Protein AF-0000000084368723 (afdb_homodimer)

Secondary structure (DSSP, 8-state):
----------PPB---TTTHHHHPPP--HHHHHHHHHHHHHTT-HHHHHHS-S---EEEEEE-TT-EEEEEESS-PPPSS-EEEESSHHHHHHHHHHHSSS---GGGS----------------------------------S----S-----S--S--EEEEEEESS-EEEEEEEPSSTTS--SSSTTHHHHHHTTPPTT----HHHHHHHHHHHHGGGT--EEEEESSSEEEEES-TTSTTEEEEEEEEPPPHHHHTT--SSSSTTS-HHHHHHHHHHHHHHHHHHHHHHHHTTTT-TTSEE-GGG-B-SBTTB---SSTTT---TTS-HHHHHHHHHHHHHHHTSPP-TTSS--HHHHHHHHHHHHHHHHHHHHHHHTT--TT--HHHHHHHHHHHHHHHHHHHHTTS-TT---HHHHHHHHHHHHHHHHH--SS-B-SHHHHHHHHHHHHHHHHHHHHHHHHHHHHHHHHIIIIII----HHHHHHHHHHHHHHHHHHHHH--GGG--BSS---TT-EEE---SSS-SS--SSS--TTEE--TT-SS-EE-SSBEEE-HHHH-/----------PPB---TTTHHHHPPP--HHHHHHHHHHHHHTT-HHHHHHS-S---EEEEEE-TT-EEEEEESS-PPPSS-EEEESSHHHHHHHIIIIISS---GGGS----------------------------------S----S-----S--S--EEEEEEESS-EEEEEEEPSSTTS--SSSTTHHHHHHTTPPTT----HHHHHHHHHHHHGGGT--EEEEESSSEEEEES-TTSTTEEEEEEEEPPPHHHHTT--SSSSTTS-HHHHHHHHHHHHHHHHHHHHHHHHTTTT-TTSEE-GGG-B-SBTTB---SSTTT---TTS-HHHHHHHHHHHHHHHTSPP-TTSS--HHHHHHHHHHHHHHHHHHHHHHHTT--TT--HHHHHHHHHHHHHHHHHHHHTTS-TT---HHHHHHHHHHHHHHHHH--SS-B-SHHHHHHHHHHHHHHHHHHHHHHHHHHHHHHHHIIIIII----HHHHHHHHHHHHHHHHHHHHH--GGG--BSS---TT-EEE---SSS-SS--SSS--TTEE--TT-SS-EE-SSBEEE-HHHH-

Foldseek 3Di:
DPPQPQDPWPDWFADDLVCVVVLFDDADLLLLLLLLLQLQCVQAQLSLQQLAQFFKKFFKKQAFFQKWKAKDFPLDQDAFKDKTASDNLVRVLCQCVVLNPDDPCQVPPPDPPPPPPDDDPPDDDPDCPPPPPDPPPPPPPPPPPPPVVPPPDPPDRFMKMWMKGQRHMQRQEMEGGGQCVAPDLQRNVQNLCLLLVPAQSDDDDPVSSQQSNLVLLVVLPHQWYWHHFLAIMTIGGGQPDPRMDTDDMDGDDDPCVVVVHDRDPDPRGDPVNVVVSLLVSLVSQQVSNQVSNVSSPNNPSMFTDLLQMFGCRVVDDFPSRSSRTHDSNPDPVVSVVRNSSNSSVSSDRDDRVDWFSLNVLSCQCCVPQVVLLVQLLVLLVQADLPDFLVSLLRSLVSLLVSLVVVQVVQQDVVPPPRVVSNVRSLSVQLCVSLPTPDTNTHPSSSSSSSSSSVLSSLSSVLSVQSNVLSVVSNCCCPPVNHGRSVSRVSSVVSSVSSVVSCVSSVHSVQAEAPDDADPQKDQGRWGSHDGLQDRPDDCTPQWDADVPGPTIRGDPHTHIDGSVNSD/DPPQPQDPWPDWFADDLVCVVVLFDDADLLLLLLLLLQLQCPQAQLSLQQLAQFFKKFFKKQAFFQKWKAKDAPLDQDAFKDKTASDNLVRVLCQCVVLNPDDPCQVPPPDPPPPDPDDDPPPDDPDCPPPPPPPPPPPPPDPPPPPVVPPPDPPDRFMKMWMKGQRHMQRQEMEGGGQCPAPDLQRNVQNLCLLLVPAQSDDDDPVSSQQSNLVLLVVLPHQWYWHHFLAIMTIGGGQPDPRMDTDDMDGDDDPCVVVVHDRDPDPRGDPVNVVVSLLVSLVSQQVSNQVSNVSSPNNPSMFTDLLQMFGCRVVDDFPSRSSRTHDSNPDPVVSVVRNSSNSSVSSDGDDRVDWFSLNVLSCQCCVPQVVLLVQLLVLLVQADLPDFLVSLLRSLVSLLVSLVCVQVVQQDVVPPPRVVSNVRSLSVQLCVSLPTPDTNTHPSSSSSSSSSSVLSSLSSVLSVQSNVLSVVSNCCCPPVNHGRSVSRVSSVVSSVSSVVSCVSSVHSVQAEAPDDADPQKDQGRWGSHDGLQDRPDDCTPQWDADVPGPTIRGDPHTHIDGSVNSD

Organism: Wickerhamomyces anomalus (strain ATCC 58044 / CBS 1984 / NCYC 433 / NRRL Y-366-8) (NCBI:txid683960)

InterPro domains:
  IPR038921 Uncharacterized protein YOR389W-like [PTHR35204] (20-532)
  IPR060533 YPL277C-like, N-terminal domain [PF27671] (18-263)
  IPR060533 YPL277C-like, N-terminal domain [PF27671] (274-348)
  IPR060537 YPL277C-like, C-terminal domain [PF27673] (357-480)

pLDDT: mean 86.38, std 21.84, range [21.0, 98.81]

Radius of gyration: 32.22 Å; Cα contacts (8 Å, |Δi|>4): 2026; chains: 2; bounding box: 109×96×75 Å

Sequence (1134 aa):
SLSYPQSPPSPILIPTPENYQDLVKPITLENATAIFNTVLAALRPKHSQLIPNGVSFIPAYIPQGSLLYHGNNNGEIPKGLEWVAFDHEFSMNFIDHRFGMGGPPGFNGSKPGHGPKHGKHKGPPPMEVDERGPPPPPHKGGPGNKGPFGPGKDRQDHPSMLTFQVVKPLDKMILLDGSSAAKSRTGEMDTQMVLARAGVNETMREYEAAEKICKWGKPFGIDGYIRVEVGFEAVICDFHSEKLKLISNVTIERAQESLKFPLEDGDDISAEEKHILDRIYATAGYEQVKQGNVHDKRDGRILLDFRGLVTPLNRTWVNPDPYLRRINNVSSDLQDELIQDLGSYMSSELNPYLGTDWQLVADEIIDKLAPMLKQLNDSLSNLSQSSKDEEILESATNCSVLTSDFVRRFADFDIKDKHVRFEKAKKQATYQYSHPLQHLQSESDVLIWSSITHITSKVVDTIFEISKHSGKVVIAGYVEKTPLGKYKDSLLASQENLNSLLETLNWPIYYECDRLCGWNEVCYTPSWGPNPLSSWGKDVFGTITKEGETRARVVSPLQCISVDTILSLSYPQSPPSPILIPTPENYQDLVKPITLENATAIFNTVLAALRPKHSQLIPNGVSFIPAYIPQGSLLYHGNNNGEIPKGLEWVAFDHEFSMNFIDHRFGMGGPPGFNGSKPGHGPKHGKHKGPPPMEVDERGPPPPPHKGGPGNKGPFGPGKDRQDHPSMLTFQVVKPLDKMILLDGSSAAKSRTGEMDTQMVLARAGVNETMREYEAAEKICKWGKPFGIDGYIRVEVGFEAVICDFHSEKLKLISNVTIERAQESLKFPLEDGDDISAEEKHILDRIYATAGYEQVKQGNVHDKRDGRILLDFRGLVTPLNRTWVNPDPYLRRINNVSSDLQDELIQDLGSYMSSELNPYLGTDWQLVADEIIDKLAPMLKQLNDSLSNLSQSSKDEEILESATNCSVLTSDFVRRFADFDIKDKHVRFEKAKKQATYQYSHPLQHLQSESDVLIWSSITHITSKVVDTIFEISKHSGKVVIAGYVEKTPLGKYKDSLLASQENLNSLLETLNWPIYYECDRLCGWNEVCYTPSWGPNPLSSWGKDVFGTITKEGETRARVVSPLQCISVDTIL

Solvent-accessible surface area (backbone atoms only — not comparable to full-atom values): 61675 Å² total; per-residue (Å²): 127,86,74,59,67,70,70,74,80,45,73,74,41,77,76,44,92,88,48,35,80,77,67,49,59,93,72,55,70,59,50,19,36,51,53,45,49,49,50,60,18,54,55,14,38,56,38,13,41,76,35,24,27,19,67,36,40,28,36,21,28,36,44,39,44,38,59,37,21,35,48,44,73,75,72,64,80,58,91,48,60,46,68,33,19,66,43,58,43,51,25,50,44,47,35,48,56,71,63,31,74,86,57,76,69,71,81,50,84,69,68,84,71,79,69,78,87,71,83,76,82,75,72,78,81,74,85,73,82,61,90,62,66,76,71,71,72,75,72,73,70,56,84,75,70,69,54,85,79,50,87,62,74,82,75,74,91,47,32,15,44,35,34,30,32,24,73,35,56,42,56,35,26,33,36,40,31,24,20,31,46,14,86,47,91,68,23,20,33,22,48,57,31,50,63,32,63,42,54,71,76,46,85,67,58,66,68,60,31,50,49,42,34,44,59,69,31,48,87,53,55,45,38,34,37,34,32,21,42,54,34,55,32,31,42,36,42,53,63,80,37,88,35,45,39,80,76,45,77,21,38,37,54,52,71,38,64,76,52,68,42,69,80,63,91,51,96,75,54,50,73,66,58,49,48,53,52,52,49,35,54,25,39,38,38,41,47,25,48,42,53,12,54,70,36,44,72,51,36,81,69,51,42,57,28,61,59,42,42,34,58,55,70,90,74,50,92,62,58,77,50,39,74,69,19,64,61,37,68,53,53,70,67,56,52,49,48,50,51,48,55,40,49,25,50,54,58,43,90,72,57,56,86,54,63,50,64,57,46,60,44,47,46,56,44,47,72,58,46,47,44,52,52,51,51,45,48,59,40,40,65,76,62,57,96,81,54,48,59,69,57,52,45,50,28,19,43,52,38,29,43,73,37,43,66,70,49,34,67,40,31,27,51,83,46,75,54,59,67,62,21,48,55,52,16,48,53,51,51,24,39,73,56,36,58,66,38,38,60,34,58,25,69,31,33,46,53,54,42,24,17,40,32,51,55,39,37,53,51,46,52,50,52,51,49,45,31,52,57,15,38,52,44,41,29,33,52,74,67,66,62,46,86,50,71,85,52,46,61,60,52,52,48,44,39,53,51,49,52,52,48,51,63,64,56,61,59,62,83,78,62,39,46,78,55,62,54,52,78,74,34,36,66,49,66,56,53,78,20,85,48,69,74,24,70,90,69,95,76,37,61,61,46,45,59,52,91,94,49,92,57,69,39,80,47,75,60,25,46,63,40,35,43,73,71,48,97,130,87,73,60,67,70,70,75,79,45,73,73,43,77,76,43,93,87,47,35,80,78,66,48,58,92,72,56,70,58,50,17,35,51,52,43,48,50,47,60,17,53,55,13,39,56,38,12,41,77,35,24,27,20,67,36,39,29,37,21,29,35,45,39,44,38,59,38,21,34,47,44,70,73,73,64,81,60,92,50,62,46,67,32,18,67,44,59,42,52,24,50,43,48,34,49,51,72,62,30,86,80,53,74,70,72,80,50,82,70,68,84,69,79,70,76,88,70,83,77,83,74,72,80,81,73,83,73,80,61,90,61,66,74,71,72,72,74,71,75,68,58,83,75,70,71,55,84,80,51,89,61,72,83,75,72,91,46,32,15,45,37,34,30,31,23,75,34,55,42,56,34,26,33,36,41,31,23,20,30,46,15,86,48,89,68,22,20,33,22,47,58,31,50,64,32,63,43,53,69,75,46,84,67,58,67,68,60,32,50,49,43,36,44,60,69,30,48,85,52,54,46,38,35,37,34,31,20,40,54,34,53,34,31,40,37,42,54,62,79,39,88,35,47,39,80,77,44,77,21,38,37,54,53,71,38,64,77,52,68,43,68,80,63,92,51,98,76,53,48,74,67,57,50,49,52,52,52,48,35,54,25,39,39,38,39,48,27,48,42,52,13,54,70,36,44,72,51,35,80,70,51,42,57,28,59,59,42,40,36,58,54,71,90,75,51,92,60,58,78,49,38,74,69,19,63,61,35,70,54,52,70,67,55,52,51,47,50,51,48,55,41,49,25,49,54,58,42,90,71,54,58,84,55,62,50,63,57,45,59,42,47,46,58,44,47,71,56,47,47,44,52,52,52,52,45,47,60,39,41,66,76,62,56,95,81,53,49,58,68,58,51,46,50,29,18,44,51,36,28,43,71,35,44,65,70,49,33,66,41,30,27,50,82,44,75,54,61,69,60,21,49,54,53,16,48,52,50,51,24,39,75,55,36,58,66,37,38,62,33,58,27,68,31,33,47,52,52,41,24,18,40,34,52,54,40,39,53,51,47,51,52,53,52,50,45,29,52,56,16,37,52,44,42,28,32,52,73,68,68,62,45,88,48,70,85,52,46,61,60,52,52,50,46,39,51,51,50,53,52,48,51,62,65,56,60,60,61,84,78,61,40,46,76,55,61,52,51,77,75,35,36,65,48,65,56,53,76,21,84,49,69,73,22,69,90,69,94,76,36,60,62,45,46,58,52,91,92,50,93,57,69,38,81,47,75,60,24,46,62,40,34,42,72,70,50,97

Nearest PDB structures (foldseek):
  6ayf-assembly1_B  TM=4.878E-01  e=4.491E+00  Homo sapiens
  7u4t-assembly1_5  TM=3.210E-01  e=3.371E+00  Homo sapiens
  7tmt-assembly1_k  TM=3.267E-01  e=7.970E+00  Saccharomyces cerevisiae
  6ayf-assembly1_B  TM=4.608E-01  e=3.075E+00  Homo sapiens
  7u4t-assembly1_5  TM=3.209E-01  e=3.383E+00  Homo sapiens

Structure (mmCIF, N/CA/C/O backbone):
data_AF-0000000084368723-model_v1
#
loop_
_entity.id
_entity.type
_entity.pdbx_description
1 polymer 'Uncharacterized protein'
#
loop_
_atom_site.group_PDB
_atom_site.id
_atom_site.type_symbol
_atom_site.label_atom_id
_atom_site.label_alt_id
_atom_site.label_comp_id
_atom_site.label_asym_id
_atom_site.label_entity_id
_atom_site.label_seq_id
_atom_site.pdbx_PDB_ins_code
_atom_site.Cartn_x
_atom_site.Cartn_y
_atom_site.Cartn_z
_atom_site.occupancy
_atom_site.B_iso_or_equiv
_atom_site.auth_seq_id
_atom_site.auth_comp_id
_atom_site.auth_asym_id
_atom_site.auth_atom_id
_atom_site.pdbx_PDB_model_num
ATOM 1 N N . SER A 1 1 ? 14.562 28.625 -29.422 1 25.42 1 SER A N 1
ATOM 2 C CA . SER A 1 1 ? 13.5 27.688 -29.078 1 25.42 1 SER A CA 1
ATOM 3 C C . SER A 1 1 ? 13.938 26.234 -29.312 1 25.42 1 SER A C 1
ATOM 5 O O . SER A 1 1 ? 14.141 25.828 -30.469 1 25.42 1 SER A O 1
ATOM 7 N N . LEU A 1 2 ? 14.656 25.672 -28.406 1 31.36 2 LEU A N 1
ATOM 8 C CA . LEU A 1 2 ? 15.266 24.375 -28.641 1 31.36 2 LEU A CA 1
ATOM 9 C C . LEU A 1 2 ? 14.195 23.312 -28.906 1 31.36 2 LEU A C 1
ATOM 11 O O . LEU A 1 2 ? 13.367 23.047 -28.031 1 31.36 2 LEU A O 1
ATOM 15 N N . SER A 1 3 ? 13.766 23.203 -30.141 1 36.56 3 SER A N 1
ATOM 16 C CA . SER A 1 3 ? 12.891 22.141 -30.625 1 36.56 3 SER A CA 1
ATOM 17 C C . SER A 1 3 ? 13.492 20.766 -30.359 1 36.56 3 SER A C 1
ATOM 19 O O . SER A 1 3 ? 14.602 20.469 -30.797 1 36.56 3 SER A O 1
ATOM 21 N N . TYR A 1 4 ? 13.117 20.188 -29.219 1 44.56 4 TYR A N 1
ATOM 22 C CA . TYR A 1 4 ? 13.578 18.812 -29.047 1 44.56 4 TYR A CA 1
ATOM 23 C C . TYR A 1 4 ? 12.984 17.891 -30.109 1 44.56 4 TYR A C 1
ATOM 25 O O . TYR A 1 4 ? 11.789 17.969 -30.391 1 44.56 4 TYR A O 1
ATOM 33 N N . PRO A 1 5 ? 13.789 17.438 -31.047 1 41.94 5 PRO A N 1
ATOM 34 C CA . PRO A 1 5 ? 13.219 16.484 -32 1 41.94 5 PRO A CA 1
ATOM 35 C C . PRO A 1 5 ? 12.484 15.336 -31.297 1 41.94 5 PRO A C 1
ATOM 37 O O . PRO A 1 5 ? 12.945 14.844 -30.266 1 41.94 5 PRO A O 1
ATOM 40 N N . GLN A 1 6 ? 11.211 15.195 -31.609 1 47.34 6 GLN A N 1
ATOM 41 C CA . GLN A 1 6 ? 10.445 14.07 -31.094 1 47.34 6 GLN A CA 1
ATOM 42 C C . GLN A 1 6 ? 11.062 12.742 -31.516 1 47.34 6 GLN A C 1
ATOM 44 O O . GLN A 1 6 ? 11.391 12.547 -32.688 1 47.34 6 GLN A O 1
ATOM 49 N N . SER A 1 7 ? 11.742 12.078 -30.672 1 48.75 7 SER A N 1
ATOM 50 C CA . SER A 1 7 ? 12.219 10.742 -31.016 1 48.75 7 SER A CA 1
ATOM 51 C C . SER A 1 7 ? 11.109 9.914 -31.656 1 48.75 7 SER A C 1
ATOM 53 O O . SER A 1 7 ? 9.945 10.008 -31.266 1 48.75 7 SER A O 1
ATOM 55 N N . PRO A 1 8 ? 11.359 9.359 -32.875 1 49.34 8 PRO A N 1
ATOM 56 C CA . PRO A 1 8 ? 10.328 8.492 -33.469 1 49.34 8 PRO A CA 1
ATOM 57 C C . PRO A 1 8 ? 9.766 7.492 -32.469 1 49.34 8 PRO A C 1
ATOM 59 O O . PRO A 1 8 ? 10.477 7.055 -31.547 1 49.34 8 PRO A O 1
ATOM 62 N N . PRO A 1 9 ? 8.422 7.324 -32.562 1 60.16 9 PRO A N 1
ATOM 63 C CA . PRO A 1 9 ? 7.816 6.367 -31.625 1 60.16 9 PRO A CA 1
ATOM 64 C C . PRO A 1 9 ? 8.414 4.969 -31.734 1 60.16 9 PRO A C 1
ATOM 66 O O . PRO A 1 9 ? 8.617 4.469 -32.844 1 60.16 9 PRO A O 1
ATOM 69 N N . SER A 1 10 ? 9.195 4.496 -30.797 1 66.44 10 SER A N 1
ATOM 70 C CA . SER A 1 10 ? 9.68 3.119 -30.766 1 66.44 10 SER A CA 1
ATOM 71 C C . SER A 1 10 ? 8.578 2.137 -31.156 1 66.44 10 SER A C 1
ATOM 73 O O . SER A 1 10 ? 7.41 2.352 -30.828 1 66.44 10 SER A O 1
ATOM 75 N N . PRO A 1 11 ? 8.945 1.231 -32 1 73.31 11 PRO A N 1
ATOM 76 C CA . PRO A 1 11 ? 7.926 0.241 -32.344 1 73.31 11 PRO A CA 1
ATOM 77 C C . PRO A 1 11 ? 7.305 -0.437 -31.141 1 73.31 11 PRO A C 1
ATOM 79 O O . PRO A 1 11 ? 8 -0.697 -30.156 1 73.31 11 PRO A O 1
ATOM 82 N N . ILE A 1 12 ? 6.043 -0.601 -31.188 1 87.56 12 ILE A N 1
ATOM 83 C CA . ILE A 1 12 ? 5.281 -1.288 -30.156 1 87.56 12 ILE A CA 1
ATOM 84 C C . ILE A 1 12 ? 5.625 -2.775 -30.156 1 87.56 12 ILE A C 1
ATOM 86 O O . ILE A 1 12 ? 5.594 -3.42 -31.219 1 87.56 12 ILE A O 1
ATOM 90 N N . LEU A 1 13 ? 6.191 -3.303 -29.062 1 93.81 13 LEU A N 1
ATOM 91 C CA . LEU A 1 13 ? 6.484 -4.723 -28.906 1 93.81 13 LEU A CA 1
ATOM 92 C C . LEU A 1 13 ? 5.445 -5.402 -28.031 1 93.81 13 LEU A C 1
ATOM 94 O O . LEU A 1 13 ? 4.996 -4.824 -27.031 1 93.81 13 LEU A O 1
ATOM 98 N N . ILE A 1 14 ? 5.074 -6.645 -28.469 1 94.88 14 ILE A N 1
ATOM 99 C CA . ILE A 1 14 ? 4.074 -7.418 -27.734 1 94.88 14 ILE A CA 1
ATOM 100 C C . ILE A 1 14 ? 4.66 -8.766 -27.328 1 94.88 14 ILE A C 1
ATOM 102 O O . ILE A 1 14 ? 4.535 -9.75 -28.062 1 94.88 14 ILE A O 1
ATOM 106 N N . PRO A 1 15 ? 5.285 -8.828 -26.203 1 96.06 15 PRO A N 1
ATOM 107 C CA . PRO A 1 15 ? 5.812 -10.109 -25.734 1 96.06 15 PRO A CA 1
ATOM 108 C C . PRO A 1 15 ? 4.715 -11.141 -25.469 1 96.06 15 PRO A C 1
ATOM 110 O O . PRO A 1 15 ? 3.65 -10.789 -24.953 1 96.06 15 PRO A O 1
ATOM 113 N N . THR A 1 16 ? 4.941 -12.328 -25.859 1 95.5 16 THR A N 1
ATOM 114 C CA . THR A 1 16 ? 4.125 -13.508 -25.562 1 95.5 16 THR A CA 1
ATOM 115 C C . THR A 1 16 ? 4.969 -14.609 -24.938 1 95.5 16 THR A C 1
ATOM 117 O O . THR A 1 16 ? 6.199 -14.539 -24.938 1 95.5 16 THR A O 1
ATOM 120 N N . PRO A 1 17 ? 4.32 -15.578 -24.328 1 95 17 PRO A N 1
ATOM 121 C CA . PRO A 1 17 ? 5.105 -16.688 -23.766 1 95 17 PRO A CA 1
ATOM 122 C C . PRO A 1 17 ? 6.027 -17.328 -24.797 1 95 17 PRO A C 1
ATOM 124 O O . PRO A 1 17 ? 7.102 -17.828 -24.453 1 95 17 PRO A O 1
ATOM 127 N N . GLU A 1 18 ? 5.727 -17.234 -26.062 1 94.69 18 GLU A N 1
ATOM 128 C CA . GLU A 1 18 ? 6.445 -17.953 -27.125 1 94.69 18 GLU A CA 1
ATOM 129 C C . GLU A 1 18 ? 7.613 -17.125 -27.656 1 94.69 18 GLU A C 1
ATOM 131 O O . GLU A 1 18 ? 8.609 -17.672 -28.109 1 94.69 18 GLU A O 1
ATOM 136 N N . ASN A 1 19 ? 7.543 -15.82 -27.5 1 96 19 ASN A N 1
ATOM 137 C CA . ASN A 1 19 ? 8.523 -15.039 -28.25 1 96 19 ASN A CA 1
ATOM 138 C C . ASN A 1 19 ? 9.352 -14.156 -27.328 1 96 19 ASN A C 1
ATOM 140 O O . ASN A 1 19 ? 10.312 -13.523 -27.766 1 96 19 ASN A O 1
ATOM 144 N N . TYR A 1 20 ? 8.992 -14.047 -26.016 1 96.94 20 TYR A N 1
ATOM 145 C CA . TYR A 1 20 ? 9.57 -13.008 -25.156 1 96.94 20 TYR A CA 1
ATOM 146 C C . TYR A 1 20 ? 11.078 -13.164 -25.047 1 96.94 20 TYR A C 1
ATOM 148 O O . TYR A 1 20 ? 11.805 -12.18 -24.922 1 96.94 20 TYR A O 1
ATOM 156 N N . GLN A 1 21 ? 11.633 -14.359 -25.172 1 96 21 GLN A N 1
ATOM 157 C CA . GLN A 1 21 ? 13.062 -14.602 -25.031 1 96 21 GLN A CA 1
ATOM 158 C C . GLN A 1 21 ? 13.852 -13.953 -26.156 1 96 21 GLN A C 1
ATOM 160 O O . GLN A 1 21 ? 15 -13.555 -25.969 1 96 21 GLN A O 1
ATOM 165 N N . ASP A 1 22 ? 13.234 -13.82 -27.25 1 95.94 22 ASP A N 1
ATOM 166 C CA . ASP A 1 22 ? 13.891 -13.219 -28.406 1 95.94 22 ASP A CA 1
ATOM 167 C C . ASP A 1 22 ? 13.836 -11.695 -28.328 1 95.94 22 ASP A C 1
ATOM 169 O O . ASP A 1 22 ? 14.617 -11.008 -29 1 95.94 22 ASP A O 1
ATOM 173 N N . LEU A 1 23 ? 12.898 -11.242 -27.547 1 96.25 23 LEU A N 1
ATOM 174 C CA . LEU A 1 23 ? 12.664 -9.805 -27.5 1 96.25 23 LEU A CA 1
ATOM 175 C C . LEU A 1 23 ? 13.461 -9.156 -26.375 1 96.25 23 LEU A C 1
ATOM 177 O O . LEU A 1 23 ? 13.734 -7.949 -26.422 1 96.25 23 LEU A O 1
ATOM 181 N N . VAL A 1 24 ? 13.828 -9.914 -25.375 1 97.25 24 VAL A N 1
ATOM 182 C CA . VAL A 1 24 ? 14.555 -9.391 -24.219 1 97.25 24 VAL A CA 1
ATOM 183 C C . VAL A 1 24 ? 15.93 -8.891 -24.656 1 97.25 24 VAL A C 1
ATOM 185 O O . VAL A 1 24 ? 16.625 -9.562 -25.422 1 97.25 24 VAL A O 1
ATOM 188 N N . LYS A 1 25 ? 16.375 -7.758 -24.219 1 96.69 25 LYS A N 1
ATOM 189 C CA . LYS A 1 25 ? 17.688 -7.184 -24.547 1 96.69 25 LYS A CA 1
ATOM 190 C C . LYS A 1 25 ? 18.75 -7.605 -23.531 1 96.69 25 LYS A C 1
ATOM 192 O O . LYS A 1 25 ? 18.422 -7.883 -22.375 1 96.69 25 LYS A O 1
ATOM 197 N N . PRO A 1 26 ? 19.984 -7.641 -24 1 96.5 26 PRO A N 1
ATOM 198 C CA . PRO A 1 26 ? 21.062 -8.008 -23.094 1 96.5 26 PRO A CA 1
ATOM 199 C C . PRO A 1 26 ? 21.266 -6.992 -21.969 1 96.5 26 PRO A C 1
ATOM 201 O O . PRO A 1 26 ? 21.266 -5.785 -22.219 1 96.5 26 PRO A O 1
ATOM 204 N N . ILE A 1 27 ? 21.469 -7.453 -20.781 1 97.31 27 ILE A N 1
ATOM 205 C CA . ILE A 1 27 ? 21.703 -6.652 -19.578 1 97.31 27 ILE A CA 1
ATOM 206 C C . ILE A 1 27 ? 22.391 -7.508 -18.516 1 97.31 27 ILE A C 1
ATOM 208 O O . ILE A 1 27 ? 22.094 -8.695 -18.375 1 97.31 27 ILE A O 1
ATOM 212 N N . THR A 1 28 ? 23.359 -6.93 -17.797 1 96.81 28 THR A N 1
ATOM 213 C CA . THR A 1 28 ? 24 -7.664 -16.719 1 96.81 28 THR A CA 1
ATOM 214 C C . THR A 1 28 ? 23.062 -7.789 -15.523 1 96.81 28 THR A C 1
ATOM 216 O O . THR A 1 28 ? 22.109 -7.02 -15.391 1 96.81 28 THR A O 1
ATOM 219 N N . LEU A 1 29 ? 23.312 -8.734 -14.672 1 96.62 29 LEU A N 1
ATOM 220 C CA . LEU A 1 29 ? 22.5 -8.914 -13.477 1 96.62 29 LEU A CA 1
ATOM 221 C C . LEU A 1 29 ? 22.578 -7.688 -12.578 1 96.62 29 LEU A C 1
ATOM 223 O O . LEU A 1 29 ? 21.578 -7.293 -11.969 1 96.62 29 LEU A O 1
ATOM 227 N N . GLU A 1 30 ? 23.734 -7.074 -12.516 1 96.38 30 GLU A N 1
ATOM 228 C CA . GLU A 1 30 ? 23.922 -5.895 -11.672 1 96.38 30 GLU A CA 1
ATOM 229 C C . GLU A 1 30 ? 23.078 -4.727 -12.172 1 96.38 30 GLU A C 1
ATOM 231 O O . GLU A 1 30 ? 22.406 -4.059 -11.383 1 96.38 30 GLU A O 1
ATOM 236 N N . ASN A 1 31 ? 23.094 -4.5 -13.438 1 97.69 31 ASN A N 1
ATOM 237 C CA . ASN A 1 31 ? 22.297 -3.416 -14.008 1 97.69 31 ASN A CA 1
ATOM 238 C C . ASN A 1 31 ? 20.797 -3.709 -13.914 1 97.69 31 ASN A C 1
ATOM 240 O O . ASN A 1 31 ? 20 -2.807 -13.641 1 97.69 31 ASN A O 1
ATOM 244 N N . ALA A 1 32 ? 20.484 -4.984 -14.18 1 98.44 32 ALA A N 1
ATOM 245 C CA . ALA A 1 32 ? 19.094 -5.383 -14.07 1 98.44 32 ALA A CA 1
ATOM 246 C C . ALA A 1 32 ? 18.562 -5.145 -12.656 1 98.44 32 ALA A C 1
ATOM 248 O O . ALA A 1 32 ? 17.453 -4.641 -12.469 1 98.44 32 ALA A O 1
ATOM 249 N N . THR A 1 33 ? 19.391 -5.508 -11.68 1 98.06 33 THR A N 1
ATOM 250 C CA . THR A 1 33 ? 19.016 -5.312 -10.281 1 98.06 33 THR A CA 1
ATOM 251 C C . THR A 1 33 ? 18.875 -3.828 -9.961 1 98.06 33 THR A C 1
ATOM 253 O O . THR A 1 33 ? 17.953 -3.43 -9.258 1 98.06 33 THR A O 1
ATOM 256 N N . ALA A 1 34 ? 19.75 -3.014 -10.461 1 98.12 34 ALA A N 1
ATOM 257 C CA . ALA A 1 34 ? 19.688 -1.575 -10.219 1 98.12 34 ALA A CA 1
ATOM 258 C C . ALA A 1 34 ? 18.406 -0.974 -10.797 1 98.12 34 ALA A C 1
ATOM 260 O O . ALA A 1 34 ? 17.75 -0.168 -10.141 1 98.12 34 ALA A O 1
ATOM 261 N N . ILE A 1 35 ? 18.078 -1.355 -11.992 1 98.56 35 ILE A N 1
ATOM 262 C CA . ILE A 1 35 ? 16.875 -0.841 -12.648 1 98.56 35 ILE A CA 1
ATOM 263 C C . ILE A 1 35 ? 15.633 -1.348 -11.922 1 98.56 35 ILE A C 1
ATOM 265 O O . ILE A 1 35 ? 14.695 -0.585 -11.672 1 98.56 35 ILE A O 1
ATOM 269 N N . PHE A 1 36 ? 15.648 -2.674 -11.578 1 98.56 36 PHE A N 1
ATOM 270 C CA . PHE A 1 36 ? 14.547 -3.254 -10.812 1 98.56 36 PHE A CA 1
ATOM 271 C C . PHE A 1 36 ? 14.328 -2.496 -9.508 1 98.56 36 PHE A C 1
ATOM 273 O O . PHE A 1 36 ? 13.195 -2.154 -9.164 1 98.56 36 PHE A O 1
ATOM 280 N N . ASN A 1 37 ? 15.375 -2.186 -8.82 1 98.12 37 ASN A N 1
ATOM 281 C CA . ASN A 1 37 ? 15.297 -1.496 -7.539 1 98.12 37 ASN A CA 1
ATOM 282 C C . ASN A 1 37 ? 14.883 -0.036 -7.711 1 98.12 37 ASN A C 1
ATOM 284 O O . ASN A 1 37 ? 14.211 0.531 -6.848 1 98.12 37 ASN A O 1
ATOM 288 N N . THR A 1 38 ? 15.281 0.594 -8.797 1 98.12 38 THR A N 1
ATOM 289 C CA . THR A 1 38 ? 14.805 1.938 -9.102 1 98.12 38 THR A CA 1
ATOM 290 C C . THR A 1 38 ? 13.281 1.953 -9.242 1 98.12 38 THR A C 1
ATOM 292 O O . THR A 1 38 ? 12.609 2.816 -8.672 1 98.12 38 THR A O 1
ATOM 295 N N . VAL A 1 39 ? 12.75 0.998 -9.961 1 98.44 39 VAL A N 1
ATOM 296 C CA . VAL A 1 39 ? 11.312 0.882 -10.164 1 98.44 39 VAL A CA 1
ATOM 297 C C . VAL A 1 39 ? 10.625 0.619 -8.82 1 98.44 39 VAL A C 1
ATOM 299 O O . VAL A 1 39 ? 9.617 1.258 -8.5 1 98.44 39 VAL A O 1
ATOM 302 N N . LEU A 1 40 ? 11.188 -0.25 -8.094 1 97.75 40 LEU A N 1
ATOM 303 C CA . LEU A 1 40 ? 10.625 -0.654 -6.805 1 97.75 40 LEU A CA 1
ATOM 304 C C . LEU A 1 40 ? 10.656 0.503 -5.812 1 97.75 40 LEU A C 1
ATOM 306 O O . LEU A 1 40 ? 9.727 0.664 -5.016 1 97.75 40 LEU A O 1
ATOM 310 N N . ALA A 1 41 ? 11.688 1.303 -5.848 1 97.62 41 ALA A N 1
ATOM 311 C CA . ALA A 1 41 ? 11.922 2.328 -4.836 1 97.62 41 ALA A CA 1
ATOM 312 C C . ALA A 1 41 ? 11.18 3.617 -5.176 1 97.62 41 ALA A C 1
ATOM 314 O O . ALA A 1 41 ? 10.953 4.457 -4.301 1 97.62 41 ALA A O 1
ATOM 315 N N . ALA A 1 42 ? 10.828 3.781 -6.438 1 98.12 42 ALA A N 1
ATOM 316 C CA . ALA A 1 42 ? 10.156 5.012 -6.848 1 98.12 42 ALA A CA 1
ATOM 317 C C . ALA A 1 42 ? 8.898 5.254 -6.016 1 98.12 42 ALA A C 1
ATOM 319 O O . ALA A 1 42 ? 8.07 4.359 -5.855 1 98.12 42 ALA A O 1
ATOM 320 N N . LEU A 1 43 ? 8.812 6.449 -5.406 1 97.94 43 LEU A N 1
ATOM 321 C CA . LEU A 1 43 ? 7.691 6.938 -4.605 1 97.94 43 LEU A CA 1
ATOM 322 C C . LEU A 1 43 ? 7.578 6.156 -3.301 1 97.94 43 LEU A C 1
ATOM 324 O O . LEU A 1 43 ? 6.484 6.023 -2.746 1 97.94 43 LEU A O 1
ATOM 328 N N . ARG A 1 44 ? 8.688 5.602 -2.83 1 97.75 44 ARG A N 1
ATOM 329 C CA . ARG A 1 44 ? 8.828 4.973 -1.521 1 97.75 44 ARG A CA 1
ATOM 330 C C . ARG A 1 44 ? 10.031 5.523 -0.769 1 97.75 44 ARG A C 1
ATOM 332 O O . ARG A 1 44 ? 11.172 5.129 -1.036 1 97.75 44 ARG A O 1
ATOM 339 N N . PRO A 1 45 ? 9.781 6.355 0.234 1 96.25 45 PRO A N 1
ATOM 340 C CA . PRO A 1 45 ? 10.906 6.996 0.921 1 96.25 45 PRO A CA 1
ATOM 341 C C . PRO A 1 45 ? 11.859 5.992 1.559 1 96.25 45 PRO A C 1
ATOM 343 O O . PRO A 1 45 ? 13.086 6.133 1.438 1 96.25 45 PRO A O 1
ATOM 346 N N . LYS A 1 46 ? 11.375 4.973 2.217 1 95.88 46 LYS A N 1
ATOM 347 C CA . LYS A 1 46 ? 12.242 3.979 2.838 1 95.88 46 LYS A CA 1
ATOM 348 C C . LYS A 1 46 ? 13.141 3.307 1.801 1 95.88 46 LYS A C 1
ATOM 350 O O . LYS A 1 46 ? 14.352 3.182 2.006 1 95.88 46 LYS A O 1
ATOM 355 N N . HIS A 1 47 ? 12.523 2.863 0.697 1 96.56 47 HIS A N 1
ATOM 356 C CA . HIS A 1 47 ? 13.289 2.191 -0.352 1 96.56 47 HIS A CA 1
ATOM 357 C C . HIS A 1 47 ? 14.344 3.115 -0.945 1 96.56 47 HIS A C 1
ATOM 359 O O . HIS A 1 47 ? 15.469 2.689 -1.206 1 96.56 47 HIS A O 1
ATOM 365 N N . SER A 1 48 ? 13.961 4.367 -1.108 1 96.5 48 SER A N 1
ATOM 366 C CA . SER A 1 48 ? 14.883 5.352 -1.66 1 96.5 48 SER A CA 1
ATOM 367 C C . SER A 1 48 ? 16.062 5.594 -0.719 1 96.5 48 SER A C 1
ATOM 369 O O . SER A 1 48 ? 17.172 5.863 -1.168 1 96.5 48 SER A O 1
ATOM 371 N N . GLN A 1 49 ? 15.805 5.535 0.592 1 94.75 49 GLN A N 1
ATOM 372 C CA . GLN A 1 49 ? 16.859 5.73 1.579 1 94.75 49 GLN A CA 1
ATOM 373 C C . GLN A 1 49 ? 17.812 4.547 1.604 1 94.75 49 GLN A C 1
ATOM 375 O O . GLN A 1 49 ? 19 4.703 1.912 1 94.75 49 GLN A O 1
ATOM 380 N N . LEU A 1 50 ? 17.328 3.361 1.267 1 96.12 50 LEU A N 1
ATOM 381 C CA . LEU A 1 50 ? 18.125 2.146 1.276 1 96.12 50 LEU A CA 1
ATOM 382 C C . LEU A 1 50 ? 18.922 2.016 -0.016 1 96.12 50 LEU A C 1
ATOM 384 O O . LEU A 1 50 ? 19.891 1.245 -0.081 1 96.12 50 LEU A O 1
ATOM 388 N N . ILE A 1 51 ? 18.484 2.703 -1.039 1 96.31 51 ILE A N 1
ATOM 389 C CA . ILE A 1 51 ? 19.172 2.844 -2.314 1 96.31 51 ILE A CA 1
ATOM 390 C C . ILE A 1 51 ? 19.453 4.316 -2.588 1 96.31 51 ILE A C 1
ATOM 392 O O . ILE A 1 51 ? 18.938 4.891 -3.553 1 96.31 51 ILE A O 1
ATOM 396 N N . PRO A 1 52 ? 20.281 4.855 -1.79 1 95.94 52 PRO A N 1
ATOM 397 C CA . PRO A 1 52 ? 20.297 6.312 -1.639 1 95.94 52 PRO A CA 1
ATOM 398 C C . PRO A 1 52 ? 20.797 7.027 -2.889 1 95.94 52 PRO A C 1
ATOM 400 O O . PRO A 1 52 ? 20.297 8.102 -3.238 1 95.94 52 PRO A O 1
ATOM 403 N N . ASN A 1 53 ? 21.844 6.5 -3.566 1 96.81 53 ASN A N 1
ATOM 404 C CA . ASN A 1 53 ? 22.375 7.152 -4.762 1 96.81 53 ASN A CA 1
ATOM 405 C C . ASN A 1 53 ? 21.609 6.711 -6.016 1 96.81 53 ASN A C 1
ATOM 407 O O . ASN A 1 53 ? 22.125 5.914 -6.805 1 96.81 53 ASN A O 1
ATOM 411 N N . GLY A 1 54 ? 20.422 7.266 -6.164 1 97.31 54 GLY A N 1
ATOM 412 C CA . GLY A 1 54 ? 19.672 7.02 -7.379 1 97.31 54 GLY A CA 1
ATOM 413 C C . GLY A 1 54 ? 20.297 7.641 -8.609 1 97.31 54 GLY A C 1
ATOM 414 O O . GLY A 1 54 ? 20.953 8.688 -8.523 1 97.31 54 GLY A O 1
ATOM 415 N N . VAL A 1 55 ? 20.047 7.055 -9.781 1 98.19 55 VAL A N 1
ATOM 416 C CA . VAL A 1 55 ? 20.781 7.52 -10.961 1 98.19 55 VAL A CA 1
ATOM 417 C C . VAL A 1 55 ? 19.812 7.746 -12.117 1 98.19 55 VAL A C 1
ATOM 419 O O . VAL A 1 55 ? 20.234 7.984 -13.25 1 98.19 55 VAL A O 1
ATOM 422 N N . SER A 1 56 ? 18.5 7.633 -11.836 1 98.69 56 SER A N 1
ATOM 423 C CA . SER A 1 56 ? 17.516 7.695 -12.914 1 98.69 56 SER A CA 1
ATOM 424 C C . SER A 1 56 ? 16.641 8.938 -12.797 1 98.69 56 SER A C 1
ATOM 426 O O . SER A 1 56 ? 16.547 9.539 -11.719 1 98.69 56 SER A O 1
ATOM 428 N N . PHE A 1 57 ? 16.094 9.375 -13.93 1 98.75 57 PHE A N 1
ATOM 429 C CA . PHE A 1 57 ? 15.117 10.445 -14.062 1 98.75 57 PHE A CA 1
ATOM 430 C C . PHE A 1 57 ? 13.789 9.898 -14.578 1 98.75 57 PHE A C 1
ATOM 432 O O . PHE A 1 57 ? 13.75 9.234 -15.617 1 98.75 57 PHE A O 1
ATOM 439 N N . ILE A 1 58 ? 12.719 10.164 -13.852 1 98.62 58 ILE A N 1
ATOM 440 C CA . ILE A 1 58 ? 11.445 9.578 -14.242 1 98.62 58 ILE A CA 1
ATOM 441 C C . ILE A 1 58 ? 10.398 10.68 -14.422 1 98.62 58 ILE A C 1
ATOM 443 O O . ILE A 1 58 ? 10.078 11.391 -13.469 1 98.62 58 ILE A O 1
ATOM 447 N N . PRO A 1 59 ? 9.875 10.82 -15.625 1 98.44 59 PRO A N 1
ATOM 448 C CA . PRO A 1 59 ? 8.758 11.758 -15.789 1 98.44 59 PRO A CA 1
ATOM 449 C C . PRO A 1 59 ? 7.605 11.477 -14.836 1 98.44 59 PRO A C 1
ATOM 451 O O . PRO A 1 59 ? 7.266 10.312 -14.594 1 98.44 59 PRO A O 1
ATOM 454 N N . ALA A 1 60 ? 7.094 12.508 -14.289 1 98.19 60 ALA A N 1
ATOM 455 C CA . ALA A 1 60 ? 6.109 12.383 -13.219 1 98.19 60 ALA A CA 1
ATOM 456 C C . ALA A 1 60 ? 4.949 13.352 -13.414 1 98.19 60 ALA A C 1
ATOM 458 O O . ALA A 1 60 ? 4.996 14.211 -14.305 1 98.19 60 ALA A O 1
ATOM 459 N N . TYR A 1 61 ? 3.957 13.109 -12.648 1 95.56 61 TYR A N 1
ATOM 460 C CA . TYR A 1 61 ? 2.666 13.781 -12.75 1 95.56 61 TYR A CA 1
ATOM 461 C C . TYR A 1 61 ? 2.041 13.969 -11.375 1 95.56 61 TYR A C 1
ATOM 463 O O . TYR A 1 61 ? 1.883 13.008 -10.617 1 95.56 61 TYR A O 1
ATOM 471 N N . ILE A 1 62 ? 1.742 15.266 -10.938 1 98.25 62 ILE A N 1
ATOM 472 C CA . ILE A 1 62 ? 0.949 15.516 -9.742 1 98.25 62 ILE A CA 1
ATOM 473 C C . ILE A 1 62 ? -0.498 15.805 -10.133 1 98.25 62 ILE A C 1
ATOM 475 O O . ILE A 1 62 ? -0.787 16.844 -10.727 1 98.25 62 ILE A O 1
ATOM 479 N N . PRO A 1 63 ? -1.411 14.953 -9.805 1 97.19 63 PRO A N 1
ATOM 480 C CA . PRO A 1 63 ? -2.783 15.062 -10.305 1 97.19 63 PRO A CA 1
ATOM 481 C C . PRO A 1 63 ? -3.545 16.234 -9.68 1 97.19 63 PRO A C 1
ATOM 483 O O . PRO A 1 63 ? -3.131 16.766 -8.648 1 97.19 63 PRO A O 1
ATOM 486 N N . GLN A 1 64 ? -4.637 16.531 -10.367 1 96.5 64 GLN A N 1
ATOM 487 C CA . GLN A 1 64 ? -5.598 17.484 -9.836 1 96.5 64 GLN A CA 1
ATOM 488 C C . GLN A 1 64 ? -6.074 17.078 -8.445 1 96.5 64 GLN A C 1
ATOM 490 O O . GLN A 1 64 ? -6.262 15.883 -8.18 1 96.5 64 GLN A O 1
ATOM 495 N N . GLY A 1 65 ? -6.254 18.062 -7.562 1 97.19 65 GLY A N 1
ATOM 496 C CA . GLY A 1 65 ? -6.777 17.812 -6.227 1 97.19 65 GLY A CA 1
ATOM 497 C C . GLY A 1 65 ? -5.691 17.703 -5.176 1 97.19 65 GLY A C 1
ATOM 498 O O . GLY A 1 65 ? -5.961 17.828 -3.979 1 97.19 65 GLY A O 1
ATOM 499 N N . SER A 1 66 ? -4.449 17.469 -5.605 1 97.94 66 SER A N 1
ATOM 500 C CA . SER A 1 66 ? -3.344 17.328 -4.664 1 97.94 66 SER A CA 1
ATOM 501 C C . SER A 1 66 ? -3.115 18.625 -3.895 1 97.94 66 SER A C 1
ATOM 503 O O . SER A 1 66 ? -3.287 19.719 -4.441 1 97.94 66 SER A O 1
ATOM 505 N N . LEU A 1 67 ? -2.764 18.5 -2.674 1 98.38 67 LEU A N 1
ATOM 506 C CA . LEU A 1 67 ? -2.383 19.656 -1.868 1 98.38 67 LEU A CA 1
ATOM 507 C C . LEU A 1 67 ? -0.872 19.703 -1.673 1 98.38 67 LEU A C 1
ATOM 509 O O . LEU A 1 67 ? -0.229 18.672 -1.484 1 98.38 67 LEU A O 1
ATOM 513 N N . LEU A 1 68 ? -0.345 20.812 -1.807 1 98.44 68 LEU A N 1
ATOM 514 C CA . LEU A 1 68 ? 1.075 21.094 -1.615 1 98.44 68 LEU A CA 1
ATOM 515 C C . LEU A 1 68 ? 1.283 22.172 -0.566 1 98.44 68 LEU A C 1
ATOM 517 O O . LEU A 1 68 ? 0.528 23.156 -0.516 1 98.44 68 LEU A O 1
ATOM 521 N N . TYR A 1 69 ? 2.297 22.062 0.236 1 98 69 TYR A N 1
ATOM 522 C CA . TYR A 1 69 ? 2.457 22.922 1.405 1 98 69 TYR A CA 1
ATOM 523 C C . TYR A 1 69 ? 3.77 23.688 1.339 1 98 69 TYR A C 1
ATOM 525 O O . TYR A 1 69 ? 4.812 23.125 1.002 1 98 69 TYR A O 1
ATOM 533 N N . HIS A 1 70 ? 3.713 24.938 1.639 1 97 70 HIS A N 1
ATOM 534 C CA . HIS A 1 70 ? 4.879 25.812 1.659 1 97 70 HIS A CA 1
ATOM 535 C C . HIS A 1 70 ? 4.859 26.719 2.883 1 97 70 HIS A C 1
ATOM 537 O O . HIS A 1 70 ? 3.943 27.531 3.043 1 97 70 HIS A O 1
ATOM 543 N N . GLY A 1 71 ? 5.832 26.531 3.762 1 94.5 71 GLY A N 1
ATOM 544 C CA . GLY A 1 71 ? 6.02 27.438 4.887 1 94.5 71 GLY A CA 1
ATOM 545 C C . GLY A 1 71 ? 6.965 28.578 4.578 1 94.5 71 GLY A C 1
ATOM 546 O O . GLY A 1 71 ? 7.98 28.391 3.91 1 94.5 71 GLY A O 1
ATOM 547 N N . ASN A 1 72 ? 6.566 29.781 4.969 1 91.31 72 ASN A N 1
ATOM 548 C CA . ASN A 1 72 ? 7.477 30.922 4.832 1 91.31 72 ASN A CA 1
ATOM 549 C C . ASN A 1 72 ? 7.246 31.953 5.926 1 91.31 72 ASN A C 1
ATOM 551 O O . ASN A 1 72 ? 6.531 31.688 6.895 1 91.31 72 ASN A O 1
ATOM 555 N N . ASN A 1 73 ? 7.977 33.062 5.844 1 88.75 73 ASN A N 1
ATOM 556 C CA . ASN A 1 73 ? 7.938 34.031 6.953 1 88.75 73 ASN A CA 1
ATOM 557 C C . ASN A 1 73 ? 7.211 35.312 6.566 1 88.75 73 ASN A C 1
ATOM 559 O O . ASN A 1 73 ? 7.27 36.281 7.297 1 88.75 73 ASN A O 1
ATOM 563 N N . ASN A 1 74 ? 6.547 35.344 5.453 1 88.75 74 ASN A N 1
ATOM 564 C CA . ASN A 1 74 ? 5.945 36.594 5.043 1 88.75 74 ASN A CA 1
ATOM 565 C C . ASN A 1 74 ? 4.52 36.406 4.531 1 88.75 74 ASN A C 1
ATOM 567 O O . ASN A 1 74 ? 3.82 37.375 4.242 1 88.75 74 ASN A O 1
ATOM 571 N N . GLY A 1 75 ? 4.059 35.188 4.441 1 92.5 75 GLY A N 1
ATOM 572 C CA . GLY A 1 75 ? 2.691 34.875 4.031 1 92.5 75 GLY A CA 1
ATOM 573 C C . GLY A 1 75 ? 2.436 35.188 2.564 1 92.5 75 GLY A C 1
ATOM 574 O O . GLY A 1 75 ? 1.29 35.156 2.111 1 92.5 75 GLY A O 1
ATOM 575 N N . GLU A 1 76 ? 3.49 35.438 1.822 1 95.44 76 GLU A N 1
ATOM 576 C CA . GLU A 1 76 ? 3.322 35.781 0.413 1 95.44 76 GLU A CA 1
ATOM 577 C C . GLU A 1 76 ? 3.564 34.562 -0.483 1 95.44 76 GLU A C 1
ATOM 579 O O . GLU A 1 76 ? 4.371 33.688 -0.153 1 95.44 76 GLU A O 1
ATOM 584 N N . ILE A 1 77 ? 2.818 34.531 -1.581 1 97.31 77 ILE A N 1
ATOM 585 C CA . ILE A 1 77 ? 3.115 33.531 -2.609 1 97.31 77 ILE A CA 1
ATOM 586 C C . ILE A 1 77 ? 4.512 33.781 -3.174 1 97.31 77 ILE A C 1
ATOM 588 O O . ILE A 1 77 ? 4.863 34.906 -3.514 1 97.31 77 ILE A O 1
ATOM 592 N N . PRO A 1 78 ? 5.25 32.75 -3.271 1 96.19 78 PRO A N 1
ATOM 593 C CA . PRO A 1 78 ? 6.594 32.938 -3.82 1 96.19 78 PRO A CA 1
ATOM 594 C C . PRO A 1 78 ? 6.57 33.562 -5.215 1 96.19 78 PRO A C 1
ATOM 596 O O . PRO A 1 78 ? 5.742 33.188 -6.047 1 96.19 78 PRO A O 1
ATOM 599 N N . LYS A 1 79 ? 7.48 34.531 -5.477 1 95.06 79 LYS A N 1
ATOM 600 C CA . LYS A 1 79 ? 7.574 35.156 -6.785 1 95.06 79 LYS A CA 1
ATOM 601 C C . LYS A 1 79 ? 8.336 34.281 -7.773 1 95.06 79 LYS A C 1
ATOM 603 O O . LYS A 1 79 ? 8.07 34.344 -8.977 1 95.06 79 LYS A O 1
ATOM 608 N N . GLY A 1 80 ? 9.289 33.5 -7.336 1 92.94 80 GLY A N 1
ATOM 609 C CA . GLY A 1 80 ? 10.055 32.562 -8.148 1 92.94 80 GLY A CA 1
ATOM 610 C C . GLY A 1 80 ? 9.883 31.125 -7.727 1 92.94 80 GLY A C 1
ATOM 611 O O . GLY A 1 80 ? 8.898 30.781 -7.074 1 92.94 80 GLY A O 1
ATOM 612 N N . LEU A 1 81 ? 10.82 30.344 -8.203 1 97.06 81 LEU A N 1
ATOM 613 C CA . LEU A 1 81 ? 10.766 28.938 -7.844 1 97.06 81 LEU A CA 1
ATOM 614 C C . LEU A 1 81 ? 11.008 28.75 -6.348 1 97.06 81 LEU A C 1
ATOM 616 O O . LEU A 1 81 ? 11.75 29.516 -5.734 1 97.06 81 LEU A O 1
ATOM 620 N N . GLU A 1 82 ? 10.328 27.875 -5.754 1 96.81 82 GLU A N 1
ATOM 621 C CA . GLU A 1 82 ? 10.5 27.484 -4.355 1 96.81 82 GLU A CA 1
ATOM 622 C C . GLU A 1 82 ? 10.125 26.031 -4.129 1 96.81 82 GLU A C 1
ATOM 624 O O . GLU A 1 82 ? 9.648 25.359 -5.043 1 96.81 82 GLU A O 1
ATOM 629 N N . TRP A 1 83 ? 10.43 25.578 -2.947 1 96.19 83 TRP A N 1
ATOM 630 C CA . TRP A 1 83 ? 10.133 24.203 -2.539 1 96.19 83 TRP A CA 1
ATOM 631 C C . TRP A 1 83 ? 8.727 24.109 -1.952 1 96.19 83 TRP A C 1
ATOM 633 O O . TRP A 1 83 ? 8.234 25.047 -1.342 1 96.19 83 TRP A O 1
ATOM 643 N N . VAL A 1 84 ? 8.102 22.984 -2.156 1 97.69 84 VAL A N 1
ATOM 644 C CA . VAL A 1 84 ? 6.879 22.578 -1.467 1 97.69 84 VAL A CA 1
ATOM 645 C C . VAL A 1 84 ? 7.043 21.172 -0.904 1 97.69 84 VAL A C 1
ATOM 647 O O . VAL A 1 84 ? 7.898 20.406 -1.358 1 97.69 84 VAL A O 1
ATOM 650 N N . ALA A 1 85 ? 6.273 20.859 0.118 1 97 85 ALA A N 1
ATOM 651 C CA . ALA A 1 85 ? 6.203 19.516 0.671 1 97 85 ALA A CA 1
ATOM 652 C C . ALA A 1 85 ? 4.852 18.875 0.377 1 97 85 ALA A C 1
ATOM 654 O O . ALA A 1 85 ? 3.844 19.562 0.235 1 97 85 ALA A O 1
ATOM 655 N N . PHE A 1 86 ? 4.855 17.547 0.264 1 97.56 86 PHE A N 1
ATOM 656 C CA . PHE A 1 86 ? 3.607 16.812 0.092 1 97.56 86 PHE A CA 1
ATOM 657 C C . PHE A 1 86 ? 2.926 16.578 1.436 1 97.56 86 PHE A C 1
ATOM 659 O O . PHE A 1 86 ? 1.725 16.312 1.488 1 97.56 86 PHE A O 1
ATOM 666 N N . ASP A 1 87 ? 3.723 16.625 2.498 1 96.62 87 ASP A N 1
ATOM 667 C CA . ASP A 1 87 ? 3.213 16.516 3.859 1 96.62 87 ASP A CA 1
ATOM 668 C C . ASP A 1 87 ? 3.41 17.812 4.629 1 96.62 87 ASP A C 1
ATOM 670 O O . ASP A 1 87 ? 4.527 18.344 4.703 1 96.62 87 ASP A O 1
ATOM 674 N N . HIS A 1 88 ? 2.393 18.312 5.238 1 96.19 88 HIS A N 1
ATOM 675 C CA . HIS A 1 88 ? 2.461 19.609 5.918 1 96.19 88 HIS A CA 1
ATOM 676 C C . HIS A 1 88 ? 3.434 19.562 7.094 1 96.19 88 HIS A C 1
ATOM 678 O O . HIS A 1 88 ? 4.016 20.578 7.465 1 96.19 88 HIS A O 1
ATOM 684 N N . GLU A 1 89 ? 3.654 18.406 7.656 1 93.62 89 GLU A N 1
ATOM 685 C CA . GLU A 1 89 ? 4.57 18.25 8.781 1 93.62 89 GLU A CA 1
ATOM 686 C C . GLU A 1 89 ? 5.988 18.672 8.398 1 93.62 89 GLU A C 1
ATOM 688 O O . GLU A 1 89 ? 6.73 19.203 9.227 1 93.62 89 GLU A O 1
ATOM 693 N N . PHE A 1 90 ? 6.27 18.359 7.16 1 90.25 90 PHE A N 1
ATOM 694 C CA . PHE A 1 90 ? 7.574 18.75 6.637 1 90.25 90 PHE A CA 1
ATOM 695 C C . PHE A 1 90 ? 7.723 20.266 6.629 1 90.25 90 PHE A C 1
ATOM 697 O O . PHE A 1 90 ? 8.711 20.797 7.145 1 90.25 90 PHE A O 1
ATOM 704 N N . SER A 1 91 ? 6.801 20.938 6.168 1 89.88 91 SER A N 1
ATOM 705 C CA . SER A 1 91 ? 6.812 22.391 6.098 1 89.88 91 SER A CA 1
ATOM 706 C C . SER A 1 91 ? 6.676 23.016 7.48 1 89.88 91 SER A C 1
ATOM 708 O O . SER A 1 91 ? 7.27 24.062 7.762 1 89.88 91 SER A O 1
ATOM 710 N N . MET A 1 92 ? 5.883 22.406 8.344 1 86.69 92 MET A N 1
ATOM 711 C CA . MET A 1 92 ? 5.727 22.875 9.711 1 86.69 92 MET A CA 1
ATOM 712 C C . MET A 1 92 ? 7.055 22.828 10.461 1 86.69 92 MET A C 1
ATOM 714 O O . MET A 1 92 ? 7.367 23.719 11.25 1 86.69 92 MET A O 1
ATOM 718 N N . ASN A 1 93 ? 7.75 21.766 10.242 1 81.5 93 ASN A N 1
ATOM 719 C CA . ASN A 1 93 ? 9.055 21.625 10.883 1 81.5 93 ASN A CA 1
ATOM 720 C C . ASN A 1 93 ? 10.031 22.703 10.398 1 81.5 93 ASN A C 1
ATOM 722 O O . ASN A 1 93 ? 10.82 23.219 11.188 1 81.5 93 ASN A O 1
ATOM 726 N N . PHE A 1 94 ? 9.961 23.016 9.141 1 77.12 94 PHE A N 1
ATOM 727 C CA . PHE A 1 94 ? 10.781 24.078 8.578 1 77.12 94 PHE A CA 1
ATOM 728 C C . PHE A 1 94 ? 10.43 25.422 9.188 1 77.12 94 PHE A C 1
ATOM 730 O O . PHE A 1 94 ? 11.312 26.219 9.5 1 77.12 94 PHE A O 1
ATOM 737 N N . ILE A 1 95 ? 9.219 25.688 9.406 1 76.19 95 ILE A N 1
ATOM 738 C CA . ILE A 1 95 ? 8.711 26.922 10.008 1 76.19 95 ILE A CA 1
ATOM 739 C C . ILE A 1 95 ? 9.188 27.031 11.453 1 76.19 95 ILE A C 1
ATOM 741 O O . ILE A 1 95 ? 9.695 28.078 11.867 1 76.19 95 ILE A O 1
ATOM 745 N N . ASP A 1 96 ? 9.062 26 12.18 1 69.75 96 ASP A N 1
ATOM 746 C CA . ASP A 1 96 ? 9.375 26.016 13.609 1 69.75 96 ASP A CA 1
ATOM 747 C C . ASP A 1 96 ? 10.883 26.141 13.836 1 69.75 96 ASP A C 1
ATOM 749 O O . ASP A 1 96 ? 11.32 26.828 14.766 1 69.75 96 ASP A O 1
ATOM 753 N N . HIS A 1 97 ? 11.555 25.438 13.047 1 63.34 97 HIS A N 1
ATOM 754 C CA . HIS A 1 97 ? 13 25.438 13.25 1 63.34 97 HIS A CA 1
ATOM 755 C C . HIS A 1 97 ? 13.648 26.641 12.578 1 63.34 97 HIS A C 1
ATOM 757 O O . HIS A 1 97 ? 14.602 27.219 13.109 1 63.34 97 HIS A O 1
ATOM 763 N N . ARG A 1 98 ? 13.234 26.844 11.445 1 52.94 98 ARG A N 1
ATOM 764 C CA . ARG A 1 98 ? 13.883 27.922 10.711 1 52.94 98 ARG A CA 1
ATOM 765 C C . ARG A 1 98 ? 13.406 29.281 11.203 1 52.94 98 ARG A C 1
ATOM 767 O O . ARG A 1 98 ? 14.188 30.234 11.273 1 52.94 98 ARG A O 1
ATOM 774 N N . PHE A 1 99 ? 12.141 29.266 11.398 1 47.38 99 PHE A N 1
ATOM 775 C CA . PHE A 1 99 ? 11.586 30.578 11.68 1 47.38 99 PHE A CA 1
ATOM 776 C C . PHE A 1 99 ? 11.242 30.719 13.164 1 47.38 99 PHE A C 1
ATOM 778 O O . PHE A 1 99 ? 10.93 31.812 13.633 1 47.38 99 PHE A O 1
ATOM 785 N N . GLY A 1 100 ? 11.266 29.438 13.812 1 46.81 100 GLY A N 1
ATOM 786 C CA . GLY A 1 100 ? 11.094 29.5 15.258 1 46.81 100 GLY A CA 1
ATOM 787 C C . GLY A 1 100 ? 12.375 29.797 16 1 46.81 100 GLY A C 1
ATOM 788 O O . GLY A 1 100 ? 13.469 29.688 15.445 1 46.81 100 GLY A O 1
ATOM 789 N N . MET A 1 101 ? 12.391 30.391 17.234 1 43.47 101 MET A N 1
ATOM 790 C CA . MET A 1 101 ? 13.531 30.891 17.984 1 43.47 101 MET A CA 1
ATOM 791 C C . MET A 1 101 ? 14.633 29.844 18.094 1 43.47 101 MET A C 1
ATOM 793 O O . MET A 1 101 ? 14.508 28.766 17.531 1 43.47 101 MET A O 1
ATOM 797 N N . GLY A 1 102 ? 14.914 29.344 19.422 1 36.34 102 GLY A N 1
ATOM 798 C CA . GLY A 1 102 ? 16.078 28.781 20.094 1 36.34 102 GLY A CA 1
ATOM 799 C C . GLY A 1 102 ? 16.406 27.375 19.625 1 36.34 102 GLY A C 1
ATOM 800 O O . GLY A 1 102 ? 16.516 26.453 20.453 1 36.34 102 GLY A O 1
ATOM 801 N N . GLY A 1 103 ? 15.969 26.922 18.594 1 36.03 103 GLY A N 1
ATOM 802 C CA . GLY A 1 103 ? 16.344 25.516 18.516 1 36.03 103 GLY A CA 1
ATOM 803 C C . GLY A 1 103 ? 17.844 25.297 18.469 1 36.03 103 GLY A C 1
ATOM 804 O O . GLY A 1 103 ? 18.609 26.25 18.281 1 36.03 103 GLY A O 1
ATOM 805 N N . PRO A 1 104 ? 18.391 24.172 19.016 1 34.5 104 PRO A N 1
ATOM 806 C CA . PRO A 1 104 ? 19.844 24 18.969 1 34.5 104 PRO A CA 1
ATOM 807 C C . PRO A 1 104 ? 20.453 24.453 17.641 1 34.5 104 PRO A C 1
ATOM 809 O O . PRO A 1 104 ? 19.766 24.453 16.625 1 34.5 104 PRO A O 1
ATOM 812 N N . PRO A 1 105 ? 21.625 25.234 17.719 1 34.38 105 PRO A N 1
ATOM 813 C CA . PRO A 1 105 ? 22.422 25.766 16.625 1 34.38 105 PRO A CA 1
ATOM 814 C C . PRO A 1 105 ? 22.547 24.797 15.453 1 34.38 105 PRO A C 1
ATOM 816 O O . PRO A 1 105 ? 23.297 25.062 14.516 1 34.38 105 PRO A O 1
ATOM 819 N N . GLY A 1 106 ? 22.141 23.547 15.703 1 33.88 106 GLY A N 1
ATOM 820 C CA . GLY A 1 106 ? 22.75 22.609 14.773 1 33.88 106 GLY A CA 1
ATOM 821 C C . GLY A 1 106 ? 22.328 22.828 13.336 1 33.88 106 GLY A C 1
ATOM 822 O O . GLY A 1 106 ? 22.797 22.141 12.422 1 33.88 106 GLY A O 1
ATOM 823 N N . PHE A 1 107 ? 21.141 23.281 13.133 1 33.91 107 PHE A N 1
ATOM 824 C CA . PHE A 1 107 ? 20.859 23.438 11.711 1 33.91 107 PHE A CA 1
ATOM 825 C C . PHE A 1 107 ? 21.516 24.688 11.164 1 33.91 107 PHE A C 1
ATOM 827 O O . PHE A 1 107 ? 21.25 25.094 10.031 1 33.91 107 PHE A O 1
ATOM 834 N N . ASN A 1 108 ? 22.031 25.656 12.055 1 29.31 108 ASN A N 1
ATOM 835 C CA . ASN A 1 108 ? 22.719 26.812 11.484 1 29.31 108 ASN A CA 1
ATOM 836 C C . ASN A 1 108 ? 23.984 26.406 10.75 1 29.31 108 ASN A C 1
ATOM 838 O O . ASN A 1 108 ? 24.719 25.516 11.195 1 29.31 108 ASN A O 1
ATOM 842 N N . GLY A 1 109 ? 24.172 26.484 9.5 1 28.8 109 GLY A N 1
ATOM 843 C CA . GLY A 1 109 ? 25.5 26.5 8.914 1 28.8 109 GLY A CA 1
ATOM 844 C C . GLY A 1 109 ? 26.562 27.094 9.828 1 28.8 109 GLY A C 1
ATOM 845 O O . GLY A 1 109 ? 26.531 28.297 10.117 1 28.8 109 GLY A O 1
ATOM 846 N N . SER A 1 110 ? 26.953 26.359 10.922 1 26.47 110 SER A N 1
ATOM 847 C CA . SER A 1 110 ? 28.047 26.797 11.789 1 26.47 110 SER A CA 1
ATOM 848 C C . SER A 1 110 ? 29.109 27.562 11 1 26.47 110 SER A C 1
ATOM 850 O O . SER A 1 110 ? 29.547 27.109 9.938 1 26.47 110 SER A O 1
ATOM 852 N N . LYS A 1 111 ? 29.188 28.859 11.078 1 27.8 111 LYS A N 1
ATOM 853 C CA . LYS A 1 111 ? 30.516 29.422 10.797 1 27.8 111 LYS A CA 1
ATOM 854 C C . LYS A 1 111 ? 31.609 28.516 11.328 1 27.8 111 LYS A C 1
ATOM 856 O O . LYS A 1 111 ? 31.469 27.906 12.398 1 27.8 111 LYS A O 1
ATOM 861 N N . PRO A 1 112 ? 32.688 28.078 10.539 1 27.06 112 PRO A N 1
ATOM 862 C CA . PRO A 1 112 ? 33.875 27.344 11.055 1 27.06 112 PRO A CA 1
ATOM 863 C C . PRO A 1 112 ? 34.344 27.859 12.406 1 27.06 112 PRO A C 1
ATOM 865 O O . PRO A 1 112 ? 34.656 29.047 12.547 1 27.06 112 PRO A O 1
ATOM 868 N N . GLY A 1 113 ? 33.625 27.531 13.398 1 23.19 113 GLY A N 1
ATOM 869 C CA . GLY A 1 113 ? 34.125 27.922 14.711 1 23.19 113 GLY A CA 1
ATOM 870 C C . GLY A 1 113 ? 35.625 27.719 14.867 1 23.19 113 GLY A C 1
ATOM 871 O O . GLY A 1 113 ? 36.156 26.672 14.484 1 23.19 113 GLY A O 1
ATOM 872 N N . HIS A 1 114 ? 36.406 28.812 14.836 1 25.38 114 HIS A N 1
ATOM 873 C CA . HIS A 1 114 ? 37.844 28.875 15.164 1 25.38 114 HIS A CA 1
ATOM 874 C C . HIS A 1 114 ? 38.156 28.078 16.422 1 25.38 114 HIS A C 1
ATOM 876 O O . HIS A 1 114 ? 37.531 28.281 17.469 1 25.38 114 HIS A O 1
ATOM 882 N N . GLY A 1 115 ? 38.406 26.719 16.266 1 23.39 115 GLY A N 1
ATOM 883 C CA . GLY A 1 115 ? 38.938 25.875 17.312 1 23.39 115 GLY A CA 1
ATOM 884 C C . GLY A 1 115 ? 39.938 26.594 18.203 1 23.39 115 GLY A C 1
ATOM 885 O O . GLY A 1 115 ? 40.562 27.562 17.781 1 23.39 115 GLY A O 1
ATOM 886 N N . PRO A 1 116 ? 39.688 26.516 19.438 1 25.39 116 PRO A N 1
ATOM 887 C CA . PRO A 1 116 ? 40.625 27.125 20.375 1 25.39 116 PRO A CA 1
ATOM 888 C C . PRO A 1 116 ? 42.062 26.75 20.078 1 25.39 116 PRO A C 1
ATOM 890 O O . PRO A 1 116 ? 42.344 25.703 19.453 1 25.39 116 PRO A O 1
ATOM 893 N N . LYS A 1 117 ? 43 27.703 20.078 1 24.42 117 LYS A N 1
ATOM 894 C CA . LYS A 1 117 ? 44.438 27.703 19.953 1 24.42 117 LYS A CA 1
ATOM 895 C C . LYS A 1 117 ? 45.062 26.641 20.828 1 24.42 117 LYS A C 1
ATOM 897 O O . LYS A 1 117 ? 45.312 26.859 22.031 1 24.42 117 LYS A O 1
ATOM 902 N N . HIS A 1 118 ? 44.656 25.359 20.844 1 22.33 118 HIS A N 1
ATOM 903 C CA . HIS A 1 118 ? 45.438 24.469 21.719 1 22.33 118 HIS A CA 1
ATOM 904 C C . HIS A 1 118 ? 46.906 24.5 21.359 1 22.33 118 HIS A C 1
ATOM 906 O O . HIS A 1 118 ? 47.281 24.859 20.234 1 22.33 118 HIS A O 1
ATOM 912 N N . GLY A 1 119 ? 47.812 24.078 22.297 1 21.39 119 GLY A N 1
ATOM 913 C CA . GLY A 1 119 ? 49.25 24.172 22.562 1 21.39 119 GLY A CA 1
ATOM 914 C C . GLY A 1 119 ? 50.094 23.609 21.438 1 21.39 119 GLY A C 1
ATOM 915 O O . GLY A 1 119 ? 49.594 22.859 20.594 1 21.39 119 GLY A O 1
ATOM 916 N N . LYS A 1 120 ? 51.438 23.938 21.438 1 23.41 120 LYS A N 1
ATOM 917 C CA . LYS A 1 120 ? 52.656 24.031 20.641 1 23.41 120 LYS A CA 1
ATOM 918 C C . LYS A 1 120 ? 53.125 22.641 20.203 1 23.41 120 LYS A C 1
ATOM 920 O O . LYS A 1 120 ? 54.25 22.5 19.688 1 23.41 120 LYS A O 1
ATOM 925 N N . HIS A 1 121 ? 52.438 21.516 20.297 1 21 121 HIS A N 1
ATOM 926 C CA . HIS A 1 121 ? 53.438 20.484 20.109 1 21 121 HIS A CA 1
ATOM 927 C C . HIS A 1 121 ? 54.062 20.547 18.719 1 21 121 HIS A C 1
ATOM 929 O O . HIS A 1 121 ? 53.344 20.781 17.734 1 21 121 HIS A O 1
ATOM 935 N N . LYS A 1 122 ? 55.375 20.672 18.547 1 23.67 122 LYS A N 1
ATOM 936 C CA . LYS A 1 122 ? 56.469 20.906 17.609 1 23.67 122 LYS A CA 1
ATOM 937 C C . LYS A 1 122 ? 56.438 19.891 16.469 1 23.67 122 LYS A C 1
ATOM 939 O O . LYS A 1 122 ? 57.406 19.812 15.68 1 23.67 122 LYS A O 1
ATOM 944 N N . GLY A 1 123 ? 55.406 19.094 16.219 1 23.28 123 GLY A N 1
ATOM 945 C CA . GLY A 1 123 ? 55.906 18.062 15.336 1 23.28 123 GLY A CA 1
ATOM 946 C C . GLY A 1 123 ? 56.344 18.594 13.984 1 23.28 123 GLY A C 1
ATOM 947 O O . GLY A 1 123 ? 56 19.734 13.625 1 23.28 123 GLY A O 1
ATOM 948 N N . PRO A 1 124 ? 57.125 17.844 13.125 1 26.84 124 PRO A N 1
ATOM 949 C CA . PRO A 1 124 ? 58.031 18.281 12.047 1 26.84 124 PRO A CA 1
ATOM 950 C C . PRO A 1 124 ? 57.312 19 10.922 1 26.84 124 PRO A C 1
ATOM 952 O O . PRO A 1 124 ? 56.094 18.828 10.75 1 26.84 124 PRO A O 1
ATOM 955 N N . PRO A 1 125 ? 57.969 20.078 10.328 1 25.33 125 PRO A N 1
ATOM 956 C CA . PRO A 1 125 ? 57.562 21.125 9.398 1 25.33 125 PRO A CA 1
ATOM 957 C C . PRO A 1 125 ? 57 20.578 8.086 1 25.33 125 PRO A C 1
ATOM 959 O O . PRO A 1 125 ? 57.688 19.781 7.414 1 25.33 125 PRO A O 1
ATOM 962 N N . PRO A 1 126 ? 55.75 20.078 8.078 1 25.25 126 PRO A N 1
ATOM 963 C CA . PRO A 1 126 ? 55.438 19.422 6.805 1 25.25 126 PRO A CA 1
ATOM 964 C C . PRO A 1 126 ? 55.812 20.266 5.59 1 25.25 126 PRO A C 1
ATOM 966 O O . PRO A 1 126 ? 55.938 21.484 5.699 1 25.25 126 PRO A O 1
ATOM 969 N N . MET A 1 127 ? 56.344 19.672 4.531 1 23.17 127 MET A N 1
ATOM 970 C CA . MET A 1 127 ? 56.938 20.172 3.293 1 23.17 127 MET A CA 1
ATOM 971 C C . MET A 1 127 ? 56 21.203 2.639 1 23.17 127 MET A C 1
ATOM 973 O O . MET A 1 127 ? 54.781 21 2.566 1 23.17 127 MET A O 1
ATOM 977 N N . GLU A 1 128 ? 56.469 22.484 2.48 1 22.91 128 GLU A N 1
ATOM 978 C CA . GLU A 1 128 ? 56.031 23.797 2.021 1 22.91 128 GLU A CA 1
ATOM 979 C C . GLU A 1 128 ? 55.531 23.75 0.582 1 22.91 128 GLU A C 1
ATOM 981 O O . GLU A 1 128 ? 56.312 23.781 -0.361 1 22.91 128 GLU A O 1
ATOM 986 N N . VAL A 1 129 ? 54.938 22.672 0.024 1 24.41 129 VAL A N 1
ATOM 987 C CA . VAL A 1 129 ? 54.875 22.906 -1.415 1 24.41 129 VAL A CA 1
ATOM 988 C C . VAL A 1 129 ? 54.25 24.266 -1.689 1 24.41 129 VAL A C 1
ATOM 990 O O . VAL A 1 129 ? 53.25 24.625 -1.094 1 24.41 129 VAL A O 1
ATOM 993 N N . ASP A 1 130 ? 54.969 25.234 -2.172 1 21.84 130 ASP A N 1
ATOM 994 C CA . ASP A 1 130 ? 55 26.656 -2.492 1 21.84 130 ASP A CA 1
ATOM 995 C C . ASP A 1 130 ? 53.781 27.047 -3.338 1 21.84 130 ASP A C 1
ATOM 997 O O . ASP A 1 130 ? 53.469 28.234 -3.461 1 21.84 130 ASP A O 1
ATOM 1001 N N . GLU A 1 131 ? 53.375 26.172 -4.273 1 24.39 131 GLU A N 1
ATOM 1002 C CA . GLU A 1 131 ? 52.906 26.938 -5.441 1 24.39 131 GLU A CA 1
ATOM 1003 C C . GLU A 1 131 ? 51.75 27.859 -5.09 1 24.39 131 GLU A C 1
ATOM 1005 O O . GLU A 1 131 ? 50.594 27.422 -5.016 1 24.39 131 GLU A O 1
ATOM 1010 N N . ARG A 1 132 ? 52 28.75 -4.172 1 26.33 132 ARG A N 1
ATOM 1011 C CA . ARG A 1 132 ? 51.125 29.672 -3.465 1 26.33 132 ARG A CA 1
ATOM 1012 C C . ARG A 1 132 ? 50.469 30.641 -4.434 1 26.33 132 ARG A C 1
ATOM 1014 O O . ARG A 1 132 ? 51.031 31.688 -4.762 1 26.33 132 ARG A O 1
ATOM 1021 N N . GLY A 1 133 ? 50.094 30.219 -5.672 1 24.28 133 GLY A N 1
ATOM 1022 C CA . GLY A 1 133 ? 49.75 31.422 -6.414 1 24.28 133 GLY A CA 1
ATOM 1023 C C . GLY A 1 133 ? 48.844 32.375 -5.633 1 24.28 133 GLY A C 1
ATOM 1024 O O . GLY A 1 133 ? 48.219 31.969 -4.656 1 24.28 133 GLY A O 1
ATOM 1025 N N . PRO A 1 134 ? 49.156 33.594 -5.629 1 25.44 134 PRO A N 1
ATOM 1026 C CA . PRO A 1 134 ? 48.531 34.594 -4.773 1 25.44 134 PRO A CA 1
ATOM 1027 C C . PRO A 1 134 ? 47 34.438 -4.75 1 25.44 134 PRO A C 1
ATOM 1029 O O . PRO A 1 134 ? 46.406 33.938 -5.707 1 25.44 134 PRO A O 1
ATOM 1032 N N . PRO A 1 135 ? 46.5 34.156 -3.576 1 28.06 135 PRO A N 1
ATOM 1033 C CA . PRO A 1 135 ? 45.062 33.969 -3.414 1 28.06 135 PRO A CA 1
ATOM 1034 C C . PRO A 1 135 ? 44.25 35.094 -4.062 1 28.06 135 PRO A C 1
ATOM 1036 O O . PRO A 1 135 ? 44.688 36.25 -4.094 1 28.06 135 PRO A O 1
ATOM 1039 N N . PRO A 1 136 ? 43.719 34.875 -5.184 1 28.25 136 PRO A N 1
ATOM 1040 C CA . PRO A 1 136 ? 43.125 36.031 -5.891 1 28.25 136 PRO A CA 1
ATOM 1041 C C . PRO A 1 136 ? 42.5 37.031 -4.941 1 28.25 136 PRO A C 1
ATOM 1043 O O . PRO A 1 136 ? 42.125 36.688 -3.816 1 28.25 136 PRO A O 1
ATOM 1046 N N . PRO A 1 137 ? 42.875 38.25 -5.035 1 25.25 137 PRO A N 1
ATOM 1047 C CA . PRO A 1 137 ? 42.469 39.281 -4.082 1 25.25 137 PRO A CA 1
ATOM 1048 C C . PRO A 1 137 ? 41 39.156 -3.648 1 25.25 137 PRO A C 1
ATOM 1050 O O . PRO A 1 137 ? 40.188 38.594 -4.379 1 25.25 137 PRO A O 1
ATOM 1053 N N . PRO A 1 138 ? 40.844 39.156 -2.406 1 25.41 138 PRO A N 1
ATOM 1054 C CA . PRO A 1 138 ? 39.531 39.062 -1.791 1 25.41 138 PRO A CA 1
ATOM 1055 C C . PRO A 1 138 ? 38.5 40 -2.441 1 25.41 138 PRO A C 1
ATOM 1057 O O . PRO A 1 138 ? 38.781 41.156 -2.662 1 25.41 138 PRO A O 1
ATOM 1060 N N . HIS A 1 139 ? 37.938 39.562 -3.502 1 23.72 139 HIS A N 1
ATOM 1061 C CA . HIS A 1 139 ? 37 40.5 -4.121 1 23.72 139 HIS A CA 1
ATOM 1062 C C . HIS A 1 139 ? 36.25 41.281 -3.066 1 23.72 139 HIS A C 1
ATOM 1064 O O . HIS A 1 139 ? 35.75 40.688 -2.086 1 23.72 139 HIS A O 1
ATOM 1070 N N . LYS A 1 140 ? 36.656 42.406 -2.795 1 25.53 140 LYS A N 1
ATOM 1071 C CA . LYS A 1 140 ? 35.969 43.375 -1.967 1 25.53 140 LYS A CA 1
ATOM 1072 C C . LYS A 1 140 ? 34.469 43.25 -2.143 1 25.53 140 LYS A C 1
ATOM 1074 O O . LYS A 1 140 ? 33.938 43.469 -3.242 1 25.53 140 LYS A O 1
ATOM 1079 N N . GLY A 1 141 ? 33.969 42.25 -1.551 1 23.27 141 GLY A N 1
ATOM 1080 C CA . GLY A 1 141 ? 32.5 42.125 -1.481 1 23.27 141 GLY A CA 1
ATOM 1081 C C . GLY A 1 141 ? 31.797 43.438 -1.339 1 23.27 141 GLY A C 1
ATOM 1082 O O . GLY A 1 141 ? 32.156 44.281 -0.499 1 23.27 141 GLY A O 1
ATOM 1083 N N . GLY A 1 142 ? 31.609 44.094 -2.428 1 25.67 142 GLY A N 1
ATOM 1084 C CA . GLY A 1 142 ? 30.875 45.344 -2.246 1 25.67 142 GLY A CA 1
ATOM 1085 C C . GLY A 1 142 ? 29.891 45.281 -1.105 1 25.67 142 GLY A C 1
ATOM 1086 O O . GLY A 1 142 ? 29.578 44.219 -0.581 1 25.67 142 GLY A O 1
ATOM 1087 N N . PRO A 1 143 ? 29.484 46.406 -0.59 1 25.75 143 PRO A N 1
ATOM 1088 C CA . PRO A 1 143 ? 28.594 46.375 0.575 1 25.75 143 PRO A CA 1
ATOM 1089 C C . PRO A 1 143 ? 27.594 45.219 0.501 1 25.75 143 PRO A C 1
ATOM 1091 O O . PRO A 1 143 ? 27.234 44.781 -0.593 1 25.75 143 PRO A O 1
ATOM 1094 N N . GLY A 1 144 ? 27.797 44.219 1.238 1 26.11 144 GLY A N 1
ATOM 1095 C CA . GLY A 1 144 ? 27.031 43 1.493 1 26.11 144 GLY A CA 1
ATOM 1096 C C . GLY A 1 144 ? 25.531 43.188 1.285 1 26.11 144 GLY A C 1
ATOM 1097 O O . GLY A 1 144 ? 24.891 43.938 2.031 1 26.11 144 GLY A O 1
ATOM 1098 N N . ASN A 1 145 ? 25.203 43.344 0.037 1 24.09 145 ASN A N 1
ATOM 1099 C CA . ASN A 1 145 ? 23.797 43.562 -0.274 1 24.09 145 ASN A CA 1
ATOM 1100 C C . ASN A 1 145 ? 22.891 42.719 0.621 1 24.09 145 ASN A C 1
ATOM 1102 O O . ASN A 1 145 ? 23.062 41.5 0.709 1 24.09 145 ASN A O 1
ATOM 1106 N N . LYS A 1 146 ? 22.453 43.219 1.739 1 30.58 146 LYS A N 1
ATOM 1107 C CA . LYS A 1 146 ? 21.297 42.812 2.51 1 30.58 146 LYS A CA 1
ATOM 1108 C C . LYS A 1 146 ? 20.281 42.094 1.628 1 30.58 146 LYS A C 1
ATOM 1110 O O . LYS A 1 146 ? 19.828 42.625 0.618 1 30.58 146 LYS A O 1
ATOM 1115 N N . GLY A 1 147 ? 20.609 40.906 1.21 1 29.25 147 GLY A N 1
ATOM 1116 C CA . GLY A 1 147 ? 19.594 40.219 0.432 1 29.25 147 GLY A CA 1
ATOM 1117 C C . GLY A 1 147 ? 18.203 40.781 0.666 1 29.25 147 GLY A C 1
ATOM 1118 O O . GLY A 1 147 ? 17.969 41.5 1.633 1 29.25 147 GLY A O 1
ATOM 1119 N N . PRO A 1 148 ? 17.5 40.938 -0.465 1 30.73 148 PRO A N 1
ATOM 1120 C CA . PRO A 1 148 ? 16.219 41.656 -0.419 1 30.73 148 PRO A CA 1
ATOM 1121 C C . PRO A 1 148 ? 15.391 41.281 0.812 1 30.73 148 PRO A C 1
ATOM 1123 O O . PRO A 1 148 ? 14.188 41.562 0.85 1 30.73 148 PRO A O 1
ATOM 1126 N N . PHE A 1 149 ? 15.805 40.25 1.498 1 32.56 149 PHE A N 1
ATOM 1127 C CA . PHE A 1 149 ? 14.977 40.094 2.691 1 32.56 149 PHE A CA 1
ATOM 1128 C C . PHE A 1 149 ? 15.07 41.344 3.555 1 32.56 149 PHE A C 1
ATOM 1130 O O . PHE A 1 149 ? 15.984 41.5 4.367 1 32.56 149 PHE A O 1
ATOM 1137 N N . GLY A 1 150 ? 15.039 42.562 2.902 1 29.23 150 GLY A N 1
ATOM 1138 C CA . GLY A 1 150 ? 14.93 43.812 3.623 1 29.23 150 GLY A CA 1
ATOM 1139 C C . GLY A 1 150 ? 14.047 43.719 4.855 1 29.23 150 GLY A C 1
ATOM 1140 O O . GLY A 1 150 ? 13.273 42.781 5.004 1 29.23 150 GLY A O 1
ATOM 1141 N N . PRO A 1 151 ? 14.305 44.625 5.828 1 31.19 151 PRO A N 1
ATOM 1142 C CA . PRO A 1 151 ? 13.328 44.719 6.914 1 31.19 151 PRO A CA 1
ATOM 1143 C C . PRO A 1 151 ? 11.891 44.844 6.406 1 31.19 151 PRO A C 1
ATOM 1145 O O . PRO A 1 151 ? 11.531 45.906 5.836 1 31.19 151 PRO A O 1
ATOM 1148 N N . GLY A 1 152 ? 11.391 44.031 5.473 1 30.36 152 GLY A N 1
ATOM 1149 C CA . GLY A 1 152 ? 10.008 44.375 5.152 1 30.36 152 GLY A CA 1
ATOM 1150 C C . GLY A 1 152 ? 9.25 44.969 6.316 1 30.36 152 GLY A C 1
ATOM 1151 O O . GLY A 1 152 ? 9.703 44.875 7.465 1 30.36 152 GLY A O 1
ATOM 1152 N N . LYS A 1 153 ? 8.148 45.719 5.926 1 34.34 153 LYS A N 1
ATOM 1153 C CA . LYS A 1 153 ? 7.246 46.344 6.883 1 34.34 153 LYS A CA 1
ATOM 1154 C C . LYS A 1 153 ? 7.113 45.5 8.148 1 34.34 153 LYS A C 1
ATOM 1156 O O . LYS A 1 153 ? 7.418 44.312 8.148 1 34.34 153 LYS A O 1
ATOM 1161 N N . ASP A 1 154 ? 6.434 46.188 9.156 1 34.56 154 ASP A N 1
ATOM 1162 C CA . ASP A 1 154 ? 6.039 45.875 10.531 1 34.56 154 ASP A CA 1
ATOM 1163 C C . ASP A 1 154 ? 5.34 44.531 10.617 1 34.56 154 ASP A C 1
ATOM 1165 O O . ASP A 1 154 ? 4.57 44.281 11.547 1 34.56 154 ASP A O 1
ATOM 1169 N N . ARG A 1 155 ? 4.906 43.969 9.516 1 41.88 155 ARG A N 1
ATOM 1170 C CA . ARG A 1 155 ? 4.281 42.719 9.93 1 41.88 155 ARG A CA 1
ATOM 1171 C C . ARG A 1 155 ? 5.164 42 10.922 1 41.88 155 ARG A C 1
ATOM 1173 O O . ARG A 1 155 ? 6.352 41.75 10.664 1 41.88 155 ARG A O 1
ATOM 1180 N N . GLN A 1 156 ? 4.836 41.844 11.961 1 47.19 156 GLN A N 1
ATOM 1181 C CA . GLN A 1 156 ? 5.109 40.969 13.109 1 47.19 156 GLN A CA 1
ATOM 1182 C C . GLN A 1 156 ? 5.418 39.531 12.664 1 47.19 156 GLN A C 1
ATOM 1184 O O . GLN A 1 156 ? 4.965 39.125 11.602 1 47.19 156 GLN A O 1
ATOM 1189 N N . ASP A 1 157 ? 6.492 38.594 13.398 1 71.81 157 ASP A N 1
ATOM 1190 C CA . ASP A 1 157 ? 7.457 37.531 13.688 1 71.81 157 ASP A CA 1
ATOM 1191 C C . ASP A 1 157 ? 6.824 36.156 13.516 1 71.81 157 ASP A C 1
ATOM 1193 O O . ASP A 1 157 ? 7.426 35.125 13.875 1 71.81 157 ASP A O 1
ATOM 1197 N N . HIS A 1 158 ? 5.543 36.125 12.977 1 88.75 158 HIS A N 1
ATOM 1198 C CA . HIS A 1 158 ? 5.039 34.75 12.938 1 88.75 158 HIS A CA 1
ATOM 1199 C C . HIS A 1 158 ? 5.184 34.156 11.539 1 88.75 158 HIS A C 1
ATOM 1201 O O . HIS A 1 158 ? 4.977 34.844 10.539 1 88.75 158 HIS A O 1
ATOM 1207 N N . PRO A 1 159 ? 5.523 32.938 11.367 1 92.81 159 PRO A N 1
ATOM 1208 C CA . PRO A 1 159 ? 5.59 32.25 10.07 1 92.81 159 PRO A CA 1
ATOM 1209 C C . PRO A 1 159 ? 4.215 31.891 9.523 1 92.81 159 PRO A C 1
ATOM 1211 O O . PRO A 1 159 ? 3.211 32.031 10.234 1 92.81 159 PRO A O 1
ATOM 1214 N N . SER A 1 160 ? 4.195 31.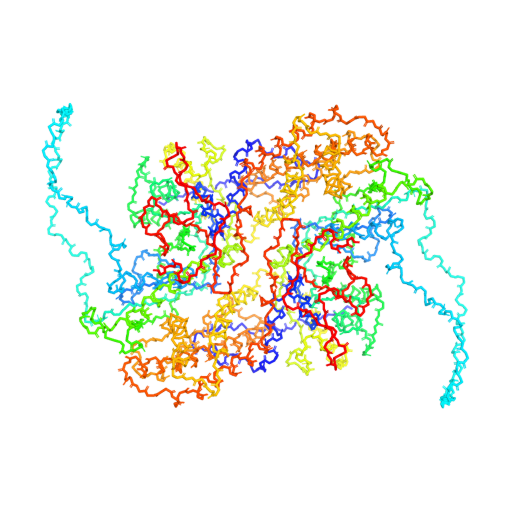656 8.25 1 94.69 160 SER A N 1
ATOM 1215 C CA . SER A 1 160 ? 2.941 31.312 7.582 1 94.69 160 SER A CA 1
ATOM 1216 C C . SER A 1 160 ? 3.014 29.953 6.922 1 94.69 160 SER A C 1
ATOM 1218 O O . SER A 1 160 ? 4.078 29.531 6.461 1 94.69 160 SER A O 1
ATOM 1220 N N . MET A 1 161 ? 1.909 29.219 6.934 1 96.62 161 MET A N 1
ATOM 1221 C CA . MET A 1 161 ? 1.712 28 6.164 1 96.62 161 MET A CA 1
ATOM 1222 C C . MET A 1 161 ? 0.801 28.25 4.965 1 96.62 161 MET A C 1
ATOM 1224 O O . MET A 1 161 ? -0.391 28.516 5.133 1 96.62 161 MET A O 1
ATOM 1228 N N . LEU A 1 162 ? 1.372 28.203 3.801 1 97.44 162 LEU A N 1
ATOM 1229 C CA . LEU A 1 162 ? 0.602 28.281 2.564 1 97.44 162 LEU A CA 1
ATOM 1230 C C . LEU A 1 162 ? 0.241 26.891 2.057 1 97.44 162 LEU A C 1
ATOM 1232 O O . LEU A 1 162 ? 1.097 26.016 2.004 1 97.44 162 LEU A O 1
ATOM 1236 N N . THR A 1 163 ? -1.038 26.609 1.772 1 98.31 163 THR A N 1
ATOM 1237 C CA . THR A 1 163 ? -1.514 25.375 1.158 1 98.31 163 THR A CA 1
ATOM 1238 C C . THR A 1 163 ? -2.021 25.641 -0.257 1 98.31 163 THR A C 1
ATOM 1240 O O . THR A 1 163 ? -2.959 26.422 -0.454 1 98.31 163 THR A O 1
ATOM 1243 N N . PHE A 1 164 ? -1.387 25.062 -1.195 1 98.31 164 PHE A N 1
ATOM 1244 C CA . PHE A 1 164 ? -1.8 25.156 -2.59 1 98.31 164 PHE A CA 1
ATOM 1245 C C . PHE A 1 164 ? -2.541 23.906 -3.025 1 98.31 164 PHE A C 1
ATOM 1247 O O . PHE A 1 164 ? -2.168 22.797 -2.639 1 98.31 164 PHE A O 1
ATOM 1254 N N . GLN A 1 165 ? -3.555 24.078 -3.754 1 98.25 165 GLN A N 1
ATOM 1255 C CA . GLN A 1 165 ? -4.238 22.969 -4.414 1 98.25 165 GLN A CA 1
ATOM 1256 C C . GLN A 1 165 ? -3.914 22.922 -5.906 1 98.25 165 GLN A C 1
ATOM 1258 O O . GLN A 1 165 ? -3.941 23.969 -6.578 1 98.25 165 GLN A O 1
ATOM 1263 N N . VAL A 1 166 ? -3.51 21.797 -6.395 1 98.38 166 VAL A N 1
ATOM 1264 C CA . VAL A 1 166 ? -3.361 21.594 -7.832 1 98.38 166 VAL A CA 1
ATOM 1265 C C . VAL A 1 166 ? -4.738 21.531 -8.492 1 98.38 166 VAL A C 1
ATOM 1267 O O . VAL A 1 166 ? -5.488 20.562 -8.289 1 98.38 166 VAL A O 1
ATOM 1270 N N . VAL A 1 167 ? -5.082 22.469 -9.289 1 97.12 167 VAL A N 1
ATOM 1271 C CA . VAL A 1 167 ? -6.43 22.531 -9.844 1 97.12 167 VAL A CA 1
ATOM 1272 C C . VAL A 1 167 ? -6.426 22 -11.273 1 97.12 167 VAL A C 1
ATOM 1274 O O . VAL A 1 167 ? -7.477 21.641 -11.812 1 97.12 167 VAL A O 1
ATOM 1277 N N . LYS A 1 168 ? -5.281 22.031 -11.914 1 97.25 168 LYS A N 1
ATOM 1278 C CA . LYS A 1 168 ? -4.922 21.297 -13.109 1 97.25 168 LYS A CA 1
ATOM 1279 C C . LYS A 1 168 ? -3.635 20.5 -12.898 1 97.25 168 LYS A C 1
ATOM 1281 O O . LYS A 1 168 ? -2.725 20.953 -12.211 1 97.25 168 LYS A O 1
ATOM 1286 N N . PRO A 1 169 ? -3.547 19.359 -13.477 1 96.94 169 PRO A N 1
ATOM 1287 C CA . PRO A 1 169 ? -2.387 18.516 -13.172 1 96.94 169 PRO A CA 1
ATOM 1288 C C . PRO A 1 169 ? -1.059 19.219 -13.438 1 96.94 169 PRO A C 1
ATOM 1290 O O . PRO A 1 169 ? -0.932 19.953 -14.43 1 96.94 169 PRO A O 1
ATOM 1293 N N . LEU A 1 170 ? -0.12 19.141 -12.469 1 98.44 170 LEU A N 1
ATOM 1294 C CA . LEU A 1 170 ? 1.279 19.391 -12.812 1 98.44 170 LEU A CA 1
ATOM 1295 C C . LEU A 1 170 ? 1.85 18.219 -13.602 1 98.44 170 LEU A C 1
ATOM 1297 O O . LEU A 1 170 ? 2.416 17.281 -13.031 1 98.44 170 LEU A O 1
ATOM 1301 N N . ASP A 1 171 ? 1.756 18.297 -14.93 1 97.75 171 ASP A N 1
ATOM 1302 C CA . ASP A 1 171 ? 1.974 17.141 -15.797 1 97.75 171 ASP A CA 1
ATOM 1303 C C . ASP A 1 171 ? 3.383 17.156 -16.375 1 97.75 171 ASP A C 1
ATOM 1305 O O . ASP A 1 171 ? 3.711 16.328 -17.234 1 97.75 171 ASP A O 1
ATOM 1309 N N . LYS A 1 172 ? 4.207 18.156 -16.016 1 98.25 172 LYS A N 1
ATOM 1310 C CA . LYS A 1 172 ? 5.602 18.219 -16.453 1 98.25 172 LYS A CA 1
ATOM 1311 C C . LYS A 1 172 ? 6.539 18.234 -15.242 1 98.25 172 LYS A C 1
ATOM 1313 O O . LYS A 1 172 ? 7.312 19.188 -15.062 1 98.25 172 LYS A O 1
ATOM 1318 N N . MET A 1 173 ? 6.469 17.203 -14.453 1 98.62 173 MET A N 1
ATOM 1319 C CA . MET A 1 173 ? 7.336 17 -13.297 1 98.62 173 MET A CA 1
ATOM 1320 C C . MET A 1 173 ? 8.359 15.906 -13.578 1 98.62 173 MET A C 1
ATOM 1322 O O . MET A 1 173 ? 8.164 15.078 -14.469 1 98.62 173 MET A O 1
ATOM 1326 N N . ILE A 1 174 ? 9.461 15.875 -12.852 1 98.81 174 ILE A N 1
ATOM 1327 C CA . ILE A 1 174 ? 10.484 14.836 -12.914 1 98.81 174 ILE A CA 1
ATOM 1328 C C . ILE A 1 174 ? 10.781 14.312 -11.516 1 98.81 174 ILE A C 1
ATOM 1330 O O . ILE A 1 174 ? 11.047 15.094 -10.594 1 98.81 174 ILE A O 1
ATOM 1334 N N . LEU A 1 175 ? 10.68 13.039 -11.297 1 98.75 175 LEU A N 1
ATOM 1335 C CA . LEU A 1 175 ? 11.156 12.422 -10.062 1 98.75 175 LEU A CA 1
ATOM 1336 C C . LEU A 1 175 ? 12.641 12.086 -10.156 1 98.75 175 LEU A C 1
ATOM 1338 O O . LEU A 1 175 ? 13.062 11.367 -11.062 1 98.75 175 LEU A O 1
ATOM 1342 N N . LEU A 1 176 ? 13.375 12.648 -9.281 1 98.62 176 LEU A N 1
ATOM 1343 C CA . LEU A 1 176 ? 14.781 12.273 -9.164 1 98.62 176 LEU A CA 1
ATOM 1344 C C . LEU A 1 176 ? 14.938 11.039 -8.281 1 98.62 176 LEU A C 1
ATOM 1346 O O . LEU A 1 176 ? 14.422 10.992 -7.164 1 98.62 176 LEU A O 1
ATOM 1350 N N . ASP A 1 177 ? 15.633 10.109 -8.75 1 97.75 177 ASP A N 1
ATOM 1351 C CA . ASP A 1 177 ? 15.82 8.781 -8.172 1 97.75 177 ASP A CA 1
ATOM 1352 C C . ASP A 1 177 ? 16.656 8.852 -6.898 1 97.75 177 ASP A C 1
ATOM 1354 O O . ASP A 1 177 ? 17.469 9.758 -6.734 1 97.75 177 ASP A O 1
ATOM 1358 N N . GLY A 1 178 ? 16.359 7.926 -5.906 1 97.06 178 GLY A N 1
ATOM 1359 C CA . GLY A 1 178 ? 17.156 7.805 -4.695 1 97.06 178 GLY A CA 1
ATOM 1360 C C . GLY A 1 178 ? 16.812 8.836 -3.643 1 97.06 178 GLY A C 1
ATOM 1361 O O . GLY A 1 178 ? 15.727 9.43 -3.688 1 97.06 178 GLY A O 1
ATOM 1362 N N . SER A 1 179 ? 17.656 8.969 -2.605 1 95.5 179 SER A N 1
ATOM 1363 C CA . SER A 1 179 ? 17.5 9.992 -1.578 1 95.5 179 SER A CA 1
ATOM 1364 C C . SER A 1 179 ? 17.969 11.352 -2.084 1 95.5 179 SER A C 1
ATOM 1366 O O . SER A 1 179 ? 18.859 11.969 -1.5 1 95.5 179 SER A O 1
ATOM 1368 N N . SER A 1 180 ? 17.297 11.875 -3.016 1 96.56 180 SER A N 1
ATOM 1369 C CA . SER A 1 180 ? 17.781 12.906 -3.932 1 96.56 180 SER A CA 1
ATOM 1370 C C . SER A 1 180 ? 17.719 14.281 -3.287 1 96.56 180 SER A C 1
ATOM 1372 O O . SER A 1 180 ? 18.109 15.281 -3.908 1 96.56 180 SER A O 1
ATOM 1374 N N . ALA A 1 181 ? 17.219 14.383 -2.049 1 93.94 181 ALA A N 1
ATOM 1375 C CA . ALA A 1 181 ? 17.219 15.648 -1.321 1 93.94 181 ALA A CA 1
ATOM 1376 C C . ALA A 1 181 ? 18.062 15.555 -0.053 1 93.94 181 ALA A C 1
ATOM 1378 O O . ALA A 1 181 ? 17.766 16.203 0.952 1 93.94 181 ALA A O 1
ATOM 1379 N N . ALA A 1 182 ? 19.062 14.75 -0.049 1 89.19 182 ALA A N 1
ATOM 1380 C CA . ALA A 1 182 ? 19.891 14.469 1.127 1 89.19 182 ALA A CA 1
ATOM 1381 C C . ALA A 1 182 ? 20.844 15.617 1.411 1 89.19 182 ALA A C 1
ATOM 1383 O O . ALA A 1 182 ? 21.469 15.664 2.475 1 89.19 182 ALA A O 1
ATOM 1384 N N . LYS A 1 183 ? 21.078 16.578 0.544 1 83.19 183 LYS A N 1
ATOM 1385 C CA . LYS A 1 183 ? 22 17.688 0.702 1 83.19 183 LYS A CA 1
ATOM 1386 C C . LYS A 1 183 ? 23.406 17.188 1.06 1 83.19 183 LYS A C 1
ATOM 1388 O O . LYS A 1 183 ? 24.031 17.688 1.988 1 83.19 183 LYS A O 1
ATOM 1393 N N . SER A 1 184 ? 23.766 16.125 0.412 1 84.38 184 SER A N 1
ATOM 1394 C CA . SER A 1 184 ? 25.047 15.477 0.665 1 84.38 184 SER A CA 1
ATOM 1395 C C . SER A 1 184 ? 25.938 15.531 -0.566 1 84.38 184 SER A C 1
ATOM 1397 O O . SER A 1 184 ? 25.516 15.953 -1.64 1 84.38 184 SER A O 1
ATOM 1399 N N . ARG A 1 185 ? 27.203 15.211 -0.287 1 84.88 185 ARG A N 1
ATOM 1400 C CA . ARG A 1 185 ? 28.172 15.203 -1.378 1 84.88 185 ARG A CA 1
ATOM 1401 C C . ARG A 1 185 ? 28.578 13.773 -1.728 1 84.88 185 ARG A C 1
ATOM 1403 O O . ARG A 1 185 ? 29.562 13.57 -2.443 1 84.88 185 ARG A O 1
ATOM 1410 N N . THR A 1 186 ? 27.828 12.844 -1.244 1 89.75 186 THR A N 1
ATOM 1411 C CA . THR A 1 186 ? 28.25 11.445 -1.376 1 89.75 186 THR A CA 1
ATOM 1412 C C . THR A 1 186 ? 27.469 10.766 -2.502 1 89.75 186 THR A C 1
ATOM 1414 O O . THR A 1 186 ? 27.531 9.539 -2.65 1 89.75 186 THR A O 1
ATOM 1417 N N . GLY A 1 187 ? 26.719 11.508 -3.291 1 93.88 187 GLY A N 1
ATOM 1418 C CA . GLY A 1 187 ? 26.156 10.938 -4.504 1 93.88 187 GLY A CA 1
ATOM 1419 C C . GLY A 1 187 ? 24.656 11.078 -4.594 1 93.88 187 GLY A C 1
ATOM 1420 O O . GLY A 1 187 ? 24.078 11.016 -5.688 1 93.88 187 GLY A O 1
ATOM 1421 N N . GLU A 1 188 ? 23.922 11.328 -3.469 1 94.69 188 GLU A N 1
ATOM 1422 C CA . GLU A 1 188 ? 22.453 11.391 -3.438 1 94.69 188 GLU A CA 1
ATOM 1423 C C . GLU A 1 188 ? 21.938 12.531 -4.305 1 94.69 188 GLU A C 1
ATOM 1425 O O . GLU A 1 188 ? 20.859 12.414 -4.902 1 94.69 188 GLU A O 1
ATOM 1430 N N . MET A 1 189 ? 22.766 13.594 -4.465 1 95 189 MET A N 1
ATOM 1431 C CA . MET A 1 189 ? 22.312 14.805 -5.152 1 95 189 MET A CA 1
ATOM 1432 C C . MET A 1 189 ? 22.734 14.789 -6.617 1 95 189 MET A C 1
ATOM 1434 O O . MET A 1 189 ? 22.484 15.734 -7.355 1 95 189 MET A O 1
ATOM 1438 N N . ASP A 1 190 ? 23.359 13.688 -7.086 1 96.56 190 ASP A N 1
ATOM 1439 C CA . ASP A 1 190 ? 23.984 13.664 -8.406 1 96.56 190 ASP A CA 1
ATOM 1440 C C . ASP A 1 190 ? 22.953 13.875 -9.508 1 96.56 190 ASP A C 1
ATOM 1442 O O . ASP A 1 190 ? 23.234 14.523 -10.516 1 96.56 190 ASP A O 1
ATOM 1446 N N . THR A 1 191 ? 21.781 13.305 -9.391 1 96.88 191 THR A N 1
ATOM 1447 C CA . THR A 1 191 ? 20.766 13.461 -10.43 1 96.88 191 THR A CA 1
ATOM 1448 C C . THR A 1 191 ? 20.406 14.93 -10.617 1 96.88 191 THR A C 1
ATOM 1450 O O . THR A 1 191 ? 20.266 15.398 -11.75 1 96.88 191 THR A O 1
ATOM 1453 N N . GLN A 1 192 ? 20.281 15.633 -9.508 1 96.75 192 GLN A N 1
ATOM 1454 C CA . GLN A 1 192 ? 20.016 17.062 -9.609 1 96.75 192 GLN A CA 1
ATOM 1455 C C . GLN A 1 192 ? 21.156 17.812 -10.273 1 96.75 192 GLN A C 1
ATOM 1457 O O . GLN A 1 192 ? 20.938 18.719 -11.062 1 96.75 192 GLN A O 1
ATOM 1462 N N . MET A 1 193 ? 22.375 17.438 -9.977 1 95.62 193 MET A N 1
ATOM 1463 C CA . MET A 1 193 ? 23.547 18.094 -10.531 1 95.62 193 MET A CA 1
ATOM 1464 C C . MET A 1 193 ? 23.656 17.859 -12.031 1 95.62 193 MET A C 1
ATOM 1466 O O . MET A 1 193 ? 23.984 18.766 -12.797 1 95.62 193 MET A O 1
ATOM 1470 N N . VAL A 1 194 ? 23.406 16.625 -12.375 1 95.75 194 VAL A N 1
ATOM 1471 C CA . VAL A 1 194 ? 23.422 16.281 -13.797 1 95.75 194 VAL A CA 1
ATOM 1472 C C . VAL A 1 194 ? 22.391 17.109 -14.547 1 95.75 194 VAL A C 1
ATOM 1474 O O . VAL A 1 194 ? 22.688 17.688 -15.586 1 95.75 194 VAL A O 1
ATOM 1477 N N . LEU A 1 195 ? 21.234 17.156 -14.023 1 95.75 195 LEU A N 1
ATOM 1478 C CA . LEU A 1 195 ? 20.141 17.859 -14.68 1 95.75 195 LEU A CA 1
ATOM 1479 C C . LEU A 1 195 ? 20.406 19.359 -14.719 1 95.75 195 LEU A C 1
ATOM 1481 O O . LEU A 1 195 ? 19.984 20.047 -15.664 1 95.75 195 LEU A O 1
ATOM 1485 N N . ALA A 1 196 ? 21.094 19.859 -13.719 1 96.25 196 ALA A N 1
ATOM 1486 C CA . ALA A 1 196 ? 21.453 21.281 -13.648 1 96.25 196 ALA A CA 1
ATOM 1487 C C . ALA A 1 196 ? 22.672 21.578 -14.508 1 96.25 196 ALA A C 1
ATOM 1489 O O . ALA A 1 196 ? 23.078 22.734 -14.617 1 96.25 196 ALA A O 1
ATOM 1490 N N . ARG A 1 197 ? 23.281 20.531 -15.094 1 93.81 197 ARG A N 1
ATOM 1491 C CA . ARG A 1 197 ? 24.484 20.625 -15.914 1 93.81 197 ARG A CA 1
ATOM 1492 C C . ARG A 1 197 ? 25.641 21.203 -15.102 1 93.81 197 ARG A C 1
ATOM 1494 O O . ARG A 1 197 ? 26.328 22.125 -15.562 1 93.81 197 ARG A O 1
ATOM 1501 N N . ALA A 1 198 ? 25.547 20.734 -13.883 1 86.56 198 ALA A N 1
ATOM 1502 C CA . ALA A 1 198 ? 26.766 21.031 -13.117 1 86.56 198 ALA A CA 1
ATOM 1503 C C . ALA A 1 198 ? 28 20.406 -13.758 1 86.56 198 ALA A C 1
ATOM 1505 O O . ALA A 1 198 ? 27.891 19.391 -14.453 1 86.56 198 ALA A O 1
ATOM 1506 N N . GLY A 1 199 ? 29.125 21.031 -13.578 1 77.88 199 GLY A N 1
ATOM 1507 C CA . GLY A 1 199 ? 30.344 20.438 -14.102 1 77.88 199 GLY A CA 1
ATOM 1508 C C . GLY A 1 199 ? 30.656 19.094 -13.5 1 77.88 199 GLY A C 1
ATOM 1509 O O . GLY A 1 199 ? 30.094 18.719 -12.469 1 77.88 199 GLY A O 1
ATOM 1510 N N . VAL A 1 200 ? 31.469 18.375 -14.188 1 73.94 200 VAL A N 1
ATOM 1511 C CA . VAL A 1 200 ? 31.906 17.062 -13.711 1 73.94 200 VAL A CA 1
ATOM 1512 C C . VAL A 1 200 ? 32.531 17.188 -12.32 1 73.94 200 VAL A C 1
ATOM 1514 O O . VAL A 1 200 ? 33.406 18.031 -12.094 1 73.94 200 VAL A O 1
ATOM 1517 N N . ASN A 1 201 ? 32.031 16.484 -11.438 1 76.12 201 ASN A N 1
ATOM 1518 C CA . ASN A 1 201 ? 32.469 16.438 -10.047 1 76.12 201 ASN A CA 1
ATOM 1519 C C . ASN A 1 201 ? 32.219 17.75 -9.328 1 76.12 201 ASN A C 1
ATOM 1521 O O . ASN A 1 201 ? 32.875 18.031 -8.305 1 76.12 201 ASN A O 1
ATOM 1525 N N . GLU A 1 202 ? 31.375 18.562 -9.914 1 78.31 202 GLU A N 1
ATOM 1526 C CA . GLU A 1 202 ? 31.094 19.859 -9.297 1 78.31 202 GLU A CA 1
ATOM 1527 C C . GLU A 1 202 ? 29.734 19.844 -8.609 1 78.31 202 GLU A C 1
ATOM 1529 O O . GLU A 1 202 ? 28.859 19.031 -8.945 1 78.31 202 GLU A O 1
ATOM 1534 N N . THR A 1 203 ? 29.672 20.625 -7.496 1 78.31 203 THR A N 1
ATOM 1535 C CA . THR A 1 203 ? 28.406 20.812 -6.801 1 78.31 203 THR A CA 1
ATOM 1536 C C . THR A 1 203 ? 27.953 22.266 -6.898 1 78.31 203 THR A C 1
ATOM 1538 O O . THR A 1 203 ? 28.781 23.172 -7.023 1 78.31 203 THR A O 1
ATOM 1541 N N . MET A 1 204 ? 26.719 22.375 -7.078 1 83.19 204 MET A N 1
ATOM 1542 C CA . MET A 1 204 ? 26.062 23.672 -7.145 1 83.19 204 MET A CA 1
ATOM 1543 C C . MET A 1 204 ? 25.141 23.875 -5.945 1 83.19 204 MET A C 1
ATOM 1545 O O . MET A 1 204 ? 24.641 22.906 -5.359 1 83.19 204 MET A O 1
ATOM 1549 N N . ARG A 1 205 ? 25.078 25.203 -5.699 1 89.06 205 ARG A N 1
ATOM 1550 C CA . ARG A 1 205 ? 24.078 25.5 -4.684 1 89.06 205 ARG A CA 1
ATOM 1551 C C . ARG A 1 205 ? 22.688 25.078 -5.145 1 89.06 205 ARG A C 1
ATOM 1553 O O . ARG A 1 205 ? 22.344 25.203 -6.32 1 89.06 205 ARG A O 1
ATOM 1560 N N . GLU A 1 206 ? 21.891 24.672 -4.227 1 91.12 206 GLU A N 1
ATOM 1561 C CA . GLU A 1 206 ? 20.594 24.062 -4.543 1 91.12 206 GLU A CA 1
ATOM 1562 C C . GLU A 1 206 ? 19.703 25.031 -5.328 1 91.12 206 GLU A C 1
ATOM 1564 O O . GLU A 1 206 ? 19.078 24.641 -6.312 1 91.12 206 GLU A O 1
ATOM 1569 N N . TYR A 1 207 ? 19.609 26.234 -4.867 1 94 207 TYR A N 1
ATOM 1570 C CA . TYR A 1 207 ? 18.75 27.188 -5.547 1 94 207 TYR A CA 1
ATOM 1571 C C . TYR A 1 207 ? 19.234 27.453 -6.969 1 94 207 TYR A C 1
ATOM 1573 O O . TYR A 1 207 ? 18.422 27.547 -7.895 1 94 207 TYR A O 1
ATOM 1581 N N . GLU A 1 208 ? 20.531 27.625 -7.148 1 95.62 208 GLU A N 1
ATOM 1582 C CA . GLU A 1 208 ? 21.109 27.812 -8.477 1 95.62 208 GLU A CA 1
ATOM 1583 C C . GLU A 1 208 ? 20.812 26.625 -9.383 1 95.62 208 GLU A C 1
ATOM 1585 O O . GLU A 1 208 ? 20.469 26.797 -10.555 1 95.62 208 GLU A O 1
ATOM 1590 N N . ALA A 1 209 ? 21.016 25.438 -8.82 1 96.62 209 ALA A N 1
ATOM 1591 C CA . ALA A 1 209 ? 20.719 24.234 -9.586 1 96.62 209 ALA A CA 1
ATOM 1592 C C . ALA A 1 209 ? 19.25 24.219 -10.016 1 96.62 209 ALA A C 1
ATOM 1594 O O . ALA A 1 209 ? 18.938 23.891 -11.164 1 96.62 209 ALA A O 1
ATOM 1595 N N . ALA A 1 210 ? 18.359 24.578 -9.086 1 97.69 210 ALA A N 1
ATOM 1596 C CA . ALA A 1 210 ? 16.922 24.609 -9.367 1 97.69 210 ALA A CA 1
ATOM 1597 C C . ALA A 1 210 ? 16.609 25.625 -10.469 1 97.69 210 ALA A C 1
ATOM 1599 O O . ALA A 1 210 ? 15.781 25.344 -11.344 1 97.69 210 ALA A O 1
ATOM 1600 N N . GLU A 1 211 ? 17.25 26.766 -10.422 1 97.69 211 GLU A N 1
ATOM 1601 C CA . GLU A 1 211 ? 17.047 27.781 -11.445 1 97.69 211 GLU A CA 1
ATOM 1602 C C . GLU A 1 211 ? 17.438 27.266 -12.82 1 97.69 211 GLU A C 1
ATOM 1604 O O . GLU A 1 211 ? 16.75 27.5 -13.812 1 97.69 211 GLU A O 1
ATOM 1609 N N . LYS A 1 212 ? 18.562 26.625 -12.867 1 97.69 212 LYS A N 1
ATOM 1610 C CA . LYS A 1 212 ? 19.047 26.094 -14.133 1 97.69 212 LYS A CA 1
ATOM 1611 C C . LYS A 1 212 ? 18.125 25.016 -14.688 1 97.69 212 LYS A C 1
ATOM 1613 O O . LYS A 1 212 ? 17.859 24.969 -15.891 1 97.69 212 LYS A O 1
ATOM 1618 N N . ILE A 1 213 ? 17.609 24.172 -13.828 1 98.38 213 ILE A N 1
ATOM 1619 C CA . ILE A 1 213 ? 16.703 23.109 -14.25 1 98.38 213 ILE A CA 1
ATOM 1620 C C . ILE A 1 213 ? 15.398 23.703 -14.758 1 98.38 213 ILE A C 1
ATOM 1622 O O . ILE A 1 213 ? 14.898 23.312 -15.812 1 98.38 213 ILE A O 1
ATOM 1626 N N . CYS A 1 214 ? 14.812 24.656 -14.008 1 98.38 214 CYS A N 1
ATOM 1627 C CA . CYS A 1 214 ? 13.578 25.312 -14.422 1 98.38 214 CYS A CA 1
ATOM 1628 C C . CYS A 1 214 ? 13.766 26.062 -15.734 1 98.38 214 CYS A C 1
ATOM 1630 O O . CYS A 1 214 ? 12.883 26.062 -16.594 1 98.38 214 CYS A O 1
ATOM 1632 N N . LYS A 1 215 ? 14.914 26.719 -15.867 1 98 215 LYS A N 1
ATOM 1633 C CA . LYS A 1 215 ? 15.219 27.422 -17.109 1 98 215 LYS A CA 1
ATOM 1634 C C . LYS A 1 215 ? 15.336 26.438 -18.281 1 98 215 LYS A C 1
ATOM 1636 O O . LYS A 1 215 ? 14.812 26.703 -19.359 1 98 215 LYS A O 1
ATOM 1641 N N . TRP A 1 216 ? 16 25.375 -18.062 1 97.62 216 TRP A N 1
ATOM 1642 C CA . TRP A 1 216 ? 16.172 24.344 -19.078 1 97.62 216 TRP A CA 1
ATOM 1643 C C . TRP A 1 216 ? 14.82 23.828 -19.562 1 97.62 216 TRP A C 1
ATOM 1645 O O . TRP A 1 216 ? 14.625 23.578 -20.75 1 97.62 216 TRP A O 1
ATOM 1655 N N . GLY A 1 217 ? 13.891 23.594 -18.594 1 97.75 217 GLY A N 1
ATOM 1656 C CA . GLY A 1 217 ? 12.617 22.969 -18.922 1 97.75 217 GLY A CA 1
ATOM 1657 C C . GLY A 1 217 ? 11.562 23.953 -19.391 1 97.75 217 GLY A C 1
ATOM 1658 O O . GLY A 1 217 ? 10.469 23.547 -19.781 1 97.75 217 GLY A O 1
ATOM 1659 N N . LYS A 1 218 ? 11.836 25.188 -19.422 1 96.75 218 LYS A N 1
ATOM 1660 C CA . LYS A 1 218 ? 10.867 26.234 -19.75 1 96.75 218 LYS A CA 1
ATOM 1661 C C . LYS A 1 218 ? 10.234 25.984 -21.125 1 96.75 218 LYS A C 1
ATOM 1663 O O . LYS A 1 218 ? 9.023 26.141 -21.297 1 96.75 218 LYS A O 1
ATOM 1668 N N . PRO A 1 219 ? 10.977 25.5 -22.125 1 95.25 219 PRO A N 1
ATOM 1669 C CA . PRO A 1 219 ? 10.406 25.328 -23.453 1 95.25 219 PRO A CA 1
ATOM 1670 C C . PRO A 1 219 ? 9.281 24.281 -23.484 1 95.25 219 PRO A C 1
ATOM 1672 O O . PRO A 1 219 ? 8.406 24.344 -24.359 1 95.25 219 PRO A O 1
ATOM 1675 N N . PHE A 1 220 ? 9.336 23.375 -22.625 1 94.38 220 PHE A N 1
ATOM 1676 C CA . PHE A 1 220 ? 8.273 22.375 -22.656 1 94.38 220 PHE A CA 1
ATOM 1677 C C . PHE A 1 220 ? 7.344 22.531 -21.469 1 94.38 220 PHE A C 1
ATOM 1679 O O . PHE A 1 220 ? 6.551 21.625 -21.172 1 94.38 220 PHE A O 1
ATOM 1686 N N . GLY A 1 221 ? 7.488 23.625 -20.781 1 96.44 221 GLY A N 1
ATOM 1687 C CA . GLY A 1 221 ? 6.543 23.969 -19.719 1 96.44 221 GLY A CA 1
ATOM 1688 C C . GLY A 1 221 ? 6.754 23.156 -18.453 1 96.44 221 GLY A C 1
ATOM 1689 O O . GLY A 1 221 ? 5.793 22.672 -17.844 1 96.44 221 GLY A O 1
ATOM 1690 N N . ILE A 1 222 ? 7.98 22.984 -18.078 1 98.06 222 ILE A N 1
ATOM 1691 C CA . ILE A 1 222 ? 8.289 22.219 -16.875 1 98.06 222 ILE A CA 1
ATOM 1692 C C . ILE A 1 222 ? 7.582 22.844 -15.672 1 98.06 222 ILE A C 1
ATOM 1694 O O . ILE A 1 222 ? 7.516 24.078 -15.555 1 98.06 222 ILE A O 1
ATOM 1698 N N . ASP A 1 223 ? 6.914 22 -14.914 1 98.69 223 ASP A N 1
ATOM 1699 C CA . ASP A 1 223 ? 6.301 22.438 -13.664 1 98.69 223 ASP A CA 1
ATOM 1700 C C . ASP A 1 223 ? 7.309 22.391 -12.516 1 98.69 223 ASP A C 1
ATOM 1702 O O . ASP A 1 223 ? 7.207 23.172 -11.562 1 98.69 223 ASP A O 1
ATOM 1706 N N . GLY A 1 224 ? 8.242 21.531 -12.531 1 98.75 224 GLY A N 1
ATOM 1707 C CA . GLY A 1 224 ? 9.227 21.359 -11.469 1 98.75 224 GLY A CA 1
ATOM 1708 C C . GLY A 1 224 ? 9.789 19.953 -11.391 1 98.75 224 GLY A C 1
ATOM 1709 O O . GLY A 1 224 ? 9.844 19.234 -12.391 1 98.75 224 GLY A O 1
ATOM 1710 N N . TYR A 1 225 ? 10.328 19.516 -10.258 1 98.81 225 TYR A N 1
ATOM 1711 C CA . TYR A 1 225 ? 10.828 18.172 -10.031 1 98.81 225 TYR A CA 1
ATOM 1712 C C . TYR A 1 225 ? 10.648 17.766 -8.57 1 98.81 225 TYR A C 1
ATOM 1714 O O . TYR A 1 225 ? 10.508 18.609 -7.695 1 98.81 225 TYR A O 1
ATOM 1722 N N . ILE A 1 226 ? 10.562 16.484 -8.336 1 98.75 226 ILE A N 1
ATOM 1723 C CA . ILE A 1 226 ? 10.266 15.859 -7.051 1 98.75 226 ILE A CA 1
ATOM 1724 C C . ILE A 1 226 ? 11.508 15.172 -6.504 1 98.75 226 ILE A C 1
ATOM 1726 O O . ILE A 1 226 ? 12.273 14.562 -7.262 1 98.75 226 ILE A O 1
ATOM 1730 N N . ARG A 1 227 ? 11.727 15.242 -5.211 1 97.06 227 ARG A N 1
ATOM 1731 C CA . ARG A 1 227 ? 12.852 14.609 -4.531 1 97.06 227 ARG A CA 1
ATOM 1732 C C . ARG A 1 227 ? 12.438 14.055 -3.176 1 97.06 227 ARG A C 1
ATOM 1734 O O . ARG A 1 227 ? 11.297 14.227 -2.752 1 97.06 227 ARG A O 1
ATOM 1741 N N . VAL A 1 228 ? 13.422 13.258 -2.588 1 94.88 228 VAL A N 1
ATOM 1742 C CA . VAL A 1 228 ? 13.094 12.594 -1.33 1 94.88 228 VAL A CA 1
ATOM 1743 C C . VAL A 1 228 ? 14.109 12.992 -0.26 1 94.88 228 VAL A C 1
ATOM 1745 O O . VAL A 1 228 ? 15.32 12.859 -0.465 1 94.88 228 VAL A O 1
ATOM 1748 N N . GLU A 1 229 ? 13.742 13.5 0.819 1 90.69 229 GLU A N 1
ATOM 1749 C CA . GLU A 1 229 ? 14.516 13.641 2.047 1 90.69 229 GLU A CA 1
ATOM 1750 C C . GLU A 1 229 ? 14.047 12.664 3.115 1 90.69 229 GLU A C 1
ATOM 1752 O O . GLU A 1 229 ? 14.227 11.453 2.977 1 90.69 229 GLU A O 1
ATOM 1757 N N . VAL A 1 230 ? 13.172 13.148 4.121 1 88.06 230 VAL A N 1
ATOM 1758 C CA . VAL A 1 230 ? 12.453 12.242 5.004 1 88.06 230 VAL A CA 1
ATOM 1759 C C . VAL A 1 230 ? 11.156 11.781 4.332 1 88.06 230 VAL A C 1
ATOM 1761 O O . VAL A 1 230 ? 10.758 10.625 4.465 1 88.06 230 VAL A O 1
ATOM 1764 N N . GLY A 1 231 ? 10.578 12.602 3.615 1 92.88 231 GLY A N 1
ATOM 1765 C CA . GLY A 1 231 ? 9.43 12.43 2.746 1 92.88 231 GLY A CA 1
ATOM 1766 C C . GLY A 1 231 ? 9.578 13.148 1.417 1 92.88 231 GLY A C 1
ATOM 1767 O O . GLY A 1 231 ? 10.664 13.625 1.079 1 92.88 231 GLY A O 1
ATOM 1768 N N . PHE A 1 232 ? 8.594 13.242 0.635 1 96.19 232 PHE A N 1
ATOM 1769 C CA . PHE A 1 232 ? 8.688 13.82 -0.698 1 96.19 232 PHE A CA 1
ATOM 1770 C C . PHE A 1 232 ? 8.547 15.336 -0.636 1 96.19 232 PHE A C 1
ATOM 1772 O O . PHE A 1 232 ? 7.734 15.859 0.132 1 96.19 232 PHE A O 1
ATOM 1779 N N . GLU A 1 233 ? 9.336 15.992 -1.323 1 96.38 233 GLU A N 1
ATOM 1780 C CA . GLU A 1 233 ? 9.234 17.422 -1.605 1 96.38 233 GLU A CA 1
ATOM 1781 C C . GLU A 1 233 ? 9.375 17.703 -3.1 1 96.38 233 GLU A C 1
ATOM 1783 O O . GLU A 1 233 ? 9.734 16.812 -3.871 1 96.38 233 GLU A O 1
ATOM 1788 N N . ALA A 1 234 ? 9.016 18.859 -3.49 1 98.19 234 ALA A N 1
ATOM 1789 C CA . ALA A 1 234 ? 9.148 19.25 -4.891 1 98.19 234 ALA A CA 1
ATOM 1790 C C . ALA A 1 234 ? 9.617 20.703 -5.012 1 98.19 234 ALA A C 1
ATOM 1792 O O . ALA A 1 234 ? 9.367 21.516 -4.121 1 98.19 234 ALA A O 1
ATOM 1793 N N . VAL A 1 235 ? 10.359 20.891 -6.012 1 98.25 235 VAL A N 1
ATOM 1794 C CA . VAL A 1 235 ? 10.609 22.266 -6.469 1 98.25 235 VAL A CA 1
ATOM 1795 C C . VAL A 1 235 ? 9.57 22.641 -7.52 1 98.25 235 VAL A C 1
ATOM 1797 O O . VAL A 1 235 ? 9.391 21.938 -8.516 1 98.25 235 VAL A O 1
ATOM 1800 N N . ILE A 1 236 ? 8.867 23.734 -7.258 1 98.75 236 ILE A N 1
ATOM 1801 C CA . ILE A 1 236 ? 7.902 24.266 -8.211 1 98.75 236 ILE A CA 1
ATOM 1802 C C . ILE A 1 236 ? 8.516 25.469 -8.945 1 98.75 236 ILE A C 1
ATOM 1804 O O . ILE A 1 236 ? 8.992 26.406 -8.312 1 98.75 236 ILE A O 1
ATOM 1808 N N . CYS A 1 237 ? 8.477 25.422 -10.219 1 98.56 237 CYS A N 1
ATOM 1809 C CA . CYS A 1 237 ? 9.164 26.438 -11.023 1 98.56 237 CYS A CA 1
ATOM 1810 C C . CYS A 1 237 ? 8.375 27.734 -11.055 1 98.56 237 CYS A C 1
ATOM 1812 O O . CYS A 1 237 ? 8.953 28.812 -11.195 1 98.56 237 CYS A O 1
ATOM 1814 N N . ASP A 1 238 ? 7.059 27.672 -10.945 1 98.19 238 ASP A N 1
ATOM 1815 C CA . ASP A 1 238 ? 6.215 28.859 -11.047 1 98.19 238 ASP A CA 1
ATOM 1816 C C . ASP A 1 238 ? 4.973 28.719 -10.172 1 98.19 238 ASP A C 1
ATOM 1818 O O . ASP A 1 238 ? 4.012 28.047 -10.547 1 98.19 238 ASP A O 1
ATOM 1822 N N . PHE A 1 239 ? 4.906 29.469 -9.125 1 98 239 PHE A N 1
ATOM 1823 C CA . PHE A 1 239 ? 3.797 29.406 -8.188 1 98 239 PHE A CA 1
ATOM 1824 C C . PHE A 1 239 ? 2.598 30.188 -8.711 1 98 239 PHE A C 1
ATOM 1826 O O . PHE A 1 239 ? 1.492 30.078 -8.18 1 98 239 PHE A O 1
ATOM 1833 N N . HIS A 1 240 ? 2.748 30.969 -9.711 1 97.25 240 HIS A N 1
ATOM 1834 C CA . HIS A 1 240 ? 1.667 31.766 -10.273 1 97.25 240 HIS A CA 1
ATOM 1835 C C . HIS A 1 240 ? 1.045 31.094 -11.484 1 97.25 240 HIS A C 1
ATOM 1837 O O . HIS A 1 240 ? 0.207 31.688 -12.172 1 97.25 240 HIS A O 1
ATOM 1843 N N . SER A 1 241 ? 1.483 29.875 -11.695 1 96.75 241 SER A N 1
ATOM 1844 C CA . SER A 1 241 ? 0.865 29.062 -12.734 1 96.75 241 SER A CA 1
ATOM 1845 C C . SER A 1 241 ? -0.635 28.906 -12.5 1 96.75 241 SER A C 1
ATOM 1847 O O . SER A 1 241 ? -1.087 28.844 -11.359 1 96.75 241 SER A O 1
ATOM 1849 N N . GLU A 1 242 ? -1.444 28.766 -13.602 1 97.25 242 GLU A N 1
ATOM 1850 C CA . GLU A 1 242 ? -2.883 28.531 -13.516 1 97.25 242 GLU A CA 1
ATOM 1851 C C . GLU A 1 242 ? -3.188 27.172 -12.914 1 97.25 242 GLU A C 1
ATOM 1853 O O . GLU A 1 242 ? -4.328 26.891 -12.539 1 97.25 242 GLU A O 1
ATOM 1858 N N . LYS A 1 243 ? -2.176 26.375 -12.797 1 98.12 243 LYS A N 1
ATOM 1859 C CA . LYS A 1 243 ? -2.346 25 -12.305 1 98.12 243 LYS A CA 1
ATOM 1860 C C . LYS A 1 243 ? -2.414 24.984 -10.781 1 98.12 243 LYS A C 1
ATOM 1862 O O . LYS A 1 243 ? -2.797 23.969 -10.188 1 98.12 243 LYS A O 1
ATOM 1867 N N . LEU A 1 244 ? -2.062 26.047 -10.133 1 98.19 244 LEU A N 1
ATOM 1868 C CA . LEU A 1 244 ? -2.006 26.109 -8.68 1 98.19 244 LEU A CA 1
ATOM 1869 C C . LEU A 1 244 ? -2.955 27.172 -8.141 1 98.19 244 LEU A C 1
ATOM 1871 O O . LEU A 1 244 ? -3.084 28.25 -8.727 1 98.19 244 LEU A O 1
ATOM 1875 N N . LYS A 1 245 ? -3.596 26.844 -7.082 1 97.75 245 LYS A N 1
ATOM 1876 C CA . LYS A 1 245 ? -4.465 27.797 -6.387 1 97.75 245 LYS A CA 1
ATOM 1877 C C . LYS A 1 245 ? -4.172 27.812 -4.891 1 97.75 245 LYS A C 1
ATOM 1879 O O . LYS A 1 245 ? -4.133 26.75 -4.246 1 97.75 245 LYS A O 1
ATOM 1884 N N . LEU A 1 246 ? -3.846 28.938 -4.371 1 98 246 LEU A N 1
ATOM 1885 C CA . LEU A 1 246 ? -3.723 29.094 -2.926 1 98 246 LEU A CA 1
ATOM 1886 C C . LEU A 1 246 ? -5.082 28.953 -2.25 1 98 246 LEU A C 1
ATOM 1888 O O . LEU A 1 246 ? -5.988 29.75 -2.492 1 98 246 LEU A O 1
ATOM 1892 N N . ILE A 1 247 ? -5.246 27.969 -1.39 1 97.44 247 ILE A N 1
ATOM 1893 C CA . ILE A 1 247 ? -6.57 27.75 -0.824 1 97.44 247 ILE A CA 1
ATOM 1894 C C . ILE A 1 247 ? -6.551 28.047 0.671 1 97.44 247 ILE A C 1
ATOM 1896 O O . ILE A 1 247 ? -7.605 28.141 1.306 1 97.44 247 ILE A O 1
ATOM 1900 N N . SER A 1 248 ? -5.387 28.141 1.239 1 97.5 248 SER A N 1
ATOM 1901 C CA . SER A 1 248 ? -5.246 28.453 2.658 1 97.5 248 SER A CA 1
ATOM 1902 C C . SER A 1 248 ? -3.932 29.172 2.939 1 97.5 248 SER A C 1
ATOM 1904 O O . SER A 1 248 ? -2.902 28.859 2.34 1 97.5 248 SER A O 1
ATOM 1906 N N . ASN A 1 249 ? -3.928 30.172 3.67 1 97.19 249 ASN A N 1
ATOM 1907 C CA . ASN A 1 249 ? -2.805 30.938 4.184 1 97.19 249 ASN A CA 1
ATOM 1908 C C . ASN A 1 249 ? -2.969 31.25 5.668 1 97.19 249 ASN A C 1
ATOM 1910 O O . ASN A 1 249 ? -3.703 32.156 6.039 1 97.19 249 ASN A O 1
ATOM 1914 N N . VAL A 1 250 ? -2.217 30.516 6.496 1 97.38 250 VAL A N 1
ATOM 1915 C CA . VAL A 1 250 ? -2.416 30.578 7.941 1 97.38 250 VAL A CA 1
ATOM 1916 C C . VAL A 1 250 ? -1.165 31.156 8.609 1 97.38 250 VAL A C 1
ATOM 1918 O O . VAL A 1 250 ? -0.061 30.641 8.414 1 97.38 250 VAL A O 1
ATOM 1921 N N . THR A 1 251 ? -1.35 32.281 9.32 1 96.5 251 THR A N 1
ATOM 1922 C CA . THR A 1 251 ? -0.289 32.719 10.219 1 96.5 251 THR A CA 1
ATOM 1923 C C . THR A 1 251 ? -0.183 31.812 11.438 1 96.5 251 THR A C 1
ATOM 1925 O O . THR A 1 251 ? -1.145 31.672 12.195 1 96.5 251 THR A O 1
ATOM 1928 N N . ILE A 1 252 ? 0.946 31.203 11.656 1 95.25 252 ILE A N 1
ATOM 1929 C CA . ILE A 1 252 ? 1.092 30.141 12.641 1 95.25 252 ILE A CA 1
ATOM 1930 C C . ILE A 1 252 ? 1.419 30.75 14.008 1 95.25 252 ILE A C 1
ATOM 1932 O O . ILE A 1 252 ? 2.395 31.484 14.141 1 95.25 252 ILE A O 1
ATOM 1936 N N . GLU A 1 253 ? 0.612 30.453 14.977 1 92.75 253 GLU A N 1
ATOM 1937 C CA . GLU A 1 253 ? 0.867 30.828 16.359 1 92.75 253 GLU A CA 1
ATOM 1938 C C . GLU A 1 253 ? 2.021 30.031 16.953 1 92.75 253 GLU A C 1
ATOM 1940 O O . GLU A 1 253 ? 2.123 28.812 16.719 1 92.75 253 GLU A O 1
ATOM 1945 N N . ARG A 1 254 ? 2.844 30.656 17.688 1 90.56 254 ARG A N 1
ATOM 1946 C CA . ARG A 1 254 ? 3.9 29.938 18.391 1 90.56 254 ARG A CA 1
ATOM 1947 C C . ARG A 1 254 ? 3.326 29.047 19.484 1 90.56 254 ARG A C 1
ATOM 1949 O O . ARG A 1 254 ? 2.348 29.406 20.141 1 90.56 254 ARG A O 1
ATOM 1956 N N . ALA A 1 255 ? 3.949 27.906 19.672 1 90.12 255 ALA A N 1
ATOM 1957 C CA . ALA A 1 255 ? 3.5 27 20.719 1 90.12 255 ALA A CA 1
ATOM 1958 C C . ALA A 1 255 ? 3.473 27.688 22.078 1 90.12 255 ALA A C 1
ATOM 1960 O O . ALA A 1 255 ? 2.57 27.438 22.891 1 90.12 255 ALA A O 1
ATOM 1961 N N . GLN A 1 256 ? 4.418 28.547 22.359 1 90.88 256 GLN A N 1
ATOM 1962 C CA . GLN A 1 256 ? 4.488 29.297 23.609 1 90.88 256 GLN A CA 1
ATOM 1963 C C . GLN A 1 256 ? 3.25 30.156 23.812 1 90.88 256 GLN A C 1
ATOM 1965 O O . GLN A 1 256 ? 2.697 30.234 24.906 1 90.88 256 GLN A O 1
ATOM 1970 N N . GLU A 1 257 ? 2.904 30.766 22.781 1 91.19 257 GLU A N 1
ATOM 1971 C CA . GLU A 1 257 ? 1.754 31.656 22.844 1 91.19 257 GLU A CA 1
ATOM 1972 C C . GLU A 1 257 ? 0.464 30.891 23.094 1 91.19 257 GLU A C 1
ATOM 1974 O O . GLU A 1 257 ? -0.385 31.312 23.875 1 91.19 257 GLU A O 1
ATOM 1979 N N . SER A 1 258 ? 0.374 29.719 22.484 1 91.25 258 SER A N 1
ATOM 1980 C CA . SER A 1 258 ? -0.834 28.906 22.609 1 91.25 258 SER A CA 1
ATOM 1981 C C . SER A 1 258 ? -1.004 28.391 24.047 1 91.25 258 SER A C 1
ATOM 1983 O O . SER A 1 258 ? -2.127 28.156 24.484 1 91.25 258 SER A O 1
ATOM 1985 N N . LEU A 1 259 ? 0.096 28.266 24.766 1 94 259 LEU A N 1
ATOM 1986 C CA . LEU A 1 259 ? 0.061 27.734 26.125 1 94 259 LEU A CA 1
ATOM 1987 C C . LEU A 1 259 ? 0.333 28.828 27.156 1 94 259 LEU A C 1
ATOM 1989 O O . LEU A 1 259 ? 0.484 28.531 28.344 1 94 259 LEU A O 1
ATOM 1993 N N . LYS A 1 260 ? 0.467 30.109 26.734 1 93.75 260 LYS A N 1
ATOM 1994 C CA . LYS A 1 260 ? 0.71 31.281 27.578 1 93.75 260 LYS A CA 1
ATOM 1995 C C . LYS A 1 260 ? 2.025 31.141 28.344 1 93.75 260 LYS A C 1
ATOM 1997 O O . LYS A 1 260 ? 2.115 31.531 29.5 1 93.75 260 LYS A O 1
ATOM 2002 N N . PHE A 1 261 ? 2.893 30.438 27.656 1 92.94 261 PHE A N 1
ATOM 2003 C CA . PHE A 1 261 ? 4.25 30.391 28.203 1 92.94 261 PHE A CA 1
ATOM 2004 C C . PHE A 1 261 ? 5.012 31.672 27.828 1 92.94 261 PHE A C 1
ATOM 2006 O O . PHE A 1 261 ? 4.66 32.344 26.859 1 92.94 261 PHE A O 1
ATOM 2013 N N . PRO A 1 262 ? 6.047 32 28.578 1 89.5 262 PRO A N 1
ATOM 2014 C CA . PRO A 1 262 ? 6.855 33.188 28.25 1 89.5 262 PRO A CA 1
ATOM 2015 C C . PRO A 1 262 ? 7.547 33.062 26.891 1 89.5 262 PRO A C 1
ATOM 2017 O O . PRO A 1 262 ? 8.008 31.969 26.531 1 89.5 262 PRO A O 1
ATOM 2020 N N . LEU A 1 263 ? 7.516 34.031 26.016 1 80.12 263 LEU A N 1
ATOM 2021 C CA . LEU A 1 263 ? 8.094 34.031 24.672 1 80.12 263 LEU A CA 1
ATOM 2022 C C . LEU A 1 263 ? 9.609 34.156 24.734 1 80.12 263 LEU A C 1
ATOM 2024 O O . LEU A 1 263 ? 10.32 33.688 23.859 1 80.12 263 LEU A O 1
ATOM 2028 N N . GLU A 1 264 ? 10.219 35 25.562 1 68 264 GLU A N 1
ATOM 2029 C CA . GLU A 1 264 ? 11.648 35.25 25.609 1 68 264 GLU A CA 1
ATOM 2030 C C . GLU A 1 264 ? 12.375 34.188 26.453 1 68 264 GLU A C 1
ATOM 2032 O O . GLU A 1 264 ? 11.875 33.781 27.484 1 68 264 GLU A O 1
ATOM 2037 N N . ASP A 1 265 ? 13.312 33.219 25.766 1 59.38 265 ASP A N 1
ATOM 2038 C CA . ASP A 1 265 ? 14.125 32.188 26.359 1 59.38 265 ASP A CA 1
ATOM 2039 C C . ASP A 1 265 ? 14.781 32.656 27.656 1 59.38 265 ASP A C 1
ATOM 2041 O O . ASP A 1 265 ? 15.484 31.891 28.328 1 59.38 265 ASP A O 1
ATOM 2045 N N . GLY A 1 266 ? 14.422 33.812 28.047 1 53.56 266 GLY A N 1
ATOM 2046 C CA . GLY A 1 266 ? 15.18 34.25 29.203 1 53.56 266 GLY A CA 1
ATOM 2047 C C . GLY A 1 266 ? 14.758 33.594 30.484 1 53.56 266 GLY A C 1
ATOM 2048 O O . GLY A 1 266 ? 14.109 32.531 30.453 1 53.56 266 GLY A O 1
ATOM 2049 N N . ASP A 1 267 ? 15.141 34.062 31.672 1 59.03 267 ASP A N 1
ATOM 2050 C CA . ASP A 1 267 ? 15.125 33.656 33.062 1 59.03 267 ASP A CA 1
ATOM 2051 C C . ASP A 1 267 ? 13.695 33.375 33.531 1 59.03 267 ASP A C 1
ATOM 2053 O O . ASP A 1 267 ? 13.492 32.781 34.594 1 59.03 267 ASP A O 1
ATOM 2057 N N . ASP A 1 268 ? 12.641 33.5 32.531 1 79.06 268 ASP A N 1
ATOM 2058 C CA . ASP A 1 268 ? 11.297 33.438 33.125 1 79.06 268 ASP A CA 1
ATOM 2059 C C . ASP A 1 268 ? 10.586 32.156 32.75 1 79.06 268 ASP A C 1
ATOM 2061 O O . ASP A 1 268 ? 9.516 31.859 33.281 1 79.06 268 ASP A O 1
ATOM 2065 N N . ILE A 1 269 ? 11.172 31.234 31.844 1 87.44 269 ILE A N 1
ATOM 2066 C CA . ILE A 1 269 ? 10.523 29.969 31.516 1 87.44 269 ILE A CA 1
ATOM 2067 C C . ILE A 1 269 ? 10.961 28.875 32.5 1 87.44 269 ILE A C 1
ATOM 2069 O O . ILE A 1 269 ? 12.156 28.719 32.75 1 87.44 269 ILE A O 1
ATOM 2073 N N . SER A 1 270 ? 10.016 28.25 33.125 1 91 270 SER A N 1
ATOM 2074 C CA . SER A 1 270 ? 10.336 27.203 34.094 1 91 270 SER A CA 1
ATOM 2075 C C . SER A 1 270 ? 10.867 25.953 33.375 1 91 270 SER A C 1
ATOM 2077 O O . SER A 1 270 ? 10.703 25.797 32.156 1 91 270 SER A O 1
ATOM 2079 N N . ALA A 1 271 ? 11.508 25.094 34.125 1 92.19 271 ALA A N 1
ATOM 2080 C CA . ALA A 1 271 ? 12.031 23.844 33.562 1 92.19 271 ALA A CA 1
ATOM 2081 C C . ALA A 1 271 ? 10.906 22.984 33 1 92.19 271 ALA A C 1
ATOM 2083 O O . ALA A 1 271 ? 11.094 22.297 31.984 1 92.19 271 ALA A O 1
ATOM 2084 N N . GLU A 1 272 ? 9.75 23 33.656 1 93.5 272 GLU A N 1
ATOM 2085 C CA . GLU A 1 272 ? 8.602 22.219 33.188 1 93.5 272 GLU A CA 1
ATOM 2086 C C . GLU A 1 272 ? 8.062 22.766 31.875 1 93.5 272 GLU A C 1
ATOM 2088 O O . GLU A 1 272 ? 7.754 21.984 30.969 1 93.5 272 GLU A O 1
ATOM 2093 N N . GLU A 1 273 ? 7.965 24.094 31.828 1 94.12 273 GLU A N 1
ATOM 2094 C CA . GLU A 1 273 ? 7.492 24.734 30.594 1 94.12 273 GLU A CA 1
ATOM 2095 C C . GLU A 1 273 ? 8.43 24.438 29.438 1 94.12 273 GLU A C 1
ATOM 2097 O O . GLU A 1 273 ? 7.977 24.141 28.328 1 94.12 273 GLU A O 1
ATOM 2102 N N . LYS A 1 274 ? 9.664 24.516 29.703 1 93.38 274 LYS A N 1
ATOM 2103 C CA . LYS A 1 274 ? 10.664 24.219 28.672 1 93.38 274 LYS A CA 1
ATOM 2104 C C . LYS A 1 274 ? 10.555 22.766 28.203 1 93.38 274 LYS A C 1
ATOM 2106 O O . LYS A 1 274 ? 10.68 22.484 27 1 93.38 274 LYS A O 1
ATOM 2111 N N . HIS A 1 275 ? 10.328 21.906 29.109 1 94.62 275 HIS A N 1
ATOM 2112 C CA . HIS A 1 275 ? 10.203 20.5 28.781 1 94.62 275 HIS A CA 1
ATOM 2113 C C . HIS A 1 275 ? 8.992 20.25 27.875 1 94.62 275 HIS A C 1
ATOM 2115 O O . HIS A 1 275 ? 9.062 19.438 26.953 1 94.62 275 HIS A O 1
ATOM 2121 N N . ILE A 1 276 ? 7.926 20.906 28.141 1 95.5 276 ILE A N 1
ATOM 2122 C CA . ILE A 1 276 ? 6.715 20.766 27.344 1 95.5 276 ILE A CA 1
ATOM 2123 C C . ILE A 1 276 ? 6.969 21.281 25.938 1 95.5 276 ILE A C 1
ATOM 2125 O O . ILE A 1 276 ? 6.566 20.656 24.953 1 95.5 276 ILE A O 1
ATOM 2129 N N . LEU A 1 277 ? 7.648 22.422 25.828 1 93.31 277 LEU A N 1
ATOM 2130 C CA . LEU A 1 277 ? 7.973 22.969 24.516 1 93.31 277 LEU A CA 1
ATOM 2131 C C . LEU A 1 277 ? 8.906 22.047 23.75 1 93.31 277 LEU A C 1
ATOM 2133 O O . LEU A 1 277 ? 8.727 21.844 22.547 1 93.31 277 LEU A O 1
ATOM 2137 N N . ASP A 1 278 ? 9.906 21.469 24.469 1 92.62 278 ASP A N 1
ATOM 2138 C CA . ASP A 1 278 ? 10.805 20.5 23.844 1 92.62 278 ASP A CA 1
ATOM 2139 C C . ASP A 1 278 ? 10.023 19.312 23.297 1 92.62 278 ASP A C 1
ATOM 2141 O O . ASP A 1 278 ? 10.336 18.797 22.219 1 92.62 278 ASP A O 1
ATOM 2145 N N . ARG A 1 279 ? 9.039 18.875 23.984 1 95.12 279 ARG A N 1
ATOM 2146 C CA . ARG A 1 279 ? 8.219 17.75 23.547 1 95.12 279 ARG A CA 1
ATOM 2147 C C . ARG A 1 279 ? 7.387 18.125 22.328 1 95.12 279 ARG A C 1
ATOM 2149 O O . ARG A 1 279 ? 7.191 17.297 21.438 1 95.12 279 ARG A O 1
ATOM 2156 N N . ILE A 1 280 ? 6.883 19.328 22.297 1 93.94 280 ILE A N 1
ATOM 2157 C CA . ILE A 1 280 ? 6.109 19.781 21.156 1 93.94 280 ILE A CA 1
ATOM 2158 C C . ILE A 1 280 ? 6.988 19.797 19.906 1 93.94 280 ILE A C 1
ATOM 2160 O O . ILE A 1 280 ? 6.59 19.297 18.844 1 93.94 280 ILE A O 1
ATOM 2164 N N . TYR A 1 281 ? 8.188 20.266 20.016 1 90.56 281 TYR A N 1
ATOM 2165 C CA . TYR A 1 281 ? 9.102 20.344 18.875 1 90.56 281 TYR A CA 1
ATOM 2166 C C . TYR A 1 281 ? 9.547 18.938 18.453 1 90.56 281 TYR A C 1
ATOM 2168 O O . TYR A 1 281 ? 9.656 18.656 17.266 1 90.56 281 TYR A O 1
ATOM 2176 N N . ALA A 1 282 ? 9.812 18.094 19.438 1 92.38 282 ALA A N 1
ATOM 2177 C CA . ALA A 1 282 ? 10.164 16.719 19.141 1 92.38 282 ALA A CA 1
ATOM 2178 C C . ALA A 1 282 ? 9.016 15.992 18.438 1 92.38 282 ALA A C 1
ATOM 2180 O O . ALA A 1 282 ? 9.242 15.156 17.562 1 92.38 282 ALA A O 1
ATOM 2181 N N . THR A 1 283 ? 7.82 16.281 18.844 1 94.25 283 THR A N 1
ATOM 2182 C CA . THR A 1 283 ? 6.641 15.695 18.219 1 94.25 283 THR A CA 1
ATOM 2183 C C . THR A 1 283 ? 6.531 16.141 16.766 1 94.25 283 THR A C 1
ATOM 2185 O O . THR A 1 283 ? 6.152 15.344 15.898 1 94.25 283 THR A O 1
ATOM 2188 N N . ALA A 1 284 ? 6.859 17.391 16.516 1 92.19 284 ALA A N 1
ATOM 2189 C CA . ALA A 1 284 ? 6.871 17.875 15.133 1 92.19 284 ALA A CA 1
ATOM 2190 C C . ALA A 1 284 ? 7.84 17.062 14.273 1 92.19 284 ALA A C 1
ATOM 2192 O O . ALA A 1 284 ? 7.516 16.672 13.148 1 92.19 284 ALA A O 1
ATOM 2193 N N . GLY A 1 285 ? 9.031 16.859 14.812 1 90.56 285 GLY A N 1
ATOM 2194 C CA . GLY A 1 285 ? 10.008 16.047 14.117 1 90.56 285 GLY A CA 1
ATOM 2195 C C . GLY A 1 285 ? 9.547 14.609 13.93 1 90.56 285 GLY A C 1
ATOM 2196 O O . GLY A 1 285 ? 9.711 14.031 12.852 1 90.56 285 GLY A O 1
ATOM 2197 N N . TYR A 1 286 ? 8.961 14.055 14.961 1 94.62 286 TYR A N 1
ATOM 2198 C CA . TYR A 1 286 ? 8.422 12.703 14.922 1 94.62 286 TYR A CA 1
ATOM 2199 C C . TYR A 1 286 ? 7.359 12.562 13.836 1 94.62 286 TYR A C 1
ATOM 2201 O O . TYR A 1 286 ? 7.363 11.602 13.07 1 94.62 286 TYR A O 1
ATOM 2209 N N . GLU A 1 287 ? 6.477 13.523 13.766 1 94.5 287 GLU A N 1
ATOM 2210 C CA . GLU A 1 287 ? 5.395 13.508 12.781 1 94.5 287 GLU A CA 1
ATOM 2211 C C . GLU A 1 287 ? 5.938 13.617 11.359 1 94.5 287 GLU A C 1
ATOM 2213 O O . GLU A 1 287 ? 5.371 13.039 10.43 1 94.5 287 GLU A O 1
ATOM 2218 N N . GLN A 1 288 ? 6.977 14.398 11.18 1 92.94 288 GLN A N 1
ATOM 2219 C CA . GLN A 1 288 ? 7.617 14.469 9.867 1 92.94 288 GLN A CA 1
ATOM 2220 C C . GLN A 1 288 ? 8.133 13.102 9.43 1 92.94 288 GLN A C 1
ATOM 2222 O O . GLN A 1 288 ? 7.887 12.672 8.305 1 92.94 288 GLN A O 1
ATOM 2227 N N . VAL A 1 289 ? 8.805 12.406 10.328 1 93.44 289 VAL A N 1
ATOM 2228 C CA . VAL A 1 289 ? 9.336 11.078 10.039 1 93.44 289 VAL A CA 1
ATOM 2229 C C . VAL A 1 289 ? 8.188 10.109 9.781 1 93.44 289 VAL A C 1
ATOM 2231 O O . VAL A 1 289 ? 8.234 9.312 8.844 1 93.44 289 VAL A O 1
ATOM 2234 N N . LYS A 1 290 ? 7.207 10.211 10.594 1 95.25 290 LYS A N 1
ATOM 2235 C CA . LYS A 1 290 ? 6.051 9.328 10.484 1 95.25 290 LYS A CA 1
ATOM 2236 C C . LYS A 1 290 ? 5.359 9.5 9.133 1 95.25 290 LYS A C 1
ATOM 2238 O O . LYS A 1 290 ? 4.949 8.516 8.516 1 95.25 290 LYS A O 1
ATOM 2243 N N . GLN A 1 291 ? 5.23 10.695 8.688 1 94.25 291 GLN A N 1
ATOM 2244 C CA . GLN A 1 291 ? 4.562 10.922 7.414 1 94.25 291 GLN A CA 1
ATOM 2245 C C . GLN A 1 291 ? 5.398 10.391 6.254 1 94.25 291 GLN A C 1
ATOM 2247 O O . GLN A 1 291 ? 4.852 9.891 5.266 1 94.25 291 GLN A O 1
ATOM 2252 N N . GLY A 1 292 ? 6.746 10.523 6.355 1 92.81 292 GLY A N 1
ATOM 2253 C CA . GLY A 1 292 ? 7.582 9.844 5.379 1 92.81 292 GLY A CA 1
ATOM 2254 C C . GLY A 1 292 ? 7.352 8.344 5.344 1 92.81 292 GLY A C 1
ATOM 2255 O O . GLY A 1 292 ? 7.293 7.742 4.27 1 92.81 292 GLY A O 1
ATOM 2256 N N . ASN A 1 293 ? 7.188 7.766 6.523 1 93.19 293 ASN A N 1
ATOM 2257 C CA . ASN A 1 293 ? 6.98 6.328 6.656 1 93.19 293 ASN A CA 1
ATOM 2258 C C . ASN A 1 293 ? 5.621 5.902 6.105 1 93.19 293 ASN A C 1
ATOM 2260 O O . ASN A 1 293 ? 5.508 4.867 5.445 1 93.19 293 ASN A O 1
ATOM 2264 N N . VAL A 1 294 ? 4.605 6.645 6.379 1 94.44 294 VAL A N 1
ATOM 2265 C CA . VAL A 1 294 ? 3.246 6.285 5.984 1 94.44 294 VAL A CA 1
ATOM 2266 C C . VAL A 1 294 ? 3.137 6.285 4.461 1 94.44 294 VAL A C 1
ATOM 2268 O O . VAL A 1 294 ? 2.369 5.508 3.887 1 94.44 294 VAL A O 1
ATOM 2271 N N . HIS A 1 295 ? 3.908 7.086 3.816 1 95.5 295 HIS A N 1
ATOM 2272 C CA . HIS A 1 295 ? 3.82 7.203 2.365 1 95.5 295 HIS A CA 1
ATOM 2273 C C . HIS A 1 295 ? 4.867 6.332 1.678 1 95.5 295 HIS A C 1
ATOM 2275 O O . HIS A 1 295 ? 5.176 6.539 0.503 1 95.5 295 HIS A O 1
ATOM 2281 N N . ASP A 1 296 ? 5.426 5.332 2.439 1 95.25 296 ASP A N 1
ATOM 2282 C CA . ASP A 1 296 ? 6.336 4.344 1.869 1 95.25 296 ASP A CA 1
ATOM 2283 C C . ASP A 1 296 ? 5.566 3.172 1.269 1 95.25 296 ASP A C 1
ATOM 2285 O O . ASP A 1 296 ? 5.98 2.018 1.402 1 95.25 296 ASP A O 1
ATOM 2289 N N . LYS A 1 297 ? 4.445 3.301 0.793 1 93.31 297 LYS A N 1
ATOM 2290 C CA . LYS A 1 297 ? 3.611 2.285 0.155 1 93.31 297 LYS A CA 1
ATOM 2291 C C . LYS A 1 297 ? 3.232 2.699 -1.264 1 93.31 297 LYS A C 1
ATOM 2293 O O . LYS A 1 297 ? 2.084 2.525 -1.681 1 93.31 297 LYS A O 1
ATOM 2298 N N . ARG A 1 298 ? 4.188 3.287 -1.967 1 94.75 298 ARG A N 1
ATOM 2299 C CA . ARG A 1 298 ? 3.934 3.855 -3.287 1 94.75 298 ARG A CA 1
ATOM 2300 C C . ARG A 1 298 ? 3.01 5.062 -3.193 1 94.75 298 ARG A C 1
ATOM 2302 O O . ARG A 1 298 ? 1.8 4.945 -3.393 1 94.75 298 ARG A O 1
ATOM 2309 N N . ASP A 1 299 ? 3.584 6.199 -2.906 1 96.62 299 ASP A N 1
ATOM 2310 C CA . ASP A 1 299 ? 2.826 7.422 -2.658 1 96.62 299 ASP A CA 1
ATOM 2311 C C . ASP A 1 299 ? 1.854 7.707 -3.801 1 96.62 299 ASP A C 1
ATOM 2313 O O . ASP A 1 299 ? 2.273 8.023 -4.914 1 96.62 299 ASP A O 1
ATOM 2317 N N . GLY A 1 300 ? 0.545 7.613 -3.549 1 94.75 300 GLY A N 1
ATOM 2318 C CA . GLY A 1 300 ? -0.492 7.719 -4.562 1 94.75 300 GLY A CA 1
ATOM 2319 C C . GLY A 1 300 ? -0.764 9.148 -4.992 1 94.75 300 GLY A C 1
ATOM 2320 O O . GLY A 1 300 ? -1.527 9.383 -5.93 1 94.75 300 GLY A O 1
ATOM 2321 N N . ARG A 1 301 ? -0.16 10.125 -4.406 1 96.94 301 ARG A N 1
ATOM 2322 C CA . ARG A 1 301 ? -0.377 11.539 -4.727 1 96.94 301 ARG A CA 1
ATOM 2323 C C . ARG A 1 301 ? 0.44 11.953 -5.941 1 96.94 301 ARG A C 1
ATOM 2325 O O . ARG A 1 301 ? 0.218 13.031 -6.508 1 96.94 301 ARG A O 1
ATOM 2332 N N . ILE A 1 302 ? 1.371 11.055 -6.32 1 97.94 302 ILE A N 1
ATOM 2333 C CA . ILE A 1 302 ? 2.23 11.273 -7.477 1 97.94 302 ILE A CA 1
ATOM 2334 C C . ILE A 1 302 ? 2.104 10.102 -8.445 1 97.94 302 ILE A C 1
ATOM 2336 O O . ILE A 1 302 ? 2.068 8.945 -8.031 1 97.94 302 ILE A O 1
ATOM 2340 N N . LEU A 1 303 ? 1.98 10.406 -9.719 1 97.19 303 LEU A N 1
ATOM 2341 C CA . LEU A 1 303 ? 1.972 9.375 -10.75 1 97.19 303 LEU A CA 1
ATOM 2342 C C . LEU A 1 303 ? 3.236 9.445 -11.594 1 97.19 303 LEU A C 1
ATOM 2344 O O . LEU A 1 303 ? 3.803 10.523 -11.789 1 97.19 303 LEU A O 1
ATOM 2348 N N . LEU A 1 304 ? 3.691 8.289 -12.094 1 97.75 304 LEU A N 1
ATOM 2349 C CA . LEU A 1 304 ? 4.922 8.219 -12.875 1 97.75 304 LEU A CA 1
ATOM 2350 C C . LEU A 1 304 ? 4.645 7.688 -14.273 1 97.75 304 LEU A C 1
ATOM 2352 O O . LEU A 1 304 ? 3.717 6.902 -14.477 1 97.75 304 LEU A O 1
ATOM 2356 N N . ASP A 1 305 ? 5.363 8.148 -15.203 1 97.25 305 ASP A N 1
ATOM 2357 C CA . ASP A 1 305 ? 5.367 7.625 -16.562 1 97.25 305 ASP A CA 1
ATOM 2358 C C . ASP A 1 305 ? 6.715 6.996 -16.906 1 97.25 305 ASP A C 1
ATOM 2360 O O . ASP A 1 305 ? 7.582 7.648 -17.5 1 97.25 305 ASP A O 1
ATOM 2364 N N . PHE A 1 306 ? 6.855 5.719 -16.688 1 97.44 306 PHE A N 1
ATOM 2365 C CA . PHE A 1 306 ? 8.117 5.004 -16.812 1 97.44 306 PHE A CA 1
ATOM 2366 C C . PHE A 1 306 ? 8.539 4.883 -18.281 1 97.44 306 PHE A C 1
ATOM 2368 O O . PHE A 1 306 ? 9.68 4.531 -18.578 1 97.44 306 PHE A O 1
ATOM 2375 N N . ARG A 1 307 ? 7.668 5.199 -19.234 1 96.88 307 ARG A N 1
ATOM 2376 C CA . ARG A 1 307 ? 8.016 5.156 -20.656 1 96.88 307 ARG A CA 1
ATOM 2377 C C . ARG A 1 307 ? 9.086 6.191 -20.984 1 96.88 307 ARG A C 1
ATOM 2379 O O . ARG A 1 307 ? 9.789 6.062 -21.984 1 96.88 307 ARG A O 1
ATOM 2386 N N . GLY A 1 308 ? 9.172 7.141 -20.047 1 97.31 308 GLY A N 1
ATOM 2387 C CA . GLY A 1 308 ? 10.156 8.195 -20.25 1 97.31 308 GLY A CA 1
ATOM 2388 C C . GLY A 1 308 ? 11.344 8.102 -19.328 1 97.31 308 GLY A C 1
ATOM 2389 O O . GLY A 1 308 ? 12.109 9.062 -19.188 1 97.31 308 GLY A O 1
ATOM 2390 N N . LEU A 1 309 ? 11.523 6.957 -18.625 1 98.19 309 LEU A N 1
ATOM 2391 C CA . LEU A 1 309 ? 12.656 6.789 -17.719 1 98.19 309 LEU A CA 1
ATOM 2392 C C . LEU A 1 309 ? 13.977 6.957 -18.469 1 98.19 309 LEU A C 1
ATOM 2394 O O . LEU A 1 309 ? 14.172 6.379 -19.547 1 98.19 309 LEU A O 1
ATOM 2398 N N . VAL A 1 310 ? 14.828 7.801 -17.953 1 98.56 310 VAL A N 1
ATOM 2399 C CA . VAL A 1 310 ? 16.172 7.992 -18.484 1 98.56 310 VAL A CA 1
ATOM 2400 C C . VAL A 1 310 ? 17.203 7.629 -17.422 1 98.56 310 VAL A C 1
ATOM 2402 O O . VAL A 1 310 ? 17.094 8.039 -16.266 1 98.56 310 VAL A O 1
ATOM 2405 N N . THR A 1 311 ? 18.188 6.848 -17.781 1 98.62 311 THR A N 1
ATOM 2406 C CA . THR A 1 311 ? 19.188 6.379 -16.828 1 98.62 311 THR A CA 1
ATOM 2407 C C . THR A 1 311 ? 20.516 6.105 -17.531 1 98.62 311 THR A C 1
ATOM 2409 O O . THR A 1 311 ? 20.547 5.793 -18.719 1 98.62 311 THR A O 1
ATOM 2412 N N . PRO A 1 312 ? 21.641 6.301 -16.859 1 98 312 PRO A N 1
ATOM 2413 C CA . PRO A 1 312 ? 22.938 5.91 -17.453 1 98 312 PRO A CA 1
ATOM 2414 C C . PRO A 1 312 ? 23.172 4.402 -17.406 1 98 312 PRO A C 1
ATOM 2416 O O . PRO A 1 312 ? 24.109 3.902 -18.016 1 98 312 PRO A O 1
ATOM 2419 N N . LEU A 1 313 ? 22.344 3.672 -16.672 1 97.44 313 LEU A N 1
ATOM 2420 C CA . LEU A 1 313 ? 22.484 2.223 -16.578 1 97.44 313 LEU A CA 1
ATOM 2421 C C . LEU A 1 313 ? 22.375 1.572 -17.953 1 97.44 313 LEU A C 1
ATOM 2423 O O . LEU A 1 313 ? 21.484 1.918 -18.734 1 97.44 313 LEU A O 1
ATOM 2427 N N . ASN A 1 314 ? 23.25 0.641 -18.203 1 94.19 314 ASN A N 1
ATOM 2428 C CA . ASN A 1 314 ? 23.359 -0.083 -19.469 1 94.19 314 ASN A CA 1
ATOM 2429 C C . ASN A 1 314 ? 23.906 0.809 -20.578 1 94.19 314 ASN A C 1
ATOM 2431 O O . ASN A 1 314 ? 23.953 0.399 -21.734 1 94.19 314 ASN A O 1
ATOM 2435 N N . ARG A 1 315 ? 24.312 2.119 -20.297 1 95.44 315 ARG A N 1
ATOM 2436 C CA . ARG A 1 315 ? 24.953 3.018 -21.25 1 95.44 315 ARG A CA 1
ATOM 2437 C C . ARG A 1 315 ? 26.422 3.199 -20.922 1 95.44 315 ARG A C 1
ATOM 2439 O O . ARG A 1 315 ? 27.234 3.459 -21.812 1 95.44 315 ARG A O 1
ATOM 2446 N N . THR A 1 316 ? 26.688 3.166 -19.688 1 95.5 316 THR A N 1
ATOM 2447 C CA . THR A 1 316 ? 28.047 3.248 -19.172 1 95.5 316 THR A CA 1
ATOM 2448 C C . THR A 1 316 ? 28.203 2.424 -17.891 1 95.5 316 THR A C 1
ATOM 2450 O O . THR A 1 316 ? 27.234 1.836 -17.406 1 95.5 316 THR A O 1
ATOM 2453 N N . TRP A 1 317 ? 29.391 2.328 -17.438 1 95.5 317 TRP A N 1
ATOM 2454 C CA . TRP A 1 317 ? 29.609 1.638 -16.172 1 95.5 317 TRP A CA 1
ATOM 2455 C C . TRP A 1 317 ? 29.156 2.496 -15 1 95.5 317 TRP A C 1
ATOM 2457 O O . TRP A 1 317 ? 29.531 3.668 -14.898 1 95.5 317 TRP A O 1
ATOM 2467 N N . VAL A 1 318 ? 28.344 1.994 -14.203 1 96.06 318 VAL A N 1
ATOM 2468 C CA . VAL A 1 318 ? 27.891 2.574 -12.938 1 96.06 318 VAL A CA 1
ATOM 2469 C C . VAL A 1 318 ? 28.141 1.584 -11.797 1 96.06 318 VAL A C 1
ATOM 2471 O O . VAL A 1 318 ? 27.781 0.406 -11.914 1 96.06 318 VAL A O 1
ATOM 2474 N N . ASN A 1 319 ? 28.797 2.059 -10.719 1 95.69 319 ASN A N 1
ATOM 2475 C CA . ASN A 1 319 ? 29.062 1.183 -9.586 1 95.69 319 ASN A CA 1
ATOM 2476 C C . ASN A 1 319 ? 27.812 0.461 -9.125 1 95.69 319 ASN A C 1
ATOM 2478 O O . ASN A 1 319 ? 26.766 1.092 -8.906 1 95.69 319 ASN A O 1
ATOM 2482 N N . PRO A 1 320 ? 27.844 -0.872 -8.969 1 95.56 320 PRO A N 1
ATOM 2483 C CA . PRO A 1 320 ? 26.641 -1.625 -8.578 1 95.56 320 PRO A CA 1
ATOM 2484 C C . PRO A 1 320 ? 26.219 -1.353 -7.137 1 95.56 320 PRO A C 1
ATOM 2486 O O . PRO A 1 320 ? 25.078 -1.627 -6.77 1 95.56 320 PRO A O 1
ATOM 2489 N N . ASP A 1 321 ? 27.094 -0.871 -6.289 1 95.38 321 ASP A N 1
ATOM 2490 C CA . ASP A 1 321 ? 26.766 -0.516 -4.914 1 95.38 321 ASP A CA 1
ATOM 2491 C C . ASP A 1 321 ? 26.031 0.818 -4.855 1 95.38 321 ASP A C 1
ATOM 2493 O O . ASP A 1 321 ? 26.609 1.872 -5.113 1 95.38 321 ASP A O 1
ATOM 2497 N N . PRO A 1 322 ? 24.781 0.787 -4.461 1 95.81 322 PRO A N 1
ATOM 2498 C CA . PRO A 1 322 ? 23.984 2.014 -4.504 1 95.81 322 PRO A CA 1
ATOM 2499 C C . PRO A 1 322 ? 24.469 3.068 -3.51 1 95.81 322 PRO A C 1
ATOM 2501 O O . PRO A 1 322 ? 24.031 4.223 -3.57 1 95.81 322 PRO A O 1
ATOM 2504 N N . TYR A 1 323 ? 25.391 2.748 -2.629 1 94.44 323 TYR A N 1
ATOM 2505 C CA . TYR A 1 323 ? 25.953 3.715 -1.691 1 94.44 323 TYR A CA 1
ATOM 2506 C C . TYR A 1 323 ? 27.188 4.391 -2.279 1 94.44 323 TYR A C 1
ATOM 2508 O O . TYR A 1 323 ? 27.609 5.445 -1.802 1 94.44 323 TYR A O 1
ATOM 2516 N N . LEU A 1 324 ? 27.703 3.764 -3.311 1 95.12 324 LEU A N 1
ATOM 2517 C CA . LEU A 1 324 ? 29 4.234 -3.791 1 95.12 324 LEU A CA 1
ATOM 2518 C C . LEU A 1 324 ? 28.891 4.777 -5.211 1 95.12 324 LEU A C 1
ATOM 2520 O O . LEU A 1 324 ? 29.797 5.461 -5.691 1 95.12 324 LEU A O 1
ATOM 2524 N N . ARG A 1 325 ? 27.859 4.445 -5.914 1 95.31 325 ARG A N 1
ATOM 2525 C CA . ARG A 1 325 ? 27.797 4.844 -7.316 1 95.31 325 ARG A CA 1
ATOM 2526 C C . ARG A 1 325 ? 27.641 6.355 -7.449 1 95.31 325 ARG A C 1
ATOM 2528 O O . ARG A 1 325 ? 27.016 6.996 -6.598 1 95.31 325 ARG A O 1
ATOM 2535 N N . ARG A 1 326 ? 28.219 6.883 -8.492 1 95.12 326 ARG A N 1
ATOM 2536 C CA . ARG A 1 326 ? 28.219 8.305 -8.836 1 95.12 326 ARG A CA 1
ATOM 2537 C C . ARG A 1 326 ? 27.891 8.508 -10.312 1 95.12 326 ARG A C 1
ATOM 2539 O O . ARG A 1 326 ? 28.328 7.73 -11.164 1 95.12 326 ARG A O 1
ATOM 2546 N N . ILE A 1 327 ? 27.141 9.586 -10.586 1 95.62 327 ILE A N 1
ATOM 2547 C CA . ILE A 1 327 ? 26.906 9.883 -11.992 1 95.62 327 ILE A CA 1
ATOM 2548 C C . ILE A 1 327 ? 27.281 11.336 -12.281 1 95.62 327 ILE A C 1
ATOM 2550 O O . ILE A 1 327 ? 27.109 11.82 -13.398 1 95.62 327 ILE A O 1
ATOM 2554 N N . ASN A 1 328 ? 27.734 12.039 -11.234 1 91.25 328 ASN A N 1
ATOM 2555 C CA . ASN A 1 328 ? 28.219 13.398 -11.461 1 91.25 328 ASN A CA 1
ATOM 2556 C C . ASN A 1 328 ? 29.562 13.398 -12.203 1 91.25 328 ASN A C 1
ATOM 2558 O O . ASN A 1 328 ? 30.062 14.461 -12.57 1 91.25 328 ASN A O 1
ATOM 2562 N N . ASN A 1 329 ? 30.141 12.219 -12.469 1 90.69 329 ASN A N 1
ATOM 2563 C CA . ASN A 1 329 ? 31.406 12.086 -13.156 1 90.69 329 ASN A CA 1
ATOM 2564 C C . ASN A 1 329 ? 31.234 11.477 -14.547 1 90.69 329 ASN A C 1
ATOM 2566 O O . ASN A 1 329 ? 32.219 11.086 -15.188 1 90.69 329 ASN A O 1
ATOM 2570 N N . VAL A 1 330 ? 30.062 11.328 -15.031 1 92.06 330 VAL A N 1
ATOM 2571 C CA . VAL A 1 330 ? 29.844 10.812 -16.375 1 92.06 330 VAL A CA 1
ATOM 2572 C C . VAL A 1 330 ? 30.422 11.789 -17.406 1 92.06 330 VAL A C 1
ATOM 2574 O O . VAL A 1 330 ? 30.594 12.977 -17.109 1 92.06 330 VAL A O 1
ATOM 2577 N N . SER A 1 331 ? 30.656 11.305 -18.625 1 92.44 331 SER A N 1
ATOM 2578 C CA . SER A 1 331 ? 31.188 12.164 -19.672 1 92.44 331 SER A CA 1
ATOM 2579 C C . SER A 1 331 ? 30.188 13.258 -20.047 1 92.44 331 SER A C 1
ATOM 2581 O O . SER A 1 331 ? 28.969 13.086 -19.906 1 92.44 331 SER A O 1
ATOM 2583 N N . SER A 1 332 ? 30.703 14.352 -20.547 1 92.12 332 SER A N 1
ATOM 2584 C CA . SER A 1 332 ? 29.844 15.453 -20.984 1 92.12 332 SER A CA 1
ATOM 2585 C C . SER A 1 332 ? 28.891 15.008 -22.094 1 92.12 332 SER A C 1
ATOM 2587 O O . SER A 1 332 ? 27.734 15.445 -22.125 1 92.12 332 SER A O 1
ATOM 2589 N N . ASP A 1 333 ? 29.391 14.141 -22.891 1 94.75 333 ASP A N 1
ATOM 2590 C CA . ASP A 1 333 ? 28.562 13.633 -23.984 1 94.75 333 ASP A CA 1
ATOM 2591 C C . ASP A 1 333 ? 27.375 12.844 -23.422 1 94.75 333 ASP A C 1
ATOM 2593 O O . ASP A 1 333 ? 26.234 13.016 -23.891 1 94.75 333 ASP A O 1
ATOM 2597 N N . LEU A 1 334 ? 27.641 12.023 -22.5 1 95.19 334 LEU A N 1
ATOM 2598 C CA . LEU A 1 334 ? 26.562 11.227 -21.906 1 95.19 334 LEU A CA 1
ATOM 2599 C C . LEU A 1 334 ? 25.609 12.117 -21.141 1 95.19 334 LEU A C 1
ATOM 2601 O O . LEU A 1 334 ? 24.391 11.906 -21.172 1 95.19 334 LEU A O 1
ATOM 2605 N N . GLN A 1 335 ? 26.125 13.016 -20.391 1 95.38 335 GLN A N 1
ATOM 2606 C CA . GLN A 1 335 ? 25.266 13.969 -19.703 1 95.38 335 GLN A CA 1
ATOM 2607 C C . GLN A 1 335 ? 24.312 14.664 -20.672 1 95.38 335 GLN A C 1
ATOM 2609 O O . GLN A 1 335 ? 23.109 14.766 -20.391 1 95.38 335 GLN A O 1
ATOM 2614 N N . ASP A 1 336 ? 24.875 15.117 -21.75 1 95.62 336 ASP A N 1
ATOM 2615 C CA . ASP A 1 336 ? 24.062 15.781 -22.766 1 95.62 336 ASP A CA 1
ATOM 2616 C C . ASP A 1 336 ? 23 14.836 -23.312 1 95.62 336 ASP A C 1
ATOM 2618 O O . ASP A 1 336 ? 21.844 15.25 -23.531 1 95.62 336 ASP A O 1
ATOM 2622 N N . GLU A 1 337 ? 23.422 13.68 -23.516 1 96.5 337 GLU A N 1
ATOM 2623 C CA . GLU A 1 337 ? 22.5 12.68 -24.047 1 96.5 337 GLU A CA 1
ATOM 2624 C C . GLU A 1 337 ? 21.344 12.43 -23.094 1 96.5 337 GLU A C 1
ATOM 2626 O O . GLU A 1 337 ? 20.188 12.359 -23.5 1 96.5 337 GLU A O 1
ATOM 2631 N N . LEU A 1 338 ? 21.641 12.203 -21.812 1 97.31 338 LEU A N 1
ATOM 2632 C CA . LEU A 1 338 ? 20.625 11.969 -20.797 1 97.31 338 LEU A CA 1
ATOM 2633 C C . LEU A 1 338 ? 19.625 13.125 -20.75 1 97.31 338 LEU A C 1
ATOM 2635 O O . LEU A 1 338 ? 18.406 12.906 -20.734 1 97.31 338 LEU A O 1
ATOM 2639 N N . ILE A 1 339 ? 20.141 14.289 -20.734 1 97.31 339 ILE A N 1
ATOM 2640 C CA . ILE A 1 339 ? 19.328 15.492 -20.625 1 97.31 339 ILE A CA 1
ATOM 2641 C C . ILE A 1 339 ? 18.484 15.664 -21.875 1 97.31 339 ILE A C 1
ATOM 2643 O O . ILE A 1 339 ? 17.312 16.031 -21.797 1 97.31 339 ILE A O 1
ATOM 2647 N N . GLN A 1 340 ? 19.047 15.398 -23.016 1 96.69 340 GLN A N 1
ATOM 2648 C CA . GLN A 1 340 ? 18.312 15.5 -24.266 1 96.69 340 GLN A CA 1
ATOM 2649 C C . GLN A 1 340 ? 17.203 14.461 -24.344 1 96.69 340 GLN A C 1
ATOM 2651 O O . GLN A 1 340 ? 16.094 14.773 -24.781 1 96.69 340 GLN A O 1
ATOM 2656 N N . ASP A 1 341 ? 17.531 13.242 -23.953 1 97.12 341 ASP A N 1
ATOM 2657 C CA . ASP A 1 341 ? 16.516 12.195 -23.938 1 97.12 341 ASP A CA 1
ATOM 2658 C C . ASP A 1 341 ? 15.336 12.578 -23.047 1 97.12 341 ASP A C 1
ATOM 2660 O O . ASP A 1 341 ? 14.172 12.422 -23.438 1 97.12 341 ASP A O 1
ATOM 2664 N N . LEU A 1 342 ? 15.648 13.055 -21.875 1 98 342 LEU A N 1
ATOM 2665 C CA . LEU A 1 342 ? 14.617 13.453 -20.922 1 98 342 LEU A CA 1
ATOM 2666 C C . LEU A 1 342 ? 13.797 14.625 -21.469 1 98 342 LEU A C 1
ATOM 2668 O O . LEU A 1 342 ? 12.57 14.602 -21.406 1 98 342 LEU A O 1
ATOM 2672 N N . GLY A 1 343 ? 14.477 15.609 -22.016 1 97.38 343 GLY A N 1
ATOM 2673 C CA . GLY A 1 343 ? 13.797 16.766 -22.578 1 97.38 343 GLY A CA 1
ATOM 2674 C C . GLY A 1 343 ? 12.891 16.406 -23.75 1 97.38 343 GLY A C 1
ATOM 2675 O O . GLY A 1 343 ? 11.781 16.938 -23.859 1 97.38 343 GLY A O 1
ATOM 2676 N N . SER A 1 344 ? 13.383 15.555 -24.562 1 96.12 344 SER A N 1
ATOM 2677 C CA . SER A 1 344 ? 12.594 15.109 -25.719 1 96.12 344 SER A CA 1
ATOM 2678 C C . SER A 1 344 ? 11.297 14.445 -25.266 1 96.12 344 SER A C 1
ATOM 2680 O O . SER A 1 344 ? 10.234 14.727 -25.828 1 96.12 344 SER A O 1
ATOM 2682 N N . TYR A 1 345 ? 11.359 13.609 -24.297 1 96.06 345 TYR A N 1
ATOM 2683 C CA . TYR A 1 345 ? 10.148 12.961 -23.812 1 96.06 345 TYR A CA 1
ATOM 2684 C C . TYR A 1 345 ? 9.227 13.961 -23.125 1 96.06 345 TYR A C 1
ATOM 2686 O O . TYR A 1 345 ? 8.008 13.93 -23.328 1 96.06 345 TYR A O 1
ATOM 2694 N N . MET A 1 346 ? 9.805 14.812 -22.328 1 97 346 MET A N 1
ATOM 2695 C CA . MET A 1 346 ? 9.047 15.797 -21.562 1 97 346 MET A CA 1
ATOM 2696 C C . MET A 1 346 ? 8.328 16.781 -22.484 1 97 346 MET A C 1
ATOM 2698 O O . MET A 1 346 ? 7.363 17.422 -22.078 1 97 346 MET A O 1
ATOM 2702 N N . SER A 1 347 ? 8.766 16.859 -23.688 1 96.31 347 SER A N 1
ATOM 2703 C CA . SER A 1 347 ? 8.156 17.766 -24.641 1 96.31 347 SER A CA 1
ATOM 2704 C C . SER A 1 347 ? 6.879 17.188 -25.234 1 96.31 347 SER A C 1
ATOM 2706 O O . SER A 1 347 ? 6.074 17.906 -25.828 1 96.31 347 SER A O 1
ATOM 2708 N N . SER A 1 348 ? 6.719 15.898 -25.016 1 92.88 348 SER A N 1
ATOM 2709 C CA . SER A 1 348 ? 5.492 15.25 -25.453 1 92.88 348 SER A CA 1
ATOM 2710 C C . SER A 1 348 ? 4.418 15.281 -24.375 1 92.88 348 SER A C 1
ATOM 2712 O O . SER A 1 348 ? 4.699 15.641 -23.234 1 92.88 348 SER A O 1
ATOM 2714 N N . GLU A 1 349 ? 3.195 14.984 -24.844 1 90.81 349 GLU A N 1
ATOM 2715 C CA . GLU A 1 349 ? 2.121 14.875 -23.859 1 90.81 349 GLU A CA 1
ATOM 2716 C C . GLU A 1 349 ? 2.338 13.688 -22.922 1 90.81 349 GLU A C 1
ATOM 2718 O O . GLU A 1 349 ? 2.543 12.562 -23.391 1 90.81 349 GLU A O 1
ATOM 2723 N N . LEU A 1 350 ? 2.373 14.016 -21.641 1 91.56 350 LEU A N 1
ATOM 2724 C CA . LEU A 1 350 ? 2.531 12.961 -20.656 1 91.56 350 LEU A CA 1
ATOM 2725 C C . LEU A 1 350 ? 1.173 12.43 -20.203 1 91.56 350 LEU A C 1
ATOM 2727 O O . LEU A 1 350 ? 0.24 13.203 -19.984 1 91.56 350 LEU A O 1
ATOM 2731 N N . ASN A 1 351 ? 1.027 11.102 -20.25 1 90.19 351 ASN A N 1
ATOM 2732 C CA . ASN A 1 351 ? -0.143 10.406 -19.719 1 90.19 351 ASN A CA 1
ATOM 2733 C C . ASN A 1 351 ? 0.256 9.242 -18.828 1 90.19 351 ASN A C 1
ATOM 2735 O O . ASN A 1 351 ? 0.548 8.148 -19.312 1 90.19 351 ASN A O 1
ATOM 2739 N N . PRO A 1 352 ? 0.158 9.477 -17.562 1 89.44 352 PRO A N 1
ATOM 2740 C CA . PRO A 1 352 ? 0.646 8.445 -16.625 1 89.44 352 PRO A CA 1
ATOM 2741 C C . PRO A 1 352 ? -0.232 7.199 -16.609 1 89.44 352 PRO A C 1
ATOM 2743 O O . PRO A 1 352 ? 0.144 6.184 -16.031 1 89.44 352 PRO A O 1
ATOM 2746 N N . TYR A 1 353 ? -1.341 7.23 -17.281 1 87.94 353 TYR A N 1
ATOM 2747 C CA . TYR A 1 353 ? -2.268 6.105 -17.266 1 87.94 353 TYR A CA 1
ATOM 2748 C C . TYR A 1 353 ? -2.002 5.168 -18.438 1 87.94 353 TYR A C 1
ATOM 2750 O O . TYR A 1 353 ? -2.615 4.105 -18.531 1 87.94 353 TYR A O 1
ATOM 2758 N N . LEU A 1 354 ? -1.072 5.633 -19.188 1 89.06 354 LEU A N 1
ATOM 2759 C CA . LEU A 1 354 ? -0.696 4.793 -20.312 1 89.06 354 LEU A CA 1
ATOM 2760 C C . LEU A 1 354 ? 0.576 4.008 -20 1 89.06 354 LEU A C 1
ATOM 2762 O O . LEU A 1 354 ? 1.432 4.473 -19.25 1 89.06 354 LEU A O 1
ATOM 2766 N N . GLY A 1 355 ? 0.653 2.848 -20.438 1 91.38 355 GLY A N 1
ATOM 2767 C CA . GLY A 1 355 ? 1.841 2.025 -20.266 1 91.38 355 GLY A CA 1
ATOM 2768 C C . GLY A 1 355 ? 1.716 1.027 -19.125 1 91.38 355 GLY A C 1
ATOM 2769 O O . GLY A 1 355 ? 0.721 1.028 -18.406 1 91.38 355 GLY A O 1
ATOM 2770 N N . THR A 1 356 ? 2.754 0.263 -18.984 1 96.81 356 THR A N 1
ATOM 2771 C CA . THR A 1 356 ? 2.777 -0.791 -17.984 1 96.81 356 THR A CA 1
ATOM 2772 C C . THR A 1 356 ? 3.041 -0.207 -16.594 1 96.81 356 THR A C 1
ATOM 2774 O O . THR A 1 356 ? 3.922 0.639 -16.422 1 96.81 356 THR A O 1
ATOM 2777 N N . ASP A 1 357 ? 2.139 -0.571 -15.609 1 96.75 357 ASP A N 1
ATOM 2778 C CA . ASP A 1 357 ? 2.453 -0.306 -14.211 1 96.75 357 ASP A CA 1
ATOM 2779 C C . ASP A 1 357 ? 3.607 -1.183 -13.727 1 96.75 357 ASP A C 1
ATOM 2781 O O . ASP A 1 357 ? 3.389 -2.207 -13.078 1 96.75 357 ASP A O 1
ATOM 2785 N N . TRP A 1 358 ? 4.828 -0.751 -13.953 1 98.38 358 TRP A N 1
ATOM 2786 C CA . TRP A 1 358 ? 6.02 -1.536 -13.648 1 98.38 358 TRP A CA 1
ATOM 2787 C C . TRP A 1 358 ? 6.172 -1.729 -12.141 1 98.38 358 TRP A C 1
ATOM 2789 O O . TRP A 1 358 ? 6.723 -2.736 -11.695 1 98.38 358 TRP A O 1
ATOM 2799 N N . GLN A 1 359 ? 5.711 -0.745 -11.375 1 97.81 359 GLN A N 1
ATOM 2800 C CA . GLN A 1 359 ? 5.785 -0.911 -9.93 1 97.81 359 GLN A CA 1
ATOM 2801 C C . GLN A 1 359 ? 4.879 -2.045 -9.461 1 97.81 359 GLN A C 1
ATOM 2803 O O . GLN A 1 359 ? 5.242 -2.801 -8.555 1 97.81 359 GLN A O 1
ATOM 2808 N N . LEU A 1 360 ? 3.705 -2.164 -10.031 1 97.5 360 LEU A N 1
ATOM 2809 C CA . LEU A 1 360 ? 2.83 -3.283 -9.703 1 97.5 360 LEU A CA 1
ATOM 2810 C C . LEU A 1 360 ? 3.49 -4.613 -10.055 1 97.5 360 LEU A C 1
ATOM 2812 O O . LEU A 1 360 ? 3.438 -5.562 -9.273 1 97.5 360 LEU A O 1
ATOM 2816 N N . VAL A 1 361 ? 4.117 -4.699 -11.234 1 98.5 361 VAL A N 1
ATOM 2817 C CA . VAL A 1 361 ? 4.809 -5.914 -11.656 1 98.5 361 VAL A CA 1
ATOM 2818 C C . VAL A 1 361 ? 5.895 -6.266 -10.641 1 98.5 361 VAL A C 1
ATOM 2820 O O . VAL A 1 361 ? 5.984 -7.406 -10.188 1 98.5 361 VAL A O 1
ATOM 2823 N N . ALA A 1 362 ? 6.676 -5.285 -10.273 1 98.38 362 ALA A N 1
ATOM 2824 C CA . ALA A 1 362 ? 7.766 -5.504 -9.328 1 98.38 362 ALA A CA 1
ATOM 2825 C C . ALA A 1 362 ? 7.227 -5.926 -7.961 1 98.38 362 ALA A C 1
ATOM 2827 O O . ALA A 1 362 ? 7.781 -6.816 -7.312 1 98.38 362 ALA A O 1
ATOM 2828 N N . ASP A 1 363 ? 6.141 -5.277 -7.527 1 97.5 363 ASP A N 1
ATOM 2829 C CA . ASP A 1 363 ? 5.523 -5.617 -6.246 1 97.5 363 ASP A CA 1
ATOM 2830 C C . ASP A 1 363 ? 5.082 -7.078 -6.219 1 97.5 363 ASP A C 1
ATOM 2832 O O . ASP A 1 363 ? 5.281 -7.773 -5.219 1 97.5 363 ASP A O 1
ATOM 2836 N N . GLU A 1 364 ? 4.453 -7.531 -7.27 1 97.62 364 GLU A N 1
ATOM 2837 C CA . GLU A 1 364 ? 3.979 -8.906 -7.336 1 97.62 364 GLU A CA 1
ATOM 2838 C C . GLU A 1 364 ? 5.137 -9.898 -7.219 1 97.62 364 GLU A C 1
ATOM 2840 O O . GLU A 1 364 ? 5 -10.953 -6.598 1 97.62 364 GLU A O 1
ATOM 2845 N N . ILE A 1 365 ? 6.227 -9.562 -7.805 1 98.31 365 ILE A N 1
ATOM 2846 C CA . ILE A 1 365 ? 7.41 -10.414 -7.75 1 98.31 365 ILE A CA 1
ATOM 2847 C C . ILE A 1 365 ? 7.953 -10.453 -6.324 1 98.31 365 ILE A C 1
ATOM 2849 O O . ILE A 1 365 ? 8.172 -11.523 -5.766 1 98.31 365 ILE A O 1
ATOM 2853 N N . ILE A 1 366 ? 8.07 -9.273 -5.715 1 97.5 366 ILE A N 1
ATOM 2854 C CA . ILE A 1 366 ? 8.672 -9.148 -4.391 1 97.5 366 ILE A CA 1
ATOM 2855 C C . ILE A 1 366 ? 7.77 -9.805 -3.35 1 97.5 366 ILE A C 1
ATOM 2857 O O . ILE A 1 366 ? 8.242 -10.523 -2.471 1 97.5 366 ILE A O 1
ATOM 2861 N N . ASP A 1 367 ? 6.535 -9.57 -3.451 1 96.06 367 ASP A N 1
ATOM 2862 C CA . ASP A 1 367 ? 5.582 -10.055 -2.461 1 96.06 367 ASP A CA 1
ATOM 2863 C C . ASP A 1 367 ? 5.531 -11.578 -2.449 1 96.06 367 ASP A C 1
ATOM 2865 O O . ASP A 1 367 ? 5.324 -12.195 -1.399 1 96.06 367 ASP A O 1
ATOM 2869 N N . LYS A 1 368 ? 5.73 -12.164 -3.604 1 96.94 368 LYS A N 1
ATOM 2870 C CA . LYS A 1 368 ? 5.68 -13.617 -3.713 1 96.94 368 LYS A CA 1
ATOM 2871 C C . LYS A 1 368 ? 7.043 -14.242 -3.43 1 96.94 368 LYS A C 1
ATOM 2873 O O . LYS A 1 368 ? 7.152 -15.188 -2.645 1 96.94 368 LYS A O 1
ATOM 2878 N N . LEU A 1 369 ? 8.094 -13.75 -4.023 1 97.94 369 LEU A N 1
ATOM 2879 C CA . LEU A 1 369 ? 9.344 -14.492 -4.129 1 97.94 369 LEU A CA 1
ATOM 2880 C C . LEU A 1 369 ? 10.289 -14.117 -2.996 1 97.94 369 LEU A C 1
ATOM 2882 O O . LEU A 1 369 ? 11.109 -14.938 -2.566 1 97.94 369 LEU A O 1
ATOM 2886 N N . ALA A 1 370 ? 10.188 -12.906 -2.467 1 97.56 370 ALA A N 1
ATOM 2887 C CA . ALA A 1 370 ? 11.125 -12.5 -1.42 1 97.56 370 ALA A CA 1
ATOM 2888 C C . ALA A 1 370 ? 10.969 -13.375 -0.178 1 97.56 370 ALA A C 1
ATOM 2890 O O . ALA A 1 370 ? 11.945 -13.93 0.322 1 97.56 370 ALA A O 1
ATOM 2891 N N . PRO A 1 371 ? 9.773 -13.539 0.347 1 96.88 371 PRO A N 1
ATOM 2892 C CA . PRO A 1 371 ? 9.641 -14.422 1.508 1 96.88 371 PRO A CA 1
ATOM 2893 C C . PRO A 1 371 ? 10.078 -15.852 1.21 1 96.88 371 PRO A C 1
ATOM 2895 O O . PRO A 1 371 ? 10.656 -16.516 2.072 1 96.88 371 PRO A O 1
ATOM 2898 N N . MET A 1 372 ? 9.766 -16.328 0.028 1 97.5 372 MET A N 1
ATOM 2899 C CA . MET A 1 372 ? 10.156 -17.688 -0.352 1 97.5 372 MET A CA 1
ATOM 2900 C C . MET A 1 372 ? 11.672 -17.844 -0.35 1 97.5 372 MET A C 1
ATOM 2902 O O . MET A 1 372 ? 12.203 -18.797 0.201 1 97.5 372 MET A O 1
ATOM 2906 N N . LEU A 1 373 ? 12.352 -16.891 -0.941 1 98.44 373 LEU A N 1
ATOM 2907 C CA . LEU A 1 373 ? 13.805 -16.938 -1.004 1 98.44 373 LEU A CA 1
ATOM 2908 C C . LEU A 1 373 ? 14.414 -16.875 0.393 1 98.44 373 LEU A C 1
ATOM 2910 O O . LEU A 1 373 ? 15.391 -17.562 0.686 1 98.44 373 LEU A O 1
ATOM 2914 N N . LYS A 1 374 ? 13.836 -16.031 1.196 1 97.06 374 LYS A N 1
ATOM 2915 C CA . LYS A 1 374 ? 14.32 -15.93 2.57 1 97.06 374 LYS A CA 1
ATOM 2916 C C . LYS A 1 374 ? 14.148 -17.25 3.312 1 97.06 374 LYS A C 1
ATOM 2918 O O . LYS A 1 374 ? 15.055 -17.688 4.031 1 97.06 374 LYS A O 1
ATOM 2923 N N . GLN A 1 375 ? 13.062 -17.922 3.176 1 97.31 375 GLN A N 1
ATOM 2924 C CA . GLN A 1 375 ? 12.805 -19.203 3.846 1 97.31 375 GLN A CA 1
ATOM 2925 C C . GLN A 1 375 ? 13.727 -20.297 3.318 1 97.31 375 GLN A C 1
ATOM 2927 O O . GLN A 1 375 ? 14.203 -21.125 4.086 1 97.31 375 GLN A O 1
ATOM 2932 N N . LEU A 1 376 ? 13.93 -20.312 2.029 1 98.44 376 LEU A N 1
ATOM 2933 C CA . LEU A 1 376 ? 14.867 -21.266 1.45 1 98.44 376 LEU A CA 1
ATOM 2934 C C . LEU A 1 376 ? 16.266 -21.047 1.999 1 98.44 376 LEU A C 1
ATOM 2936 O O . LEU A 1 376 ? 16.953 -22.016 2.352 1 98.44 376 LEU A O 1
ATOM 2940 N N . ASN A 1 377 ? 16.641 -19.797 2.076 1 97.94 377 ASN A N 1
ATOM 2941 C CA . ASN A 1 377 ? 17.953 -19.469 2.615 1 97.94 377 ASN A CA 1
ATOM 2942 C C . ASN A 1 377 ? 18.094 -19.922 4.066 1 97.94 377 ASN A C 1
ATOM 2944 O O . ASN A 1 377 ? 19.141 -20.438 4.461 1 97.94 377 ASN A O 1
ATOM 2948 N N . ASP A 1 378 ? 17.062 -19.688 4.824 1 96.25 378 ASP A N 1
ATOM 2949 C CA . ASP A 1 378 ? 17.078 -20.094 6.223 1 96.25 378 ASP A CA 1
ATOM 2950 C C . ASP A 1 378 ? 17.203 -21.609 6.344 1 96.25 378 ASP A C 1
ATOM 2952 O O . ASP A 1 378 ? 17.906 -22.109 7.219 1 96.25 378 ASP A O 1
ATOM 2956 N N . SER A 1 379 ? 16.547 -22.312 5.496 1 97 379 SER A N 1
ATOM 2957 C CA . SER A 1 379 ? 16.578 -23.781 5.523 1 97 379 SER A CA 1
ATOM 2958 C C . SER A 1 379 ? 17.953 -24.312 5.137 1 97 379 SER A C 1
ATOM 2960 O O . SER A 1 379 ? 18.422 -25.297 5.707 1 97 379 SER A O 1
ATOM 2962 N N . LEU A 1 380 ? 18.594 -23.703 4.258 1 97.88 380 LEU A N 1
ATOM 2963 C CA . LEU A 1 380 ? 19.875 -24.172 3.74 1 97.88 380 LEU A CA 1
ATOM 2964 C C . LEU A 1 380 ? 21.031 -23.719 4.633 1 97.88 380 LEU A C 1
ATOM 2966 O O . LEU A 1 380 ? 22.094 -24.328 4.656 1 97.88 380 LEU A O 1
ATOM 2970 N N . SER A 1 381 ? 20.797 -22.609 5.301 1 94.62 381 SER A N 1
ATOM 2971 C CA . SER A 1 381 ? 21.859 -21.984 6.074 1 94.62 381 SER A CA 1
ATOM 2972 C C . SER A 1 381 ? 22.328 -22.891 7.215 1 94.62 381 SER A C 1
ATOM 2974 O O . SER A 1 381 ? 23.422 -22.703 7.758 1 94.62 381 SER A O 1
ATOM 2976 N N . ASN A 1 382 ? 21.594 -23.891 7.527 1 88.94 382 ASN A N 1
ATOM 2977 C CA . ASN A 1 382 ? 21.938 -24.812 8.602 1 88.94 382 ASN A CA 1
ATOM 2978 C C . ASN A 1 382 ? 22.891 -25.906 8.117 1 88.94 382 ASN A C 1
ATOM 2980 O O . ASN A 1 382 ? 23.391 -26.703 8.914 1 88.94 382 ASN A O 1
ATOM 2984 N N . LEU A 1 383 ? 23.234 -25.938 6.902 1 95.81 383 LEU A N 1
ATOM 2985 C CA . LEU A 1 383 ? 24.062 -26.984 6.332 1 95.81 383 LEU A CA 1
ATOM 2986 C C . LEU A 1 383 ? 25.531 -26.562 6.32 1 95.81 383 LEU A C 1
ATOM 2988 O O . LEU A 1 383 ? 25.844 -25.391 6.137 1 95.81 383 LEU A O 1
ATOM 2992 N N . SER A 1 384 ? 26.406 -27.469 6.602 1 95.38 384 SER A N 1
ATOM 2993 C CA . SER A 1 384 ? 27.859 -27.328 6.488 1 95.38 384 SER A CA 1
ATOM 2994 C C . SER A 1 384 ? 28.5 -28.625 5.988 1 95.38 384 SER A C 1
ATOM 2996 O O . SER A 1 384 ? 27.812 -29.625 5.801 1 95.38 384 SER A O 1
ATOM 2998 N N . GLN A 1 385 ? 29.812 -28.594 5.781 1 94.12 385 GLN A N 1
ATOM 2999 C CA . GLN A 1 385 ? 30.531 -29.781 5.312 1 94.12 385 GLN A CA 1
ATOM 3000 C C . GLN A 1 385 ? 30.484 -30.891 6.348 1 94.12 385 GLN A C 1
ATOM 3002 O O . GLN A 1 385 ? 30.625 -32.062 6.004 1 94.12 385 GLN A O 1
ATOM 3007 N N . SER A 1 386 ? 30.203 -30.562 7.59 1 94.94 386 SER A N 1
ATOM 3008 C CA . SER A 1 386 ? 30.188 -31.547 8.672 1 94.94 386 SER A CA 1
ATOM 3009 C C . SER A 1 386 ? 28.766 -32.062 8.953 1 94.94 386 SER A C 1
ATOM 3011 O O . SER A 1 386 ? 28.562 -32.906 9.828 1 94.94 386 SER A O 1
ATOM 3013 N N . SER A 1 387 ? 27.797 -31.531 8.164 1 95.88 387 SER A N 1
ATOM 3014 C CA . SER A 1 387 ? 26.422 -31.906 8.422 1 95.88 387 SER A CA 1
ATOM 3015 C C . SER A 1 387 ? 26.203 -33.406 8.203 1 95.88 387 SER A C 1
ATOM 3017 O O . SER A 1 387 ? 26.719 -33.969 7.246 1 95.88 387 SER A O 1
ATOM 3019 N N . LYS A 1 388 ? 25.438 -34 9.148 1 96 388 LYS A N 1
ATOM 3020 C CA . LYS A 1 388 ? 25.094 -35.406 9.062 1 96 388 LYS A CA 1
ATOM 3021 C C . LYS A 1 388 ? 23.828 -35.625 8.25 1 96 388 LYS A C 1
ATOM 3023 O O . LYS A 1 388 ? 23.203 -34.656 7.805 1 96 388 LYS A O 1
ATOM 3028 N N . ASP A 1 389 ? 23.516 -36.844 7.973 1 96.44 389 ASP A N 1
ATOM 3029 C CA . ASP A 1 389 ? 22.391 -37.219 7.109 1 96.44 389 ASP A CA 1
ATOM 3030 C C . ASP A 1 389 ? 21.094 -36.625 7.621 1 96.44 389 ASP A C 1
ATOM 3032 O O . ASP A 1 389 ? 20.25 -36.156 6.832 1 96.44 389 ASP A O 1
ATOM 3036 N N . GLU A 1 390 ? 20.969 -36.562 8.938 1 95.69 390 GLU A N 1
ATOM 3037 C CA . GLU A 1 390 ? 19.719 -36.031 9.516 1 95.69 390 GLU A CA 1
ATOM 3038 C C . GLU A 1 390 ? 19.531 -34.562 9.18 1 95.69 390 GLU A C 1
ATOM 3040 O O . GLU A 1 390 ? 18.422 -34.125 8.844 1 95.69 390 GLU A O 1
ATOM 3045 N N . GLU A 1 391 ? 20.562 -33.781 9.25 1 96.19 391 GLU A N 1
ATOM 3046 C CA . GLU A 1 391 ? 20.516 -32.344 8.953 1 96.19 391 GLU A CA 1
ATOM 3047 C C . GLU A 1 391 ? 20.297 -32.094 7.465 1 96.19 391 GLU A C 1
ATOM 3049 O O . GLU A 1 391 ? 19.562 -31.172 7.086 1 96.19 391 GLU A O 1
ATOM 3054 N N . ILE A 1 392 ? 20.953 -32.906 6.691 1 97.62 392 ILE A N 1
ATOM 3055 C CA . ILE A 1 392 ? 20.812 -32.812 5.242 1 97.62 392 ILE A CA 1
ATOM 3056 C C . ILE A 1 392 ? 19.359 -33.094 4.844 1 97.62 392 ILE A C 1
ATOM 3058 O O . ILE A 1 392 ? 18.781 -32.344 4.055 1 97.62 392 ILE A O 1
ATOM 3062 N N . LEU A 1 393 ? 18.859 -34.156 5.398 1 97.62 393 LEU A N 1
ATOM 3063 C CA . LEU A 1 393 ? 17.5 -34.562 5.074 1 97.62 393 LEU A CA 1
ATOM 3064 C C . LEU A 1 393 ? 16.484 -33.531 5.531 1 97.62 393 LEU A C 1
ATOM 3066 O O . LEU A 1 393 ? 15.516 -33.25 4.82 1 97.62 393 LEU A O 1
ATOM 3070 N N . GLU A 1 394 ? 16.672 -32.938 6.699 1 96.75 394 GLU A N 1
ATOM 3071 C CA . GLU A 1 394 ? 15.766 -31.922 7.215 1 96.75 394 GLU A CA 1
ATOM 3072 C C . GLU A 1 394 ? 15.758 -30.703 6.312 1 96.75 394 GLU A C 1
ATOM 3074 O O . GLU A 1 394 ? 14.688 -30.188 5.953 1 96.75 394 GLU A O 1
ATOM 3079 N N . SER A 1 395 ? 16.891 -30.172 5.961 1 97.75 395 SER A N 1
ATOM 3080 C CA . SER A 1 395 ? 17.016 -29.016 5.094 1 97.75 395 SER A CA 1
ATOM 3081 C C . SER A 1 395 ? 16.375 -29.266 3.734 1 97.75 395 SER A C 1
ATOM 3083 O O . SER A 1 395 ? 15.633 -28.422 3.221 1 97.75 395 SER A O 1
ATOM 3085 N N . ALA A 1 396 ? 16.656 -30.422 3.207 1 98.25 396 ALA A N 1
ATOM 3086 C CA . ALA A 1 396 ? 16.125 -30.781 1.895 1 98.25 396 ALA A CA 1
ATOM 3087 C C . ALA A 1 396 ? 14.602 -30.938 1.942 1 98.25 396 ALA A C 1
ATOM 3089 O O . ALA A 1 396 ? 13.906 -30.547 1.002 1 98.25 396 ALA A O 1
ATOM 3090 N N . THR A 1 397 ? 14.133 -31.547 3.004 1 98.06 397 THR A N 1
ATOM 3091 C CA . THR A 1 397 ? 12.688 -31.719 3.156 1 98.06 397 THR A CA 1
ATOM 3092 C C . THR A 1 397 ? 11.984 -30.375 3.23 1 98.06 397 THR A C 1
ATOM 3094 O O . THR A 1 397 ? 10.977 -30.156 2.561 1 98.06 397 THR A O 1
ATOM 3097 N N . ASN A 1 398 ? 12.539 -29.453 4.004 1 97.5 398 ASN A N 1
ATOM 3098 C CA . ASN A 1 398 ? 11.977 -28.109 4.105 1 97.5 398 ASN A CA 1
ATOM 3099 C C . ASN A 1 398 ? 11.945 -27.422 2.75 1 97.5 398 ASN A C 1
ATOM 3101 O O . ASN A 1 398 ? 10.93 -26.812 2.381 1 97.5 398 ASN A O 1
ATOM 3105 N N . CYS A 1 399 ? 13.016 -27.5 2.043 1 98.38 399 CYS A N 1
ATOM 3106 C CA . CYS A 1 399 ? 13.102 -26.859 0.732 1 98.38 399 CYS A CA 1
ATOM 3107 C C . CYS A 1 399 ? 12.117 -27.5 -0.244 1 98.38 399 CYS A C 1
ATOM 3109 O O . CYS A 1 399 ? 11.484 -26.797 -1.033 1 98.38 399 CYS A O 1
ATOM 3111 N N . SER A 1 400 ? 12.031 -28.828 -0.212 1 98.19 400 SER A N 1
ATOM 3112 C CA . SER A 1 400 ? 11.125 -29.547 -1.106 1 98.19 400 SER A CA 1
ATOM 3113 C C . SER A 1 400 ? 9.672 -29.156 -0.838 1 98.19 400 SER A C 1
ATOM 3115 O O . SER A 1 400 ? 8.898 -28.938 -1.774 1 98.19 400 SER A O 1
ATOM 3117 N N . VAL A 1 401 ? 9.32 -29.047 0.416 1 97.5 401 VAL A N 1
ATOM 3118 C CA . VAL A 1 401 ? 7.969 -28.656 0.804 1 97.5 401 VAL A CA 1
ATOM 3119 C C . VAL A 1 401 ? 7.676 -27.234 0.347 1 97.5 401 VAL A C 1
ATOM 3121 O O . VAL A 1 401 ? 6.633 -26.969 -0.251 1 97.5 401 VAL A O 1
ATOM 3124 N N . LEU A 1 402 ? 8.57 -26.297 0.525 1 97.31 402 LEU A N 1
ATOM 3125 C CA . LEU A 1 402 ? 8.391 -24.891 0.242 1 97.31 402 LEU A CA 1
ATOM 3126 C C . LEU A 1 402 ? 8.273 -24.641 -1.259 1 97.31 402 LEU A C 1
ATOM 3128 O O . LEU A 1 402 ? 7.586 -23.703 -1.687 1 97.31 402 LEU A O 1
ATOM 3132 N N . THR A 1 403 ? 8.914 -25.438 -2.072 1 98.06 403 THR A N 1
ATOM 3133 C CA . THR A 1 403 ? 8.984 -25.172 -3.504 1 98.06 403 THR A CA 1
ATOM 3134 C C . THR A 1 403 ? 7.973 -26.016 -4.266 1 98.06 403 THR A C 1
ATOM 3136 O O . THR A 1 403 ? 7.773 -25.828 -5.469 1 98.06 403 THR A O 1
ATOM 3139 N N . SER A 1 404 ? 7.332 -27 -3.621 1 96.19 404 SER A N 1
ATOM 3140 C CA . SER A 1 404 ? 6.516 -28.016 -4.277 1 96.19 404 SER A CA 1
ATOM 3141 C C . SER A 1 404 ? 5.445 -27.375 -5.156 1 96.19 404 SER A C 1
ATOM 3143 O O . SER A 1 404 ? 5.406 -27.609 -6.363 1 96.19 404 SER A O 1
ATOM 3145 N N . ASP A 1 405 ? 4.621 -26.5 -4.582 1 94.12 405 ASP A N 1
ATOM 3146 C CA . ASP A 1 405 ? 3.51 -25.922 -5.332 1 94.12 405 ASP A CA 1
ATOM 3147 C C . ASP A 1 405 ? 4.008 -24.953 -6.398 1 94.12 405 ASP A C 1
ATOM 3149 O O . ASP A 1 405 ? 3.422 -24.859 -7.477 1 94.12 405 ASP A O 1
ATOM 3153 N N . PHE A 1 406 ? 5.012 -24.203 -6.094 1 96.94 406 PHE A N 1
ATOM 3154 C CA . PHE A 1 406 ? 5.57 -23.25 -7.051 1 96.94 406 PHE A CA 1
ATOM 3155 C C . PHE A 1 406 ? 6.035 -23.969 -8.312 1 96.94 406 PHE A C 1
ATOM 3157 O O . PHE A 1 406 ? 5.762 -23.516 -9.422 1 96.94 406 PHE A O 1
ATOM 3164 N N . VAL A 1 407 ? 6.742 -25.125 -8.148 1 97.62 407 VAL A N 1
ATOM 3165 C CA . VAL A 1 407 ? 7.312 -25.844 -9.281 1 97.62 407 VAL A CA 1
ATOM 3166 C C . VAL A 1 407 ? 6.211 -26.609 -10.016 1 97.62 407 VAL A C 1
ATOM 3168 O O . VAL A 1 407 ? 6.121 -26.547 -11.25 1 97.62 407 VAL A O 1
ATOM 3171 N N . ARG A 1 408 ? 5.328 -27.312 -9.336 1 95.19 408 ARG A N 1
ATOM 3172 C CA . ARG A 1 408 ? 4.301 -28.156 -9.93 1 95.19 408 ARG A CA 1
ATOM 3173 C C . ARG A 1 408 ? 3.338 -27.328 -10.773 1 95.19 408 ARG A C 1
ATOM 3175 O O . ARG A 1 408 ? 2.816 -27.812 -11.781 1 95.19 408 ARG A O 1
ATOM 3182 N N . ARG A 1 409 ? 3.125 -26.078 -10.422 1 95.06 409 ARG A N 1
ATOM 3183 C CA . ARG A 1 409 ? 2.16 -25.25 -11.148 1 95.06 409 ARG A CA 1
ATOM 3184 C C . ARG A 1 409 ? 2.619 -25 -12.578 1 95.06 409 ARG A C 1
ATOM 3186 O O . ARG A 1 409 ? 1.808 -24.672 -13.445 1 95.06 409 ARG A O 1
ATOM 3193 N N . PHE A 1 410 ? 3.973 -25.156 -12.789 1 97.75 410 PHE A N 1
ATOM 3194 C CA . PHE A 1 410 ? 4.5 -24.859 -14.117 1 97.75 410 PHE A CA 1
ATOM 3195 C C . PHE A 1 410 ? 4.961 -26.141 -14.812 1 97.75 410 PHE A C 1
ATOM 3197 O O . PHE A 1 410 ? 5.145 -26.156 -16.031 1 97.75 410 PHE A O 1
ATOM 3204 N N . ALA A 1 411 ? 5.25 -27.188 -14.039 1 97.75 411 ALA A N 1
ATOM 3205 C CA . ALA A 1 411 ? 5.824 -28.406 -14.586 1 97.75 411 ALA A CA 1
ATOM 3206 C C . ALA A 1 411 ? 4.734 -29.312 -15.156 1 97.75 411 ALA A C 1
ATOM 3208 O O . ALA A 1 411 ? 4.199 -30.172 -14.445 1 97.75 411 ALA A O 1
ATOM 3209 N N . ASP A 1 412 ? 4.543 -29.25 -16.375 1 97.5 412 ASP A N 1
ATOM 3210 C CA . ASP A 1 412 ? 3.463 -29.969 -17.062 1 97.5 412 ASP A CA 1
ATOM 3211 C C . ASP A 1 412 ? 3.695 -31.469 -17.031 1 97.5 412 ASP A C 1
ATOM 3213 O O . ASP A 1 412 ? 4.609 -31.969 -17.688 1 97.5 412 ASP A O 1
ATOM 3217 N N . PHE A 1 413 ? 2.873 -32.125 -16.359 1 95.88 413 PHE A N 1
ATOM 3218 C CA . PHE A 1 413 ? 2.986 -33.562 -16.172 1 95.88 413 PHE A CA 1
ATOM 3219 C C . PHE A 1 413 ? 2.91 -34.312 -17.5 1 95.88 413 PHE A C 1
ATOM 3221 O O . PHE A 1 413 ? 3.463 -35.406 -17.641 1 95.88 413 PHE A O 1
ATOM 3228 N N . ASP A 1 414 ? 2.271 -33.781 -18.469 1 95.69 414 ASP A N 1
ATOM 3229 C CA . ASP A 1 414 ? 2.074 -34.438 -19.75 1 95.69 414 ASP A CA 1
ATOM 3230 C C . ASP A 1 414 ? 3.373 -34.469 -20.562 1 95.69 414 ASP A C 1
ATOM 3232 O O . ASP A 1 414 ? 3.488 -35.219 -21.531 1 95.69 414 ASP A O 1
ATOM 3236 N N . ILE A 1 415 ? 4.273 -33.594 -20.156 1 97.12 415 ILE A N 1
ATOM 3237 C CA . ILE A 1 415 ? 5.594 -33.656 -20.781 1 97.12 415 ILE A CA 1
ATOM 3238 C C . ILE A 1 415 ? 6.449 -34.719 -20.078 1 97.12 415 ILE A C 1
ATOM 3240 O O . ILE A 1 415 ? 6.91 -34.5 -18.953 1 97.12 415 ILE A O 1
ATOM 3244 N N . LYS A 1 416 ? 6.754 -35.75 -20.703 1 94.94 416 LYS A N 1
ATOM 3245 C CA . LYS A 1 416 ? 7.348 -36.938 -20.047 1 94.94 416 LYS A CA 1
ATOM 3246 C C . LYS A 1 416 ? 8.852 -36.719 -19.844 1 94.94 416 LYS A C 1
ATOM 3248 O O . LYS A 1 416 ? 9.406 -37.188 -18.844 1 94.94 416 LYS A O 1
ATOM 3253 N N . ASP A 1 417 ? 9.469 -36.094 -20.812 1 96.19 417 ASP A N 1
ATOM 3254 C CA . ASP A 1 417 ? 10.883 -35.781 -20.609 1 96.19 417 ASP A CA 1
ATOM 3255 C C . ASP A 1 417 ? 11.07 -34.75 -19.516 1 96.19 417 ASP A C 1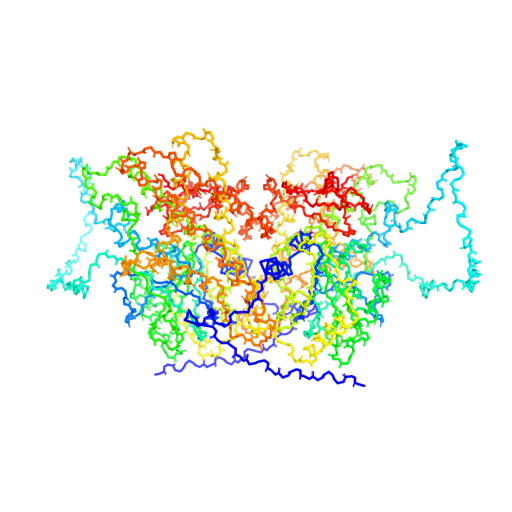
ATOM 3257 O O . ASP A 1 417 ? 10.719 -33.562 -19.688 1 96.19 417 ASP A O 1
ATOM 3261 N N . LYS A 1 418 ? 11.656 -35.125 -18.453 1 92.5 418 LYS A N 1
ATOM 3262 C CA . LYS A 1 418 ? 11.75 -34.281 -17.281 1 92.5 418 LYS A CA 1
ATOM 3263 C C . LYS A 1 418 ? 12.578 -33 -17.562 1 92.5 418 LYS A C 1
ATOM 3265 O O . LYS A 1 418 ? 12.289 -31.938 -17.031 1 92.5 418 LYS A O 1
ATOM 3270 N N . HIS A 1 419 ? 13.641 -33.188 -18.328 1 95.06 419 HIS A N 1
ATOM 3271 C CA . HIS A 1 419 ? 14.484 -32.031 -18.656 1 95.06 419 HIS A CA 1
ATOM 3272 C C . HIS A 1 419 ? 13.703 -31.016 -19.469 1 95.06 419 HIS A C 1
ATOM 3274 O O . HIS A 1 419 ? 13.75 -29.812 -19.156 1 95.06 419 HIS A O 1
ATOM 3280 N N . VAL A 1 420 ? 13.008 -31.438 -20.469 1 97.44 420 VAL A N 1
ATOM 3281 C CA . VAL A 1 420 ? 12.195 -30.547 -21.297 1 97.44 420 VAL A CA 1
ATOM 3282 C C . VAL A 1 420 ? 11.086 -29.938 -20.453 1 97.44 420 VAL A C 1
ATOM 3284 O O . VAL A 1 420 ? 10.797 -28.734 -20.578 1 97.44 420 VAL A O 1
ATOM 3287 N N . ARG A 1 421 ? 10.484 -30.797 -19.594 1 97.44 421 ARG A N 1
ATOM 3288 C CA . ARG A 1 421 ? 9.414 -30.344 -18.703 1 97.44 421 ARG A CA 1
ATOM 3289 C C . ARG A 1 421 ? 9.867 -29.172 -17.844 1 97.44 421 ARG A C 1
ATOM 3291 O O . ARG A 1 421 ? 9.188 -28.141 -17.766 1 97.44 421 ARG A O 1
ATOM 3298 N N . PHE A 1 422 ? 11.055 -29.219 -17.281 1 97.25 422 PHE A N 1
ATOM 3299 C CA . PHE A 1 422 ? 11.523 -28.203 -16.344 1 97.25 422 PHE A CA 1
ATOM 3300 C C . PHE A 1 422 ? 12.023 -26.969 -17.078 1 97.25 422 PHE A C 1
ATOM 3302 O O . PHE A 1 422 ? 11.883 -25.859 -16.594 1 97.25 422 PHE A O 1
ATOM 3309 N N . GLU A 1 423 ? 12.648 -27.156 -18.25 1 97.5 423 GLU A N 1
ATOM 3310 C CA . GLU A 1 423 ? 13.062 -26.016 -19.047 1 97.5 423 GLU A CA 1
ATOM 3311 C C . GLU A 1 423 ? 11.859 -25.172 -19.484 1 97.5 423 GLU A C 1
ATOM 3313 O O . GLU A 1 423 ? 11.891 -23.938 -19.406 1 97.5 423 GLU A O 1
ATOM 3318 N N . LYS A 1 424 ? 10.859 -25.859 -19.922 1 97.88 424 LYS A N 1
ATOM 3319 C CA . LYS A 1 424 ? 9.633 -25.156 -20.312 1 97.88 424 LYS A CA 1
ATOM 3320 C C . LYS A 1 424 ? 8.969 -24.5 -19.109 1 97.88 424 LYS A C 1
ATOM 3322 O O . LYS A 1 424 ? 8.461 -23.375 -19.219 1 97.88 424 LYS A O 1
ATOM 3327 N N . ALA A 1 425 ? 8.969 -25.203 -17.984 1 98.5 425 ALA A N 1
ATOM 3328 C CA . ALA A 1 425 ? 8.383 -24.688 -16.75 1 98.5 425 ALA A CA 1
ATOM 3329 C C . ALA A 1 425 ? 9.062 -23.391 -16.328 1 98.5 425 ALA A C 1
ATOM 3331 O O . ALA A 1 425 ? 8.391 -22.422 -15.969 1 98.5 425 ALA A O 1
ATOM 3332 N N . LYS A 1 426 ? 10.367 -23.344 -16.375 1 98.5 426 LYS A N 1
ATOM 3333 C CA . LYS A 1 426 ? 11.117 -22.156 -15.984 1 98.5 426 LYS A CA 1
ATOM 3334 C C . LYS A 1 426 ? 10.789 -20.969 -16.891 1 98.5 426 LYS A C 1
ATOM 3336 O O . LYS A 1 426 ? 10.633 -19.844 -16.406 1 98.5 426 LYS A O 1
ATOM 3341 N N . LYS A 1 427 ? 10.68 -21.25 -18.172 1 98.12 427 LYS A N 1
ATOM 3342 C CA . LYS A 1 427 ? 10.328 -20.188 -19.125 1 98.12 427 LYS A CA 1
ATOM 3343 C C . LYS A 1 427 ? 8.938 -19.625 -18.844 1 98.12 427 LYS A C 1
ATOM 3345 O O . LYS A 1 427 ? 8.734 -18.422 -18.875 1 98.12 427 LYS A O 1
ATOM 3350 N N . GLN A 1 428 ? 8.031 -20.547 -18.578 1 98.12 428 GLN A N 1
ATOM 3351 C CA . GLN A 1 428 ? 6.664 -20.125 -18.297 1 98.12 428 GLN A CA 1
ATOM 3352 C C . GLN A 1 428 ? 6.59 -19.344 -16.984 1 98.12 428 GLN A C 1
ATOM 3354 O O . GLN A 1 428 ? 5.879 -18.328 -16.906 1 98.12 428 GLN A O 1
ATOM 3359 N N . ALA A 1 429 ? 7.281 -19.797 -15.984 1 98.56 429 ALA A N 1
ATOM 3360 C CA . ALA A 1 429 ? 7.324 -19.094 -14.703 1 98.56 429 ALA A CA 1
ATOM 3361 C C . ALA A 1 429 ? 7.891 -17.688 -14.867 1 98.56 429 ALA A C 1
ATOM 3363 O O . ALA A 1 429 ? 7.328 -16.719 -14.352 1 98.56 429 ALA A O 1
ATOM 3364 N N . THR A 1 430 ? 9 -17.578 -15.602 1 98.69 430 THR A N 1
ATOM 3365 C CA . THR A 1 430 ? 9.633 -16.281 -15.828 1 98.69 430 THR A CA 1
ATOM 3366 C C . THR A 1 430 ? 8.672 -15.32 -16.516 1 98.69 430 THR A C 1
ATOM 3368 O O . THR A 1 430 ? 8.523 -14.172 -16.094 1 98.69 430 THR A O 1
ATOM 3371 N N . TYR A 1 431 ? 8.016 -15.789 -17.5 1 98.44 431 TYR A N 1
ATOM 3372 C CA . TYR A 1 431 ? 7.102 -14.93 -18.266 1 98.44 431 TYR A CA 1
ATOM 3373 C C . TYR A 1 431 ? 5.926 -14.492 -17.391 1 98.44 431 TYR A C 1
ATOM 3375 O O . TYR A 1 431 ? 5.562 -13.312 -17.391 1 98.44 431 TYR A O 1
ATOM 3383 N N . GLN A 1 432 ? 5.328 -15.414 -16.688 1 98.12 432 GLN A N 1
ATOM 3384 C CA . GLN A 1 432 ? 4.105 -15.102 -15.961 1 98.12 432 GLN A CA 1
ATOM 3385 C C . GLN A 1 432 ? 4.367 -14.07 -14.867 1 98.12 432 GLN A C 1
ATOM 3387 O O . GLN A 1 432 ? 3.498 -13.258 -14.555 1 98.12 432 GLN A O 1
ATOM 3392 N N . TYR A 1 433 ? 5.551 -14 -14.359 1 98.31 433 TYR A N 1
ATOM 3393 C CA . TYR A 1 433 ? 5.855 -13.023 -13.32 1 98.31 433 TYR A CA 1
ATOM 3394 C C . TYR A 1 433 ? 6.359 -11.719 -13.922 1 98.31 433 TYR A C 1
ATOM 3396 O O . TYR A 1 433 ? 6.191 -10.648 -13.336 1 98.31 433 TYR A O 1
ATOM 3404 N N . SER A 1 434 ? 6.93 -11.758 -15.133 1 98.56 434 SER A N 1
ATOM 3405 C CA . SER A 1 434 ? 7.637 -10.578 -15.633 1 98.56 434 SER A CA 1
ATOM 3406 C C . SER A 1 434 ? 6.875 -9.93 -16.781 1 98.56 434 SER A C 1
ATOM 3408 O O . SER A 1 434 ? 7.25 -8.844 -17.234 1 98.56 434 SER A O 1
ATOM 3410 N N . HIS A 1 435 ? 5.848 -10.539 -17.297 1 98.19 435 HIS A N 1
ATOM 3411 C CA . HIS A 1 435 ? 5.211 -10.047 -18.516 1 98.19 435 HIS A CA 1
ATOM 3412 C C . HIS A 1 435 ? 4.734 -8.609 -18.344 1 98.19 435 HIS A C 1
ATOM 3414 O O . HIS A 1 435 ? 4.301 -8.219 -17.25 1 98.19 435 HIS A O 1
ATOM 3420 N N . PRO A 1 436 ? 4.832 -7.781 -19.391 1 97.94 436 PRO A N 1
ATOM 3421 C CA . PRO A 1 436 ? 4.273 -6.43 -19.312 1 97.94 436 PRO A CA 1
ATOM 3422 C C . PRO A 1 436 ? 2.748 -6.43 -19.25 1 97.94 436 PRO A C 1
ATOM 3424 O O . PRO A 1 436 ? 2.1 -7.316 -19.812 1 97.94 436 PRO A O 1
ATOM 3427 N N . LEU A 1 437 ? 2.189 -5.477 -18.594 1 97.19 437 LEU A N 1
ATOM 3428 C CA . LEU A 1 437 ? 0.74 -5.379 -18.453 1 97.19 437 LEU A CA 1
ATOM 3429 C C . LEU A 1 437 ? 0.124 -4.727 -19.688 1 97.19 437 LEU A C 1
ATOM 3431 O O . LEU A 1 437 ? -1.063 -4.914 -19.969 1 97.19 437 LEU A O 1
ATOM 3435 N N . GLN A 1 438 ? 0.89 -3.938 -20.359 1 95.81 438 GLN A N 1
ATOM 3436 C CA . GLN A 1 438 ? 0.553 -3.33 -21.641 1 95.81 438 GLN A CA 1
ATOM 3437 C C . GLN A 1 438 ? 1.659 -3.561 -22.656 1 95.81 438 GLN A C 1
ATOM 3439 O O . GLN A 1 438 ? 2.732 -4.066 -22.328 1 95.81 438 GLN A O 1
ATOM 3444 N N . HIS A 1 439 ? 1.332 -3.215 -23.891 1 95.44 439 HIS A N 1
ATOM 3445 C CA . HIS A 1 439 ? 2.367 -3.309 -24.922 1 95.44 439 HIS A CA 1
ATOM 3446 C C . HIS A 1 439 ? 3.555 -2.41 -24.578 1 95.44 439 HIS A C 1
ATOM 3448 O O . HIS A 1 439 ? 3.385 -1.354 -23.969 1 95.44 439 HIS A O 1
ATOM 3454 N N . LEU A 1 440 ? 4.785 -2.936 -24.891 1 97.06 440 LEU A N 1
ATOM 3455 C CA . LEU A 1 440 ? 5.969 -2.104 -24.719 1 97.06 440 LEU A CA 1
ATOM 3456 C C . LEU A 1 440 ? 5.98 -0.958 -25.719 1 97.06 440 LEU A C 1
ATOM 3458 O O . LEU A 1 440 ? 5.953 -1.19 -26.938 1 97.06 440 LEU A O 1
ATOM 3462 N N . GLN A 1 441 ? 6.098 0.313 -25.25 1 95.25 441 GLN A N 1
ATOM 3463 C CA . GLN A 1 441 ? 5.836 1.465 -26.109 1 95.25 441 GLN A CA 1
ATOM 3464 C C . GLN A 1 441 ? 7.086 2.326 -26.266 1 95.25 441 GLN A C 1
ATOM 3466 O O . GLN A 1 441 ? 7.09 3.281 -27.047 1 95.25 441 GLN A O 1
ATOM 3471 N N . SER A 1 442 ? 8.117 2.029 -25.516 1 95.44 442 SER A N 1
ATOM 3472 C CA . SER A 1 442 ? 9.32 2.85 -25.562 1 95.44 442 SER A CA 1
ATOM 3473 C C . SER A 1 442 ? 10.562 2.016 -25.266 1 95.44 442 SER A C 1
ATOM 3475 O O . SER A 1 442 ? 10.461 0.87 -24.828 1 95.44 442 SER A O 1
ATOM 3477 N N . GLU A 1 443 ? 11.711 2.592 -25.547 1 95.31 443 GLU A N 1
ATOM 3478 C CA . GLU A 1 443 ? 12.977 1.939 -25.219 1 95.31 443 GLU A CA 1
ATOM 3479 C C . GLU A 1 443 ? 13.117 1.745 -23.703 1 95.31 443 GLU A C 1
ATOM 3481 O O . GLU A 1 443 ? 13.695 0.756 -23.25 1 95.31 443 GLU A O 1
ATOM 3486 N N . SER A 1 444 ? 12.57 2.684 -23 1 96.75 444 SER A N 1
ATOM 3487 C CA . SER A 1 444 ? 12.594 2.576 -21.547 1 96.75 444 SER A CA 1
ATOM 3488 C C . SER A 1 444 ? 11.758 1.396 -21.062 1 96.75 444 SER A C 1
ATOM 3490 O O . SER A 1 444 ? 12.156 0.672 -20.141 1 96.75 444 SER A O 1
ATOM 3492 N N . ASP A 1 445 ? 10.633 1.152 -21.672 1 96.94 445 ASP A N 1
ATOM 3493 C CA . ASP A 1 445 ? 9.836 -0.031 -21.359 1 96.94 445 ASP A CA 1
ATOM 3494 C C . ASP A 1 445 ? 10.648 -1.309 -21.578 1 96.94 445 ASP A C 1
ATOM 3496 O O . ASP A 1 445 ? 10.617 -2.211 -20.734 1 96.94 445 ASP A O 1
ATOM 3500 N N . VAL A 1 446 ? 11.273 -1.334 -22.656 1 97.69 446 VAL A N 1
ATOM 3501 C CA . VAL A 1 446 ? 12.023 -2.531 -23.016 1 97.69 446 VAL A CA 1
ATOM 3502 C C . VAL A 1 446 ? 13.156 -2.746 -22.016 1 97.69 446 VAL A C 1
ATOM 3504 O O . VAL A 1 446 ? 13.414 -3.877 -21.594 1 97.69 446 VAL A O 1
ATOM 3507 N N . LEU A 1 447 ? 13.836 -1.685 -21.688 1 98.12 447 LEU A N 1
ATOM 3508 C CA . LEU A 1 447 ? 14.914 -1.766 -20.719 1 98.12 447 LEU A CA 1
ATOM 3509 C C . LEU A 1 447 ? 14.406 -2.279 -19.375 1 98.12 447 LEU A C 1
ATOM 3511 O O . LEU A 1 447 ? 15 -3.182 -18.781 1 98.12 447 LEU A O 1
ATOM 3515 N N . ILE A 1 448 ? 13.328 -1.68 -18.859 1 98.69 448 ILE A N 1
ATOM 3516 C CA . ILE A 1 448 ? 12.75 -2.072 -17.578 1 98.69 448 ILE A CA 1
ATOM 3517 C C . ILE A 1 448 ? 12.281 -3.525 -17.656 1 98.69 448 ILE A C 1
ATOM 3519 O O . ILE A 1 448 ? 12.609 -4.332 -16.781 1 98.69 448 ILE A O 1
ATOM 3523 N N . TRP A 1 449 ? 11.609 -3.842 -18.719 1 98.75 449 TRP A N 1
ATOM 3524 C CA . TRP A 1 449 ? 11.086 -5.191 -18.891 1 98.75 449 TRP A CA 1
ATOM 3525 C C . TRP A 1 449 ? 12.211 -6.215 -18.953 1 98.75 449 TRP A C 1
ATOM 3527 O O . TRP A 1 449 ? 12.141 -7.277 -18.344 1 98.75 449 TRP A O 1
ATOM 3537 N N . SER A 1 450 ? 13.219 -5.93 -19.703 1 98.75 450 SER A N 1
ATOM 3538 C CA . SER A 1 450 ? 14.359 -6.828 -19.828 1 98.75 450 SER A CA 1
ATOM 3539 C C . SER A 1 450 ? 15.031 -7.039 -18.469 1 98.75 450 SER A C 1
ATOM 3541 O O . SER A 1 450 ? 15.461 -8.148 -18.141 1 98.75 450 SER A O 1
ATOM 3543 N N . SER A 1 451 ? 15.133 -5.98 -17.734 1 98.81 451 SER A N 1
ATOM 3544 C CA . SER A 1 451 ? 15.719 -6.066 -16.391 1 98.81 451 SER A CA 1
ATOM 3545 C C . SER A 1 451 ? 14.883 -6.953 -15.477 1 98.81 451 SER A C 1
ATOM 3547 O O . SER A 1 451 ? 15.406 -7.848 -14.812 1 98.81 451 SER A O 1
ATOM 3549 N N . ILE A 1 452 ? 13.57 -6.723 -15.477 1 98.81 452 ILE A N 1
ATOM 3550 C CA . ILE A 1 452 ? 12.656 -7.488 -14.641 1 98.81 452 ILE A CA 1
ATOM 3551 C C . ILE A 1 452 ? 12.672 -8.953 -15.062 1 98.81 452 ILE A C 1
ATOM 3553 O O . ILE A 1 452 ? 12.695 -9.852 -14.211 1 98.81 452 ILE A O 1
ATOM 3557 N N . THR A 1 453 ? 12.711 -9.172 -16.344 1 98.81 453 THR A N 1
ATOM 3558 C CA . THR A 1 453 ? 12.719 -10.531 -16.859 1 98.81 453 THR A CA 1
ATOM 3559 C C . THR A 1 453 ? 14.008 -11.25 -16.469 1 98.81 453 THR A C 1
ATOM 3561 O O . THR A 1 453 ? 13.969 -12.422 -16.062 1 98.81 453 THR A O 1
ATOM 3564 N N . HIS A 1 454 ? 15.086 -10.586 -16.578 1 98.5 454 HIS A N 1
ATOM 3565 C CA . HIS A 1 454 ? 16.375 -11.172 -16.234 1 98.5 454 HIS A CA 1
ATOM 3566 C C . HIS A 1 454 ? 16.422 -11.555 -14.758 1 98.5 454 HIS A C 1
ATOM 3568 O O . HIS A 1 454 ? 16.828 -12.672 -14.414 1 98.5 454 HIS A O 1
ATOM 3574 N N . ILE A 1 455 ? 16.031 -10.664 -13.883 1 98.31 455 ILE A N 1
ATOM 3575 C CA . ILE A 1 455 ? 16.016 -10.914 -12.445 1 98.31 455 ILE A CA 1
ATOM 3576 C C . ILE A 1 455 ? 15.078 -12.086 -12.141 1 98.31 455 ILE A C 1
ATOM 3578 O O . ILE A 1 455 ? 15.422 -12.969 -11.359 1 98.31 455 ILE A O 1
ATOM 3582 N N . THR A 1 456 ? 13.93 -12.062 -12.742 1 98.69 456 THR A N 1
ATOM 3583 C CA . THR A 1 456 ? 12.938 -13.102 -12.508 1 98.69 456 THR A CA 1
ATOM 3584 C C . THR A 1 456 ? 13.469 -14.461 -12.961 1 98.69 456 THR A C 1
ATOM 3586 O O . THR A 1 456 ? 13.289 -15.469 -12.273 1 98.69 456 THR A O 1
ATOM 3589 N N . SER A 1 457 ? 14.086 -14.445 -14.094 1 98.56 457 SER A N 1
ATOM 3590 C CA . SER A 1 457 ? 14.656 -15.68 -14.617 1 98.56 457 SER A CA 1
ATOM 3591 C C . SER A 1 457 ? 15.695 -16.266 -13.656 1 98.56 457 SER A C 1
ATOM 3593 O O . SER A 1 457 ? 15.703 -17.469 -13.398 1 98.56 457 SER A O 1
ATOM 3595 N N . LYS A 1 458 ? 16.547 -15.453 -13.125 1 98.5 458 LYS A N 1
ATOM 3596 C CA . LYS A 1 458 ? 17.578 -15.898 -12.195 1 98.5 458 LYS A CA 1
ATOM 3597 C C . LYS A 1 458 ? 16.953 -16.453 -10.914 1 98.5 458 LYS A C 1
ATOM 3599 O O . LYS A 1 458 ? 17.422 -17.469 -10.383 1 98.5 458 LYS A O 1
ATOM 3604 N N . VAL A 1 459 ? 15.969 -15.773 -10.438 1 98.81 459 VAL A N 1
ATOM 3605 C CA . VAL A 1 459 ? 15.281 -16.219 -9.227 1 98.81 459 VAL A CA 1
ATOM 3606 C C . VAL A 1 459 ? 14.602 -17.562 -9.477 1 98.81 459 VAL A C 1
ATOM 3608 O O . VAL A 1 459 ? 14.727 -18.484 -8.68 1 98.81 459 VAL A O 1
ATOM 3611 N N . VAL A 1 460 ? 13.906 -17.672 -10.609 1 98.69 460 VAL A N 1
ATOM 3612 C CA . VAL A 1 460 ? 13.211 -18.891 -10.977 1 98.69 460 VAL A CA 1
ATOM 3613 C C . VAL A 1 460 ? 14.211 -20.047 -11.109 1 98.69 460 VAL A C 1
ATOM 3615 O O . VAL A 1 460 ? 14 -21.125 -10.57 1 98.69 460 VAL A O 1
ATOM 3618 N N . ASP A 1 461 ? 15.328 -19.812 -11.781 1 98.5 461 ASP A N 1
ATOM 3619 C CA . ASP A 1 461 ? 16.375 -20.812 -11.93 1 98.5 461 ASP A CA 1
ATOM 3620 C C . ASP A 1 461 ? 16.859 -21.312 -10.57 1 98.5 461 ASP A C 1
ATOM 3622 O O . ASP A 1 461 ? 17.047 -22.516 -10.375 1 98.5 461 ASP A O 1
ATOM 3626 N N . THR A 1 462 ? 17.047 -20.391 -9.703 1 98.62 462 THR A N 1
ATOM 3627 C CA . THR A 1 462 ? 17.547 -20.719 -8.375 1 98.62 462 THR A CA 1
ATOM 3628 C C . THR A 1 462 ? 16.531 -21.578 -7.621 1 98.62 462 THR A C 1
ATOM 3630 O O . THR A 1 462 ? 16.906 -22.578 -7.008 1 98.62 462 THR A O 1
ATOM 3633 N N . ILE A 1 463 ? 15.266 -21.266 -7.668 1 98.69 463 ILE A N 1
ATOM 3634 C CA . ILE A 1 463 ? 14.219 -22 -6.984 1 98.69 463 ILE A CA 1
ATOM 3635 C C . ILE A 1 463 ? 14.125 -23.422 -7.566 1 98.69 463 ILE A C 1
ATOM 3637 O O . ILE A 1 463 ? 14.055 -24.391 -6.824 1 98.69 463 ILE A O 1
ATOM 3641 N N . PHE A 1 464 ? 14.164 -23.531 -8.875 1 98.5 464 PHE A N 1
ATOM 3642 C CA . PHE A 1 464 ? 14.055 -24.828 -9.539 1 98.5 464 PHE A CA 1
ATOM 3643 C C . PHE A 1 464 ? 15.266 -25.703 -9.227 1 98.5 464 PHE A C 1
ATOM 3645 O O . PHE A 1 464 ? 15.133 -26.922 -9.055 1 98.5 464 PHE A O 1
ATOM 3652 N N . GLU A 1 465 ? 16.406 -25.109 -9.156 1 98.12 465 GLU A N 1
ATOM 3653 C CA . GLU A 1 465 ? 17.625 -25.844 -8.805 1 98.12 465 GLU A CA 1
ATOM 3654 C C . GLU A 1 465 ? 17.531 -26.406 -7.387 1 98.12 465 GLU A C 1
ATOM 3656 O O . GLU A 1 465 ? 17.844 -27.578 -7.152 1 98.12 465 GLU A O 1
ATOM 3661 N N . ILE A 1 466 ? 17.141 -25.562 -6.488 1 98.62 466 ILE A N 1
ATOM 3662 C CA . ILE A 1 466 ? 17 -25.984 -5.098 1 98.62 466 ILE A CA 1
ATOM 3663 C C . ILE A 1 466 ? 15.953 -27.094 -5 1 98.62 466 ILE A C 1
ATOM 3665 O O . ILE A 1 466 ? 16.172 -28.094 -4.305 1 98.62 466 ILE A O 1
ATOM 3669 N N . SER A 1 467 ? 14.836 -26.922 -5.684 1 98.25 467 SER A N 1
ATOM 3670 C CA . SER A 1 467 ? 13.781 -27.938 -5.707 1 98.25 467 SER A CA 1
ATOM 3671 C C . SER A 1 467 ? 14.312 -29.266 -6.219 1 98.25 467 SER A C 1
ATOM 3673 O O . SER A 1 467 ? 14.039 -30.312 -5.629 1 98.25 467 SER A O 1
ATOM 3675 N N . LYS A 1 468 ? 15.078 -29.25 -7.293 1 97.38 468 LYS A N 1
ATOM 3676 C CA . LYS A 1 468 ? 15.633 -30.453 -7.906 1 97.38 468 LYS A CA 1
ATOM 3677 C C . LYS A 1 468 ? 16.562 -31.172 -6.949 1 97.38 468 LYS A C 1
ATOM 3679 O O . LYS A 1 468 ? 16.422 -32.375 -6.715 1 97.38 468 LYS A O 1
ATOM 3684 N N . HIS A 1 469 ? 17.516 -30.469 -6.391 1 98 469 HIS A N 1
ATOM 3685 C CA . HIS A 1 469 ? 18.5 -31.078 -5.512 1 98 469 HIS A CA 1
ATOM 3686 C C . HIS A 1 469 ? 17.875 -31.578 -4.223 1 98 469 HIS A C 1
ATOM 3688 O O . HIS A 1 469 ? 18.203 -32.656 -3.744 1 98 469 HIS A O 1
ATOM 3694 N N . SER A 1 470 ? 16.969 -30.781 -3.672 1 98.25 470 SER A N 1
ATOM 3695 C CA . SER A 1 470 ? 16.297 -31.188 -2.443 1 98.25 470 SER A CA 1
ATOM 3696 C C . SER A 1 470 ? 15.391 -32.375 -2.686 1 98.25 470 SER A C 1
ATOM 3698 O O . SER A 1 470 ? 15.312 -33.281 -1.846 1 98.25 470 SER A O 1
ATOM 3700 N N . GLY A 1 471 ? 14.688 -32.406 -3.812 1 97.5 471 GLY A N 1
ATOM 3701 C CA . GLY A 1 471 ? 13.859 -33.531 -4.16 1 97.5 471 GLY A CA 1
ATOM 3702 C C . GLY A 1 471 ? 14.625 -34.844 -4.242 1 97.5 471 GLY A C 1
ATOM 3703 O O . GLY A 1 471 ? 14.156 -35.875 -3.766 1 97.5 471 GLY A O 1
ATOM 3704 N N . LYS A 1 472 ? 15.797 -34.812 -4.797 1 97.38 472 LYS A N 1
ATOM 3705 C CA . LYS A 1 472 ? 16.656 -36 -4.879 1 97.38 472 LYS A CA 1
ATOM 3706 C C . LYS A 1 472 ? 17 -36.5 -3.486 1 97.38 472 LYS A C 1
ATOM 3708 O O . LYS A 1 472 ? 17.031 -37.719 -3.254 1 97.38 472 LYS A O 1
ATOM 3713 N N . VAL A 1 473 ? 17.312 -35.562 -2.627 1 98.25 473 VAL A N 1
ATOM 3714 C CA . VAL A 1 473 ? 17.688 -35.938 -1.265 1 98.25 473 VAL A CA 1
ATOM 3715 C C . VAL A 1 473 ? 16.5 -36.594 -0.562 1 98.25 473 VAL A C 1
ATOM 3717 O O . VAL A 1 473 ? 16.641 -37.594 0.125 1 98.25 473 VAL A O 1
ATOM 3720 N N . VAL A 1 474 ? 15.312 -36.031 -0.694 1 98.06 474 VAL A N 1
ATOM 3721 C CA . VAL A 1 474 ? 14.102 -36.562 -0.055 1 98.06 474 VAL A CA 1
ATOM 3722 C C . VAL A 1 474 ? 13.82 -37.969 -0.562 1 98.06 474 VAL A C 1
ATOM 3724 O O . VAL A 1 474 ? 13.516 -38.875 0.226 1 98.06 474 VAL A O 1
ATOM 3727 N N . ILE A 1 475 ? 13.961 -38.219 -1.831 1 97.25 475 ILE A N 1
ATOM 3728 C CA . ILE A 1 475 ? 13.75 -39.531 -2.42 1 97.25 475 ILE A CA 1
ATOM 3729 C C . ILE A 1 475 ? 14.797 -40.5 -1.893 1 97.25 475 ILE A C 1
ATOM 3731 O O . ILE A 1 475 ? 14.469 -41.594 -1.459 1 97.25 475 ILE A O 1
ATOM 3735 N N . ALA A 1 476 ? 16.047 -40.094 -1.879 1 97.69 476 ALA A N 1
ATOM 3736 C CA . ALA A 1 476 ? 17.141 -40.938 -1.391 1 97.69 476 ALA A CA 1
ATOM 3737 C C . ALA A 1 476 ? 16.938 -41.312 0.081 1 97.69 476 ALA A C 1
ATOM 3739 O O . ALA A 1 476 ? 17.219 -42.438 0.499 1 97.69 476 ALA A O 1
ATOM 3740 N N . GLY A 1 477 ? 16.484 -40.344 0.842 1 96.94 477 GLY A N 1
ATOM 3741 C CA . GLY A 1 477 ? 16.359 -40.531 2.279 1 96.94 477 GLY A CA 1
ATOM 3742 C C . GLY A 1 477 ? 15.133 -41.312 2.68 1 96.94 477 GLY A C 1
ATOM 3743 O O . GLY A 1 477 ? 15.211 -42.219 3.533 1 96.94 477 GLY A O 1
ATOM 3744 N N . TYR A 1 478 ? 14.047 -41.062 2.072 1 95.19 478 TYR A N 1
ATOM 3745 C CA . TYR A 1 478 ? 12.789 -41.625 2.578 1 95.19 478 TYR A CA 1
ATOM 3746 C C . TYR A 1 478 ? 12.328 -42.781 1.727 1 95.19 478 TYR A C 1
ATOM 3748 O O . TYR A 1 478 ? 11.594 -43.656 2.203 1 95.19 478 TYR A O 1
ATOM 3756 N N . VAL A 1 479 ? 12.688 -42.844 0.499 1 94.5 479 VAL A N 1
ATOM 3757 C CA . VAL A 1 479 ? 12.242 -43.906 -0.399 1 94.5 479 VAL A CA 1
ATOM 3758 C C . VAL A 1 479 ? 13.352 -44.938 -0.563 1 94.5 479 VAL A C 1
ATOM 3760 O O . VAL A 1 479 ? 13.156 -46.125 -0.266 1 94.5 479 VAL A O 1
ATOM 3763 N N . GLU A 1 480 ? 14.531 -44.531 -0.954 1 95.62 480 GLU A N 1
ATOM 3764 C CA . GLU A 1 480 ? 15.641 -45.438 -1.246 1 95.62 480 GLU A CA 1
ATOM 3765 C C . GLU A 1 480 ? 16.422 -45.781 0.021 1 95.62 480 GLU A C 1
ATOM 3767 O O . GLU A 1 480 ? 17.078 -46.812 0.08 1 95.62 480 GLU A O 1
ATOM 3772 N N . LYS A 1 481 ? 16.375 -44.906 0.969 1 94.5 481 LYS A N 1
ATOM 3773 C CA . LYS A 1 481 ? 17.062 -45.125 2.246 1 94.5 481 LYS A CA 1
ATOM 3774 C C . LYS A 1 481 ? 18.547 -45.344 2.041 1 94.5 481 LYS A C 1
ATOM 3776 O O . LYS A 1 481 ? 19.109 -46.312 2.553 1 94.5 481 LYS A O 1
ATOM 3781 N N . THR A 1 482 ? 19.156 -44.469 1.344 1 96.12 482 THR A N 1
ATOM 3782 C CA . THR A 1 482 ? 20.578 -44.5 1.058 1 96.12 482 THR A CA 1
ATOM 3783 C C . THR A 1 482 ? 21.312 -43.344 1.755 1 96.12 482 THR A C 1
ATOM 3785 O O . THR A 1 482 ? 20.672 -42.375 2.162 1 96.12 482 THR A O 1
ATOM 3788 N N . PRO A 1 483 ? 22.641 -43.469 1.92 1 95.69 483 PRO A N 1
ATOM 3789 C CA . PRO A 1 483 ? 23.391 -42.375 2.502 1 95.69 483 PRO A CA 1
ATOM 3790 C C . PRO A 1 483 ? 23.266 -41.094 1.683 1 95.69 483 PRO A C 1
ATOM 3792 O O . PRO A 1 483 ? 23.25 -41.125 0.45 1 95.69 483 PRO A O 1
ATOM 3795 N N . LEU A 1 484 ? 23.297 -39.938 2.41 1 97 484 LEU A N 1
ATOM 3796 C CA . LEU A 1 484 ? 22.953 -38.688 1.763 1 97 484 LEU A CA 1
ATOM 3797 C C . LEU A 1 484 ? 24.188 -37.844 1.51 1 97 484 LEU A C 1
ATOM 3799 O O . LEU A 1 484 ? 24.109 -36.75 0.901 1 97 484 LEU A O 1
ATOM 3803 N N . GLY A 1 485 ? 25.344 -38.281 1.895 1 94.25 485 GLY A N 1
ATOM 3804 C CA . GLY A 1 485 ? 26.594 -37.531 1.787 1 94.25 485 GLY A CA 1
ATOM 3805 C C . GLY A 1 485 ? 26.875 -37.062 0.378 1 94.25 485 GLY A C 1
ATOM 3806 O O . GLY A 1 485 ? 27.438 -35.969 0.19 1 94.25 485 GLY A O 1
ATOM 3807 N N . LYS A 1 486 ? 26.516 -37.844 -0.589 1 93.88 486 LYS A N 1
ATOM 3808 C CA . LYS A 1 486 ? 26.844 -37.5 -1.973 1 93.88 486 LYS A CA 1
ATOM 3809 C C . LYS A 1 486 ? 26.047 -36.312 -2.471 1 93.88 486 LYS A C 1
ATOM 3811 O O . LYS A 1 486 ? 26.406 -35.688 -3.473 1 93.88 486 LYS A O 1
ATOM 3816 N N . TYR A 1 487 ? 24.984 -36.031 -1.76 1 95.88 487 TYR A N 1
ATOM 3817 C CA . TYR A 1 487 ? 24.125 -34.938 -2.188 1 95.88 487 TYR A CA 1
ATOM 3818 C C . TYR A 1 487 ? 24.516 -33.625 -1.485 1 95.88 487 TYR A C 1
ATOM 3820 O O . TYR A 1 487 ? 24.016 -32.562 -1.837 1 95.88 487 TYR A O 1
ATOM 3828 N N . LYS A 1 488 ? 25.344 -33.656 -0.536 1 95.19 488 LYS A N 1
ATOM 3829 C CA . LYS A 1 488 ? 25.688 -32.5 0.319 1 95.19 488 LYS A CA 1
ATOM 3830 C C . LYS A 1 488 ? 26.297 -31.375 -0.496 1 95.19 488 LYS A C 1
ATOM 3832 O O . LYS A 1 488 ? 25.922 -30.219 -0.326 1 95.19 488 LYS A O 1
ATOM 3837 N N . ASP A 1 489 ? 27.141 -31.734 -1.4 1 95.81 489 ASP A N 1
ATOM 3838 C CA . ASP A 1 489 ? 27.844 -30.719 -2.184 1 95.81 489 ASP A CA 1
ATOM 3839 C C . ASP A 1 489 ? 26.875 -29.906 -3.031 1 95.81 489 ASP A C 1
ATOM 3841 O O . ASP A 1 489 ? 27.031 -28.688 -3.174 1 95.81 489 ASP A O 1
ATOM 3845 N N . SER A 1 490 ? 25.922 -30.578 -3.578 1 96.69 490 SER A N 1
ATOM 3846 C CA . SER A 1 490 ? 24.938 -29.891 -4.414 1 96.69 490 SER A CA 1
ATOM 3847 C C . SER A 1 490 ? 24.094 -28.938 -3.588 1 96.69 490 SER A C 1
ATOM 3849 O O . SER A 1 490 ? 23.766 -27.828 -4.043 1 96.69 490 SER A O 1
ATOM 3851 N N . LEU A 1 491 ? 23.734 -29.312 -2.381 1 97.62 491 LEU A N 1
ATOM 3852 C CA . LEU A 1 491 ? 22.938 -28.453 -1.521 1 97.62 491 LEU A CA 1
ATOM 3853 C C . LEU A 1 491 ? 23.75 -27.266 -1.028 1 97.62 491 LEU A C 1
ATOM 3855 O O . LEU A 1 491 ? 23.234 -26.156 -0.931 1 97.62 491 LEU A O 1
ATOM 3859 N N . LEU A 1 492 ? 25 -27.562 -0.705 1 97.88 492 LEU A N 1
ATOM 3860 C CA . LEU A 1 492 ? 25.891 -26.484 -0.284 1 97.88 492 LEU A CA 1
ATOM 3861 C C . LEU A 1 492 ? 26.109 -25.484 -1.423 1 97.88 492 LEU A C 1
ATOM 3863 O O . LEU A 1 492 ? 26.188 -24.281 -1.193 1 97.88 492 LEU A O 1
ATOM 3867 N N . ALA A 1 493 ? 26.25 -26 -2.629 1 97.69 493 ALA A N 1
ATOM 3868 C CA . ALA A 1 493 ? 26.359 -25.141 -3.793 1 97.69 493 ALA A CA 1
ATOM 3869 C C . ALA A 1 493 ? 25.109 -24.297 -3.967 1 97.69 493 ALA A C 1
ATOM 3871 O O . ALA A 1 493 ? 25.188 -23.109 -4.301 1 97.69 493 ALA A O 1
ATOM 3872 N N . SER A 1 494 ? 23.922 -24.922 -3.787 1 97.94 494 SER A N 1
ATOM 3873 C CA . SER A 1 494 ? 22.656 -24.188 -3.836 1 97.94 494 SER A CA 1
ATOM 3874 C C . SER A 1 494 ? 22.625 -23.078 -2.791 1 97.94 494 SER A C 1
ATOM 3876 O O . SER A 1 494 ? 22.109 -21.984 -3.061 1 97.94 494 SER A O 1
ATOM 3878 N N . GLN A 1 495 ? 23.062 -23.375 -1.627 1 98 495 GLN A N 1
ATOM 3879 C CA . GLN A 1 495 ? 23.141 -22.406 -0.547 1 98 495 GLN A CA 1
ATOM 3880 C C . GLN A 1 495 ? 23.984 -21.203 -0.949 1 98 495 GLN A C 1
ATOM 3882 O O . GLN A 1 495 ? 23.594 -20.047 -0.759 1 98 495 GLN A O 1
ATOM 3887 N N . GLU A 1 496 ? 25.141 -21.469 -1.48 1 97.69 496 GLU A N 1
ATOM 3888 C CA . GLU A 1 496 ? 26.078 -20.422 -1.896 1 97.69 496 GLU A CA 1
ATOM 3889 C C . GLU A 1 496 ? 25.469 -19.578 -3.018 1 97.69 496 GLU A C 1
ATOM 3891 O O . GLU A 1 496 ? 25.609 -18.344 -3.014 1 97.69 496 GLU A O 1
ATOM 3896 N N . ASN A 1 497 ? 24.906 -20.266 -3.953 1 97.81 497 ASN A N 1
ATOM 3897 C CA . ASN A 1 497 ? 24.281 -19.578 -5.074 1 97.81 497 ASN A CA 1
ATOM 3898 C C . ASN A 1 497 ? 23.156 -18.656 -4.605 1 97.81 497 ASN A C 1
ATOM 3900 O O . ASN A 1 497 ? 23.031 -17.531 -5.074 1 97.81 497 ASN A O 1
ATOM 3904 N N . LEU A 1 498 ? 22.297 -19.156 -3.738 1 98.5 498 LEU A N 1
ATOM 3905 C CA . LEU A 1 498 ? 21.188 -18.359 -3.219 1 98.5 498 LEU A CA 1
ATOM 3906 C C . LEU A 1 498 ? 21.688 -17.172 -2.414 1 98.5 498 LEU A C 1
ATOM 3908 O O . LEU A 1 498 ? 21.172 -16.062 -2.543 1 98.5 498 LEU A O 1
ATOM 3912 N N . ASN A 1 499 ? 22.672 -17.422 -1.584 1 97.38 499 ASN A N 1
ATOM 3913 C CA . ASN A 1 499 ? 23.266 -16.344 -0.81 1 97.38 499 ASN A CA 1
ATOM 3914 C C . ASN A 1 499 ? 23.812 -15.234 -1.715 1 97.38 499 ASN A C 1
ATOM 3916 O O . ASN A 1 499 ? 23.578 -14.047 -1.454 1 97.38 499 ASN A O 1
ATOM 3920 N N . SER A 1 500 ? 24.5 -15.648 -2.74 1 97.06 500 SER A N 1
ATOM 3921 C CA . SER A 1 500 ? 25.062 -14.688 -3.693 1 97.06 500 SER A CA 1
ATOM 3922 C C . SER A 1 500 ? 23.953 -13.914 -4.41 1 97.06 500 SER A C 1
ATOM 3924 O O . SER A 1 500 ? 24.094 -12.719 -4.648 1 97.06 500 SER A O 1
ATOM 3926 N N . LEU A 1 501 ? 22.938 -14.602 -4.789 1 98 501 LEU A N 1
ATOM 3927 C CA . LEU A 1 501 ? 21.812 -13.961 -5.453 1 98 501 LEU A CA 1
ATOM 3928 C C . LEU A 1 501 ? 21.156 -12.938 -4.535 1 98 501 LEU A C 1
ATOM 3930 O O . LEU A 1 501 ? 20.859 -11.82 -4.957 1 98 501 LEU A O 1
ATOM 3934 N N . LEU A 1 502 ? 20.875 -13.312 -3.281 1 97.62 502 LEU A N 1
ATOM 3935 C CA . LEU A 1 502 ? 20.25 -12.422 -2.316 1 97.62 502 LEU A CA 1
ATOM 3936 C C . LEU A 1 502 ? 21.094 -11.18 -2.078 1 97.62 502 LEU A C 1
ATOM 3938 O O . LEU A 1 502 ? 20.562 -10.07 -1.951 1 97.62 502 LEU A O 1
ATOM 3942 N N . GLU A 1 503 ? 22.391 -11.352 -2.059 1 95.44 503 GLU A N 1
ATOM 3943 C CA . GLU A 1 503 ? 23.297 -10.227 -1.892 1 95.44 503 GLU A CA 1
ATOM 3944 C C . GLU A 1 503 ? 23.234 -9.281 -3.088 1 95.44 503 GLU A C 1
ATOM 3946 O O . GLU A 1 503 ? 23.266 -8.055 -2.922 1 95.44 503 GLU A O 1
ATOM 3951 N N . THR A 1 504 ? 23.156 -9.844 -4.227 1 96.25 504 THR A N 1
ATOM 3952 C CA . THR A 1 504 ? 23.094 -9.047 -5.445 1 96.25 504 THR A CA 1
ATOM 3953 C C . THR A 1 504 ? 21.75 -8.312 -5.535 1 96.25 504 THR A C 1
ATOM 3955 O O . THR A 1 504 ? 21.719 -7.129 -5.887 1 96.25 504 THR A O 1
ATOM 3958 N N . LEU A 1 505 ? 20.625 -9.031 -5.27 1 96.62 505 LEU A N 1
ATOM 3959 C CA . LEU A 1 505 ? 19.297 -8.43 -5.352 1 96.62 505 LEU A CA 1
ATOM 3960 C C . LEU A 1 505 ? 19.141 -7.32 -4.312 1 96.62 505 LEU A C 1
ATOM 3962 O O . LEU A 1 505 ? 18.672 -6.223 -4.637 1 96.62 505 LEU A O 1
ATOM 3966 N N . ASN A 1 506 ? 19.562 -7.594 -3.006 1 94.19 506 ASN A N 1
ATOM 3967 C CA . ASN A 1 506 ? 19.531 -6.645 -1.898 1 94.19 506 ASN A CA 1
ATOM 3968 C C . ASN A 1 506 ? 18.203 -5.891 -1.844 1 94.19 506 ASN A C 1
ATOM 3970 O O . ASN A 1 506 ? 18.188 -4.656 -1.828 1 94.19 506 ASN A O 1
ATOM 3974 N N . TRP A 1 507 ? 17.078 -6.598 -1.864 1 97 507 TRP A N 1
ATOM 3975 C CA . TRP A 1 507 ? 15.758 -5.996 -1.905 1 97 507 TRP A CA 1
ATOM 3976 C C . TRP A 1 507 ? 15.43 -5.305 -0.585 1 97 507 TRP A C 1
ATOM 3978 O O . TRP A 1 507 ? 15.641 -5.879 0.489 1 97 507 TRP A O 1
ATOM 3988 N N . PRO A 1 508 ? 14.828 -4.059 -0.622 1 95.81 508 PRO A N 1
ATOM 3989 C CA . PRO A 1 508 ? 14.523 -3.266 0.57 1 95.81 508 PRO A CA 1
ATOM 3990 C C . PRO A 1 508 ? 13.531 -3.959 1.499 1 95.81 508 PRO A C 1
ATOM 3992 O O . PRO A 1 508 ? 13.516 -3.689 2.703 1 95.81 508 PRO A O 1
ATOM 3995 N N . ILE A 1 509 ? 12.766 -4.867 1.017 1 95.31 509 ILE A N 1
ATOM 3996 C CA . ILE A 1 509 ? 11.727 -5.531 1.802 1 95.31 509 ILE A CA 1
ATOM 3997 C C . ILE A 1 509 ? 12.367 -6.285 2.963 1 95.31 509 ILE A C 1
ATOM 3999 O O . ILE A 1 509 ? 11.711 -6.566 3.967 1 95.31 509 ILE A O 1
ATOM 4003 N N . TYR A 1 510 ? 13.648 -6.676 2.893 1 95.75 510 TYR A N 1
ATOM 4004 C CA . TYR A 1 510 ? 14.32 -7.469 3.92 1 95.75 510 TYR A CA 1
ATOM 4005 C C . TYR A 1 510 ? 14.75 -6.594 5.09 1 95.75 510 TYR A C 1
ATOM 4007 O O . TYR A 1 510 ? 15.172 -7.098 6.129 1 95.75 510 TYR A O 1
ATOM 4015 N N . TYR A 1 511 ? 14.664 -5.242 4.938 1 95.12 511 TYR A N 1
ATOM 4016 C CA . TYR A 1 511 ? 14.938 -4.312 6.031 1 95.12 511 TYR A CA 1
ATOM 4017 C C . TYR A 1 511 ? 13.672 -4.047 6.844 1 95.12 511 TYR A C 1
ATOM 4019 O O . TYR A 1 511 ? 12.883 -3.164 6.504 1 95.12 511 TYR A O 1
ATOM 4027 N N . GLU A 1 512 ? 13.461 -4.785 7.879 1 93.75 512 GLU A N 1
ATOM 4028 C CA . GLU A 1 512 ? 12.297 -4.648 8.75 1 93.75 512 GLU A CA 1
ATOM 4029 C C . GLU A 1 512 ? 12.703 -4.191 10.148 1 93.75 512 GLU A C 1
ATOM 4031 O O . GLU A 1 512 ? 13.867 -4.324 10.531 1 93.75 512 GLU A O 1
ATOM 4036 N N . CYS A 1 513 ? 11.742 -3.641 10.836 1 95.44 513 CYS A N 1
ATOM 4037 C CA . CYS A 1 513 ? 11.984 -3.324 12.234 1 95.44 513 CYS A CA 1
ATOM 4038 C C . CYS A 1 513 ? 12.133 -4.594 13.062 1 95.44 513 CYS A C 1
ATOM 4040 O O . CYS A 1 513 ? 11.648 -5.656 12.672 1 95.44 513 CYS A O 1
ATOM 4042 N N . ASP A 1 514 ? 12.797 -4.496 14.164 1 94.56 514 ASP A N 1
ATOM 4043 C CA . ASP A 1 514 ? 13.086 -5.641 15.023 1 94.56 514 ASP A CA 1
ATOM 4044 C C . ASP A 1 514 ? 11.82 -6.133 15.719 1 94.56 514 ASP A C 1
ATOM 4046 O O . ASP A 1 514 ? 11.766 -7.266 16.203 1 94.56 514 ASP A O 1
ATOM 4050 N N . ARG A 1 515 ? 10.836 -5.254 15.734 1 96.19 515 ARG A N 1
ATOM 4051 C CA . ARG A 1 515 ? 9.562 -5.562 16.375 1 96.19 515 ARG A CA 1
ATOM 4052 C C . ARG A 1 515 ? 8.438 -4.723 15.766 1 96.19 515 ARG A C 1
ATOM 4054 O O . ARG A 1 515 ? 8.688 -3.818 14.969 1 96.19 515 ARG A O 1
ATOM 4061 N N . LEU A 1 516 ? 7.191 -5.164 16.078 1 96.69 516 LEU A N 1
ATOM 4062 C CA . LEU A 1 516 ? 6.051 -4.324 15.719 1 96.69 516 LEU A CA 1
ATOM 4063 C C . LEU A 1 516 ? 6.062 -3.023 16.516 1 96.69 516 LEU A C 1
ATOM 4065 O O . LEU A 1 516 ? 6.109 -3.043 17.75 1 96.69 516 LEU A O 1
ATOM 4069 N N . CYS A 1 517 ? 6.094 -1.894 15.82 1 96.88 517 CYS A N 1
ATOM 4070 C CA . CYS A 1 517 ? 6.094 -0.602 16.5 1 96.88 517 CYS A CA 1
ATOM 4071 C C . CYS A 1 517 ? 4.719 -0.292 17.078 1 96.88 517 CYS A C 1
ATOM 4073 O O . CYS A 1 517 ? 3.695 -0.642 16.5 1 96.88 517 CYS A O 1
ATOM 4075 N N . GLY A 1 518 ? 4.715 0.33 18.188 1 95.56 518 GLY A N 1
ATOM 4076 C CA . GLY A 1 518 ? 3.469 0.785 18.781 1 95.56 518 GLY A CA 1
ATOM 4077 C C . GLY A 1 518 ? 2.85 1.958 18.047 1 95.56 518 GLY A C 1
ATOM 4078 O O . GLY A 1 518 ? 3.459 2.512 17.125 1 95.56 518 GLY A O 1
ATOM 4079 N N . TRP A 1 519 ? 1.646 2.344 18.5 1 94.69 519 TRP A N 1
ATOM 4080 C CA . TRP A 1 519 ? 0.91 3.432 17.859 1 94.69 519 TRP A CA 1
ATOM 4081 C C . TRP A 1 519 ? 1.629 4.762 18.062 1 94.69 519 TRP A C 1
ATOM 4083 O O . TRP A 1 519 ? 1.391 5.715 17.312 1 94.69 519 TRP A O 1
ATOM 4093 N N . ASN A 1 520 ? 2.459 4.891 19.094 1 96.25 520 ASN A N 1
ATOM 4094 C CA . ASN A 1 520 ? 3.248 6.09 19.359 1 96.25 520 ASN A CA 1
ATOM 4095 C C . ASN A 1 520 ? 4.672 5.949 18.828 1 96.25 520 ASN A C 1
ATOM 4097 O O . ASN A 1 520 ? 5.57 6.68 19.25 1 96.25 520 ASN A O 1
ATOM 4101 N N . GLU A 1 521 ? 4.895 4.941 18.016 1 96.81 521 GLU A N 1
ATOM 4102 C CA . GLU A 1 521 ? 6.207 4.688 17.422 1 96.81 521 GLU A CA 1
ATOM 4103 C C . GLU A 1 521 ? 6.117 4.559 15.906 1 96.81 521 GLU A C 1
ATOM 4105 O O . GLU A 1 521 ? 5.027 4.375 15.352 1 96.81 521 GLU A O 1
ATOM 4110 N N . VAL A 1 522 ? 7.258 4.691 15.25 1 96.31 522 VAL A N 1
ATOM 4111 C CA . VAL A 1 522 ? 7.371 4.477 13.812 1 96.31 522 VAL A CA 1
ATOM 4112 C C . VAL A 1 522 ? 8.648 3.699 13.5 1 96.31 522 VAL A C 1
ATOM 4114 O O . VAL A 1 522 ? 9.672 3.891 14.164 1 96.31 522 VAL A O 1
ATOM 4117 N N . CYS A 1 523 ? 8.578 2.703 12.617 1 96.31 523 CYS A N 1
ATOM 4118 C CA . CYS A 1 523 ? 9.766 1.989 12.148 1 96.31 523 CYS A CA 1
ATOM 4119 C C . CYS A 1 523 ? 10.688 2.914 11.367 1 96.31 523 CYS A C 1
ATOM 4121 O O . CYS A 1 523 ? 10.383 3.291 10.234 1 96.31 523 CYS A O 1
ATOM 4123 N N . TYR A 1 524 ? 11.828 3.256 11.914 1 94.88 524 TYR A N 1
ATOM 4124 C CA . TYR A 1 524 ? 12.656 4.348 11.422 1 94.88 524 TYR A CA 1
ATOM 4125 C C . TYR A 1 524 ? 13.664 3.85 10.398 1 94.88 524 TYR A C 1
ATOM 4127 O O . TYR A 1 524 ? 14.391 2.883 10.641 1 94.88 524 TYR A O 1
ATOM 4135 N N . THR A 1 525 ? 13.633 4.453 9.25 1 93.19 525 THR A N 1
ATOM 4136 C CA . THR A 1 525 ? 14.703 4.324 8.266 1 93.19 525 THR A CA 1
ATOM 4137 C C . THR A 1 525 ? 15.562 5.582 8.227 1 93.19 525 THR A C 1
ATOM 4139 O O . THR A 1 525 ? 15.062 6.676 7.965 1 93.19 525 THR A O 1
ATOM 4142 N N . PRO A 1 526 ? 16.781 5.438 8.445 1 89.94 526 PRO A N 1
ATOM 4143 C CA . PRO A 1 526 ? 17.641 6.621 8.414 1 89.94 526 PRO A CA 1
ATOM 4144 C C . PRO A 1 526 ? 17.625 7.34 7.07 1 89.94 526 PRO A C 1
ATOM 4146 O O . PRO A 1 526 ? 17.578 6.691 6.02 1 89.94 526 PRO A O 1
ATOM 4149 N N . SER A 1 527 ? 17.547 8.633 7.152 1 85.25 527 SER A N 1
ATOM 4150 C CA . SER A 1 527 ? 17.656 9.461 5.961 1 85.25 527 SER A CA 1
ATOM 4151 C C . SER A 1 527 ? 19.047 10.109 5.863 1 85.25 527 SER A C 1
ATOM 4153 O O . SER A 1 527 ? 19.75 10.227 6.867 1 85.25 527 SER A O 1
ATOM 4155 N N . TRP A 1 528 ? 19.469 10.469 4.758 1 81.81 528 TRP A N 1
ATOM 4156 C CA . TRP A 1 528 ? 20.812 10.953 4.512 1 81.81 528 TRP A CA 1
ATOM 4157 C C . TRP A 1 528 ? 20.859 12.477 4.512 1 81.81 528 TRP A C 1
ATOM 4159 O O . TRP A 1 528 ? 21.938 13.078 4.422 1 81.81 528 TRP A O 1
ATOM 4169 N N . GLY A 1 529 ? 19.734 13.07 4.629 1 75.12 529 GLY A N 1
ATOM 4170 C CA . GLY A 1 529 ? 19.656 14.516 4.766 1 75.12 529 GLY A CA 1
ATOM 4171 C C . GLY A 1 529 ? 19.266 14.961 6.164 1 75.12 529 GLY A C 1
ATOM 4172 O O . GLY A 1 529 ? 19.422 14.211 7.125 1 75.12 529 GLY A O 1
ATOM 4173 N N . PRO A 1 530 ? 19.062 16.25 6.262 1 73.31 530 PRO A N 1
ATOM 4174 C CA . PRO A 1 530 ? 18.547 16.75 7.543 1 73.31 530 PRO A CA 1
ATOM 4175 C C . PRO A 1 530 ? 17.359 15.953 8.047 1 73.31 530 PRO A C 1
ATOM 4177 O O . PRO A 1 530 ? 16.469 15.602 7.266 1 73.31 530 PRO A O 1
ATOM 4180 N N . ASN A 1 531 ? 17.438 15.406 9.32 1 77.38 531 ASN A N 1
ATOM 4181 C CA . ASN A 1 531 ? 16.328 14.68 9.93 1 77.38 531 ASN A CA 1
ATOM 4182 C C . ASN A 1 531 ? 16.266 14.914 11.438 1 77.38 531 ASN A C 1
ATOM 4184 O O . ASN A 1 531 ? 17.234 15.375 12.039 1 77.38 531 ASN A O 1
ATOM 4188 N N . PRO A 1 532 ? 15.211 14.664 12.008 1 77.56 532 PRO A N 1
ATOM 4189 C CA . PRO A 1 532 ? 15.023 14.977 13.43 1 77.56 532 PRO A CA 1
ATOM 4190 C C . PRO A 1 532 ? 15.953 14.18 14.336 1 77.56 532 PRO A C 1
ATOM 4192 O O . PRO A 1 532 ? 16.125 14.531 15.508 1 77.56 532 PRO A O 1
ATOM 4195 N N . LEU A 1 533 ? 16.391 12.938 14.055 1 77.31 533 LEU A N 1
ATOM 4196 C CA . LEU A 1 533 ? 17.25 12.125 14.906 1 77.31 533 LEU A CA 1
ATOM 4197 C C . LEU A 1 533 ? 18.719 12.43 14.648 1 77.31 533 LEU A C 1
ATOM 4199 O O . LEU A 1 533 ? 19.578 12.062 15.453 1 77.31 533 LEU A O 1
ATOM 4203 N N . SER A 1 534 ? 19.109 12.672 13.547 1 62.53 534 SER A N 1
ATOM 4204 C CA . SER A 1 534 ? 20.516 12.852 13.266 1 62.53 534 SER A CA 1
ATOM 4205 C C . SER A 1 534 ? 20.828 14.281 12.82 1 62.53 534 SER A C 1
ATOM 4207 O O . SER A 1 534 ? 20.047 14.883 12.078 1 62.53 534 SER A O 1
ATOM 4209 N N . SER A 1 535 ? 21.453 14.922 13.836 1 52.62 535 SER A N 1
ATOM 4210 C CA . SER A 1 535 ? 22.078 16.125 13.305 1 52.62 535 SER A CA 1
ATOM 4211 C C . SER A 1 535 ? 23 15.797 12.133 1 52.62 535 SER A C 1
ATOM 4213 O O . SER A 1 535 ? 23.359 14.641 11.922 1 52.62 535 SER A O 1
ATOM 4215 N N . TRP A 1 536 ? 23.406 16.766 11.469 1 46.28 536 TRP A N 1
ATOM 4216 C CA . TRP A 1 536 ? 24.391 16.797 10.391 1 46.28 536 TRP A CA 1
ATOM 4217 C C . TRP A 1 536 ? 25.688 16.125 10.812 1 46.28 536 TRP A C 1
ATOM 4219 O O . TRP A 1 536 ? 26.156 16.297 11.945 1 46.28 536 TRP A O 1
ATOM 4229 N N . GLY A 1 537 ? 26.094 14.789 10.344 1 47.19 537 GLY A N 1
ATOM 4230 C CA . GLY A 1 537 ? 27.438 14.289 10.539 1 47.19 537 GLY A CA 1
ATOM 4231 C C . GLY A 1 537 ? 27.531 12.781 10.5 1 47.19 537 GLY A C 1
ATOM 4232 O O . GLY A 1 537 ? 26.594 12.109 10.047 1 47.19 537 GLY A O 1
ATOM 4233 N N . LYS A 1 538 ? 28.734 12.078 10.867 1 52.72 538 LYS A N 1
ATOM 4234 C CA . LYS A 1 538 ? 29.266 10.719 10.789 1 52.72 538 LYS A CA 1
ATOM 4235 C C . LYS A 1 538 ? 28.359 9.734 11.523 1 52.72 538 LYS A C 1
ATOM 4237 O O . LYS A 1 538 ? 28.266 8.562 11.133 1 52.72 538 LYS A O 1
ATOM 4242 N N . ASP A 1 539 ? 27.547 10.094 12.57 1 58.16 539 ASP A N 1
ATOM 4243 C CA . ASP A 1 539 ? 26.875 9.078 13.383 1 58.16 539 ASP A CA 1
ATOM 4244 C C . ASP A 1 539 ? 25.359 9.188 13.258 1 58.16 539 ASP A C 1
ATOM 4246 O O . ASP A 1 539 ? 24.688 9.664 14.18 1 58.16 539 ASP A O 1
ATOM 4250 N N . VAL A 1 540 ? 24.906 8.836 11.984 1 70.44 540 VAL A N 1
ATOM 4251 C CA . VAL A 1 540 ? 23.453 8.859 11.789 1 70.44 540 VAL A CA 1
ATOM 4252 C C . VAL A 1 540 ? 22.812 7.672 12.508 1 70.44 540 VAL A C 1
ATOM 4254 O O . VAL A 1 540 ? 23.312 6.547 12.414 1 70.44 540 VAL A O 1
ATOM 4257 N N . PHE A 1 541 ? 21.938 7.992 13.414 1 84.12 541 PHE A N 1
ATOM 4258 C CA . PHE A 1 541 ? 21.188 6.957 14.117 1 84.12 541 PHE A CA 1
ATOM 4259 C C . PHE A 1 541 ? 20.719 5.887 13.141 1 84.12 541 PHE A C 1
ATOM 4261 O O . PHE A 1 541 ? 20.125 6.199 12.102 1 84.12 541 PHE A O 1
ATOM 4268 N N . GLY A 1 542 ? 21.031 4.672 13.398 1 88.94 542 GLY A N 1
ATOM 4269 C CA . GLY A 1 542 ? 20.547 3.566 12.586 1 88.94 542 GLY A CA 1
ATOM 4270 C C . GLY A 1 542 ? 21.516 3.18 11.477 1 88.94 542 GLY A C 1
ATOM 4271 O O . GLY A 1 542 ? 21.219 2.318 10.656 1 88.94 542 GLY A O 1
ATOM 4272 N N . THR A 1 543 ? 22.734 3.818 11.414 1 90.88 543 THR A N 1
ATOM 4273 C CA . THR A 1 543 ? 23.719 3.488 10.398 1 90.88 543 THR A CA 1
ATOM 4274 C C . THR A 1 543 ? 25.047 3.066 11.047 1 90.88 543 THR A C 1
ATOM 4276 O O . THR A 1 543 ? 25.266 3.316 12.234 1 90.88 543 THR A O 1
ATOM 4279 N N . ILE A 1 544 ? 25.859 2.344 10.312 1 89 544 ILE A N 1
ATOM 4280 C CA . ILE A 1 544 ? 27.172 1.927 10.773 1 89 544 ILE A CA 1
ATOM 4281 C C . ILE A 1 544 ? 28.188 2.039 9.633 1 89 544 ILE A C 1
ATOM 4283 O O . ILE A 1 544 ? 27.828 1.845 8.469 1 89 544 ILE A O 1
ATOM 4287 N N . THR A 1 545 ? 29.297 2.482 9.938 1 88.19 545 THR A N 1
ATOM 4288 C CA . THR A 1 545 ? 30.422 2.412 9.023 1 88.19 545 THR A CA 1
ATOM 4289 C C . THR A 1 545 ? 31.328 1.231 9.367 1 88.19 545 THR A C 1
ATOM 4291 O O . THR A 1 545 ? 31.984 1.229 10.406 1 88.19 545 THR A O 1
ATOM 4294 N N . LYS A 1 546 ? 31.297 0.284 8.492 1 84.06 546 LYS A N 1
ATOM 4295 C CA . LYS A 1 546 ? 32.125 -0.897 8.742 1 84.06 546 LYS A CA 1
ATOM 4296 C C . LYS A 1 546 ? 33.594 -0.578 8.586 1 84.06 546 LYS A C 1
ATOM 4298 O O . LYS A 1 546 ? 33.969 0.398 7.93 1 84.06 546 LYS A O 1
ATOM 4303 N N . GLU A 1 547 ? 34.406 -1.417 9.266 1 84.81 547 GLU A N 1
ATOM 4304 C CA . GLU A 1 547 ? 35.875 -1.244 9.164 1 84.81 547 GLU A CA 1
ATOM 4305 C C . GLU A 1 547 ? 36.312 -1.259 7.711 1 84.81 547 GLU A C 1
ATOM 4307 O O . GLU A 1 547 ? 35.938 -2.143 6.941 1 84.81 547 GLU A O 1
ATOM 4312 N N . GLY A 1 548 ? 37 -0.281 7.379 1 85.06 548 GLY A N 1
ATOM 4313 C CA . GLY A 1 548 ? 37.562 -0.219 6.031 1 85.06 548 GLY A CA 1
ATOM 4314 C C . GLY A 1 548 ? 36.656 0.521 5.059 1 85.06 548 GLY A C 1
ATOM 4315 O O . GLY A 1 548 ? 37.031 0.804 3.928 1 85.06 548 GLY A O 1
ATOM 4316 N N . GLU A 1 549 ? 35.438 0.833 5.574 1 84.31 549 GLU A N 1
ATOM 4317 C CA . GLU A 1 549 ? 34.5 1.542 4.688 1 84.31 549 GLU A CA 1
ATOM 4318 C C . GLU A 1 549 ? 34.469 3.035 5.004 1 84.31 549 GLU A C 1
ATOM 4320 O O . GLU A 1 549 ? 34.812 3.445 6.113 1 84.31 549 GLU A O 1
ATOM 4325 N N . THR A 1 550 ? 34.219 3.824 3.98 1 81.38 550 THR A N 1
ATOM 4326 C CA . THR A 1 550 ? 34.156 5.273 4.145 1 81.38 550 THR A CA 1
ATOM 4327 C C . THR A 1 550 ? 32.719 5.754 4.191 1 81.38 550 THR A C 1
ATOM 4329 O O . THR A 1 550 ? 32.438 6.918 4.5 1 81.38 550 THR A O 1
ATOM 4332 N N . ARG A 1 551 ? 31.875 4.801 3.898 1 88.69 551 ARG A N 1
ATOM 4333 C CA . ARG A 1 551 ? 30.469 5.18 3.809 1 88.69 551 ARG A CA 1
ATOM 4334 C C . ARG A 1 551 ? 29.625 4.426 4.84 1 88.69 551 ARG A C 1
ATOM 4336 O O . ARG A 1 551 ? 29.75 3.207 4.977 1 88.69 551 ARG A O 1
ATOM 4343 N N . ALA A 1 552 ? 28.859 5.246 5.625 1 89.12 552 ALA A N 1
ATOM 4344 C CA . ALA A 1 552 ? 27.922 4.613 6.543 1 89.12 552 ALA A CA 1
ATOM 4345 C C . ALA A 1 552 ? 26.797 3.912 5.777 1 89.12 552 ALA A C 1
ATOM 4347 O O . ALA A 1 552 ? 26.406 4.348 4.691 1 89.12 552 ALA A O 1
ATOM 4348 N N . ARG A 1 553 ? 26.359 2.844 6.34 1 92.19 553 ARG A N 1
ATOM 4349 C CA . ARG A 1 553 ? 25.266 2.072 5.738 1 92.19 553 ARG A CA 1
ATOM 4350 C C . ARG A 1 553 ? 24.156 1.832 6.742 1 92.19 553 ARG A C 1
ATOM 4352 O O . ARG A 1 553 ? 24.391 1.751 7.949 1 92.19 553 ARG A O 1
ATOM 4359 N N . VAL A 1 554 ? 22.922 1.757 6.27 1 93 554 VAL A N 1
ATOM 4360 C CA . VAL A 1 554 ? 21.781 1.479 7.137 1 93 554 VAL A CA 1
ATOM 4361 C C . VAL A 1 554 ? 21.922 0.087 7.746 1 93 554 VAL A C 1
ATOM 4363 O O . VAL A 1 554 ? 22.312 -0.863 7.062 1 93 554 VAL A O 1
ATOM 4366 N N . VAL A 1 555 ? 21.656 0.058 8.984 1 91.81 555 VAL A N 1
ATOM 4367 C CA . VAL A 1 555 ? 21.781 -1.203 9.711 1 91.81 555 VAL A CA 1
ATOM 4368 C C . VAL A 1 555 ? 20.438 -1.912 9.766 1 91.81 555 VAL A C 1
ATOM 4370 O O . VAL A 1 555 ? 19.391 -1.266 9.891 1 91.81 555 VAL A O 1
ATOM 4373 N N . SER A 1 556 ? 20.391 -3.238 9.633 1 92.25 556 SER A N 1
ATOM 4374 C CA . SER A 1 556 ? 19.234 -4.102 9.867 1 92.25 556 SER A CA 1
ATOM 4375 C C . SER A 1 556 ? 19.406 -4.922 11.141 1 9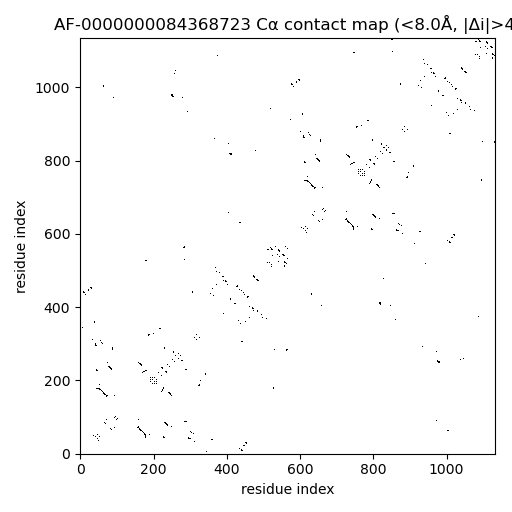2.25 556 SER A C 1
ATOM 4377 O O . SER A 1 556 ? 20.5 -5.434 11.414 1 92.25 556 SER A O 1
ATOM 4379 N N . PRO A 1 557 ? 18.359 -5.16 11.969 1 95.31 557 PRO A N 1
ATOM 4380 C CA . PRO A 1 557 ? 17.016 -4.645 11.742 1 95.31 557 PRO A CA 1
ATOM 4381 C C . PRO A 1 557 ? 16.891 -3.15 12.047 1 95.31 557 PRO A C 1
ATOM 4383 O O . PRO A 1 557 ? 17.719 -2.602 12.789 1 95.31 557 PRO A O 1
ATOM 4386 N N . LEU A 1 558 ? 15.898 -2.539 11.461 1 96.25 558 LEU A N 1
ATOM 4387 C CA . LEU A 1 558 ? 15.547 -1.158 11.773 1 96.25 558 LEU A CA 1
ATOM 4388 C C . LEU A 1 558 ? 14.969 -1.053 13.18 1 96.25 558 LEU A C 1
ATOM 4390 O O . LEU A 1 558 ? 14.672 -2.07 13.812 1 96.25 558 LEU A O 1
ATOM 4394 N N . GLN A 1 559 ? 14.875 0.16 13.648 1 95.31 559 GLN A N 1
ATOM 4395 C CA . GLN A 1 559 ? 14.43 0.351 15.023 1 95.31 559 GLN A CA 1
ATOM 4396 C C . GLN A 1 559 ? 13.164 1.208 15.086 1 95.31 559 GLN A C 1
ATOM 4398 O O . GLN A 1 559 ? 12.984 2.111 14.266 1 95.31 559 GLN A O 1
ATOM 4403 N N . CYS A 1 560 ? 12.258 0.894 16.062 1 96.5 560 CYS A N 1
ATOM 4404 C CA . CYS A 1 560 ? 11.117 1.753 16.344 1 96.5 560 CYS A CA 1
ATOM 4405 C C . CYS A 1 560 ? 11.555 3 17.109 1 96.5 560 CYS A C 1
ATOM 4407 O O . CYS A 1 560 ? 12.273 2.906 18.109 1 96.5 560 CYS A O 1
ATOM 4409 N N . ILE A 1 561 ? 11.102 4.137 16.656 1 95.56 561 ILE A N 1
ATOM 4410 C CA . ILE A 1 561 ? 11.453 5.367 17.359 1 95.56 561 ILE A CA 1
ATOM 4411 C C . ILE A 1 561 ? 10.18 6.09 17.781 1 95.56 561 ILE A C 1
ATOM 4413 O O . ILE A 1 561 ? 9.109 5.871 17.219 1 95.56 561 ILE A O 1
ATOM 4417 N N . SER A 1 562 ? 10.25 6.887 18.766 1 96.19 562 SER A N 1
ATOM 4418 C CA . SER A 1 562 ? 9.172 7.707 19.312 1 96.19 562 SER A CA 1
ATOM 4419 C C . SER A 1 562 ? 9.633 9.141 19.547 1 96.19 562 SER A C 1
ATOM 4421 O O . SER A 1 562 ? 10.766 9.5 19.219 1 96.19 562 SER A O 1
ATOM 4423 N N . VAL A 1 563 ? 8.719 9.938 20.031 1 95.38 563 VAL A N 1
ATOM 4424 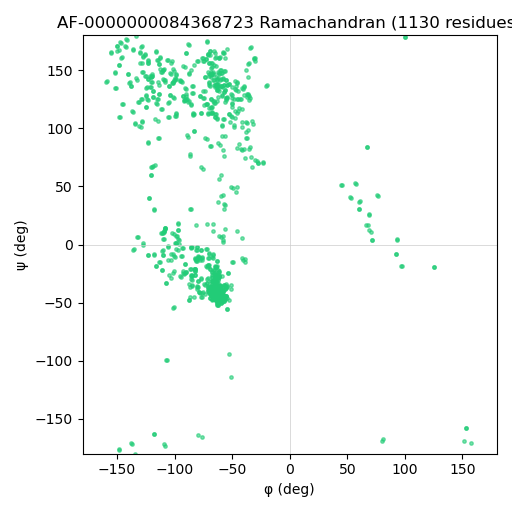C CA . VAL A 1 563 ? 9.055 11.305 20.422 1 95.38 563 VAL A CA 1
ATOM 4425 C C . VAL A 1 563 ? 10.188 11.297 21.438 1 95.38 563 VAL A C 1
ATOM 4427 O O . VAL A 1 563 ? 11.078 12.156 21.391 1 95.38 563 VAL A O 1
ATOM 4430 N N . ASP A 1 564 ? 10.211 10.32 22.297 1 94.19 564 ASP A N 1
ATOM 4431 C CA . ASP A 1 564 ? 11.227 10.227 23.344 1 94.19 564 ASP A CA 1
ATOM 4432 C C . ASP A 1 564 ? 12.602 9.961 22.75 1 94.19 564 ASP A C 1
ATOM 4434 O O . ASP A 1 564 ? 13.617 10.422 23.281 1 94.19 564 ASP A O 1
ATOM 4438 N N . THR A 1 565 ? 12.633 9.195 21.641 1 92.88 565 THR A N 1
ATOM 4439 C CA . THR A 1 565 ? 13.906 8.945 20.969 1 92.88 565 THR A CA 1
ATOM 4440 C C . THR A 1 565 ? 14.5 10.242 20.438 1 92.88 565 THR A C 1
ATOM 4442 O O . THR A 1 565 ? 15.719 10.422 20.438 1 92.88 565 THR A O 1
ATOM 4445 N N . ILE A 1 566 ? 13.648 11.109 19.969 1 89.69 566 ILE A N 1
ATOM 4446 C CA . ILE A 1 566 ? 14.086 12.375 19.391 1 89.69 566 ILE A CA 1
ATOM 4447 C C . ILE A 1 566 ? 14.531 13.32 20.5 1 89.69 566 ILE A C 1
ATOM 4449 O O . ILE A 1 566 ? 15.5 14.062 20.344 1 89.69 566 ILE A O 1
ATOM 4453 N N . LEU A 1 567 ? 13.867 13.234 21.641 1 90.75 567 LEU A N 1
ATOM 4454 C CA . LEU A 1 567 ? 14.219 14.078 22.781 1 90.75 567 LEU A CA 1
ATOM 4455 C C . LEU A 1 567 ? 15.586 13.703 23.344 1 90.75 567 LEU A C 1
ATOM 4457 O O . LEU A 1 567 ? 16.344 14.57 23.781 1 90.75 567 LEU A O 1
ATOM 4461 N N . SER B 1 1 ? -34.938 -6.105 -25.156 1 26.03 1 SER B N 1
ATOM 4462 C CA . SER B 1 1 ? -33.656 -5.391 -25 1 26.03 1 SER B CA 1
ATOM 4463 C C . SER B 1 1 ? -33.781 -4.297 -23.938 1 26.03 1 SER B C 1
ATOM 4465 O O . SER B 1 1 ? -34.5 -3.324 -24.125 1 26.03 1 SER B O 1
ATOM 4467 N N . LEU B 1 2 ? -33.625 -4.629 -22.703 1 31.91 2 LEU B N 1
ATOM 4468 C CA . LEU B 1 2 ? -33.906 -3.67 -21.641 1 31.91 2 LEU B CA 1
ATOM 4469 C C . LEU B 1 2 ? -32.969 -2.453 -21.766 1 31.91 2 LEU B C 1
ATOM 4471 O O . LEU B 1 2 ? -31.766 -2.578 -21.672 1 31.91 2 LEU B O 1
ATOM 4475 N N . SER B 1 3 ? -33.406 -1.504 -22.562 1 37.38 3 SER B N 1
ATOM 4476 C CA . SER B 1 3 ? -32.75 -0.199 -22.656 1 37.38 3 SER B CA 1
ATOM 4477 C C . SER B 1 3 ? -32.719 0.505 -21.312 1 37.38 3 SER B C 1
ATOM 4479 O O . SER B 1 3 ? -33.75 0.729 -20.688 1 37.38 3 SER B O 1
ATOM 4481 N N . TYR B 1 4 ? -31.594 0.316 -20.578 1 45.53 4 TYR B N 1
ATOM 4482 C CA . TYR B 1 4 ? -31.5 1.104 -19.359 1 45.53 4 TYR B CA 1
ATOM 4483 C C . TYR B 1 4 ? -31.453 2.594 -19.672 1 45.53 4 TYR B C 1
ATOM 4485 O O . TYR B 1 4 ? -30.703 3.023 -20.547 1 45.53 4 TYR B O 1
ATOM 4493 N N . PRO B 1 5 ? -32.531 3.326 -19.391 1 42.78 5 PRO B N 1
ATOM 4494 C CA . PRO B 1 5 ? -32.406 4.77 -19.609 1 42.78 5 PRO B CA 1
ATOM 4495 C C . PRO B 1 5 ? -31.141 5.355 -18.953 1 42.78 5 PRO B C 1
ATOM 4497 O O . PRO B 1 5 ? -30.766 4.945 -17.844 1 42.78 5 PRO B O 1
ATOM 4500 N N . GLN B 1 6 ? -30.297 5.961 -19.781 1 47.91 6 GLN B N 1
ATOM 4501 C CA . GLN B 1 6 ? -29.141 6.652 -19.234 1 47.91 6 GLN B CA 1
ATOM 4502 C C . GLN B 1 6 ? -29.547 7.754 -18.266 1 47.91 6 GLN B C 1
ATOM 4504 O O . GLN B 1 6 ? -30.422 8.562 -18.578 1 47.91 6 GLN B O 1
ATOM 4509 N N . SER B 1 7 ? -29.453 7.547 -17.016 1 48.94 7 SER B N 1
ATOM 4510 C CA . SER B 1 7 ? -29.688 8.641 -16.078 1 48.94 7 SER B CA 1
ATOM 4511 C C . SER B 1 7 ? -28.984 9.914 -16.516 1 48.94 7 SER B C 1
ATOM 4513 O O . SER B 1 7 ? -27.859 9.859 -17.047 1 48.94 7 SER B O 1
ATOM 4515 N N . PRO B 1 8 ? -29.719 11.039 -16.656 1 49.59 8 PRO B N 1
ATOM 4516 C CA . PRO B 1 8 ? -29.016 12.281 -17 1 49.59 8 PRO B CA 1
ATOM 4517 C C . PRO B 1 8 ? -27.766 12.492 -16.156 1 49.59 8 PRO B C 1
ATOM 4519 O O . PRO B 1 8 ? -27.703 12.062 -15 1 49.59 8 PRO B O 1
ATOM 4522 N N . PRO B 1 9 ? -26.719 12.992 -16.859 1 60.06 9 PRO B N 1
ATOM 4523 C CA . PRO B 1 9 ? -25.484 13.227 -16.125 1 60.06 9 PRO B CA 1
ATOM 4524 C C . PRO B 1 9 ? -25.672 14.18 -14.945 1 60.06 9 PRO B C 1
ATOM 4526 O O . PRO B 1 9 ? -26.328 15.219 -15.086 1 60.06 9 PRO B O 1
ATOM 4529 N N . SER B 1 10 ? -25.641 13.742 -13.719 1 66.5 10 SER B N 1
ATOM 4530 C CA . SER B 1 10 ? -25.656 14.609 -12.547 1 66.5 10 SER B CA 1
ATOM 4531 C C . SER B 1 10 ? -24.781 15.836 -12.75 1 66.5 10 SER B C 1
ATOM 4533 O O . SER B 1 10 ? -23.734 15.758 -13.398 1 66.5 10 SER B O 1
ATOM 4535 N N . PRO B 1 11 ? -25.328 16.953 -12.398 1 72.88 11 PRO B N 1
ATOM 4536 C CA . PRO B 1 11 ? -24.5 18.156 -12.539 1 72.88 11 PRO B CA 1
ATOM 4537 C C . PRO B 1 11 ? -23.141 18.016 -11.836 1 72.88 11 PRO B C 1
ATOM 4539 O O . PRO B 1 11 ? -23.062 17.406 -10.773 1 72.88 11 PRO B O 1
ATOM 4542 N N . ILE B 1 12 ? -22.141 18.484 -12.492 1 87.62 12 ILE B N 1
ATOM 4543 C CA . ILE B 1 12 ? -20.797 18.5 -11.961 1 87.62 12 ILE B CA 1
ATOM 4544 C C . ILE B 1 12 ? -20.703 19.516 -10.82 1 87.62 12 ILE B C 1
ATOM 4546 O O . ILE B 1 12 ? -21.125 20.656 -10.961 1 87.62 12 ILE B O 1
ATOM 4550 N N . LEU B 1 13 ? -20.391 19.062 -9.578 1 93.81 13 LEU B N 1
ATOM 4551 C CA . LEU B 1 13 ? -20.188 19.922 -8.43 1 93.81 13 LEU B CA 1
ATOM 4552 C C . LEU B 1 13 ? -18.688 20.109 -8.141 1 93.81 13 LEU B C 1
ATOM 4554 O O . LEU B 1 13 ? -17.906 19.156 -8.266 1 93.81 13 LEU B O 1
ATOM 4558 N N . ILE B 1 14 ? -18.359 21.391 -7.785 1 94.94 14 ILE B N 1
ATOM 4559 C CA . ILE B 1 14 ? -16.969 21.734 -7.5 1 94.94 14 ILE B CA 1
ATOM 4560 C C . ILE B 1 14 ? -16.859 22.312 -6.09 1 94.94 14 ILE B C 1
ATOM 4562 O O . ILE B 1 14 ? -16.938 23.531 -5.91 1 94.94 14 ILE B O 1
ATOM 4566 N N . PRO B 1 15 ? -16.688 21.484 -5.117 1 96.12 15 PRO B N 1
ATOM 4567 C CA . PRO B 1 15 ? -16.516 22 -3.756 1 96.12 15 PRO B CA 1
ATOM 4568 C C . PRO B 1 15 ? -15.25 22.828 -3.59 1 96.12 15 PRO B C 1
ATOM 4570 O O . PRO B 1 15 ? -14.211 22.516 -4.164 1 96.12 15 PRO B O 1
ATOM 4573 N N . THR B 1 16 ? -15.352 23.906 -2.895 1 95.62 16 THR B N 1
ATOM 4574 C CA . THR B 1 16 ? -14.266 24.766 -2.465 1 95.62 16 THR B CA 1
ATOM 4575 C C . THR B 1 16 ? -14.305 24.984 -0.953 1 95.62 16 THR B C 1
ATOM 4577 O O . THR B 1 16 ? -15.289 24.625 -0.298 1 95.62 16 THR B O 1
ATOM 4580 N N . PRO B 1 17 ? -13.203 25.453 -0.388 1 95.19 17 PRO B N 1
ATOM 4581 C CA . PRO B 1 17 ? -13.234 25.719 1.054 1 95.19 17 PRO B CA 1
ATOM 4582 C C . PRO B 1 17 ? -14.391 26.625 1.468 1 95.19 17 PRO B C 1
ATOM 4584 O O . PRO B 1 17 ? -14.906 26.5 2.58 1 95.19 17 PRO B O 1
ATOM 4587 N N . GLU B 1 18 ? -14.906 27.438 0.583 1 94.81 18 GLU B N 1
ATOM 4588 C CA . GLU B 1 18 ? -15.898 28.453 0.906 1 94.81 18 GLU B CA 1
ATOM 4589 C C . GLU B 1 18 ? -17.312 27.906 0.774 1 94.81 18 GLU B C 1
ATOM 4591 O O . GLU B 1 18 ? -18.234 28.359 1.46 1 94.81 18 GLU B O 1
ATOM 4596 N N . ASN B 1 19 ? -17.5 26.875 -0.017 1 96.12 19 ASN B N 1
ATOM 4597 C CA . ASN B 1 19 ? -18.875 26.531 -0.337 1 96.12 19 ASN B CA 1
ATOM 4598 C C . ASN B 1 19 ? -19.203 25.094 0.05 1 96.12 19 ASN B C 1
ATOM 4600 O O . ASN B 1 19 ? -20.359 24.688 -0.032 1 96.12 19 ASN B O 1
ATOM 4604 N N . TYR B 1 20 ? -18.203 24.266 0.446 1 97 20 TYR B N 1
ATOM 4605 C CA . TYR B 1 20 ? -18.422 22.828 0.55 1 97 20 TYR B CA 1
ATOM 4606 C C . TYR B 1 20 ? -19.5 22.516 1.574 1 97 20 TYR B C 1
ATOM 4608 O O . TYR B 1 20 ? -20.234 21.531 1.432 1 97 20 TYR B O 1
ATOM 4616 N N . GLN B 1 21 ? -19.719 23.328 2.594 1 96 21 GLN B N 1
ATOM 4617 C CA . GLN B 1 21 ? -20.688 23.062 3.646 1 96 21 GLN B CA 1
ATOM 4618 C C . GLN B 1 21 ? -22.109 23.125 3.102 1 96 21 GLN B C 1
ATOM 4620 O O . GLN B 1 21 ? -23 22.422 3.604 1 96 21 GLN B O 1
ATOM 4625 N N . ASP B 1 22 ? -22.297 23.875 2.094 1 95.94 22 ASP B N 1
ATOM 4626 C CA . ASP B 1 22 ? -23.625 24.016 1.491 1 95.94 22 ASP B CA 1
ATOM 4627 C C . ASP B 1 22 ? -23.906 22.859 0.53 1 95.94 22 ASP B C 1
ATOM 4629 O O . ASP B 1 22 ? -25.062 22.594 0.186 1 95.94 22 ASP B O 1
ATOM 4633 N N . LEU B 1 23 ? -22.828 22.25 0.11 1 96.25 23 LEU B N 1
ATOM 4634 C CA . LEU B 1 23 ? -22.953 21.219 -0.921 1 96.25 23 LEU B CA 1
ATOM 4635 C C . LEU B 1 23 ? -23.094 19.844 -0.297 1 96.25 23 LEU B C 1
ATOM 4637 O O . LEU B 1 23 ? -23.625 18.922 -0.931 1 96.25 23 LEU B O 1
ATOM 4641 N N . VAL B 1 24 ? -22.609 19.656 0.913 1 97.19 24 VAL B N 1
ATOM 4642 C CA . VAL B 1 24 ? -22.656 18.375 1.586 1 97.19 24 VAL B CA 1
ATOM 4643 C C . VAL B 1 24 ? -24.109 17.953 1.829 1 97.19 24 VAL B C 1
ATOM 4645 O O . VAL B 1 24 ? -24.922 18.781 2.246 1 97.19 24 VAL B O 1
ATOM 4648 N N . LYS B 1 25 ? -24.469 16.734 1.607 1 96.62 25 LYS B N 1
ATOM 4649 C CA . LYS B 1 25 ? -25.828 16.219 1.816 1 96.62 25 LYS B CA 1
ATOM 4650 C C . LYS B 1 25 ? -25.969 15.633 3.217 1 96.62 25 LYS B C 1
ATOM 4652 O O . LYS B 1 25 ? -25 15.18 3.812 1 96.62 25 LYS B O 1
ATOM 4657 N N . PRO B 1 26 ? -27.203 15.656 3.707 1 96.44 26 PRO B N 1
ATOM 4658 C CA . PRO B 1 26 ? -27.438 15.086 5.031 1 96.44 26 PRO B CA 1
ATOM 4659 C C . PRO B 1 26 ? -27.203 13.578 5.074 1 96.44 26 PRO B C 1
ATOM 4661 O O . PRO B 1 26 ? -27.625 12.852 4.172 1 96.44 26 PRO B O 1
ATOM 4664 N N . ILE B 1 27 ? -26.562 13.102 6.094 1 97.25 27 ILE B N 1
ATOM 4665 C CA . ILE B 1 27 ? -26.266 11.695 6.336 1 97.25 27 ILE B CA 1
ATOM 4666 C C . ILE B 1 27 ? -25.984 11.477 7.82 1 97.25 27 ILE B C 1
ATOM 4668 O O . ILE B 1 27 ? -25.391 12.328 8.484 1 97.25 27 ILE B O 1
ATOM 4672 N N . THR B 1 28 ? -26.469 10.367 8.375 1 96.75 28 THR B N 1
ATOM 4673 C CA . THR B 1 28 ? -26.172 10.055 9.766 1 96.75 28 THR B CA 1
ATOM 4674 C C . THR B 1 28 ? -24.719 9.609 9.922 1 96.75 28 THR B C 1
ATOM 4676 O O . THR B 1 28 ? -24.078 9.188 8.953 1 96.75 28 THR B O 1
ATOM 4679 N N . LEU B 1 29 ? -24.203 9.695 11.102 1 96.5 29 LEU B N 1
ATOM 4680 C CA . LEU B 1 29 ? -22.844 9.258 11.367 1 96.5 29 LEU B CA 1
ATOM 4681 C C . LEU B 1 29 ? -22.672 7.77 11.094 1 96.5 29 LEU B C 1
ATOM 4683 O O . LEU B 1 29 ? -21.641 7.336 10.586 1 96.5 29 LEU B O 1
ATOM 4687 N N . GLU B 1 30 ? -23.703 7.004 11.391 1 96.38 30 GLU B N 1
ATOM 4688 C CA . GLU B 1 30 ? -23.656 5.562 11.18 1 96.38 30 GLU B CA 1
ATOM 4689 C C . GLU B 1 30 ? -23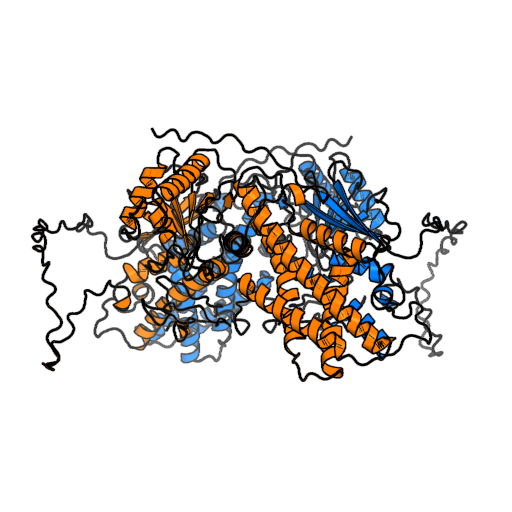.562 5.227 9.688 1 96.38 30 GLU B C 1
ATOM 4691 O O . GLU B 1 30 ? -22.734 4.398 9.289 1 96.38 30 GLU B O 1
ATOM 4696 N N . ASN B 1 31 ? -24.344 5.859 8.914 1 97.69 31 ASN B N 1
ATOM 4697 C CA . ASN B 1 31 ? -24.312 5.621 7.473 1 97.69 31 ASN B CA 1
ATOM 4698 C C . ASN B 1 31 ? -23.016 6.137 6.852 1 97.69 31 ASN B C 1
ATOM 4700 O O . ASN B 1 31 ? -22.453 5.5 5.957 1 97.69 31 ASN B O 1
ATOM 4704 N N . ALA B 1 32 ? -22.625 7.32 7.344 1 98.44 32 ALA B N 1
ATOM 4705 C CA . ALA B 1 32 ? -21.359 7.875 6.855 1 98.44 32 ALA B CA 1
ATOM 4706 C C . ALA B 1 32 ? -20.203 6.926 7.129 1 98.44 32 ALA B C 1
ATOM 4708 O O . ALA B 1 32 ? -19.344 6.711 6.266 1 98.44 32 ALA B O 1
ATOM 4709 N N . THR B 1 33 ? -20.188 6.375 8.336 1 98.06 33 THR B N 1
ATOM 4710 C CA . THR B 1 33 ? -19.156 5.43 8.719 1 98.06 33 THR B CA 1
ATOM 4711 C C . THR B 1 33 ? -19.203 4.176 7.855 1 98.06 33 THR B C 1
ATOM 4713 O O . THR B 1 33 ? -18.172 3.656 7.434 1 98.06 33 THR B O 1
ATOM 4716 N N . ALA B 1 34 ? -20.375 3.689 7.582 1 98.12 34 ALA B N 1
ATOM 4717 C CA . ALA B 1 34 ? -20.547 2.498 6.754 1 98.12 34 ALA B CA 1
ATOM 4718 C C . ALA B 1 34 ? -20.016 2.734 5.344 1 98.12 34 ALA B C 1
ATOM 4720 O O . ALA B 1 34 ? -19.312 1.887 4.785 1 98.12 34 ALA B O 1
ATOM 4721 N N . ILE B 1 35 ? -20.344 3.857 4.773 1 98.56 35 ILE B N 1
ATOM 4722 C CA . ILE B 1 35 ? -19.906 4.191 3.422 1 98.56 35 ILE B CA 1
ATOM 4723 C C . ILE B 1 35 ? -18.391 4.395 3.408 1 98.56 35 ILE B C 1
ATOM 4725 O O . ILE B 1 35 ? -17.703 3.908 2.51 1 98.56 35 ILE B O 1
ATOM 4729 N N . PHE B 1 36 ? -17.891 5.145 4.434 1 98.56 36 PHE B N 1
ATOM 4730 C CA . PHE B 1 36 ? -16.453 5.352 4.566 1 98.56 36 PHE B CA 1
ATOM 4731 C C . PHE B 1 36 ? -15.711 4.02 4.629 1 98.56 36 PHE B C 1
ATOM 4733 O O . PHE B 1 36 ? -14.711 3.824 3.938 1 98.56 36 PHE B O 1
ATOM 4740 N N . ASN B 1 37 ? -16.203 3.096 5.383 1 98.12 37 ASN B N 1
ATOM 4741 C CA . ASN B 1 37 ? -15.57 1.794 5.555 1 98.12 37 ASN B CA 1
ATOM 4742 C C . ASN B 1 37 ? -15.703 0.935 4.301 1 98.12 37 ASN B C 1
ATOM 4744 O O . ASN B 1 37 ? -14.82 0.132 3.996 1 98.12 37 ASN B O 1
ATOM 4748 N N . THR B 1 38 ? -16.781 1.068 3.576 1 98.12 38 THR B N 1
ATOM 4749 C CA . THR B 1 38 ? -16.922 0.398 2.287 1 98.12 38 THR B CA 1
ATOM 4750 C C . THR B 1 38 ? -15.805 0.843 1.336 1 98.12 38 THR B C 1
ATOM 4752 O O . THR B 1 38 ? -15.164 0.011 0.696 1 98.12 38 THR B O 1
ATOM 4755 N N . VAL B 1 39 ? -15.578 2.137 1.271 1 98.44 39 VAL B N 1
ATOM 4756 C CA . VAL B 1 39 ? -14.539 2.699 0.417 1 98.44 39 VAL B CA 1
ATOM 4757 C C . VAL B 1 39 ? -13.164 2.207 0.879 1 98.44 39 VAL B C 1
ATOM 4759 O O . VAL B 1 39 ? -12.344 1.777 0.064 1 98.44 39 VAL B O 1
ATOM 4762 N N . LEU B 1 40 ? -12.984 2.236 2.129 1 97.75 40 LEU B N 1
ATOM 4763 C CA . LEU B 1 40 ? -11.703 1.85 2.725 1 97.75 40 LEU B CA 1
ATOM 4764 C C . LEU B 1 40 ? -11.438 0.365 2.51 1 97.75 40 LEU B C 1
ATOM 4766 O O . LEU B 1 40 ? -10.289 -0.035 2.287 1 97.75 40 LEU B O 1
ATOM 4770 N N . ALA B 1 41 ? -12.453 -0.442 2.564 1 97.62 41 ALA B N 1
ATOM 4771 C CA . ALA B 1 41 ? -12.305 -1.895 2.568 1 97.62 41 ALA B CA 1
ATOM 4772 C C . ALA B 1 41 ? -12.234 -2.443 1.146 1 97.62 41 ALA B C 1
ATOM 4774 O O . ALA B 1 41 ? -11.758 -3.561 0.929 1 97.62 41 ALA B O 1
ATOM 4775 N N . ALA B 1 42 ? -12.719 -1.678 0.194 1 98.12 42 ALA B N 1
ATOM 4776 C CA . ALA B 1 42 ? -12.727 -2.158 -1.186 1 98.12 42 ALA B CA 1
ATOM 4777 C C . ALA B 1 42 ? -11.328 -2.568 -1.633 1 98.12 42 ALA B C 1
ATOM 4779 O O . ALA B 1 42 ? -10.367 -1.812 -1.459 1 98.12 42 ALA B O 1
ATOM 4780 N N . LEU B 1 43 ? -11.203 -3.812 -2.133 1 97.94 43 LEU B N 1
ATOM 4781 C CA . LEU B 1 43 ? -9.984 -4.406 -2.676 1 97.94 43 LEU B CA 1
ATOM 4782 C C . LEU B 1 43 ? -8.961 -4.641 -1.573 1 97.94 43 LEU B C 1
ATOM 4784 O O . LEU B 1 43 ? -7.75 -4.633 -1.83 1 97.94 43 LEU B O 1
ATOM 4788 N N . ARG B 1 44 ? -9.422 -4.801 -0.343 1 97.75 44 ARG B N 1
ATOM 4789 C CA . ARG B 1 44 ? -8.625 -5.211 0.807 1 97.75 44 ARG B CA 1
ATOM 4790 C C . ARG B 1 44 ? -9.273 -6.383 1.535 1 97.75 44 ARG B C 1
ATOM 4792 O O . ARG B 1 44 ? -10.219 -6.195 2.303 1 97.75 44 ARG B O 1
ATOM 4799 N N . PRO B 1 45 ? -8.703 -7.57 1.372 1 96.25 45 PRO B N 1
ATOM 4800 C CA . PRO B 1 45 ? -9.344 -8.75 1.958 1 96.25 45 PRO B CA 1
ATOM 4801 C C . PRO B 1 45 ? -9.484 -8.656 3.477 1 96.25 45 PRO B C 1
ATOM 4803 O O . PRO B 1 45 ? -10.547 -8.969 4.023 1 96.25 45 PRO B O 1
ATOM 4806 N N . LYS B 1 46 ? -8.484 -8.211 4.188 1 95.81 46 LYS B N 1
ATOM 4807 C CA . LYS B 1 46 ? -8.562 -8.086 5.641 1 95.81 46 LYS B CA 1
ATOM 4808 C C . LYS B 1 46 ? -9.703 -7.156 6.051 1 95.81 46 LYS B C 1
ATOM 4810 O O . LYS B 1 46 ? -10.5 -7.488 6.93 1 95.81 46 LYS B O 1
ATOM 4815 N N . HIS B 1 47 ? -9.742 -5.973 5.414 1 96.5 47 HIS B N 1
ATOM 4816 C CA . HIS B 1 47 ? -10.781 -4.996 5.738 1 96.5 47 HIS B CA 1
ATOM 4817 C C . HIS B 1 47 ? -12.172 -5.551 5.449 1 96.5 47 HIS B C 1
ATOM 4819 O O . HIS B 1 47 ? -13.102 -5.352 6.234 1 96.5 47 HIS B O 1
ATOM 4825 N N . SER B 1 48 ? -12.258 -6.266 4.348 1 96.44 48 SER B N 1
ATOM 4826 C CA . SER B 1 48 ? -13.539 -6.855 3.963 1 96.44 48 SER B CA 1
ATOM 4827 C C . SER B 1 48 ? -13.977 -7.922 4.961 1 96.44 48 SER B C 1
ATOM 4829 O O . SER B 1 48 ? -15.172 -8.102 5.195 1 96.44 48 SER B O 1
ATOM 4831 N N . GLN B 1 49 ? -13.016 -8.648 5.535 1 94.75 49 GLN B N 1
ATOM 4832 C CA . GLN B 1 49 ? -13.328 -9.68 6.52 1 94.75 49 GLN B CA 1
ATOM 4833 C C . GLN B 1 49 ? -13.773 -9.062 7.84 1 94.75 49 GLN B C 1
ATOM 4835 O O . GLN B 1 49 ? -14.555 -9.664 8.578 1 94.75 49 GLN B O 1
ATOM 4840 N N . LEU B 1 50 ? -13.281 -7.871 8.141 1 96.12 50 LEU B N 1
ATOM 4841 C CA . LEU B 1 50 ? -13.617 -7.188 9.383 1 96.12 50 LEU B CA 1
ATOM 4842 C C . LEU B 1 50 ? -14.953 -6.469 9.266 1 96.12 50 LEU B C 1
ATOM 4844 O O . LEU B 1 50 ? -15.562 -6.105 10.273 1 96.12 50 LEU B O 1
ATOM 4848 N N . ILE B 1 51 ? -15.359 -6.199 8.039 1 96.25 51 ILE B N 1
ATOM 4849 C CA . ILE B 1 51 ? -16.672 -5.66 7.695 1 96.25 51 ILE B CA 1
ATOM 4850 C C . ILE B 1 51 ? -17.406 -6.633 6.777 1 96.25 51 ILE B C 1
ATOM 4852 O O . ILE B 1 51 ? -17.688 -6.312 5.621 1 96.25 51 ILE B O 1
ATOM 4856 N N . PRO B 1 52 ? -17.719 -7.73 7.312 1 96 52 PRO B N 1
ATOM 4857 C CA . PRO B 1 52 ? -18 -8.891 6.469 1 96 52 PRO B CA 1
ATOM 4858 C C . PRO B 1 52 ? -19.281 -8.742 5.656 1 96 52 PRO B C 1
ATOM 4860 O O . PRO B 1 52 ? -19.344 -9.172 4.504 1 96 52 PRO B O 1
ATOM 4863 N N . ASN B 1 53 ? -20.359 -8.18 6.254 1 96.81 53 ASN B N 1
ATOM 4864 C CA . ASN B 1 53 ? -21.609 -8.016 5.52 1 96.81 53 ASN B CA 1
ATOM 4865 C C . ASN B 1 53 ? -21.625 -6.711 4.727 1 96.81 53 ASN B C 1
ATOM 4867 O O . ASN B 1 53 ? -22.281 -5.746 5.125 1 96.81 53 ASN B O 1
ATOM 4871 N N . GLY B 1 54 ? -20.922 -6.742 3.607 1 97.31 54 GLY B N 1
ATOM 4872 C CA . GLY B 1 54 ? -20.969 -5.602 2.705 1 97.31 54 GLY B CA 1
ATOM 4873 C C . GLY B 1 54 ? -22.312 -5.422 2.033 1 97.31 54 GLY B C 1
ATOM 4874 O O . GLY B 1 54 ? -23.016 -6.402 1.773 1 97.31 54 GLY B O 1
ATOM 4875 N N . VAL B 1 55 ? -22.656 -4.18 1.673 1 98.25 55 VAL B N 1
ATOM 4876 C CA . VAL B 1 55 ? -24.016 -3.955 1.188 1 98.25 55 VAL B CA 1
ATOM 4877 C C . VAL B 1 55 ? -23.984 -3.152 -0.111 1 98.25 55 VAL B C 1
ATOM 4879 O O . VAL B 1 55 ? -25.016 -2.717 -0.612 1 98.25 55 VAL B O 1
ATOM 4882 N N . SER B 1 56 ? -22.766 -2.918 -0.639 1 98.69 56 SER B N 1
ATOM 4883 C CA . SER B 1 56 ? -22.641 -2.039 -1.796 1 98.69 56 SER B CA 1
ATOM 4884 C C . SER B 1 56 ? -22.188 -2.812 -3.029 1 98.69 56 SER B C 1
ATOM 4886 O O . SER B 1 56 ? -21.641 -3.91 -2.914 1 98.69 56 SER B O 1
ATOM 4888 N N . PHE B 1 57 ? -22.516 -2.279 -4.203 1 98.75 57 PHE B N 1
ATOM 4889 C CA . PHE B 1 57 ? -22.078 -2.732 -5.52 1 98.75 57 PHE B CA 1
ATOM 4890 C C . PHE B 1 57 ? -21.188 -1.682 -6.191 1 98.75 57 PHE B C 1
ATOM 4892 O O . PHE B 1 57 ? -21.594 -0.523 -6.32 1 98.75 57 PHE B O 1
ATOM 4899 N N . ILE B 1 58 ? -20.016 -2.08 -6.598 1 98.62 58 ILE B N 1
ATOM 4900 C CA . ILE B 1 58 ? -19.094 -1.094 -7.156 1 98.62 58 ILE B CA 1
ATOM 4901 C C . ILE B 1 58 ? -18.641 -1.535 -8.547 1 98.62 58 ILE B C 1
ATOM 4903 O O . ILE B 1 58 ? -18.016 -2.586 -8.695 1 98.62 58 ILE B O 1
ATOM 4907 N N . PRO B 1 59 ? -18.953 -0.739 -9.562 1 98.44 59 PRO B N 1
ATOM 4908 C CA . PRO B 1 59 ? -18.406 -1.047 -10.883 1 98.44 59 PRO B CA 1
ATOM 4909 C C . PRO B 1 59 ? -16.875 -1.174 -10.875 1 98.44 59 PRO B C 1
ATOM 4911 O O . PRO B 1 59 ? -16.188 -0.395 -10.203 1 98.44 59 PRO B O 1
ATOM 4914 N N . ALA B 1 60 ? -16.422 -2.154 -11.555 1 98.19 60 ALA B N 1
ATOM 4915 C CA . ALA B 1 60 ? -15 -2.504 -11.492 1 98.19 60 ALA B CA 1
ATOM 4916 C C . ALA B 1 60 ? -14.445 -2.807 -12.875 1 98.19 60 ALA B C 1
ATOM 4918 O O . ALA B 1 60 ? -15.195 -2.875 -13.852 1 98.19 60 ALA B O 1
ATOM 4919 N N . TYR B 1 61 ? -13.172 -2.863 -12.906 1 95.56 61 TYR B N 1
ATOM 4920 C CA . TYR B 1 61 ? -12.383 -2.977 -14.125 1 95.56 61 TYR B CA 1
ATOM 4921 C C . TYR B 1 61 ? -11.148 -3.842 -13.898 1 95.56 61 TYR B C 1
ATOM 4923 O O . TYR B 1 61 ? -10.359 -3.584 -12.984 1 95.56 61 TYR B O 1
ATOM 4931 N N . ILE B 1 62 ? -10.977 -5.004 -14.672 1 98.25 62 ILE B N 1
ATOM 4932 C CA . ILE B 1 62 ? -9.734 -5.758 -14.664 1 98.25 62 ILE B CA 1
ATOM 4933 C C . ILE B 1 62 ? -8.898 -5.375 -15.883 1 98.25 62 ILE B C 1
ATOM 4935 O O . ILE B 1 62 ? -9.258 -5.688 -17.016 1 98.25 62 ILE B O 1
ATOM 4939 N N . PRO B 1 63 ? -7.773 -4.73 -15.688 1 97.12 63 PRO B N 1
ATOM 4940 C CA . PRO B 1 63 ? -7.016 -4.164 -16.797 1 97.12 63 PRO B CA 1
ATOM 4941 C C . PRO B 1 63 ? -6.348 -5.23 -17.672 1 97.12 63 PRO B C 1
ATOM 4943 O O . PRO B 1 63 ? -6.211 -6.379 -17.234 1 97.12 63 PRO B O 1
ATOM 4946 N N . GLN B 1 64 ? -5.969 -4.766 -18.828 1 96.5 64 GLN B N 1
ATOM 4947 C CA . GLN B 1 64 ? -5.141 -5.574 -19.719 1 96.5 64 GLN B CA 1
ATOM 4948 C C . GLN B 1 64 ? -3.871 -6.043 -19.016 1 96.5 64 GLN B C 1
ATOM 4950 O O . GLN B 1 64 ? -3.287 -5.297 -18.219 1 96.5 64 GLN B O 1
ATOM 4955 N N . GLY B 1 65 ? -3.459 -7.285 -19.297 1 97.19 65 GLY B N 1
ATOM 4956 C CA . GLY B 1 65 ? -2.227 -7.832 -18.766 1 97.19 65 GLY B CA 1
ATOM 4957 C C . GLY B 1 65 ? -2.443 -8.68 -17.516 1 97.19 65 GLY B C 1
ATOM 4958 O O . GLY B 1 65 ? -1.572 -9.469 -17.141 1 97.19 65 GLY B O 1
ATOM 4959 N N . SER B 1 66 ? -3.6 -8.523 -16.859 1 97.94 66 SER B N 1
ATOM 4960 C CA . SER B 1 66 ? -3.891 -9.297 -15.664 1 97.94 66 SER B CA 1
ATOM 4961 C C . SER B 1 66 ? -3.945 -10.789 -15.961 1 97.94 66 SER B C 1
ATOM 4963 O O . SER B 1 66 ? -4.395 -11.195 -17.031 1 97.94 66 SER B O 1
ATOM 4965 N N . LEU B 1 67 ? -3.488 -11.555 -15.055 1 98.38 67 LEU B N 1
ATOM 4966 C CA . LEU B 1 67 ? -3.607 -13.008 -15.164 1 98.38 67 LEU B CA 1
ATOM 4967 C C . LEU B 1 67 ? -4.691 -13.531 -14.227 1 98.38 67 LEU B C 1
ATOM 4969 O O . LEU B 1 67 ? -4.836 -13.047 -13.102 1 98.38 67 LEU B O 1
ATOM 4973 N N . LEU B 1 68 ? -5.453 -14.391 -14.711 1 98.44 68 LEU B N 1
ATOM 4974 C CA . LEU B 1 68 ? -6.52 -15.062 -13.969 1 98.44 68 LEU B CA 1
ATOM 4975 C C . LEU B 1 68 ? -6.344 -16.578 -14.008 1 98.44 68 LEU B C 1
ATOM 4977 O O . LEU B 1 68 ? -5.961 -17.141 -15.039 1 98.44 68 LEU B O 1
ATOM 4981 N N . TYR B 1 69 ? -6.641 -17.25 -12.938 1 98 69 TYR B N 1
ATOM 4982 C CA . TYR B 1 69 ? -6.305 -18.656 -12.797 1 98 69 TYR B CA 1
ATOM 4983 C C . TYR B 1 69 ? -7.559 -19.5 -12.57 1 98 69 TYR B C 1
ATOM 4985 O O . TYR B 1 69 ? -8.43 -19.125 -11.781 1 98 69 TYR B O 1
ATOM 4993 N N . HIS B 1 70 ? -7.648 -20.578 -13.242 1 97.06 70 HIS B N 1
ATOM 4994 C CA . HIS B 1 70 ? -8.758 -21.516 -13.125 1 97.06 70 HIS B CA 1
ATOM 4995 C C . HIS B 1 70 ? -8.266 -22.953 -13.078 1 97.06 70 HIS B C 1
ATOM 4997 O O . HIS B 1 70 ? -7.66 -23.438 -14.047 1 97.06 70 HIS B O 1
ATOM 5003 N N . GLY B 1 71 ? -8.469 -23.609 -11.945 1 94.62 71 GLY B N 1
ATOM 5004 C CA . GLY B 1 71 ? -8.195 -25.031 -11.828 1 94.62 71 GLY B CA 1
ATOM 5005 C C . GLY B 1 71 ? -9.383 -25.906 -12.172 1 94.62 71 GLY B C 1
ATOM 5006 O O . GLY B 1 71 ? -10.516 -25.578 -11.805 1 94.62 71 GLY B O 1
ATOM 5007 N N . ASN B 1 72 ? -9.148 -26.938 -12.969 1 91.38 72 ASN B N 1
ATOM 5008 C CA . ASN B 1 72 ? -10.211 -27.891 -13.234 1 91.38 72 ASN B CA 1
ATOM 5009 C C . ASN B 1 72 ? -9.656 -29.297 -13.469 1 91.38 72 ASN B C 1
ATOM 5011 O O . ASN B 1 72 ? -8.477 -29.547 -13.219 1 91.38 72 ASN B O 1
ATOM 5015 N N . ASN B 1 73 ? -10.547 -30.234 -13.797 1 88.81 73 ASN B N 1
ATOM 5016 C CA . ASN B 1 73 ? -10.109 -31.625 -13.852 1 88.81 73 ASN B CA 1
ATOM 5017 C C . ASN B 1 73 ? -10.062 -32.156 -15.289 1 88.81 73 ASN B C 1
ATOM 5019 O O . ASN B 1 73 ? -9.906 -33.344 -15.516 1 88.81 73 ASN B O 1
ATOM 5023 N N . ASN B 1 74 ? -10.203 -31.297 -16.266 1 88.75 74 ASN B N 1
ATOM 5024 C CA . ASN B 1 74 ? -10.266 -31.828 -17.625 1 88.75 74 ASN B CA 1
ATOM 5025 C C . ASN B 1 74 ? -9.398 -31 -18.578 1 88.75 74 ASN B C 1
ATOM 5027 O O . ASN B 1 74 ? -9.25 -31.359 -19.75 1 88.75 74 ASN B O 1
ATOM 5031 N N . GLY B 1 75 ? -8.797 -29.938 -18.109 1 92.44 75 GLY B N 1
ATOM 5032 C CA . GLY B 1 75 ? -7.895 -29.141 -18.922 1 92.44 75 GLY B CA 1
ATOM 5033 C C . GLY B 1 75 ? -8.602 -28.359 -20.016 1 92.44 75 GLY B C 1
ATOM 5034 O O . GLY B 1 75 ? -7.961 -27.781 -20.891 1 92.44 75 GLY B O 1
ATOM 5035 N N . GLU B 1 76 ? -9.914 -28.328 -19.953 1 95.5 76 GLU B N 1
ATOM 5036 C CA . GLU B 1 76 ? -10.672 -27.641 -21 1 95.5 76 GLU B CA 1
ATOM 5037 C C . GLU B 1 76 ? -11.078 -26.234 -20.547 1 95.5 76 GLU B C 1
ATOM 5039 O O . GLU B 1 76 ? -11.312 -26 -19.359 1 95.5 76 GLU B O 1
ATOM 5044 N N . ILE B 1 77 ? -11.109 -25.312 -21.5 1 97.31 77 ILE B N 1
ATOM 5045 C CA . ILE B 1 77 ? -11.695 -24 -21.234 1 97.31 77 ILE B CA 1
ATOM 5046 C C . ILE B 1 77 ? -13.172 -24.156 -20.875 1 97.31 77 ILE B C 1
ATOM 5048 O O . ILE B 1 77 ? -13.914 -24.859 -21.562 1 97.31 77 ILE B O 1
ATOM 5052 N N . PRO B 1 78 ? -13.555 -23.531 -19.859 1 96.19 78 PRO B N 1
ATOM 5053 C CA . PRO B 1 78 ? -14.969 -23.641 -19.5 1 96.19 78 PRO B CA 1
ATOM 5054 C C . PRO B 1 78 ? -15.898 -23.203 -20.625 1 96.19 78 PRO B C 1
ATOM 5056 O O . PRO B 1 78 ? -15.641 -22.203 -21.297 1 96.19 78 PRO B O 1
ATOM 5059 N N . LYS B 1 79 ? -16.984 -23.969 -20.844 1 95 79 LYS B N 1
ATOM 5060 C CA . LYS B 1 79 ? -17.969 -23.625 -21.875 1 95 79 LYS B CA 1
ATOM 5061 C C . LYS B 1 79 ? -18.922 -22.547 -21.391 1 95 79 LYS B C 1
ATOM 5063 O O . LYS B 1 79 ? -19.406 -21.734 -22.188 1 95 79 LYS B O 1
ATOM 5068 N N . GLY B 1 80 ? -19.234 -22.484 -20.109 1 92.94 80 GLY B N 1
ATOM 5069 C CA . GLY B 1 80 ? -20.078 -21.469 -19.5 1 92.94 80 GLY B CA 1
ATOM 5070 C C . GLY B 1 80 ? -19.344 -20.641 -18.453 1 92.94 80 GLY B C 1
ATOM 5071 O O . GLY B 1 80 ? -18.109 -20.562 -18.469 1 92.94 80 GLY B O 1
ATOM 5072 N N . LEU B 1 81 ? -20.156 -19.984 -17.656 1 97.12 81 LEU B N 1
ATOM 5073 C CA . LEU B 1 81 ? -19.562 -19.172 -16.609 1 97.12 81 LEU B CA 1
ATOM 5074 C C . LEU B 1 81 ? -18.844 -20.047 -15.586 1 97.12 81 LEU B C 1
ATOM 5076 O O . LEU B 1 81 ? -19.266 -21.172 -15.328 1 97.12 81 LEU B O 1
ATOM 5080 N N . GLU B 1 82 ? -17.75 -19.609 -15.109 1 96.81 82 GLU B N 1
ATOM 5081 C CA . GLU B 1 82 ? -16.984 -20.266 -14.062 1 96.81 82 GLU B CA 1
ATOM 5082 C C . GLU B 1 82 ? -16.219 -19.25 -13.219 1 96.81 82 GLU B C 1
ATOM 5084 O O . GLU B 1 82 ? -16.203 -18.062 -13.531 1 96.81 82 GLU B O 1
ATOM 5089 N N . TRP B 1 83 ? -15.672 -19.766 -12.148 1 96.19 83 TRP B N 1
ATOM 5090 C CA . TRP B 1 83 ? -14.875 -18.953 -11.234 1 96.19 83 TRP B CA 1
ATOM 5091 C C . TRP B 1 83 ? -13.414 -18.906 -11.672 1 96.19 83 TRP B C 1
ATOM 5093 O O . TRP B 1 83 ? -12.898 -19.875 -12.242 1 96.19 83 TRP B O 1
ATOM 5103 N N . VAL B 1 84 ? -12.766 -17.797 -11.43 1 97.75 84 VAL B N 1
ATOM 5104 C CA . VAL B 1 84 ? -11.32 -17.641 -11.516 1 97.75 84 VAL B CA 1
ATOM 5105 C C . VAL B 1 84 ? -10.789 -17.016 -10.234 1 97.75 84 VAL B C 1
ATOM 5107 O O . VAL B 1 84 ? -11.531 -16.375 -9.492 1 97.75 84 VAL B O 1
ATOM 5110 N N . ALA B 1 85 ? -9.531 -17.25 -9.953 1 97 85 ALA B N 1
ATOM 5111 C CA . ALA B 1 85 ? -8.828 -16.594 -8.852 1 97 85 ALA B CA 1
ATOM 5112 C C . ALA B 1 85 ? -7.785 -15.617 -9.367 1 97 85 ALA B C 1
ATOM 5114 O O . ALA B 1 85 ? -7.25 -15.781 -10.461 1 97 85 ALA B O 1
ATOM 5115 N N . PHE B 1 86 ? -7.531 -14.578 -8.586 1 97.62 86 PHE B N 1
ATOM 5116 C CA . PHE B 1 86 ? -6.477 -13.633 -8.922 1 97.62 86 PHE B CA 1
ATOM 5117 C C . PHE B 1 86 ? -5.117 -14.156 -8.477 1 97.62 86 PHE B C 1
ATOM 5119 O O . PHE B 1 86 ? -4.082 -13.688 -8.953 1 97.62 86 PHE B O 1
ATOM 5126 N N . ASP B 1 87 ? -5.141 -15.055 -7.5 1 96.62 87 ASP B N 1
ATOM 5127 C CA . ASP B 1 87 ? -3.932 -15.727 -7.023 1 96.62 87 ASP B CA 1
ATOM 5128 C C . ASP B 1 87 ? -3.965 -17.219 -7.348 1 96.62 87 ASP B C 1
ATOM 5130 O O . ASP B 1 87 ? -4.926 -17.906 -7.008 1 96.62 87 ASP B O 1
ATOM 5134 N N . HIS B 1 88 ? -2.93 -17.719 -7.934 1 96.12 88 HIS B N 1
ATOM 5135 C CA . HIS B 1 88 ? -2.908 -19.109 -8.367 1 96.12 88 HIS B CA 1
ATOM 5136 C C . HIS B 1 88 ? -2.99 -20.062 -7.168 1 96.12 88 HIS B C 1
ATOM 5138 O O . HIS B 1 88 ? -3.486 -21.188 -7.293 1 96.12 88 HIS B O 1
ATOM 5144 N N . GLU B 1 89 ? -2.557 -19.641 -6.023 1 93.62 89 GLU B N 1
ATOM 5145 C CA . GLU B 1 89 ? -2.598 -20.469 -4.824 1 93.62 89 GLU B CA 1
ATOM 5146 C C . GLU B 1 89 ? -4.031 -20.859 -4.469 1 93.62 89 GLU B C 1
ATOM 5148 O O . GLU B 1 89 ? -4.273 -21.953 -3.963 1 93.62 89 GLU B O 1
ATOM 5153 N N . PHE B 1 90 ? -4.883 -19.891 -4.734 1 90.25 90 PHE B N 1
ATOM 5154 C CA . PHE B 1 90 ? -6.301 -20.156 -4.508 1 90.25 90 PHE B CA 1
ATOM 5155 C C . PHE B 1 90 ? -6.797 -21.297 -5.391 1 90.25 90 PHE B C 1
ATOM 5157 O O . PHE B 1 90 ? -7.41 -22.234 -4.902 1 90.25 90 PHE B O 1
ATOM 5164 N N . SER B 1 91 ? -6.5 -21.281 -6.594 1 89.94 91 SER B N 1
ATOM 5165 C CA . SER B 1 91 ? -6.91 -22.297 -7.551 1 89.94 91 SER B CA 1
ATOM 5166 C C . SER B 1 91 ? -6.164 -23.609 -7.316 1 89.94 91 SER B C 1
ATOM 5168 O O . SER B 1 91 ? -6.723 -24.688 -7.496 1 89.94 91 SER B O 1
ATOM 5170 N N . MET B 1 92 ? -4.898 -23.516 -6.941 1 86.69 92 MET B N 1
ATOM 5171 C CA . MET B 1 92 ? -4.109 -24.719 -6.629 1 86.69 92 MET B CA 1
ATOM 5172 C C . MET B 1 92 ? -4.711 -25.469 -5.449 1 86.69 92 MET B C 1
ATOM 5174 O O . MET B 1 92 ? -4.727 -26.703 -5.441 1 86.69 92 MET B O 1
ATOM 5178 N N . ASN B 1 93 ? -5.117 -24.719 -4.48 1 81.5 93 ASN B N 1
ATOM 5179 C CA . ASN B 1 93 ? -5.742 -25.344 -3.318 1 81.5 93 ASN B CA 1
ATOM 5180 C C . ASN B 1 93 ? -7.043 -26.047 -3.693 1 81.5 93 ASN B C 1
ATOM 5182 O O . ASN B 1 93 ? -7.344 -27.125 -3.172 1 81.5 93 ASN B O 1
ATOM 5186 N N . PHE B 1 94 ? -7.781 -25.469 -4.586 1 77.12 94 PHE B N 1
ATOM 5187 C CA . PHE B 1 94 ? -9.008 -26.078 -5.086 1 77.12 94 PHE B CA 1
ATOM 5188 C C . PHE B 1 94 ? -8.695 -27.359 -5.836 1 77.12 94 PHE B C 1
ATOM 5190 O O . PHE B 1 94 ? -9.406 -28.359 -5.676 1 77.12 94 PHE B O 1
ATOM 5197 N N . ILE B 1 95 ? -7.688 -27.422 -6.566 1 76.31 95 ILE B N 1
ATOM 5198 C CA . ILE B 1 95 ? -7.242 -28.578 -7.336 1 76.31 95 ILE B CA 1
ATOM 5199 C C . ILE B 1 95 ? -6.809 -29.688 -6.387 1 76.31 95 ILE B C 1
ATOM 5201 O O . ILE B 1 95 ? -7.215 -30.844 -6.543 1 76.31 95 ILE B O 1
ATOM 5205 N N . ASP B 1 96 ? -6.039 -29.359 -5.422 1 70 96 ASP B N 1
ATOM 5206 C CA . ASP B 1 96 ? -5.469 -30.359 -4.523 1 70 96 ASP B CA 1
ATOM 5207 C C . ASP B 1 96 ? -6.547 -30.969 -3.625 1 70 96 ASP B C 1
ATOM 5209 O O . ASP B 1 96 ? -6.52 -32.156 -3.338 1 70 96 ASP B O 1
ATOM 5213 N N . HIS B 1 97 ? -7.375 -30.109 -3.197 1 63.84 97 HIS B N 1
ATOM 5214 C CA . HIS B 1 97 ? -8.367 -30.594 -2.248 1 63.84 97 HIS B CA 1
ATOM 5215 C C . HIS B 1 97 ? -9.586 -31.172 -2.969 1 63.84 97 HIS B C 1
ATOM 5217 O O . HIS B 1 97 ? -10.18 -32.156 -2.518 1 63.84 97 HIS B O 1
ATOM 5223 N N . ARG B 1 98 ? -9.992 -30.484 -3.883 1 53.78 98 ARG B N 1
ATOM 5224 C CA . ARG B 1 98 ? -11.219 -30.906 -4.539 1 53.78 98 ARG B CA 1
ATOM 5225 C C . ARG B 1 98 ? -10.953 -32.062 -5.516 1 53.78 98 ARG B C 1
ATOM 5227 O O . ARG B 1 98 ? -11.766 -32.969 -5.648 1 53.78 98 ARG B O 1
ATOM 5234 N N . PHE B 1 99 ? -9.867 -31.828 -6.168 1 49.53 99 PHE B N 1
ATOM 5235 C CA . PHE B 1 99 ? -9.656 -32.781 -7.254 1 49.53 99 PHE B CA 1
ATOM 5236 C C . PHE B 1 99 ? -8.594 -33.812 -6.875 1 49.53 99 PHE B C 1
ATOM 5238 O O . PHE B 1 99 ? -8.43 -34.812 -7.555 1 49.53 99 PHE B O 1
ATOM 5245 N N . GLY B 1 100 ? -7.875 -33.375 -5.695 1 47.81 100 GLY B N 1
ATOM 5246 C CA . GLY B 1 100 ? -6.926 -34.344 -5.176 1 47.81 100 GLY B CA 1
ATOM 5247 C C . GLY B 1 100 ? -7.559 -35.344 -4.242 1 47.81 100 GLY B C 1
ATOM 5248 O O . GLY B 1 100 ? -8.672 -35.125 -3.748 1 47.81 100 GLY B O 1
ATOM 5249 N N . MET B 1 101 ? -7.121 -36.594 -4.086 1 44.03 101 MET B N 1
ATOM 5250 C CA . MET B 1 101 ? -7.742 -37.719 -3.418 1 44.03 101 MET B CA 1
ATOM 5251 C C . MET B 1 101 ? -8.164 -37.375 -1.997 1 44.03 101 MET B C 1
ATOM 5253 O O . MET B 1 101 ? -9.297 -37.625 -1.596 1 44.03 101 MET B O 1
ATOM 5257 N N . GLY B 1 102 ? -7.25 -37.688 -0.939 1 37.22 102 GLY B N 1
ATOM 5258 C CA . GLY B 1 102 ? -7.445 -38.031 0.461 1 37.22 102 GLY B CA 1
ATOM 5259 C C . GLY B 1 102 ? -7.664 -36.812 1.347 1 37.22 102 GLY B C 1
ATOM 5260 O O . GLY B 1 102 ? -7.18 -36.75 2.479 1 37.22 102 GLY B O 1
ATOM 5261 N N . GLY B 1 103 ? -7.973 -35.719 0.893 1 37.09 103 GLY B N 1
ATOM 5262 C CA . GLY B 1 103 ? -7.957 -34.719 1.971 1 37.09 103 GLY B CA 1
ATOM 5263 C C . GLY B 1 103 ? -9.023 -34.969 3.021 1 37.09 103 GLY B C 1
ATOM 5264 O O . GLY B 1 103 ? -9.93 -35.781 2.811 1 37.09 103 GLY B O 1
ATOM 5265 N N . PRO B 1 104 ? -8.797 -34.656 4.344 1 35.03 104 PRO B N 1
ATOM 5266 C CA . PRO B 1 104 ? -9.859 -34.906 5.32 1 35.03 104 PRO B CA 1
ATOM 5267 C C . PRO B 1 104 ? -11.242 -34.562 4.785 1 35.03 104 PRO B C 1
ATOM 5269 O O . PRO B 1 104 ? -11.375 -33.719 3.889 1 35.03 104 PRO B O 1
ATOM 5272 N N . PRO B 1 105 ? -12.258 -35.469 5.059 1 34.66 105 PRO B N 1
ATOM 5273 C CA . PRO B 1 105 ? -13.672 -35.375 4.676 1 34.66 105 PRO B CA 1
ATOM 5274 C C . PRO B 1 105 ? -14.234 -33.969 4.812 1 34.66 105 PRO B C 1
ATOM 5276 O O . PRO B 1 105 ? -15.43 -33.75 4.633 1 34.66 105 PRO B O 1
ATOM 5279 N N . GLY B 1 106 ? -13.492 -33.094 5.5 1 34.25 106 GLY B N 1
ATOM 5280 C CA . GLY B 1 106 ? -14.273 -31.984 5.988 1 34.25 106 GLY B CA 1
ATOM 5281 C C . GLY B 1 106 ? -14.82 -31.109 4.875 1 34.25 106 GLY B C 1
ATOM 5282 O O . GLY B 1 106 ? -15.547 -30.141 5.137 1 34.25 106 GLY B O 1
ATOM 5283 N N . PHE B 1 107 ? -14.148 -31.016 3.812 1 34.19 107 PHE B N 1
ATOM 5284 C CA . PHE B 1 107 ? -14.766 -30.141 2.812 1 34.19 107 PHE B CA 1
ATOM 5285 C C . PHE B 1 107 ? -15.898 -30.875 2.1 1 34.19 107 PHE B C 1
ATOM 5287 O O . PHE B 1 107 ? -16.422 -30.375 1.094 1 34.19 107 PHE B O 1
ATOM 5294 N N . ASN B 1 108 ? -16.062 -32.281 2.273 1 29.48 108 ASN B N 1
ATOM 5295 C CA . ASN B 1 108 ? -17.219 -32.906 1.638 1 29.48 108 ASN B CA 1
ATOM 5296 C C . ASN B 1 108 ? -18.531 -32.406 2.225 1 29.48 108 ASN B C 1
ATOM 5298 O O . ASN B 1 108 ? -18.625 -32.188 3.432 1 29.48 108 ASN B O 1
ATOM 5302 N N . GLY B 1 109 ? -19.375 -31.719 1.637 1 29.11 109 GLY B N 1
ATOM 5303 C CA . GLY B 1 109 ? -20.766 -31.625 2.082 1 29.11 109 GLY B CA 1
ATOM 5304 C C . GLY B 1 109 ? -21.25 -32.875 2.77 1 29.11 109 GLY B C 1
ATOM 5305 O O . GLY B 1 109 ? -21.375 -33.938 2.139 1 29.11 109 GLY B O 1
ATOM 5306 N N . SER B 1 110 ? -20.797 -33.156 4.043 1 26.81 110 SER B N 1
ATOM 5307 C CA . SER B 1 110 ? -21.297 -34.281 4.816 1 26.81 110 SER B CA 1
ATOM 5308 C C . SER B 1 110 ? -22.766 -34.562 4.504 1 26.81 110 SER B C 1
ATOM 5310 O O . SER B 1 110 ? -23.578 -33.625 4.465 1 26.81 110 SER B O 1
ATOM 5312 N N . LYS B 1 111 ? -23.109 -35.594 3.777 1 27.91 111 LYS B N 1
ATOM 5313 C CA . LYS B 1 111 ? -24.453 -36.125 3.994 1 27.91 111 LYS B CA 1
ATOM 5314 C C . LYS B 1 111 ? -24.844 -36.031 5.469 1 27.91 111 LYS B C 1
ATOM 5316 O O . LYS B 1 111 ? -24.016 -36.25 6.348 1 27.91 111 LYS B O 1
ATOM 5321 N N . PRO B 1 112 ? -26.031 -35.469 5.906 1 26.89 112 PRO B N 1
ATOM 5322 C CA . PRO B 1 112 ? -26.531 -35.5 7.285 1 26.89 112 PRO B CA 1
ATOM 5323 C C . PRO B 1 112 ? -26.297 -36.875 7.934 1 26.89 112 PRO B C 1
ATOM 5325 O O . PRO B 1 112 ? -26.703 -37.906 7.391 1 26.89 112 PRO B O 1
ATOM 5328 N N . GLY B 1 113 ? -25.141 -37.094 8.391 1 23.17 113 GLY B N 1
ATOM 5329 C CA . GLY B 1 113 ? -24.906 -38.312 9.141 1 23.17 113 GLY B CA 1
ATOM 5330 C C . GLY B 1 113 ? -26.031 -38.656 10.102 1 23.17 113 GLY B C 1
ATOM 5331 O O . GLY B 1 113 ? -26.516 -37.781 10.836 1 23.17 113 GLY B O 1
ATOM 5332 N N . HIS B 1 114 ? -26.922 -39.594 9.742 1 25.33 114 HIS B N 1
ATOM 5333 C CA . HIS B 1 114 ? -27.922 -40.25 10.594 1 25.33 114 HIS B CA 1
ATOM 5334 C C . HIS B 1 114 ? -27.344 -40.562 11.961 1 25.33 114 HIS B C 1
ATOM 5336 O O . HIS B 1 114 ? -26.344 -41.281 12.062 1 25.33 114 HIS B O 1
ATOM 5342 N N . GLY B 1 115 ? -27.312 -39.562 12.898 1 23.27 115 GLY B N 1
ATOM 5343 C CA . GLY B 1 115 ? -27 -39.781 14.305 1 23.27 115 GLY B CA 1
ATOM 5344 C C . GLY B 1 115 ? -27.578 -41.094 14.836 1 23.27 115 GLY B C 1
ATOM 5345 O O . GLY B 1 115 ? -28.578 -41.594 14.32 1 23.27 115 GLY B O 1
ATOM 5346 N N . PRO B 1 116 ? -26.766 -41.844 15.453 1 25.3 116 PRO B N 1
ATOM 5347 C CA . PRO B 1 116 ? -27.203 -43.094 16.047 1 25.3 116 PRO B CA 1
ATOM 5348 C C . PRO B 1 116 ? -28.453 -42.938 16.922 1 25.3 116 PRO B C 1
ATOM 5350 O O . PRO B 1 116 ? -28.719 -41.844 17.422 1 25.3 116 PRO B O 1
ATOM 5353 N N . LYS B 1 117 ? -29.422 -43.812 16.812 1 24.22 117 LYS B N 1
ATOM 5354 C CA . LYS B 1 117 ? -30.688 -44.062 17.516 1 24.22 117 LYS B CA 1
ATOM 5355 C C . LYS B 1 117 ? -30.484 -44.031 19.031 1 24.22 117 LYS B C 1
ATOM 5357 O O . LYS B 1 117 ? -30.125 -45.062 19.625 1 24.22 117 LYS B O 1
ATOM 5362 N N . HIS B 1 118 ? -29.781 -43.094 19.688 1 22.25 118 HIS B N 1
ATOM 5363 C CA . HIS B 1 118 ? -29.734 -43.25 21.125 1 22.25 118 HIS B CA 1
ATOM 5364 C C . HIS B 1 118 ? -31.141 -43.281 21.734 1 22.25 118 HIS B C 1
ATOM 5366 O O . HIS B 1 118 ? -32.094 -42.844 21.109 1 22.25 118 HIS B O 1
ATOM 5372 N N . GLY B 1 119 ? -31.297 -43.75 23.047 1 21.62 119 GLY B N 1
ATOM 5373 C CA . GLY B 1 119 ? -32.344 -44.281 23.906 1 21.62 119 GLY B CA 1
ATOM 5374 C C . GLY B 1 119 ? -33.5 -43.312 24.125 1 21.62 119 GLY B C 1
ATOM 5375 O O . GLY B 1 119 ? -33.344 -42.094 23.891 1 21.62 119 GLY B O 1
ATOM 5376 N N . LYS B 1 120 ? -34.688 -43.844 24.578 1 23.75 120 LYS B N 1
ATOM 5377 C CA . LYS B 1 120 ? -36.125 -43.594 24.734 1 23.75 120 LYS B CA 1
ATOM 5378 C C . LYS B 1 120 ? -36.375 -42.469 25.734 1 23.75 120 LYS B C 1
ATOM 5380 O O . LYS B 1 120 ? -37.5 -42.281 26.188 1 23.75 120 LYS B O 1
ATOM 5385 N N . HIS B 1 121 ? -35.5 -41.594 26.125 1 21.19 121 HIS B N 1
ATOM 5386 C CA . HIS B 1 121 ? -36.125 -40.938 27.266 1 21.19 121 HIS B CA 1
ATOM 5387 C C . HIS B 1 121 ? -37.406 -40.219 26.844 1 21.19 121 HIS B C 1
ATOM 5389 O O . HIS B 1 121 ? -37.469 -39.594 25.781 1 21.19 121 HIS B O 1
ATOM 5395 N N . LYS B 1 122 ? -38.594 -40.438 27.469 1 23.77 122 LYS B N 1
ATOM 5396 C CA . LYS B 1 122 ? -40.062 -40.281 27.453 1 23.77 122 LYS B CA 1
ATOM 5397 C C . LYS B 1 122 ? -40.438 -38.812 27.438 1 23.77 122 LYS B C 1
ATOM 5399 O O . LYS B 1 122 ? -41.594 -38.469 27.609 1 23.77 122 LYS B O 1
ATOM 5404 N N . GLY B 1 123 ? -39.531 -37.812 27.297 1 23.3 123 GLY B N 1
ATOM 5405 C CA . GLY B 1 123 ? -40.188 -36.625 27.766 1 23.3 123 GLY B CA 1
ATOM 5406 C C . GLY B 1 123 ? -41.375 -36.219 26.891 1 23.3 123 GLY B C 1
ATOM 5407 O O . GLY B 1 123 ? -41.562 -36.719 25.797 1 23.3 123 GLY B O 1
ATOM 5408 N N . PRO B 1 124 ? -42.312 -35.25 27.344 1 27.03 124 PRO B N 1
ATOM 5409 C CA . PRO B 1 124 ? -43.688 -35.062 26.953 1 27.03 124 PRO B CA 1
ATOM 5410 C C . PRO B 1 124 ? -43.844 -34.688 25.469 1 27.03 124 PRO B C 1
ATOM 5412 O O . PRO B 1 124 ? -42.906 -34.188 24.859 1 27.03 124 PRO B O 1
ATOM 5415 N N . PRO B 1 125 ? -44.938 -35.25 24.797 1 25.33 125 PRO B N 1
ATOM 5416 C CA . PRO B 1 125 ? -45.281 -35.281 23.391 1 25.33 125 PRO B CA 1
ATOM 5417 C C . PRO B 1 125 ? -45.406 -33.906 22.75 1 25.33 125 PRO B C 1
ATOM 5419 O O . PRO B 1 125 ? -46.125 -33.031 23.281 1 25.33 125 PRO B O 1
ATOM 5422 N N . PRO B 1 126 ? -44.281 -33.281 22.359 1 25.19 126 PRO B N 1
ATOM 5423 C CA . PRO B 1 126 ? -44.5 -31.906 21.906 1 25.19 126 PRO B CA 1
ATOM 5424 C C . PRO B 1 126 ? -45.688 -31.781 20.938 1 25.19 126 PRO B C 1
ATOM 5426 O O . PRO B 1 126 ? -46.062 -32.781 20.297 1 25.19 126 PRO B O 1
ATOM 5429 N N . MET B 1 127 ? -46.531 -30.797 21.094 1 23.2 127 MET B N 1
ATOM 5430 C CA . MET B 1 127 ? -47.781 -30.469 20.422 1 23.2 127 MET B CA 1
ATOM 5431 C C . MET B 1 127 ? -47.625 -30.562 18.906 1 23.2 127 MET B C 1
ATOM 5433 O O . MET B 1 127 ? -46.625 -30.109 18.344 1 23.2 127 MET B O 1
ATOM 5437 N N . GLU B 1 128 ? -48.344 -31.516 18.25 1 22.98 128 GLU B N 1
ATOM 5438 C CA . GLU B 1 128 ? -48.531 -32.062 16.906 1 22.98 128 GLU B CA 1
ATOM 5439 C C . GLU B 1 128 ? -48.938 -30.938 15.93 1 22.98 128 GLU B C 1
ATOM 5441 O O . GLU B 1 128 ? -50.094 -30.562 15.867 1 22.98 128 GLU B O 1
ATOM 5446 N N . VAL B 1 129 ? -48.5 -29.672 16.016 1 24.08 129 VAL B N 1
ATOM 5447 C CA . VAL B 1 129 ? -49.281 -28.859 15.086 1 24.08 129 VAL B CA 1
ATOM 5448 C C . VAL B 1 129 ? -49.281 -29.531 13.711 1 24.08 129 VAL B C 1
ATOM 5450 O O . VAL B 1 129 ? -48.219 -29.953 13.219 1 24.08 129 VAL B O 1
ATOM 5453 N N . ASP B 1 130 ? -50.375 -30.062 13.273 1 22.2 130 ASP B N 1
ATOM 5454 C CA . ASP B 1 130 ? -50.906 -30.875 12.188 1 22.2 130 ASP B CA 1
ATOM 5455 C C . ASP B 1 130 ? -50.5 -30.312 10.828 1 22.2 130 ASP B C 1
ATOM 5457 O O . ASP B 1 130 ? -50.656 -30.984 9.805 1 22.2 130 ASP B O 1
ATOM 5461 N N . GLU B 1 131 ? -50.406 -28.984 10.68 1 24.55 131 GLU B N 1
ATOM 5462 C CA . GLU B 1 131 ? -50.875 -28.625 9.336 1 24.55 131 GLU B CA 1
ATOM 5463 C C . GLU B 1 131 ? -50 -29.281 8.273 1 24.55 131 GLU B C 1
ATOM 5465 O O . GLU B 1 131 ? -48.906 -28.781 7.949 1 24.55 131 GLU B O 1
ATOM 5470 N N . ARG B 1 132 ? -49.906 -30.578 8.336 1 26.47 132 ARG B N 1
ATOM 5471 C CA . ARG B 1 132 ? -49.094 -31.531 7.598 1 26.47 132 ARG B CA 1
ATOM 5472 C C . ARG B 1 132 ? -49.344 -31.422 6.098 1 26.47 132 ARG B C 1
ATOM 5474 O O . ARG B 1 132 ? -50.281 -32.062 5.582 1 26.47 132 ARG B O 1
ATOM 5481 N N . GLY B 1 133 ? -49.594 -30.25 5.512 1 24.55 133 GLY B N 1
ATOM 5482 C CA . GLY B 1 133 ? -50 -30.531 4.148 1 24.55 133 GLY B CA 1
ATOM 5483 C C . GLY B 1 133 ? -49.125 -31.547 3.455 1 24.55 133 GLY B C 1
ATOM 5484 O O . GLY B 1 133 ? -48 -31.812 3.891 1 24.55 133 GLY B O 1
ATOM 5485 N N . PRO B 1 134 ? -49.719 -32.5 2.832 1 25.66 134 PRO B N 1
ATOM 5486 C CA . PRO B 1 134 ? -49 -33.625 2.266 1 25.66 134 PRO B CA 1
ATOM 5487 C C . PRO B 1 134 ? -47.719 -33.25 1.577 1 25.66 134 PRO B C 1
ATOM 5489 O O . PRO B 1 134 ? -47.562 -32.125 1.104 1 25.66 134 PRO B O 1
ATOM 5492 N N . PRO B 1 135 ? -46.625 -33.75 2.129 1 28.02 135 PRO B N 1
ATOM 5493 C CA . PRO B 1 135 ? -45.312 -33.406 1.569 1 28.02 135 PRO B CA 1
ATOM 5494 C C . PRO B 1 135 ? -45.25 -33.562 0.05 1 28.02 135 PRO B C 1
ATOM 5496 O O . PRO B 1 135 ? -45.938 -34.406 -0.516 1 28.02 135 PRO B O 1
ATOM 5499 N N . PRO B 1 136 ? -45.312 -32.531 -0.68 1 28.03 136 PRO B N 1
ATOM 5500 C CA . PRO B 1 136 ? -45.5 -32.719 -2.117 1 28.03 136 PRO B CA 1
ATOM 5501 C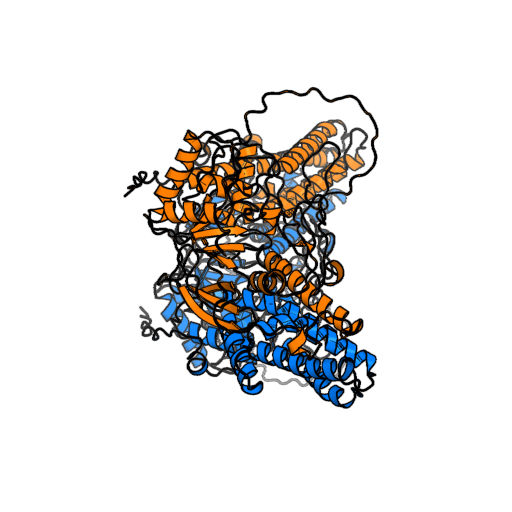 C . PRO B 1 136 ? -44.781 -33.969 -2.637 1 28.03 136 PRO B C 1
ATOM 5503 O O . PRO B 1 136 ? -43.844 -34.438 -2.02 1 28.03 136 PRO B O 1
ATOM 5506 N N . PRO B 1 137 ? -45.5 -34.844 -3.277 1 25.69 137 PRO B N 1
ATOM 5507 C CA . PRO B 1 137 ? -44.969 -36.156 -3.697 1 25.69 137 PRO B CA 1
ATOM 5508 C C . PRO B 1 137 ? -43.5 -36.062 -4.16 1 25.69 137 PRO B C 1
ATOM 5510 O O . PRO B 1 137 ? -43.062 -35 -4.586 1 25.69 137 PRO B O 1
ATOM 5513 N N . PRO B 1 138 ? -42.719 -36.875 -3.59 1 25.62 138 PRO B N 1
ATOM 5514 C CA . PRO B 1 138 ? -41.312 -36.969 -3.932 1 25.62 138 PRO B CA 1
ATOM 5515 C C . PRO B 1 138 ? -41.062 -36.906 -5.438 1 25.62 138 PRO B C 1
ATOM 5517 O O . PRO B 1 138 ? -41.719 -37.625 -6.199 1 25.62 138 PRO B O 1
ATOM 5520 N N . HIS B 1 139 ? -41.031 -35.75 -5.977 1 23.88 139 HIS B N 1
ATOM 5521 C CA . HIS B 1 139 ? -40.844 -35.781 -7.422 1 23.88 139 HIS B CA 1
ATOM 5522 C C . HIS B 1 139 ? -39.875 -36.875 -7.832 1 23.88 139 HIS B C 1
ATOM 5524 O O . HIS B 1 139 ? -38.812 -37.062 -7.211 1 23.88 139 HIS B O 1
ATOM 5530 N N . LYS B 1 140 ? -40.406 -37.969 -8.203 1 25.91 140 LYS B N 1
ATOM 5531 C CA . LYS B 1 140 ? -39.656 -39.062 -8.82 1 25.91 140 LYS B CA 1
ATOM 5532 C C . LYS B 1 140 ? -38.5 -38.531 -9.656 1 25.91 140 LYS B C 1
ATOM 5534 O O . LYS B 1 140 ? -38.719 -37.844 -10.664 1 25.91 140 LYS B O 1
ATOM 5539 N N . GLY B 1 141 ? -37.594 -37.969 -8.945 1 23.53 141 GLY B N 1
ATOM 5540 C CA . GLY B 1 141 ? -36.375 -37.562 -9.641 1 23.53 141 GLY B CA 1
ATOM 5541 C C . GLY B 1 141 ? -35.969 -38.5 -10.758 1 23.53 141 GLY B C 1
ATOM 5542 O O . GLY B 1 141 ? -35.938 -39.719 -10.57 1 23.53 141 GLY B O 1
ATOM 5543 N N . GLY B 1 142 ? -36.531 -38.312 -11.883 1 25.98 142 GLY B N 1
ATOM 5544 C CA . GLY B 1 142 ? -36.156 -39.188 -12.961 1 25.98 142 GLY B CA 1
ATOM 5545 C C . GLY B 1 142 ? -34.719 -39.688 -12.852 1 25.98 142 GLY B C 1
ATOM 5546 O O . GLY B 1 142 ? -33.938 -39.156 -12.047 1 25.98 142 GLY B O 1
ATOM 5547 N N . PRO B 1 143 ? -34.375 -40.75 -13.508 1 26.14 143 PRO B N 1
ATOM 5548 C CA . PRO B 1 143 ? -33.031 -41.281 -13.352 1 26.14 143 PRO B CA 1
ATOM 5549 C C . PRO B 1 143 ? -31.984 -40.156 -13.227 1 26.14 143 PRO B C 1
ATOM 5551 O O . PRO B 1 143 ? -32.188 -39.062 -13.742 1 26.14 143 PRO B O 1
ATOM 5554 N N . GLY B 1 144 ? -31.5 -39.938 -12.062 1 26.62 144 GLY B N 1
ATOM 5555 C CA . GLY B 1 144 ? -30.453 -39.031 -11.609 1 26.62 144 GLY B CA 1
ATOM 5556 C C . GLY B 1 144 ? -29.422 -38.719 -12.672 1 26.62 144 GLY B C 1
ATOM 5557 O O . GLY B 1 144 ? -28.688 -39.594 -13.102 1 26.62 144 GLY B O 1
ATOM 5558 N N . ASN B 1 145 ? -29.891 -37.969 -13.641 1 24.33 145 ASN B N 1
ATOM 5559 C CA . ASN B 1 145 ? -29 -37.625 -14.742 1 24.33 145 ASN B CA 1
ATOM 5560 C C . ASN B 1 145 ? -27.578 -37.375 -14.258 1 24.33 145 ASN B C 1
ATOM 5562 O O . ASN B 1 145 ? -27.359 -36.562 -13.344 1 24.33 145 ASN B O 1
ATOM 5566 N N . LYS B 1 146 ? -26.734 -38.406 -14.25 1 30.16 146 LYS B N 1
ATOM 5567 C CA . LYS B 1 146 ? -25.281 -38.312 -14.242 1 30.16 146 LYS B CA 1
ATOM 5568 C C . LYS B 1 146 ? -24.812 -36.969 -14.805 1 30.16 146 LYS B C 1
ATOM 5570 O O . LYS B 1 146 ? -25.156 -36.594 -15.938 1 30.16 146 LYS B O 1
ATOM 5575 N N . GLY B 1 147 ? -25.031 -35.906 -14.094 1 29.25 147 GLY B N 1
ATOM 5576 C CA . GLY B 1 147 ? -24.5 -34.688 -14.648 1 29.25 147 G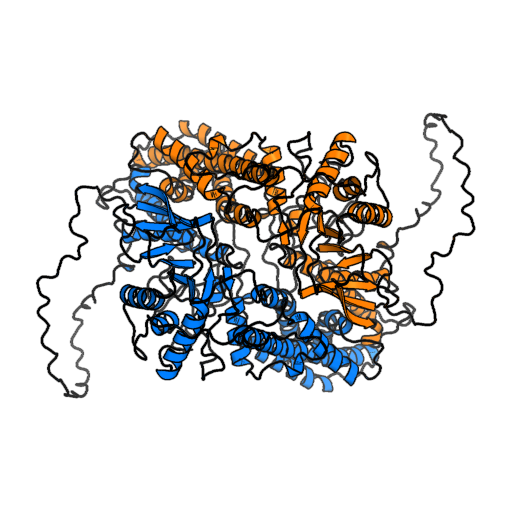LY B CA 1
ATOM 5577 C C . GLY B 1 147 ? -23.406 -34.906 -15.672 1 29.25 147 GLY B C 1
ATOM 5578 O O . GLY B 1 147 ? -22.859 -36 -15.766 1 29.25 147 GLY B O 1
ATOM 5579 N N . PRO B 1 148 ? -23.516 -34.125 -16.75 1 30.89 148 PRO B N 1
ATOM 5580 C CA . PRO B 1 148 ? -22.641 -34.344 -17.922 1 30.89 148 PRO B CA 1
ATOM 5581 C C . PRO B 1 148 ? -21.219 -34.719 -17.516 1 30.89 148 PRO B C 1
ATOM 5583 O O . PRO B 1 148 ? -20.312 -34.625 -18.344 1 30.89 148 PRO B O 1
ATOM 5586 N N . PHE B 1 149 ? -20.906 -34.5 -16.266 1 32.5 149 PHE B N 1
ATOM 5587 C CA . PHE B 1 149 ? -19.547 -35 -16.047 1 32.5 149 PHE B CA 1
ATOM 5588 C C . PHE B 1 149 ? -19.438 -36.469 -16.375 1 32.5 149 PHE B C 1
ATOM 5590 O O . PHE B 1 149 ? -19.75 -37.344 -15.539 1 32.5 149 PHE B O 1
ATOM 5597 N N . GLY B 1 150 ? -20.078 -36.906 -17.531 1 29.47 150 GLY B N 1
ATOM 5598 C CA . GLY B 1 150 ? -19.891 -38.25 -18.062 1 29.47 150 GLY B CA 1
ATOM 5599 C C . GLY B 1 150 ? -18.469 -38.781 -17.859 1 29.47 150 GLY B C 1
ATOM 5600 O O . GLY B 1 150 ? -17.547 -38 -17.578 1 29.47 150 GLY B O 1
ATOM 5601 N N . PRO B 1 151 ? -18.359 -40.125 -17.859 1 31.06 151 PRO B N 1
ATOM 5602 C CA . PRO B 1 151 ? -17 -40.656 -17.922 1 31.06 151 PRO B CA 1
ATOM 5603 C C . PRO B 1 151 ? -16.172 -40.062 -19.047 1 31.06 151 PRO B C 1
ATOM 5605 O O . PRO B 1 151 ? -16.438 -40.312 -20.219 1 31.06 151 PRO B O 1
ATOM 5608 N N . GLY B 1 152 ? -16.094 -38.719 -19.234 1 30.61 152 GLY B N 1
ATOM 5609 C CA . GLY B 1 152 ? -15.242 -38.375 -20.375 1 30.61 152 GLY B CA 1
ATOM 5610 C C . GLY B 1 152 ? -14.117 -39.375 -20.594 1 30.61 152 GLY B C 1
ATOM 5611 O O . GLY B 1 152 ? -13.82 -40.188 -19.734 1 30.61 152 GLY B O 1
ATOM 5612 N N . LYS B 1 153 ? -13.586 -39.312 -21.875 1 34.81 153 LYS B N 1
ATOM 5613 C CA . LYS B 1 153 ? -12.469 -40.156 -22.312 1 34.81 153 LYS B CA 1
ATOM 5614 C C . LYS B 1 153 ? -11.492 -40.406 -21.156 1 34.81 153 LYS B C 1
ATOM 5616 O O . LYS B 1 153 ? -11.469 -39.656 -20.188 1 34.81 153 LYS B O 1
ATOM 5621 N N . ASP B 1 154 ? -10.57 -41.375 -21.469 1 34.72 154 ASP B N 1
ATOM 5622 C CA . ASP B 1 154 ? -9.438 -41.969 -20.781 1 34.72 154 ASP B CA 1
ATOM 5623 C C . ASP B 1 154 ? -8.508 -40.875 -20.219 1 34.72 154 ASP B C 1
ATOM 5625 O O . ASP B 1 154 ? -7.328 -41.125 -19.984 1 34.72 154 ASP B O 1
ATOM 5629 N N . ARG B 1 155 ? -8.656 -39.656 -20.672 1 42.41 155 ARG B N 1
ATOM 5630 C CA . ARG B 1 155 ? -7.652 -38.875 -19.969 1 42.41 155 ARG B CA 1
ATOM 5631 C C . ARG B 1 155 ? -7.641 -39.188 -18.469 1 42.41 155 ARG B C 1
ATOM 5633 O O . ARG B 1 155 ? -8.68 -39.125 -17.812 1 42.41 155 ARG B O 1
ATOM 5640 N N . GLN B 1 156 ? -6.758 -39.688 -18.062 1 47.72 156 GLN B N 1
ATOM 5641 C CA . GLN B 1 156 ? -6.152 -39.906 -16.75 1 47.72 156 GLN B CA 1
ATOM 5642 C C . GLN B 1 156 ? -6.305 -38.656 -15.875 1 47.72 156 GLN B C 1
ATOM 5644 O O . GLN B 1 156 ? -6.473 -37.562 -16.375 1 47.72 156 GLN B O 1
ATOM 5649 N N . ASP B 1 157 ? -6.422 -38.75 -14.258 1 72.5 157 ASP B N 1
ATOM 5650 C CA . ASP B 1 157 ? -6.723 -38.406 -12.867 1 72.5 157 ASP B CA 1
ATOM 5651 C C . ASP B 1 157 ? -6 -37.125 -12.43 1 72.5 157 ASP B C 1
ATOM 5653 O O . ASP B 1 157 ? -6.055 -36.75 -11.258 1 72.5 157 ASP B O 1
ATOM 5657 N N . HIS B 1 158 ? -5.312 -36.438 -13.461 1 88.75 158 HIS B N 1
ATOM 5658 C CA . HIS B 1 158 ? -4.605 -35.312 -12.906 1 88.75 158 HIS B CA 1
ATOM 5659 C C . HIS B 1 158 ? -5.371 -34 -13.148 1 88.75 158 HIS B C 1
ATOM 5661 O O . HIS B 1 158 ? -5.953 -33.812 -14.227 1 88.75 158 HIS B O 1
ATOM 5667 N N . PRO B 1 159 ? -5.434 -33.062 -12.289 1 92.88 159 PRO B N 1
ATOM 5668 C CA . PRO B 1 159 ? -6.059 -31.766 -12.477 1 92.88 159 PRO B CA 1
ATOM 5669 C C . PRO B 1 159 ? -5.207 -30.812 -13.328 1 92.88 159 PRO B C 1
ATOM 5671 O O . PRO B 1 159 ? -4.051 -31.125 -13.617 1 92.88 159 PRO B O 1
ATOM 5674 N N . SER B 1 160 ? -5.863 -29.828 -13.844 1 94.81 160 SER B N 1
ATOM 5675 C CA . SER B 1 160 ? -5.184 -28.859 -14.695 1 94.81 160 SER B CA 1
ATOM 5676 C C . SER B 1 160 ? -5.281 -27.438 -14.117 1 94.81 160 SER B C 1
ATOM 5678 O O . SER B 1 160 ? -6.277 -27.094 -13.477 1 94.81 160 SER B O 1
ATOM 5680 N N . MET B 1 161 ? -4.242 -26.656 -14.289 1 96.62 161 MET B N 1
ATOM 5681 C CA . MET B 1 161 ? -4.227 -25.219 -14.016 1 96.62 161 MET B CA 1
ATOM 5682 C C . MET B 1 161 ? -4.262 -24.422 -15.312 1 96.62 161 MET B C 1
ATOM 5684 O O . MET B 1 161 ? -3.297 -24.422 -16.078 1 96.62 161 MET B O 1
ATOM 5688 N N . LEU B 1 162 ? -5.363 -23.781 -15.547 1 97.44 162 LEU B N 1
ATOM 5689 C CA . LEU B 1 162 ? -5.492 -22.859 -16.672 1 97.44 162 LEU B CA 1
ATOM 5690 C C . LEU B 1 162 ? -5.156 -21.438 -16.25 1 97.44 162 LEU B C 1
ATOM 5692 O O . LEU B 1 162 ? -5.637 -20.953 -15.227 1 97.44 162 LEU B O 1
ATOM 5696 N N . THR B 1 163 ? -4.258 -20.75 -16.969 1 98.31 163 THR B N 1
ATOM 5697 C CA . THR B 1 163 ? -3.938 -19.344 -16.766 1 98.31 163 THR B CA 1
ATOM 5698 C C . THR B 1 163 ? -4.418 -18.5 -17.953 1 98.31 163 THR B C 1
ATOM 5700 O O . THR B 1 163 ? -3.99 -18.719 -19.078 1 98.31 163 THR B O 1
ATOM 5703 N N . PHE B 1 164 ? -5.309 -17.625 -17.703 1 98.31 164 PHE B N 1
ATOM 5704 C CA . PHE B 1 164 ? -5.812 -16.719 -18.719 1 98.31 164 PHE B CA 1
ATOM 5705 C C . PHE B 1 164 ? -5.176 -15.336 -18.562 1 98.31 164 PHE B C 1
ATOM 5707 O O . PHE B 1 164 ? -4.98 -14.859 -17.438 1 98.31 164 PHE B O 1
ATOM 5714 N N . GLN B 1 165 ? -4.844 -14.758 -19.625 1 98.25 165 GLN B N 1
ATOM 5715 C CA . GLN B 1 165 ? -4.422 -13.367 -19.656 1 98.25 165 GLN B CA 1
ATOM 5716 C C . GLN B 1 165 ? -5.52 -12.469 -20.203 1 98.25 165 GLN B C 1
ATOM 5718 O O . GLN B 1 165 ? -6.137 -12.789 -21.234 1 98.25 165 GLN B O 1
ATOM 5723 N N . VAL B 1 166 ? -5.852 -11.422 -19.516 1 98.38 166 VAL B N 1
ATOM 5724 C CA . VAL B 1 166 ? -6.738 -10.391 -20.031 1 98.38 166 VAL B CA 1
ATOM 5725 C C . VAL B 1 166 ? -6.027 -9.594 -21.125 1 98.38 166 VAL B C 1
ATOM 5727 O O . VAL B 1 166 ? -5.09 -8.836 -20.828 1 98.38 166 VAL B O 1
ATOM 5730 N N . VAL B 1 167 ? -6.438 -9.68 -22.328 1 97.12 167 VAL B N 1
ATOM 5731 C CA . VAL B 1 167 ? -5.719 -9.055 -23.422 1 97.12 167 VAL B CA 1
ATOM 5732 C C . VAL B 1 167 ? -6.41 -7.75 -23.812 1 97.12 167 VAL B C 1
ATOM 5734 O O . VAL B 1 167 ? -5.809 -6.891 -24.469 1 97.12 167 VAL B O 1
ATOM 5737 N N . LYS B 1 168 ? -7.691 -7.645 -23.516 1 97.19 168 LYS B N 1
ATOM 5738 C CA . LYS B 1 168 ? -8.477 -6.418 -23.438 1 97.19 168 LYS B CA 1
ATOM 5739 C C . LYS B 1 168 ? -9.172 -6.285 -22.094 1 97.19 168 LYS B C 1
ATOM 5741 O O . LYS B 1 168 ? -9.586 -7.281 -21.5 1 97.19 168 LYS B O 1
ATOM 5746 N N . PRO B 1 169 ? -9.289 -5.102 -21.609 1 96.94 169 PRO B N 1
ATOM 5747 C CA . PRO B 1 169 ? -9.812 -4.969 -20.25 1 96.94 169 PRO B CA 1
ATOM 5748 C C . PRO B 1 169 ? -11.18 -5.633 -20.078 1 96.94 169 PRO B C 1
ATOM 5750 O O . PRO B 1 169 ? -12.023 -5.566 -20.969 1 96.94 169 PRO B O 1
ATOM 5753 N N . LEU B 1 170 ? -11.336 -6.422 -19 1 98.44 170 LEU B N 1
ATOM 5754 C CA . LEU B 1 170 ? -12.68 -6.715 -18.516 1 98.44 170 LEU B CA 1
ATOM 5755 C C . LEU B 1 170 ? -13.305 -5.488 -17.844 1 98.44 170 LEU B C 1
ATOM 5757 O O . LEU B 1 170 ? -13.18 -5.309 -16.641 1 98.44 170 LEU B O 1
ATOM 5761 N N . ASP B 1 171 ? -14.016 -4.684 -18.641 1 97.75 171 ASP B N 1
ATOM 5762 C CA . ASP B 1 171 ? -14.398 -3.34 -18.219 1 97.75 171 ASP B CA 1
ATOM 5763 C C . ASP B 1 171 ? -15.844 -3.314 -17.719 1 97.75 171 ASP B C 1
ATOM 5765 O O . ASP B 1 171 ? -16.391 -2.244 -17.438 1 97.75 171 ASP B O 1
ATOM 5769 N N . LYS B 1 172 ? -16.516 -4.477 -17.703 1 98.25 172 LYS B N 1
ATOM 5770 C CA . LYS B 1 172 ? -17.875 -4.594 -17.156 1 98.25 172 LYS B CA 1
ATOM 5771 C C . LYS B 1 172 ? -17.922 -5.602 -16.016 1 98.25 172 LYS B C 1
ATOM 5773 O O . LYS B 1 172 ? -18.641 -6.594 -16.078 1 98.25 172 LYS B O 1
ATOM 5778 N N . MET B 1 173 ? -17.156 -5.332 -15 1 98.69 173 MET B N 1
ATOM 5779 C CA . MET B 1 173 ? -17.125 -6.125 -13.773 1 98.69 173 MET B CA 1
ATOM 5780 C C . MET B 1 173 ? -17.828 -5.395 -12.633 1 98.69 173 MET B C 1
ATOM 5782 O O . MET B 1 173 ? -17.984 -4.172 -12.672 1 98.69 173 MET B O 1
ATOM 5786 N N . ILE B 1 174 ? -18.266 -6.105 -11.602 1 98.81 174 ILE B N 1
ATOM 5787 C CA . ILE B 1 174 ? -18.844 -5.551 -10.391 1 98.81 174 ILE B CA 1
ATOM 5788 C C . ILE B 1 174 ? -18.156 -6.137 -9.164 1 98.81 174 ILE B C 1
ATOM 5790 O O . ILE B 1 174 ? -18.031 -7.355 -9.039 1 98.81 174 ILE B O 1
ATOM 5794 N N . LEU B 1 175 ? -17.641 -5.328 -8.297 1 98.75 175 LEU B N 1
ATOM 5795 C CA . LEU B 1 175 ? -17.156 -5.781 -6.996 1 98.75 175 LEU B CA 1
ATOM 5796 C C . LEU B 1 175 ? -18.281 -5.832 -5.977 1 98.75 175 LEU B C 1
ATOM 5798 O O . LEU B 1 175 ? -18.969 -4.832 -5.75 1 98.75 175 LEU B O 1
ATOM 5802 N N . LEU B 1 176 ? -18.5 -6.973 -5.469 1 98.62 176 LEU B N 1
ATOM 5803 C CA . LEU B 1 176 ? -19.438 -7.117 -4.363 1 98.62 176 LEU B CA 1
ATOM 5804 C C . LEU B 1 176 ? -18.766 -6.812 -3.031 1 98.62 176 LEU B C 1
ATOM 5806 O O . LEU B 1 176 ? -17.703 -7.363 -2.725 1 98.62 176 LEU B O 1
ATOM 5810 N N . ASP B 1 177 ? -19.359 -6.02 -2.287 1 97.75 177 ASP B N 1
ATOM 5811 C CA . ASP B 1 177 ? -18.844 -5.465 -1.038 1 97.75 177 ASP B CA 1
ATOM 5812 C C . ASP B 1 177 ? -18.781 -6.527 0.054 1 97.75 177 ASP B C 1
ATOM 5814 O O . ASP B 1 177 ? -19.547 -7.496 0.027 1 97.75 177 ASP B O 1
ATOM 5818 N N . GLY B 1 178 ? -17.766 -6.402 0.994 1 97 178 GLY B N 1
ATOM 5819 C CA . GLY B 1 178 ? -17.672 -7.277 2.15 1 97 178 GLY B CA 1
ATOM 5820 C C . GLY B 1 178 ? -17.047 -8.625 1.827 1 97 178 GLY B C 1
ATOM 5821 O O . GLY B 1 178 ? -16.375 -8.773 0.798 1 97 178 GLY B O 1
ATOM 5822 N N . SER B 1 179 ? -17.125 -9.578 2.764 1 95.5 179 SER B N 1
ATOM 5823 C CA . SER B 1 179 ? -16.672 -10.945 2.555 1 95.5 179 SER B CA 1
ATOM 5824 C C . SER B 1 179 ? -17.641 -11.734 1.69 1 95.5 179 SER B C 1
ATOM 5826 O O . SER B 1 179 ? -18.156 -12.773 2.111 1 95.5 179 SER B O 1
ATOM 5828 N N . SER B 1 180 ? -17.781 -11.359 0.495 1 96.5 180 SER B N 1
ATOM 5829 C CA . SER B 1 180 ? -18.938 -11.641 -0.357 1 96.5 180 SER B CA 1
ATOM 5830 C C . SER B 1 180 ? -18.859 -13.047 -0.935 1 96.5 180 SER B C 1
ATOM 5832 O O . SER B 1 180 ? -19.766 -13.477 -1.657 1 96.5 180 SER B O 1
ATOM 5834 N N . ALA B 1 181 ? -17.781 -13.789 -0.648 1 94 181 ALA B N 1
ATOM 5835 C CA . ALA B 1 181 ? -17.672 -15.18 -1.088 1 94 181 ALA B CA 1
ATOM 5836 C C . ALA B 1 181 ? -17.578 -16.125 0.104 1 94 181 ALA B C 1
ATOM 5838 O O . ALA B 1 181 ? -16.922 -17.172 0.031 1 94 181 ALA B O 1
ATOM 5839 N N . ALA B 1 182 ? -18.172 -15.797 1.203 1 89.06 182 ALA B N 1
ATOM 5840 C CA . ALA B 1 182 ? -18.062 -16.547 2.453 1 89.06 182 ALA B CA 1
ATOM 5841 C C . ALA B 1 182 ? -18.938 -17.797 2.418 1 89.06 182 ALA B C 1
ATOM 5843 O O . ALA B 1 182 ? -18.828 -18.656 3.289 1 89.06 182 ALA B O 1
ATOM 5844 N N . LYS B 1 183 ? -19.828 -18 1.498 1 83.25 183 LYS B N 1
ATOM 5845 C CA . LYS B 1 183 ? -20.734 -19.125 1.408 1 83.25 183 LYS B CA 1
ATOM 5846 C C . LYS B 1 183 ? -21.5 -19.328 2.713 1 83.25 183 LYS B C 1
ATOM 5848 O O . LYS B 1 183 ? -21.594 -20.438 3.23 1 83.25 183 LYS B O 1
ATOM 5853 N N . SER B 1 184 ? -21.891 -18.234 3.258 1 84.38 184 SER B N 1
ATOM 5854 C CA . SER B 1 184 ? -22.594 -18.219 4.535 1 84.38 184 SER B CA 1
ATOM 5855 C C . SER B 1 184 ? -24.016 -17.688 4.387 1 84.38 184 SER B C 1
ATOM 5857 O O . SER B 1 184 ? -24.391 -17.188 3.32 1 84.38 184 SER B O 1
ATOM 5859 N N . ARG B 1 185 ? -24.766 -17.938 5.445 1 84.88 185 ARG B N 1
ATOM 5860 C CA . ARG B 1 185 ? -26.141 -17.469 5.445 1 84.88 185 ARG B CA 1
ATOM 5861 C C . ARG B 1 185 ? -26.328 -16.297 6.41 1 84.88 185 ARG B C 1
ATOM 5863 O O . ARG B 1 185 ? -27.453 -15.922 6.73 1 84.88 185 ARG B O 1
ATOM 5870 N N . THR B 1 186 ? -25.234 -15.75 6.828 1 89.81 186 THR B N 1
ATOM 5871 C CA . THR B 1 186 ? -25.297 -14.742 7.883 1 89.81 186 THR B CA 1
ATOM 5872 C C . THR B 1 186 ? -25.188 -13.344 7.301 1 89.81 186 THR B C 1
ATOM 5874 O O . THR B 1 186 ? -25.016 -12.367 8.039 1 89.81 186 THR B O 1
ATOM 5877 N N . GLY B 1 187 ? -25.234 -13.203 5.984 1 93.81 187 GLY B N 1
ATOM 5878 C CA . GLY B 1 187 ? -25.359 -11.875 5.402 1 93.81 187 GLY B CA 1
ATOM 5879 C C . GLY B 1 187 ? -24.266 -11.562 4.402 1 93.81 187 GLY B C 1
ATOM 5880 O O . GLY B 1 187 ? -24.422 -10.688 3.549 1 93.81 187 GLY B O 1
ATOM 5881 N N . GLU B 1 188 ? -23.094 -12.281 4.398 1 94.69 188 GLU B N 1
ATOM 5882 C CA . GLU B 1 188 ? -21.953 -11.992 3.543 1 94.69 188 GLU B CA 1
ATOM 5883 C C . GLU B 1 188 ? -22.312 -12.141 2.068 1 94.69 188 GLU B C 1
ATOM 5885 O O . GLU B 1 188 ? -21.781 -11.414 1.22 1 94.69 188 GLU B O 1
ATOM 5890 N N . MET B 1 189 ? -23.312 -13.016 1.771 1 95 189 MET B N 1
ATOM 5891 C CA . MET B 1 189 ? -23.641 -13.344 0.387 1 95 189 MET B CA 1
ATOM 5892 C C . MET B 1 189 ? -24.812 -12.508 -0.107 1 95 189 MET B C 1
ATOM 5894 O O . MET B 1 189 ? -25.266 -12.672 -1.241 1 95 189 MET B O 1
ATOM 5898 N N . ASP B 1 190 ? -25.297 -11.555 0.708 1 96.56 190 ASP B N 1
ATOM 5899 C CA . ASP B 1 190 ? -26.531 -10.852 0.403 1 96.56 190 ASP B CA 1
ATOM 5900 C C . ASP B 1 190 ? -26.422 -10.047 -0.891 1 96.56 190 ASP B C 1
ATOM 5902 O O . ASP B 1 190 ? -27.375 -9.953 -1.662 1 96.56 190 ASP B O 1
ATOM 5906 N N . THR B 1 191 ? -25.297 -9.414 -1.128 1 96.88 191 THR B N 1
ATOM 5907 C CA . THR B 1 191 ? -25.125 -8.625 -2.342 1 96.88 191 THR B CA 1
ATOM 5908 C C . THR B 1 191 ? -25.312 -9.492 -3.584 1 96.88 191 THR B C 1
ATOM 5910 O O . THR B 1 191 ? -25.969 -9.07 -4.543 1 96.88 191 THR B O 1
ATOM 5913 N N . GLN B 1 192 ? -24.766 -10.688 -3.533 1 96.69 192 GLN B N 1
ATOM 5914 C CA . GLN B 1 192 ? -24.953 -11.602 -4.656 1 96.69 192 GLN B CA 1
ATOM 5915 C C . GLN B 1 192 ? -26.422 -12 -4.809 1 96.69 192 GLN B C 1
ATOM 5917 O O . GLN B 1 192 ? -26.922 -12.109 -5.926 1 96.69 192 GLN B O 1
ATOM 5922 N N . MET B 1 193 ? -27.094 -12.219 -3.727 1 95.62 193 MET B N 1
ATOM 5923 C CA . MET B 1 193 ? -28.5 -12.625 -3.76 1 95.62 193 MET B CA 1
ATOM 5924 C C . MET B 1 193 ? -29.375 -11.516 -4.312 1 95.62 193 MET B C 1
ATOM 5926 O O . MET B 1 193 ? -30.297 -11.773 -5.098 1 95.62 193 MET B O 1
ATOM 5930 N N . VAL B 1 194 ? -29.078 -10.32 -3.846 1 95.75 194 VAL B N 1
ATOM 5931 C CA . VAL B 1 194 ? -29.828 -9.172 -4.34 1 95.75 194 VAL B CA 1
ATOM 5932 C C . VAL B 1 194 ? -29.641 -9.047 -5.848 1 95.75 194 VAL B C 1
ATOM 5934 O O . VAL B 1 194 ? -30.609 -8.883 -6.59 1 95.75 194 VAL B O 1
ATOM 5937 N N . LEU B 1 195 ? -28.453 -9.141 -6.277 1 95.75 195 LEU B N 1
ATOM 5938 C CA . LEU B 1 195 ? -28.141 -8.969 -7.691 1 95.75 195 LEU B CA 1
ATOM 5939 C C . LEU B 1 195 ? -28.734 -10.102 -8.523 1 95.75 195 LEU B C 1
ATOM 5941 O O . LEU B 1 195 ? -29.109 -9.898 -9.68 1 95.75 195 LEU B O 1
ATOM 5945 N N . ALA B 1 196 ? -28.828 -11.281 -7.934 1 96.19 196 ALA B N 1
ATOM 5946 C CA . ALA B 1 196 ? -29.391 -12.445 -8.602 1 96.19 196 ALA B CA 1
ATOM 5947 C C . ALA B 1 196 ? -30.922 -12.422 -8.539 1 96.19 196 ALA B C 1
ATOM 5949 O O . ALA B 1 196 ? -31.594 -13.297 -9.094 1 96.19 196 ALA B O 1
ATOM 5950 N N . ARG B 1 197 ? -31.484 -11.422 -7.809 1 93.75 197 ARG B N 1
ATOM 5951 C CA . ARG B 1 197 ? -32.906 -11.266 -7.598 1 93.75 197 ARG B CA 1
ATOM 5952 C C . ARG B 1 197 ? -33.5 -12.477 -6.883 1 93.75 197 ARG B C 1
ATOM 5954 O O . ARG B 1 197 ? -34.531 -13.023 -7.309 1 93.75 197 ARG B O 1
ATOM 5961 N N . ALA B 1 198 ? -32.625 -12.898 -5.992 1 86.38 198 ALA B N 1
ATOM 5962 C CA . ALA B 1 198 ? -33.188 -13.906 -5.102 1 86.38 198 ALA B CA 1
ATOM 5963 C C . ALA B 1 198 ? -34.375 -13.336 -4.316 1 86.38 198 ALA B C 1
ATOM 5965 O O . ALA B 1 198 ? -34.469 -12.125 -4.102 1 86.38 198 ALA B O 1
ATOM 5966 N N . GLY B 1 199 ? -35.312 -14.18 -3.965 1 77.94 199 GLY B N 1
ATOM 5967 C CA . GLY B 1 199 ? -36.406 -13.711 -3.154 1 77.94 199 GLY B CA 1
ATOM 5968 C C . GLY B 1 199 ? -36 -13.188 -1.799 1 77.94 199 GLY B C 1
ATOM 5969 O O . GLY B 1 199 ? -34.875 -13.438 -1.359 1 77.94 199 GLY B O 1
ATOM 5970 N N . VAL B 1 200 ? -36.844 -12.43 -1.215 1 74.06 200 VAL B N 1
ATOM 5971 C CA . VAL B 1 200 ? -36.594 -11.883 0.114 1 74.06 200 VAL B CA 1
ATOM 5972 C C . VAL B 1 200 ? -36.312 -13.016 1.092 1 74.06 200 VAL B C 1
ATOM 5974 O O . VAL B 1 200 ? -37.062 -13.984 1.186 1 74.06 200 VAL B O 1
ATOM 5977 N N . ASN B 1 201 ? -35.219 -12.953 1.684 1 75.81 201 ASN B N 1
ATOM 5978 C CA . ASN B 1 201 ? -34.75 -13.906 2.684 1 75.81 201 ASN B CA 1
ATOM 5979 C C . ASN B 1 201 ? -34.469 -15.273 2.066 1 75.81 201 ASN B C 1
ATOM 5981 O O . ASN B 1 201 ? -34.438 -16.281 2.771 1 75.81 201 ASN B O 1
ATOM 5985 N N . GLU B 1 202 ? -34.344 -15.281 0.754 1 77.94 202 GLU B N 1
ATOM 5986 C CA . GLU B 1 202 ? -34.062 -16.547 0.08 1 77.94 202 GLU B CA 1
ATOM 5987 C C . GLU B 1 202 ? -32.625 -16.656 -0.331 1 77.94 202 GLU B C 1
ATOM 5989 O O . GLU B 1 202 ? -31.938 -15.633 -0.492 1 77.94 202 GLU B O 1
ATOM 5994 N N . THR B 1 203 ? -32.125 -17.922 -0.286 1 78.19 203 THR B N 1
ATOM 5995 C CA . THR B 1 203 ? -30.766 -18.203 -0.775 1 78.19 203 THR B CA 1
ATOM 5996 C C . THR B 1 203 ? -30.812 -19.094 -2.012 1 78.19 203 THR B C 1
ATOM 5998 O O . THR B 1 203 ? -31.719 -19.906 -2.154 1 78.19 203 THR B O 1
ATOM 6001 N N . MET B 1 204 ? -30.016 -18.719 -2.902 1 82.69 204 MET B N 1
ATOM 6002 C CA . MET B 1 204 ? -29.859 -19.469 -4.141 1 82.69 204 MET B CA 1
ATOM 6003 C C . MET B 1 204 ? -28.5 -20.172 -4.18 1 82.69 204 MET B C 1
ATOM 6005 O O . MET B 1 204 ? -27.547 -19.719 -3.537 1 82.69 204 MET B O 1
ATOM 6009 N N . ARG B 1 205 ? -28.625 -21.281 -4.934 1 88.88 205 ARG B N 1
ATOM 6010 C CA . ARG B 1 205 ? -27.328 -21.906 -5.184 1 88.88 205 ARG B CA 1
ATOM 6011 C C . ARG B 1 205 ? -26.406 -20.969 -5.941 1 88.88 205 ARG B C 1
ATOM 6013 O O . ARG B 1 205 ? -26.844 -20.234 -6.828 1 88.88 205 ARG B O 1
ATOM 6020 N N . GLU B 1 206 ? -25.156 -21.062 -5.68 1 91.19 206 GLU B N 1
ATOM 6021 C CA . GLU B 1 206 ? -24.172 -20.109 -6.188 1 91.19 206 GLU B CA 1
ATOM 6022 C C . GLU B 1 206 ? -24.172 -20.094 -7.715 1 91.19 206 GLU B C 1
ATOM 6024 O O . GLU B 1 206 ? -24.141 -19.031 -8.328 1 91.19 206 GLU B O 1
ATOM 6029 N N . TYR B 1 207 ? -24.125 -21.25 -8.305 1 94 207 TYR B N 1
ATOM 6030 C CA . TYR B 1 207 ? -24.078 -21.312 -9.758 1 94 207 TYR B CA 1
ATOM 6031 C C . TYR B 1 207 ? -25.328 -20.703 -10.383 1 94 207 TYR B C 1
ATOM 6033 O O . TYR B 1 207 ? -25.25 -19.984 -11.375 1 94 207 TYR B O 1
ATOM 6041 N N . GLU B 1 208 ? -26.484 -21.031 -9.828 1 95.62 208 GLU B N 1
ATOM 6042 C CA . GLU B 1 208 ? -27.734 -20.469 -10.312 1 95.62 208 GLU B CA 1
ATOM 6043 C C . GLU B 1 208 ? -27.75 -18.953 -10.18 1 95.62 208 GLU B C 1
ATOM 6045 O O . GLU B 1 208 ? -28.188 -18.25 -11.086 1 95.62 208 GLU B O 1
ATOM 6050 N N . ALA B 1 209 ? -27.297 -18.484 -9.008 1 96.62 209 ALA B N 1
ATOM 6051 C CA . ALA B 1 209 ? -27.219 -17.047 -8.805 1 96.62 209 ALA B CA 1
ATOM 6052 C C . ALA B 1 209 ? -26.312 -16.406 -9.852 1 96.62 209 ALA B C 1
ATOM 6054 O O . ALA B 1 209 ? -26.641 -15.352 -10.414 1 96.62 209 ALA B O 1
ATOM 6055 N N . ALA B 1 210 ? -25.172 -17.047 -10.133 1 97.69 210 ALA B N 1
ATOM 6056 C CA . ALA B 1 210 ? -24.219 -16.531 -11.109 1 97.69 210 ALA B CA 1
ATOM 6057 C C . ALA B 1 210 ? -24.828 -16.5 -12.508 1 97.69 210 ALA B C 1
ATOM 6059 O O . ALA B 1 210 ? -24.625 -15.531 -13.25 1 97.69 210 ALA B O 1
ATOM 6060 N N . GLU B 1 211 ? -25.578 -17.516 -12.844 1 97.69 211 GLU B N 1
ATOM 6061 C CA . GLU B 1 211 ? -26.25 -17.562 -14.141 1 97.69 211 GLU B CA 1
ATOM 6062 C C . GLU B 1 211 ? -27.234 -16.406 -14.289 1 97.69 211 GLU B C 1
ATOM 6064 O O . GLU B 1 211 ? -27.312 -15.773 -15.344 1 97.69 211 GLU B O 1
ATOM 6069 N N . LYS B 1 212 ? -27.984 -16.156 -13.266 1 97.69 212 LYS B N 1
ATOM 6070 C CA . LYS B 1 212 ? -28.969 -15.086 -13.289 1 97.69 212 LYS B CA 1
ATOM 6071 C C . LYS B 1 212 ? -28.297 -13.727 -13.422 1 97.69 212 LYS B C 1
ATOM 6073 O O . LYS B 1 212 ? -28.766 -12.859 -14.164 1 97.69 212 LYS B O 1
ATOM 6078 N N . ILE B 1 213 ? -27.203 -13.531 -12.742 1 98.31 213 ILE B N 1
ATOM 6079 C CA . ILE B 1 213 ? -26.484 -12.266 -12.789 1 98.31 213 ILE B CA 1
ATOM 6080 C C . ILE B 1 213 ? -25.891 -12.055 -14.18 1 98.31 213 ILE B C 1
ATOM 6082 O O . ILE B 1 213 ? -26.016 -10.977 -14.766 1 98.31 213 ILE B O 1
ATOM 6086 N N . CYS B 1 214 ? -25.234 -13.094 -14.734 1 98.38 214 CYS B N 1
ATOM 6087 C CA . CYS B 1 214 ? -24.656 -13 -16.078 1 98.38 214 CYS B CA 1
ATOM 6088 C C . CYS B 1 214 ? -25.734 -12.758 -17.125 1 98.38 214 CYS B C 1
ATOM 6090 O O . CYS B 1 214 ? -25.531 -11.992 -18.062 1 98.38 214 CYS B O 1
ATOM 6092 N N . LYS B 1 215 ? -26.875 -13.43 -16.938 1 97.94 215 LYS B N 1
ATOM 6093 C CA . LYS B 1 215 ? -27.984 -13.227 -17.859 1 97.94 215 LYS B CA 1
ATOM 6094 C C . LYS B 1 215 ? -28.516 -11.797 -17.766 1 97.94 215 LYS B C 1
ATOM 6096 O O . LYS B 1 215 ? -28.797 -11.164 -18.797 1 97.94 215 LYS B O 1
ATOM 6101 N N . TRP B 1 216 ? -28.656 -11.312 -16.609 1 97.56 216 TRP B N 1
ATOM 6102 C CA . TRP B 1 216 ? -29.125 -9.953 -16.375 1 97.56 216 TRP B CA 1
ATOM 6103 C C . TRP B 1 216 ? -28.219 -8.938 -17.062 1 97.56 216 TRP B C 1
ATOM 6105 O O . TRP B 1 216 ? -28.703 -7.949 -17.625 1 97.56 216 TRP B O 1
ATOM 6115 N N . GLY B 1 217 ? -26.875 -9.156 -16.953 1 97.69 217 GLY B N 1
ATOM 6116 C CA . GLY B 1 217 ? -25.922 -8.18 -17.453 1 97.69 217 GLY B CA 1
ATOM 6117 C C . GLY B 1 217 ? -25.609 -8.344 -18.922 1 97.69 217 GLY B C 1
ATOM 6118 O O . GLY B 1 217 ? -24.875 -7.539 -19.5 1 97.69 217 GLY B O 1
ATOM 6119 N N . LYS B 1 218 ? -26.125 -9.297 -19.578 1 96.62 218 LYS B N 1
ATOM 6120 C CA . LYS B 1 218 ? -25.812 -9.617 -20.969 1 96.62 218 LYS B CA 1
ATOM 6121 C C . LYS B 1 218 ? -26.047 -8.406 -21.875 1 96.62 218 LYS B C 1
ATOM 6123 O O . LYS B 1 218 ? -25.234 -8.125 -22.75 1 96.62 218 LYS B O 1
ATOM 6128 N N . PRO B 1 219 ? -27.078 -7.602 -21.656 1 95.19 219 PRO B N 1
ATOM 6129 C CA . PRO B 1 219 ? -27.359 -6.48 -22.562 1 95.19 219 PRO B CA 1
ATOM 6130 C C . PRO B 1 219 ? -26.25 -5.426 -22.547 1 95.19 219 PRO B C 1
ATOM 6132 O O . PRO B 1 219 ? -26.078 -4.703 -23.531 1 95.19 219 PRO B O 1
ATOM 6135 N N . PHE B 1 220 ? -25.578 -5.32 -21.484 1 94.25 220 PHE B N 1
ATOM 6136 C CA . PHE B 1 220 ? -24.531 -4.309 -21.484 1 94.25 220 PHE B CA 1
ATOM 6137 C C . PHE B 1 220 ? -23.156 -4.953 -21.5 1 94.25 220 PHE B C 1
ATOM 6139 O O . PHE B 1 220 ? -22.156 -4.289 -21.219 1 94.25 220 PHE B O 1
ATOM 6146 N N . GLY B 1 221 ? -23.141 -6.242 -21.75 1 96.38 221 GLY B N 1
ATOM 6147 C CA . GLY B 1 221 ? -21.875 -6.926 -21.969 1 96.38 221 GLY B CA 1
ATOM 6148 C C . GLY B 1 221 ? -21.109 -7.195 -20.688 1 96.38 221 GLY B C 1
ATOM 6149 O O . GLY B 1 221 ? -19.891 -7 -20.609 1 96.38 221 GLY B O 1
ATOM 6150 N N . ILE B 1 222 ? -21.812 -7.613 -19.672 1 98.06 222 ILE B N 1
ATOM 6151 C CA . ILE B 1 222 ? -21.188 -7.895 -18.391 1 98.06 222 ILE B CA 1
ATOM 6152 C C . ILE B 1 222 ? -20.094 -8.945 -18.578 1 98.06 222 ILE B C 1
ATOM 6154 O O . ILE B 1 222 ? -20.266 -9.906 -19.328 1 98.06 222 ILE B O 1
ATOM 6158 N N . ASP B 1 223 ? -18.922 -8.656 -18.031 1 98.69 223 ASP B N 1
ATOM 6159 C CA . ASP B 1 223 ? -17.844 -9.633 -18.016 1 98.69 223 ASP B CA 1
ATOM 6160 C C . ASP B 1 223 ? -17.953 -10.57 -16.828 1 98.69 223 ASP B C 1
ATOM 6162 O O . ASP B 1 223 ? -17.516 -11.719 -16.891 1 98.69 223 ASP B O 1
ATOM 6166 N N . GLY B 1 224 ? -18.484 -10.148 -15.742 1 98.75 224 GLY B N 1
ATOM 6167 C CA . GLY B 1 224 ? -18.609 -10.938 -14.531 1 98.75 224 GLY B CA 1
ATOM 6168 C C . GLY B 1 224 ? -18.656 -10.102 -13.266 1 98.75 224 GLY B C 1
ATOM 6169 O O . GLY B 1 224 ? -19.109 -8.953 -13.297 1 98.75 224 GLY B O 1
ATOM 6170 N N . TYR B 1 225 ? -18.328 -10.633 -12.102 1 98.75 225 TYR B N 1
ATOM 6171 C CA . TYR B 1 225 ? -18.266 -9.914 -10.836 1 98.75 225 TYR B CA 1
ATOM 6172 C C . TYR B 1 225 ? -17.188 -10.5 -9.93 1 98.75 225 TYR B C 1
ATOM 6174 O O . TYR B 1 225 ? -16.781 -11.648 -10.102 1 98.75 225 TYR B O 1
ATOM 6182 N N . ILE B 1 226 ? -16.688 -9.695 -9.047 1 98.75 226 ILE B N 1
ATOM 6183 C CA . ILE B 1 226 ? -15.562 -9.992 -8.164 1 98.75 226 ILE B CA 1
ATOM 6184 C C . ILE B 1 226 ? -16.062 -10.141 -6.727 1 98.75 226 ILE B C 1
ATOM 6186 O O . ILE B 1 226 ? -16.938 -9.398 -6.289 1 98.75 226 ILE B O 1
ATOM 6190 N N . ARG B 1 227 ? -15.492 -11.062 -5.977 1 97.06 227 ARG B N 1
ATOM 6191 C CA . ARG B 1 227 ? -15.836 -11.305 -4.578 1 97.06 227 ARG B CA 1
ATOM 6192 C C . ARG B 1 227 ? -14.594 -11.664 -3.77 1 97.06 227 ARG B C 1
ATOM 6194 O O . ARG B 1 227 ? -13.5 -11.781 -4.32 1 97.06 227 ARG B O 1
ATOM 6201 N N . VAL B 1 228 ? -14.836 -11.703 -2.402 1 95 228 VAL B N 1
ATOM 6202 C CA . VAL B 1 228 ? -13.695 -11.945 -1.526 1 95 228 VAL B CA 1
ATOM 6203 C C . VAL B 1 228 ? -13.977 -13.156 -0.642 1 95 228 VAL B C 1
ATOM 6205 O O . VAL B 1 228 ? -15.008 -13.227 0.025 1 95 228 VAL B O 1
ATOM 6208 N N . GLU B 1 229 ? -13.188 -14.125 -0.619 1 90.81 229 GLU B N 1
ATOM 6209 C CA . GLU B 1 229 ? -13.125 -15.195 0.368 1 90.81 229 GLU B CA 1
ATOM 6210 C C . GLU B 1 229 ? -11.906 -15.055 1.268 1 90.81 229 GLU B C 1
ATOM 6212 O O . GLU B 1 229 ? -11.828 -14.125 2.08 1 90.81 229 GLU B O 1
ATOM 6217 N N . VAL B 1 230 ? -10.766 -15.844 0.975 1 88.25 230 VAL B N 1
ATOM 6218 C CA . VAL B 1 230 ? -9.469 -15.578 1.588 1 88.25 230 VAL B CA 1
ATOM 6219 C C . VAL B 1 230 ? -8.734 -14.5 0.788 1 88.25 230 VAL B C 1
ATOM 6221 O O . VAL B 1 230 ? -8.062 -13.641 1.362 1 88.25 230 VAL B O 1
ATOM 6224 N N . GLY B 1 231 ? -8.875 -14.5 -0.43 1 92.94 231 GLY B N 1
ATOM 6225 C CA . GLY B 1 231 ? -8.438 -13.547 -1.435 1 92.94 231 GLY B CA 1
ATOM 6226 C C . GLY B 1 231 ? -9.492 -13.258 -2.486 1 92.94 231 GLY B C 1
ATOM 6227 O O . GLY B 1 231 ? -10.648 -13.664 -2.342 1 92.94 231 GLY B O 1
ATOM 6228 N N . PHE B 1 232 ? -9.203 -12.578 -3.496 1 96.25 232 PHE B N 1
ATOM 6229 C CA . PHE B 1 232 ? -10.188 -12.18 -4.496 1 96.25 232 PHE B CA 1
ATOM 6230 C C . PHE B 1 232 ? -10.406 -13.289 -5.512 1 96.25 232 PHE B C 1
ATOM 6232 O O . PHE B 1 232 ? -9.461 -13.961 -5.918 1 96.25 232 PHE B O 1
ATOM 6239 N N . GLU B 1 233 ? -11.586 -13.523 -5.832 1 96.38 233 GLU B N 1
ATOM 6240 C CA . GLU B 1 233 ? -12.016 -14.359 -6.945 1 96.38 233 GLU B CA 1
ATOM 6241 C C . GLU B 1 233 ? -13.047 -13.641 -7.812 1 96.38 233 GLU B C 1
ATOM 6243 O O . GLU B 1 233 ? -13.555 -12.586 -7.434 1 96.38 233 GLU B O 1
ATOM 6248 N N . ALA B 1 234 ? -13.266 -14.164 -8.961 1 98.19 234 ALA B N 1
ATOM 6249 C CA . ALA B 1 234 ? -14.266 -13.586 -9.859 1 98.19 234 ALA B CA 1
ATOM 6250 C C . ALA B 1 234 ? -15.055 -14.68 -10.57 1 98.19 234 ALA B C 1
ATOM 6252 O O . ALA B 1 234 ? -14.547 -15.789 -10.781 1 98.19 234 ALA B O 1
ATOM 6253 N N . VAL B 1 235 ? -16.25 -14.352 -10.781 1 98.31 235 VAL B N 1
ATOM 6254 C CA . VAL B 1 235 ? -17.031 -15.117 -11.75 1 98.31 235 VAL B CA 1
ATOM 6255 C C . VAL B 1 235 ? -16.922 -14.477 -13.133 1 98.31 235 VAL B C 1
ATOM 6257 O O . VAL B 1 235 ? -17.188 -13.289 -13.289 1 98.31 235 VAL B O 1
ATOM 6260 N N . ILE B 1 236 ? -16.469 -15.273 -14.086 1 98.75 236 ILE B N 1
ATOM 6261 C CA . ILE B 1 236 ? -16.391 -14.828 -15.477 1 98.75 236 ILE B CA 1
ATOM 6262 C C . ILE B 1 236 ? -17.578 -15.383 -16.266 1 98.75 236 ILE B C 1
ATOM 6264 O O . ILE B 1 236 ? -17.828 -16.594 -16.266 1 98.75 236 ILE B O 1
ATOM 6268 N N . CYS B 1 237 ? -18.281 -14.523 -16.906 1 98.56 237 CYS B N 1
ATOM 6269 C CA . CYS B 1 237 ? -19.516 -14.922 -17.562 1 98.56 237 CYS B CA 1
ATOM 6270 C C . CYS B 1 237 ? -19.234 -15.656 -18.875 1 98.56 237 CYS B C 1
ATOM 6272 O O . CYS B 1 237 ? -20.016 -16.5 -19.297 1 98.56 237 CYS B O 1
ATOM 6274 N N . ASP B 1 238 ? -18.125 -15.359 -19.547 1 98.19 238 ASP B N 1
ATOM 6275 C CA . ASP B 1 238 ? -17.812 -15.961 -20.828 1 98.19 238 ASP B CA 1
ATOM 6276 C C . ASP B 1 238 ? -16.297 -16.125 -21.016 1 98.19 238 ASP B C 1
ATOM 6278 O O . ASP B 1 238 ? -15.602 -15.148 -21.312 1 98.19 238 ASP B O 1
ATOM 6282 N N . PHE B 1 239 ? -15.836 -17.328 -20.984 1 98.06 239 PHE B N 1
ATOM 6283 C CA . PHE B 1 239 ? -14.414 -17.609 -21.109 1 98.06 239 PHE B CA 1
ATOM 6284 C C . PHE B 1 239 ? -13.961 -17.562 -22.562 1 98.06 239 PHE B C 1
ATOM 6286 O O . PHE B 1 239 ? -12.766 -17.547 -22.844 1 98.06 239 PHE B O 1
ATOM 6293 N N . HIS B 1 240 ? -14.844 -17.516 -23.484 1 97.25 240 HIS B N 1
ATOM 6294 C CA . HIS B 1 240 ? -14.516 -17.484 -24.906 1 97.25 240 HIS B CA 1
ATOM 6295 C C . HIS B 1 240 ? -14.562 -16.062 -25.453 1 97.25 240 HIS B C 1
ATOM 6297 O O . HIS B 1 240 ? -14.445 -15.859 -26.656 1 97.25 240 HIS B O 1
ATOM 6303 N N . SER B 1 241 ? -14.734 -15.156 -24.531 1 96.69 241 SER B N 1
ATOM 6304 C CA . SER B 1 241 ? -14.648 -13.742 -24.891 1 96.69 241 SER B CA 1
ATOM 6305 C C . SER B 1 241 ? -13.305 -13.422 -25.547 1 96.69 241 SER B C 1
ATOM 6307 O O . SER B 1 241 ? -12.281 -14 -25.172 1 96.69 241 SER B O 1
ATOM 6309 N N . GLU B 1 242 ? -13.266 -12.414 -26.484 1 97.25 242 GLU B N 1
ATOM 6310 C CA . GLU B 1 242 ? -12.039 -11.945 -27.109 1 97.25 242 GLU B CA 1
ATOM 6311 C C . GLU B 1 242 ? -11.125 -11.25 -26.109 1 97.25 242 GLU B C 1
ATOM 6313 O O . GLU B 1 242 ? -9.953 -11 -26.391 1 97.25 242 GLU B O 1
ATOM 6318 N N . LYS B 1 243 ? -11.664 -11 -24.953 1 98.12 243 LYS B N 1
ATOM 6319 C CA . LYS B 1 243 ? -10.914 -10.273 -23.922 1 98.12 243 LYS B CA 1
ATOM 6320 C C . LYS B 1 243 ? -9.984 -11.211 -23.156 1 98.12 243 LYS B C 1
ATOM 6322 O O . LYS B 1 243 ? -9.102 -10.758 -22.438 1 98.12 243 LYS B O 1
ATOM 6327 N N . LEU B 1 244 ? -10.141 -12.492 -23.312 1 98.19 244 LEU B N 1
ATOM 6328 C CA . LEU B 1 244 ? -9.367 -13.477 -22.562 1 98.19 244 LEU B CA 1
ATOM 6329 C C . LEU B 1 244 ? -8.57 -14.367 -23.516 1 98.19 244 LEU B C 1
ATOM 6331 O O . LEU B 1 244 ? -9.07 -14.75 -24.578 1 98.19 244 LEU B O 1
ATOM 6335 N N . LYS B 1 245 ? -7.383 -14.648 -23.125 1 97.69 245 LYS B N 1
ATOM 6336 C CA . LYS B 1 245 ? -6.535 -15.57 -23.875 1 97.69 245 LYS B CA 1
ATOM 6337 C C . LYS B 1 245 ? -5.906 -16.609 -22.938 1 97.69 245 LYS B C 1
ATOM 6339 O O . LYS B 1 245 ? -5.324 -16.266 -21.922 1 97.69 245 LYS B O 1
ATOM 6344 N N . LEU B 1 246 ? -6.145 -17.859 -23.219 1 98 246 LEU B N 1
ATOM 6345 C CA . LEU B 1 246 ? -5.449 -18.906 -22.5 1 98 246 LEU B CA 1
ATOM 6346 C C . LEU B 1 246 ? -3.963 -18.922 -22.844 1 98 246 LEU B C 1
ATOM 6348 O O . LEU B 1 246 ? -3.59 -19.141 -23.984 1 98 246 LEU B O 1
ATOM 6352 N N . ILE B 1 247 ? -3.107 -18.703 -21.859 1 97.38 247 ILE B N 1
ATOM 6353 C CA . ILE B 1 247 ? -1.692 -18.578 -22.188 1 97.38 247 ILE B CA 1
ATOM 6354 C C . ILE B 1 247 ? -0.925 -19.766 -21.609 1 97.38 247 ILE B C 1
ATOM 6356 O O . ILE B 1 247 ? 0.24 -19.984 -21.953 1 97.38 247 ILE B O 1
ATOM 6360 N N . SER B 1 248 ? -1.531 -20.484 -20.703 1 97.5 248 SER B N 1
ATOM 6361 C CA . SER B 1 248 ? -0.904 -21.641 -20.094 1 97.5 248 SER B CA 1
ATOM 6362 C C . SER B 1 248 ? -1.946 -22.672 -19.656 1 97.5 248 SER B C 1
ATOM 6364 O O . SER B 1 248 ? -3.02 -22.297 -19.172 1 97.5 248 SER B O 1
ATOM 6366 N N . ASN B 1 249 ? -1.772 -23.859 -19.906 1 97.19 249 ASN B N 1
ATOM 6367 C CA . ASN B 1 249 ? -2.547 -25.031 -19.5 1 97.19 249 ASN B CA 1
ATOM 6368 C C . ASN B 1 249 ? -1.641 -26.156 -19.016 1 97.19 249 ASN B C 1
ATOM 6370 O O . ASN B 1 249 ? -1.078 -26.891 -19.844 1 97.19 249 ASN B O 1
ATOM 6374 N N . VAL B 1 250 ? -1.576 -26.328 -17.703 1 97.38 250 VAL B N 1
ATOM 6375 C CA . VAL B 1 250 ? -0.608 -27.25 -17.125 1 97.38 250 VAL B CA 1
ATOM 6376 C C . VAL B 1 250 ? -1.341 -28.391 -16.422 1 97.38 250 VAL B C 1
ATOM 6378 O O . VAL B 1 250 ? -2.191 -28.172 -15.562 1 97.38 250 VAL B O 1
ATOM 6381 N N . THR B 1 251 ? -1.055 -29.625 -16.875 1 96.5 251 THR B N 1
ATOM 6382 C CA . THR B 1 251 ? -1.48 -30.781 -16.094 1 96.5 251 THR B CA 1
ATOM 6383 C C . THR B 1 251 ? -0.644 -30.922 -14.828 1 96.5 251 THR B C 1
ATOM 6385 O O . THR B 1 251 ? 0.578 -31.078 -14.898 1 96.5 251 THR B O 1
ATOM 6388 N N . ILE B 1 252 ? -1.264 -30.891 -13.68 1 95.25 252 ILE B N 1
ATOM 6389 C CA . ILE B 1 252 ? -0.552 -30.766 -12.406 1 95.25 252 ILE B CA 1
ATOM 6390 C C . ILE B 1 252 ? -0.174 -32.156 -11.906 1 95.25 252 ILE B C 1
ATOM 6392 O O . ILE B 1 252 ? -1.038 -33.031 -11.75 1 95.25 252 ILE B O 1
ATOM 6396 N N . GLU B 1 253 ? 1.087 -32.375 -11.688 1 92.81 253 GLU B N 1
ATOM 6397 C CA . GLU B 1 253 ? 1.594 -33.594 -11.07 1 92.81 253 GLU B CA 1
ATOM 6398 C C . GLU B 1 253 ? 1.22 -33.656 -9.594 1 92.81 253 GLU B C 1
ATOM 6400 O O . GLU B 1 253 ? 1.3 -32.656 -8.883 1 92.81 253 GLU B O 1
ATOM 6405 N N . ARG B 1 254 ? 0.864 -34.812 -9.133 1 90.5 254 ARG B N 1
ATOM 6406 C CA . ARG B 1 254 ? 0.609 -34.969 -7.707 1 90.5 254 ARG B CA 1
ATOM 6407 C C . ARG B 1 254 ? 1.903 -34.875 -6.906 1 90.5 254 ARG B C 1
ATOM 6409 O O . ARG B 1 254 ? 2.955 -35.344 -7.367 1 90.5 254 ARG B O 1
ATOM 6416 N N . ALA B 1 255 ? 1.794 -34.312 -5.738 1 90.31 255 ALA B N 1
ATOM 6417 C CA . ALA B 1 255 ? 2.967 -34.219 -4.871 1 90.31 255 ALA B CA 1
ATOM 6418 C C . ALA B 1 255 ? 3.602 -35.562 -4.629 1 90.31 255 ALA B C 1
ATOM 6420 O O . ALA B 1 255 ? 4.828 -35.688 -4.578 1 90.31 255 ALA B O 1
ATOM 6421 N N . GLN B 1 256 ? 2.807 -36.625 -4.5 1 91.06 256 GLN B N 1
ATOM 6422 C CA . GLN B 1 256 ? 3.289 -37.969 -4.293 1 91.06 256 GLN B CA 1
ATOM 6423 C C . GLN B 1 256 ? 4.16 -38.438 -5.457 1 91.06 256 GLN B C 1
ATOM 6425 O O . GLN B 1 256 ? 5.207 -39.062 -5.25 1 91.06 256 GLN B O 1
ATOM 6430 N N . GLU B 1 257 ? 3.701 -38.125 -6.559 1 91.38 257 GLU B N 1
ATOM 6431 C CA . GLU B 1 257 ? 4.422 -38.562 -7.758 1 91.38 257 GLU B CA 1
ATOM 6432 C C . GLU B 1 257 ? 5.766 -37.844 -7.871 1 91.38 257 GLU B C 1
ATOM 6434 O O . GLU B 1 257 ? 6.773 -38.438 -8.234 1 91.38 257 GLU B O 1
ATOM 6439 N N . SER B 1 258 ? 5.766 -36.562 -7.496 1 91.44 258 SER B N 1
ATOM 6440 C CA . SER B 1 258 ? 6.98 -35.781 -7.605 1 91.44 258 SER B CA 1
ATOM 6441 C C . SER B 1 258 ? 8.055 -36.25 -6.641 1 91.44 258 SER B C 1
ATOM 6443 O O . SER B 1 258 ? 9.25 -36.094 -6.902 1 91.44 258 SER B O 1
ATOM 6445 N N . LEU B 1 259 ? 7.645 -36.906 -5.551 1 94.19 259 LEU B N 1
ATOM 6446 C CA . LEU B 1 259 ? 8.578 -37.375 -4.531 1 94.19 259 LEU B CA 1
ATOM 6447 C C . LEU B 1 259 ? 8.688 -38.875 -4.543 1 94.19 259 LEU B C 1
ATOM 6449 O O . LEU B 1 259 ? 9.32 -39.469 -3.66 1 94.19 259 LEU B O 1
ATOM 6453 N N . LYS B 1 260 ? 8.039 -39.594 -5.5 1 93.94 260 LYS B N 1
ATOM 6454 C CA . LYS B 1 260 ? 8.039 -41.031 -5.676 1 93.94 260 LYS B CA 1
ATOM 6455 C C . LYS B 1 260 ? 7.477 -41.75 -4.445 1 93.94 260 LYS B C 1
ATOM 6457 O O . LYS B 1 260 ? 7.984 -42.812 -4.043 1 93.94 260 LYS B O 1
ATOM 6462 N N . PHE B 1 261 ? 6.582 -41 -3.846 1 93 261 PHE B N 1
ATOM 6463 C CA . PHE B 1 261 ? 5.836 -41.656 -2.77 1 93 261 PHE B CA 1
ATOM 6464 C C . PHE B 1 261 ? 4.723 -42.531 -3.33 1 93 261 PHE B C 1
ATOM 6466 O O . PHE B 1 261 ? 4.277 -42.312 -4.461 1 93 261 PHE B O 1
ATOM 6473 N N . PRO B 1 262 ? 4.258 -43.5 -2.566 1 89.62 262 PRO B N 1
ATOM 6474 C CA . PRO B 1 262 ? 3.145 -44.344 -3.023 1 89.62 262 PRO B CA 1
ATOM 6475 C C . PRO B 1 262 ? 1.859 -43.531 -3.244 1 89.62 262 PRO B C 1
ATOM 6477 O O . PRO B 1 262 ? 1.556 -42.625 -2.473 1 89.62 262 PRO B O 1
ATOM 6480 N N . LEU B 1 263 ? 1.145 -43.688 -4.32 1 80.31 263 LEU B N 1
ATOM 6481 C CA . LEU B 1 263 ? -0.072 -42.969 -4.684 1 80.31 263 LEU B CA 1
ATOM 6482 C C . LEU B 1 263 ? -1.263 -43.469 -3.875 1 80.31 263 LEU B C 1
ATOM 6484 O O . LEU B 1 263 ? -2.207 -42.719 -3.613 1 80.31 263 LEU B O 1
ATOM 6488 N N . GLU B 1 264 ? -1.469 -44.75 -3.617 1 68.62 264 GLU B N 1
ATOM 6489 C CA . GLU B 1 264 ? -2.627 -45.312 -2.941 1 68.62 264 GLU B CA 1
ATOM 6490 C C . GLU B 1 264 ? -2.479 -45.25 -1.425 1 68.62 264 GLU B C 1
ATOM 6492 O O . GLU B 1 264 ? -1.392 -45.469 -0.889 1 68.62 264 GLU B O 1
ATOM 6497 N N . ASP B 1 265 ? -3.395 -44.344 -0.629 1 59.22 265 ASP B N 1
ATOM 6498 C CA . ASP B 1 265 ? -3.455 -44.125 0.812 1 59.22 265 ASP B CA 1
ATOM 6499 C C . ASP B 1 265 ? -3.406 -45.438 1.579 1 59.22 265 ASP B C 1
ATOM 6501 O O . ASP B 1 265 ? -3.387 -45.438 2.811 1 59.22 265 ASP B O 1
ATOM 6505 N N . GLY B 1 266 ? -3.082 -46.469 0.871 1 54.03 266 GLY B N 1
ATOM 6506 C CA . GLY B 1 266 ? -3.148 -47.688 1.642 1 54.03 266 GLY B CA 1
ATOM 6507 C C . GLY B 1 266 ? -1.933 -47.906 2.525 1 54.03 266 GLY B C 1
ATOM 6508 O O . GLY B 1 266 ? -1.213 -46.969 2.842 1 54.03 266 GLY B O 1
ATOM 6509 N N . ASP B 1 267 ? -1.707 -49.125 3.043 1 58.75 267 ASP B N 1
ATOM 6510 C CA . ASP B 1 267 ? -0.776 -49.719 4.004 1 58.75 267 ASP B CA 1
ATOM 6511 C C . ASP B 1 267 ? 0.671 -49.5 3.576 1 58.75 267 ASP B C 1
ATOM 6513 O O . ASP B 1 267 ? 1.597 -49.688 4.367 1 58.75 267 ASP B O 1
ATOM 6517 N N . ASP B 1 268 ? 0.901 -48.688 2.373 1 79.31 268 ASP B N 1
ATOM 6518 C CA . ASP B 1 268 ? 2.281 -48.719 1.897 1 79.31 268 ASP B CA 1
ATOM 6519 C C . ASP B 1 268 ? 2.961 -47.375 2.105 1 79.31 268 ASP B C 1
ATOM 6521 O O . ASP B 1 268 ? 4.176 -47.25 1.942 1 79.31 268 ASP B O 1
ATOM 6525 N N . ILE B 1 269 ? 2.236 -46.25 2.576 1 87.56 269 ILE B N 1
ATOM 6526 C CA . ILE B 1 269 ? 2.879 -44.969 2.828 1 87.56 269 ILE B CA 1
ATOM 6527 C C . ILE B 1 269 ? 3.365 -44.906 4.273 1 87.56 269 ILE B C 1
ATOM 6529 O O . ILE B 1 269 ? 2.619 -45.219 5.199 1 87.56 269 ILE B O 1
ATOM 6533 N N . SER B 1 270 ? 4.641 -44.625 4.441 1 91.12 270 SER B N 1
ATOM 6534 C CA . SER B 1 270 ? 5.195 -44.531 5.789 1 91.12 270 SER B CA 1
ATOM 6535 C C . SER B 1 270 ? 4.68 -43.312 6.523 1 91.12 270 SER B C 1
ATOM 6537 O O . SER B 1 270 ? 4.152 -42.375 5.902 1 91.12 270 SER B O 1
ATOM 6539 N N . ALA B 1 271 ? 4.824 -43.312 7.82 1 92.31 271 ALA B N 1
ATOM 6540 C CA . ALA B 1 271 ? 4.418 -42.156 8.641 1 92.31 271 ALA B CA 1
ATOM 6541 C C . ALA B 1 271 ? 5.176 -40.906 8.242 1 92.31 271 ALA B C 1
ATOM 6543 O O . ALA B 1 271 ? 4.617 -39.812 8.266 1 92.31 271 ALA B O 1
ATOM 6544 N N . GLU B 1 272 ? 6.445 -41.031 7.914 1 93.56 272 GLU B N 1
ATOM 6545 C CA . GLU B 1 272 ? 7.273 -39.906 7.512 1 93.56 272 GLU B CA 1
ATOM 6546 C C . GLU B 1 272 ? 6.809 -39.344 6.18 1 93.56 272 GLU B C 1
ATOM 6548 O O . GLU B 1 272 ? 6.715 -38.125 6.023 1 93.56 272 GLU B O 1
ATOM 6553 N N . GLU B 1 273 ? 6.535 -40.25 5.25 1 94.25 273 GLU B N 1
ATOM 6554 C CA . GLU B 1 273 ? 6.051 -39.812 3.943 1 94.25 273 GLU B CA 1
ATOM 6555 C C . GLU B 1 273 ? 4.715 -39.094 4.062 1 94.25 273 GLU B C 1
ATOM 6557 O O . GLU B 1 273 ? 4.512 -38.062 3.43 1 94.25 273 GLU B O 1
ATOM 6562 N N . LYS B 1 274 ? 3.885 -39.625 4.863 1 93.44 274 LYS B N 1
ATOM 6563 C CA . LYS B 1 274 ? 2.588 -38.969 5.098 1 93.44 274 LYS B CA 1
ATOM 6564 C C . LYS B 1 274 ? 2.754 -37.594 5.715 1 93.44 274 LYS B C 1
ATOM 6566 O O . LYS B 1 274 ? 2.039 -36.656 5.352 1 93.44 274 LYS B O 1
ATOM 6571 N N . HIS B 1 275 ? 3.662 -37.5 6.605 1 94.69 275 HIS B N 1
ATOM 6572 C CA . HIS B 1 275 ? 3.908 -36.219 7.262 1 94.69 275 HIS B CA 1
ATOM 6573 C C . HIS B 1 275 ? 4.398 -35.156 6.266 1 94.69 275 HIS B C 1
ATOM 6575 O O . HIS B 1 275 ? 4.012 -34 6.344 1 94.69 275 HIS B O 1
ATOM 6581 N N . ILE B 1 276 ? 5.234 -35.562 5.363 1 95.62 276 ILE B N 1
ATOM 6582 C CA . ILE B 1 276 ? 5.758 -34.656 4.348 1 95.62 276 ILE B CA 1
ATOM 6583 C C . ILE B 1 276 ? 4.621 -34.188 3.439 1 95.62 276 ILE B C 1
ATOM 6585 O O . ILE B 1 276 ? 4.527 -33 3.111 1 95.62 276 ILE B O 1
ATOM 6589 N N . LEU B 1 277 ? 3.754 -35.125 3.053 1 93.44 277 LEU B N 1
ATOM 6590 C CA . LEU B 1 277 ? 2.613 -34.781 2.211 1 93.44 277 LEU B CA 1
ATOM 6591 C C . LEU B 1 277 ? 1.668 -33.812 2.941 1 93.44 277 LEU B C 1
ATOM 6593 O O . LEU B 1 277 ? 1.173 -32.875 2.352 1 93.44 277 LEU B O 1
ATOM 6597 N N . ASP B 1 278 ? 1.439 -34.094 4.254 1 92.75 278 ASP B N 1
ATOM 6598 C CA . ASP B 1 278 ? 0.618 -33.219 5.066 1 92.75 278 ASP B CA 1
ATOM 6599 C C . ASP B 1 278 ? 1.207 -31.797 5.098 1 92.75 278 ASP B C 1
ATOM 6601 O O . ASP B 1 278 ? 0.471 -30.812 5.055 1 92.75 278 ASP B O 1
ATOM 6605 N N . ARG B 1 279 ? 2.473 -31.703 5.168 1 95.25 279 ARG B N 1
ATOM 6606 C CA . ARG B 1 279 ? 3.145 -30.406 5.191 1 95.25 279 ARG B CA 1
ATOM 6607 C C . ARG B 1 279 ? 3.002 -29.688 3.85 1 95.25 279 ARG B C 1
ATOM 6609 O O . ARG B 1 279 ? 2.846 -28.469 3.805 1 95.25 279 ARG B O 1
ATOM 6616 N N . ILE B 1 280 ? 3.084 -30.422 2.771 1 94 280 ILE B N 1
ATOM 6617 C CA . ILE B 1 280 ? 2.918 -29.844 1.443 1 94 280 ILE B CA 1
ATOM 6618 C C . ILE B 1 280 ? 1.512 -29.266 1.305 1 94 280 ILE B C 1
ATOM 6620 O O . ILE B 1 280 ? 1.344 -28.125 0.852 1 94 280 ILE B O 1
ATOM 6624 N N . TYR B 1 281 ? 0.523 -29.969 1.752 1 90.62 281 TYR B N 1
ATOM 6625 C CA . TYR B 1 281 ? -0.858 -29.516 1.653 1 90.62 281 TYR B CA 1
ATOM 6626 C C . TYR B 1 281 ? -1.109 -28.328 2.582 1 90.62 281 TYR B C 1
ATOM 6628 O O . TYR B 1 281 ? -1.806 -27.375 2.213 1 90.62 281 TYR B O 1
ATOM 6636 N N . ALA B 1 282 ? -0.554 -28.406 3.771 1 92.56 282 ALA B N 1
ATOM 6637 C CA . ALA B 1 282 ? -0.666 -27.281 4.703 1 92.56 282 ALA B CA 1
ATOM 6638 C C . ALA B 1 282 ? 0.006 -26.031 4.145 1 92.56 282 ALA B C 1
ATOM 6640 O O . ALA B 1 282 ? -0.471 -24.922 4.355 1 92.56 282 ALA B O 1
ATOM 6641 N N . THR B 1 283 ? 1.111 -26.219 3.475 1 94.31 283 THR B N 1
ATOM 6642 C CA . THR B 1 283 ? 1.814 -25.094 2.854 1 94.31 283 THR B CA 1
ATOM 6643 C C . THR B 1 283 ? 0.96 -24.469 1.759 1 94.31 283 THR B C 1
ATOM 6645 O O . THR B 1 283 ? 0.954 -23.234 1.602 1 94.31 283 THR B O 1
ATOM 6648 N N . ALA B 1 284 ? 0.262 -25.297 1.017 1 92.25 284 ALA B N 1
ATOM 6649 C CA . ALA B 1 284 ? -0.651 -24.781 0.005 1 92.25 284 ALA B CA 1
ATOM 6650 C C . ALA B 1 284 ? -1.707 -23.875 0.636 1 92.25 284 ALA B C 1
ATOM 6652 O O . ALA B 1 284 ? -2.002 -22.797 0.115 1 92.25 284 ALA B O 1
ATOM 6653 N N . GLY B 1 285 ? -2.285 -24.359 1.729 1 90.62 285 GLY B N 1
ATOM 6654 C CA . GLY B 1 285 ? -3.246 -23.547 2.459 1 90.62 285 GLY B CA 1
ATOM 6655 C C . GLY B 1 285 ? -2.646 -22.266 3.014 1 90.62 285 GLY B C 1
ATOM 6656 O O . GLY B 1 285 ? -3.252 -21.203 2.912 1 90.62 285 GLY B O 1
ATOM 6657 N N . TYR B 1 286 ? -1.466 -22.375 3.545 1 94.56 286 TYR B N 1
ATOM 6658 C CA . TYR B 1 286 ? -0.741 -21.234 4.082 1 94.56 286 TYR B CA 1
ATOM 6659 C C . TYR B 1 286 ? -0.495 -20.188 2.998 1 94.56 286 TYR B C 1
ATOM 6661 O O . TYR B 1 286 ? -0.701 -19 3.223 1 94.56 286 TYR B O 1
ATOM 6669 N N . GLU B 1 287 ? -0.083 -20.625 1.855 1 94.56 287 GLU B N 1
ATOM 6670 C CA . GLU B 1 287 ? 0.209 -19.734 0.74 1 94.56 287 GLU B CA 1
ATOM 6671 C C . GLU B 1 287 ? -1.056 -19.031 0.243 1 94.56 287 GLU B C 1
ATOM 6673 O O . GLU B 1 287 ? -1.008 -17.891 -0.194 1 94.56 287 GLU B O 1
ATOM 6678 N N . GLN B 1 288 ? -2.164 -19.75 0.244 1 92.94 288 GLN B N 1
ATOM 6679 C CA . GLN B 1 288 ? -3.434 -19.125 -0.107 1 92.94 288 GLN B CA 1
ATOM 6680 C C . GLN B 1 288 ? -3.754 -17.953 0.834 1 92.94 288 GLN B C 1
ATOM 6682 O O . GLN B 1 288 ? -4.105 -16.875 0.385 1 92.94 288 GLN B O 1
ATOM 6687 N N . VAL B 1 289 ? -3.602 -18.172 2.135 1 93.5 289 VAL B N 1
ATOM 6688 C CA . VAL B 1 289 ? -3.857 -17.156 3.137 1 93.5 289 VAL B CA 1
ATOM 6689 C C . VAL B 1 289 ? -2.867 -16 2.963 1 93.5 289 VAL B C 1
ATOM 6691 O O . VAL B 1 289 ? -3.25 -14.828 3.018 1 93.5 289 VAL B O 1
ATOM 6694 N N . LYS B 1 290 ? -1.659 -16.375 2.746 1 95.31 290 LYS B N 1
ATOM 6695 C CA . LYS B 1 290 ? -0.603 -15.375 2.588 1 95.31 290 LYS B CA 1
ATOM 6696 C C . LYS B 1 290 ? -0.876 -14.469 1.389 1 95.31 290 LYS B C 1
ATOM 6698 O O . LYS B 1 290 ? -0.671 -13.258 1.461 1 95.31 290 LYS B O 1
ATOM 6703 N N . GLN B 1 291 ? -1.32 -15.023 0.329 1 94.38 291 GLN B N 1
ATOM 6704 C CA . GLN B 1 291 ? -1.584 -14.219 -0.856 1 94.38 291 GLN B CA 1
ATOM 6705 C C . GLN B 1 291 ? -2.777 -13.297 -0.638 1 94.38 291 GLN B C 1
ATOM 6707 O O . GLN B 1 291 ? -2.795 -12.164 -1.135 1 94.38 291 GLN B O 1
ATOM 6712 N N . GLY B 1 292 ? -3.809 -13.781 0.101 1 93.06 292 GLY B N 1
ATOM 6713 C CA . GLY B 1 292 ? -4.859 -12.859 0.514 1 93.06 292 GLY B CA 1
ATOM 6714 C C . GLY B 1 292 ? -4.34 -11.688 1.323 1 93.06 292 GLY B C 1
ATOM 6715 O O . GLY B 1 292 ? -4.77 -10.547 1.12 1 93.06 292 GLY B O 1
ATOM 6716 N N . ASN B 1 293 ? -3.393 -11.977 2.201 1 93.31 293 ASN B N 1
ATOM 6717 C CA . ASN B 1 293 ? -2.807 -10.961 3.07 1 93.31 293 ASN B CA 1
ATOM 6718 C C . ASN B 1 293 ? -1.956 -9.969 2.277 1 93.31 293 ASN B C 1
ATOM 6720 O O . ASN B 1 293 ? -1.992 -8.766 2.539 1 93.31 293 ASN B O 1
ATOM 6724 N N . VAL B 1 294 ? -1.194 -10.445 1.367 1 94.44 294 VAL B N 1
ATOM 6725 C CA . VAL B 1 294 ? -0.275 -9.602 0.611 1 94.44 294 VAL B CA 1
ATOM 6726 C C . VAL B 1 294 ? -1.065 -8.609 -0.236 1 94.44 294 VAL B C 1
ATOM 6728 O O . VAL B 1 294 ? -0.609 -7.488 -0.478 1 94.44 294 VAL B O 1
ATOM 6731 N N . HIS B 1 295 ? -2.23 -8.969 -0.635 1 95.62 295 HIS B N 1
ATOM 6732 C CA . HIS B 1 295 ? -3.025 -8.117 -1.506 1 95.62 295 HIS B CA 1
ATOM 6733 C C . HIS B 1 295 ? -4.027 -7.293 -0.704 1 95.62 295 HIS B C 1
ATOM 6735 O O . HIS B 1 295 ? -4.996 -6.766 -1.262 1 95.62 295 HIS B O 1
ATOM 6741 N N . ASP B 1 296 ? -3.783 -7.172 0.648 1 95.31 296 ASP B N 1
ATOM 6742 C CA . ASP B 1 296 ? -4.582 -6.305 1.509 1 95.31 296 ASP B CA 1
ATOM 6743 C C . ASP B 1 296 ? -4.039 -4.879 1.508 1 95.31 296 ASP B C 1
ATOM 6745 O O . ASP B 1 296 ? -3.994 -4.227 2.551 1 95.31 296 ASP B O 1
ATOM 6749 N N . LYS B 1 297 ? -3.465 -4.398 0.528 1 93.25 297 LYS B N 1
ATOM 6750 C CA . LYS B 1 297 ? -2.932 -3.051 0.366 1 93.25 297 LYS B CA 1
ATOM 6751 C C . LYS B 1 297 ? -3.551 -2.355 -0.844 1 93.25 297 LYS B C 1
ATOM 6753 O O . LYS B 1 297 ? -2.848 -1.697 -1.613 1 93.25 297 LYS B O 1
ATOM 6758 N N . ARG B 1 298 ? -4.848 -2.566 -1.021 1 94.69 298 ARG B N 1
ATOM 6759 C CA . ARG B 1 298 ? -5.543 -2.082 -2.209 1 94.69 298 ARG B CA 1
ATOM 6760 C C . ARG B 1 298 ? -5.059 -2.805 -3.459 1 94.69 298 ARG B C 1
ATOM 6762 O O . ARG B 1 298 ? -4.195 -2.301 -4.18 1 94.69 298 ARG B O 1
ATOM 6769 N N . ASP B 1 299 ? -5.621 -3.945 -3.707 1 96.62 299 ASP B N 1
ATOM 6770 C CA . ASP B 1 299 ? -5.184 -4.82 -4.793 1 96.62 299 ASP B CA 1
ATOM 6771 C C . ASP B 1 299 ? -5.141 -4.066 -6.121 1 96.62 299 ASP B C 1
ATOM 6773 O O . ASP B 1 299 ? -6.184 -3.689 -6.66 1 96.62 299 ASP B O 1
ATOM 6777 N N . GLY B 1 300 ? -3.949 -3.848 -6.672 1 94.69 300 GLY B N 1
ATOM 6778 C CA . GLY B 1 300 ? -3.74 -3.029 -7.855 1 94.69 300 GLY B CA 1
ATOM 6779 C C . GLY B 1 300 ? -4.121 -3.732 -9.141 1 94.69 300 GLY B C 1
ATOM 6780 O O . GLY B 1 300 ? -4.121 -3.123 -10.219 1 94.69 300 GLY B O 1
ATOM 6781 N N . ARG B 1 301 ? -4.492 -4.957 -9.133 1 96.94 301 ARG B N 1
ATOM 6782 C CA . ARG B 1 301 ? -4.852 -5.734 -10.32 1 96.94 301 ARG B CA 1
ATOM 6783 C C . ARG B 1 301 ? -6.289 -5.457 -10.742 1 96.94 301 ARG B C 1
ATOM 6785 O O . ARG B 1 301 ? -6.703 -5.824 -11.844 1 96.94 301 ARG B O 1
ATOM 6792 N N . ILE B 1 302 ? -7.016 -4.793 -9.82 1 97.88 302 ILE B N 1
ATOM 6793 C CA . ILE B 1 302 ? -8.406 -4.422 -10.055 1 97.88 302 ILE B CA 1
ATOM 6794 C C . ILE B 1 302 ? -8.578 -2.914 -9.883 1 97.88 302 ILE B C 1
ATOM 6796 O O . ILE B 1 302 ? -8.023 -2.326 -8.945 1 97.88 302 ILE B O 1
ATOM 6800 N N . LEU B 1 303 ? -9.297 -2.297 -10.789 1 97.19 303 LEU B N 1
ATOM 6801 C CA . LEU B 1 303 ? -9.633 -0.883 -10.664 1 97.19 303 LEU B CA 1
ATOM 6802 C C . LEU B 1 303 ? -11.125 -0.699 -10.414 1 97.19 303 LEU B C 1
ATOM 6804 O O . LEU B 1 303 ? -11.938 -1.505 -10.875 1 97.19 303 LEU B O 1
ATOM 6808 N N . LEU B 1 304 ? -11.477 0.35 -9.672 1 97.75 304 LEU B N 1
ATOM 6809 C CA . LEU B 1 304 ? -12.867 0.606 -9.312 1 97.75 304 LEU B CA 1
ATOM 6810 C C . LEU B 1 304 ? -13.328 1.956 -9.852 1 97.75 304 LEU B C 1
ATOM 6812 O O . LEU B 1 304 ? -12.531 2.889 -9.977 1 97.75 304 LEU B O 1
ATOM 6816 N N . ASP B 1 305 ? -14.531 2.047 -10.227 1 97.25 305 ASP B N 1
ATOM 6817 C CA . ASP B 1 305 ? -15.195 3.295 -10.594 1 97.25 305 ASP B CA 1
ATOM 6818 C C . ASP B 1 305 ? -16.297 3.648 -9.594 1 97.25 305 ASP B C 1
ATOM 6820 O O . ASP B 1 305 ? -17.469 3.336 -9.812 1 97.25 305 ASP B O 1
ATOM 6824 N N . PHE B 1 306 ? -15.969 4.406 -8.586 1 97.38 306 PHE B N 1
ATOM 6825 C CA . PHE B 1 306 ? -16.859 4.699 -7.461 1 97.38 306 PHE B CA 1
ATOM 6826 C C . PHE B 1 306 ? -18 5.613 -7.898 1 97.38 306 PHE B C 1
ATOM 6828 O O . PHE B 1 306 ? -18.969 5.781 -7.168 1 97.38 306 PHE B O 1
ATOM 6835 N N . ARG B 1 307 ? -17.938 6.211 -9.086 1 96.88 307 ARG B N 1
ATOM 6836 C CA . ARG B 1 307 ? -19.016 7.059 -9.594 1 96.88 307 ARG B CA 1
ATOM 6837 C C . ARG B 1 307 ? -20.281 6.258 -9.805 1 96.88 307 ARG B C 1
ATOM 6839 O O . ARG B 1 307 ? -21.391 6.82 -9.836 1 96.88 307 ARG B O 1
ATOM 6846 N N . GLY B 1 308 ? -20.047 4.934 -9.883 1 97.31 308 GLY B N 1
ATOM 6847 C CA . GLY B 1 308 ? -21.188 4.062 -10.102 1 97.31 308 GLY B CA 1
ATOM 6848 C C . GLY B 1 308 ? -21.562 3.246 -8.883 1 97.31 308 GLY B C 1
ATOM 6849 O O . GLY B 1 308 ? -22.328 2.279 -8.984 1 97.31 308 GLY B O 1
ATOM 6850 N N . LEU B 1 309 ? -21.031 3.602 -7.688 1 98.19 309 LEU B N 1
ATOM 6851 C CA . LEU B 1 309 ? -21.359 2.873 -6.469 1 98.19 309 LEU B CA 1
ATOM 6852 C C . LEU B 1 309 ? -22.859 2.906 -6.199 1 98.19 309 LEU B C 1
ATOM 6854 O O . LEU B 1 309 ? -23.484 3.967 -6.27 1 98.19 309 LEU B O 1
ATOM 6858 N N . VAL B 1 310 ? -23.438 1.753 -5.988 1 98.56 310 VAL B N 1
ATOM 6859 C CA . VAL B 1 310 ? -24.844 1.628 -5.613 1 98.56 310 VAL B CA 1
ATOM 6860 C C . VAL B 1 310 ? -24.953 0.964 -4.242 1 98.56 310 VAL B C 1
ATOM 6862 O O . VAL B 1 310 ? -24.297 -0.052 -3.984 1 98.56 310 VAL B O 1
ATOM 6865 N N . THR B 1 311 ? -25.734 1.52 -3.373 1 98.62 311 THR B N 1
ATOM 6866 C CA . THR B 1 311 ? -25.859 1.011 -2.014 1 98.62 311 THR B CA 1
ATOM 6867 C C . THR B 1 311 ? -27.234 1.339 -1.438 1 98.62 311 THR B C 1
ATOM 6869 O O . THR B 1 311 ? -27.859 2.322 -1.84 1 98.62 311 THR B O 1
ATOM 6872 N N . PRO B 1 312 ? -27.781 0.509 -0.568 1 98 312 PRO B N 1
ATOM 6873 C CA . PRO B 1 312 ? -29.031 0.856 0.115 1 98 312 PRO B CA 1
ATOM 6874 C C . PRO B 1 312 ? -28.828 1.874 1.234 1 98 312 PRO B C 1
ATOM 6876 O O . PRO B 1 312 ? -29.797 2.4 1.779 1 98 312 PRO B O 1
ATOM 6879 N N . LEU B 1 313 ? -27.594 2.133 1.618 1 97.38 313 LEU B N 1
ATOM 6880 C CA . LEU B 1 313 ? -27.297 3.098 2.672 1 97.38 313 LEU B CA 1
ATOM 6881 C C . LEU B 1 313 ? -27.844 4.477 2.314 1 97.38 313 LEU B C 1
ATOM 6883 O O . LEU B 1 313 ? -27.672 4.941 1.186 1 97.38 313 LEU B O 1
ATOM 6887 N N . ASN B 1 314 ? -28.453 5.105 3.279 1 94.25 314 ASN B N 1
ATOM 6888 C CA . ASN B 1 314 ? -29.094 6.414 3.148 1 94.25 314 ASN B CA 1
ATOM 6889 C C . ASN B 1 314 ? -30.375 6.34 2.316 1 94.25 314 ASN B C 1
ATOM 6891 O O . ASN B 1 314 ? -30.969 7.367 2.006 1 94.25 314 ASN B O 1
ATOM 6895 N N . ARG B 1 315 ? -30.844 5.098 1.858 1 95.38 315 ARG B N 1
ATOM 6896 C CA . ARG B 1 315 ? -32.094 4.895 1.161 1 95.38 315 ARG B CA 1
ATOM 6897 C C . ARG B 1 315 ? -33.125 4.195 2.059 1 95.38 315 ARG B C 1
ATOM 6899 O O . ARG B 1 315 ? -34.312 4.367 1.893 1 95.38 315 ARG B O 1
ATOM 6906 N N . THR B 1 316 ? -32.594 3.375 2.865 1 95.44 316 THR B N 1
ATOM 6907 C CA . THR B 1 316 ? -33.375 2.656 3.857 1 95.44 316 THR B CA 1
ATOM 6908 C C . THR B 1 316 ? -32.562 2.412 5.125 1 95.44 316 THR B C 1
ATOM 6910 O O . THR B 1 316 ? -31.391 2.775 5.195 1 95.44 316 THR B O 1
ATOM 6913 N N . TRP B 1 317 ? -33.219 1.882 6.105 1 95.5 317 TRP B N 1
ATOM 6914 C CA . TRP B 1 317 ? -32.5 1.529 7.328 1 95.5 317 TRP B CA 1
ATOM 6915 C C . TRP B 1 317 ? -31.672 0.265 7.125 1 95.5 317 TRP B C 1
ATOM 6917 O O . TRP B 1 317 ? -32.188 -0.748 6.641 1 95.5 317 TRP B O 1
ATOM 6927 N N . VAL B 1 318 ? -30.469 0.323 7.391 1 96.06 318 VAL B N 1
ATOM 6928 C CA . VAL B 1 318 ? -29.516 -0.792 7.41 1 96.06 318 VAL B CA 1
ATOM 6929 C C . VAL B 1 318 ? -28.828 -0.856 8.766 1 96.06 318 VAL B C 1
ATOM 6931 O O . VAL B 1 318 ? -28.328 0.157 9.266 1 96.06 318 VAL B O 1
ATOM 6934 N N . ASN B 1 319 ? -28.844 -2.049 9.398 1 95.75 319 ASN B N 1
ATOM 6935 C CA . ASN B 1 319 ? -28.203 -2.199 10.695 1 95.75 319 ASN B CA 1
ATOM 6936 C C . ASN B 1 319 ? -26.766 -1.661 10.672 1 95.75 319 ASN B C 1
ATOM 6938 O O . ASN B 1 319 ? -25.984 -2.01 9.789 1 95.75 319 ASN B O 1
ATOM 6942 N N . PRO B 1 320 ? -26.391 -0.802 11.625 1 95.56 320 PRO B N 1
ATOM 6943 C CA . PRO B 1 320 ? -25.047 -0.209 11.625 1 95.56 320 PRO B CA 1
ATOM 6944 C C . PRO B 1 320 ? -23.953 -1.223 11.945 1 95.56 320 PRO B C 1
ATOM 6946 O O . PRO B 1 320 ? -22.766 -0.977 11.664 1 95.56 320 PRO B O 1
ATOM 6949 N N . ASP B 1 321 ? -24.281 -2.324 12.578 1 95.44 321 ASP B N 1
ATOM 6950 C CA . ASP B 1 321 ? -23.312 -3.381 12.875 1 95.44 321 ASP B CA 1
ATOM 6951 C C . ASP B 1 321 ? -23.016 -4.211 11.625 1 95.44 321 ASP B C 1
ATOM 6953 O O . ASP B 1 321 ? -23.875 -4.957 11.148 1 95.44 321 ASP B O 1
ATOM 6957 N N . PRO B 1 322 ? -21.812 -4.137 11.125 1 95.81 322 PRO B N 1
ATOM 6958 C CA . PRO B 1 322 ? -21.5 -4.805 9.859 1 95.81 322 PRO B CA 1
ATOM 6959 C C . PRO B 1 322 ? -21.562 -6.324 9.969 1 95.81 322 PRO B C 1
ATOM 6961 O O . PRO B 1 322 ? -21.531 -7.02 8.945 1 95.81 322 PRO B O 1
ATOM 6964 N N . TYR B 1 323 ? -21.703 -6.887 11.156 1 94.5 323 TYR B N 1
ATOM 6965 C CA . TYR B 1 323 ? -21.828 -8.328 11.336 1 94.5 323 TYR B CA 1
ATOM 6966 C C . TYR B 1 323 ? -23.297 -8.75 11.305 1 94.5 323 TYR B C 1
ATOM 6968 O O . TYR B 1 323 ? -23.609 -9.922 11.117 1 94.5 323 TYR B O 1
ATOM 6976 N N . LEU B 1 324 ? -24.141 -7.758 11.477 1 95.19 324 LEU B N 1
ATOM 6977 C CA . LEU B 1 324 ? -25.547 -8.109 11.68 1 95.19 324 LEU B CA 1
ATOM 6978 C C . LEU B 1 324 ? -26.406 -7.574 10.539 1 95.19 324 LEU B C 1
ATOM 6980 O O . LEU B 1 324 ? -27.562 -7.988 10.375 1 95.19 324 LEU B O 1
ATOM 6984 N N . ARG B 1 325 ? -25.938 -6.633 9.797 1 95.31 325 ARG B N 1
ATOM 6985 C CA . ARG B 1 325 ? -26.781 -6.012 8.781 1 95.31 325 ARG B CA 1
ATOM 6986 C C . ARG B 1 325 ? -27.094 -6.992 7.656 1 95.31 325 ARG B C 1
ATOM 6988 O O . ARG B 1 325 ? -26.281 -7.852 7.332 1 95.31 325 ARG B O 1
ATOM 6995 N N . ARG B 1 326 ? -28.281 -6.863 7.117 1 95.19 326 ARG B N 1
ATOM 6996 C CA . ARG B 1 326 ? -28.828 -7.684 6.035 1 95.19 326 ARG B CA 1
ATOM 6997 C C . ARG B 1 326 ? -29.469 -6.816 4.957 1 95.19 326 ARG B C 1
ATOM 6999 O O . ARG B 1 326 ? -30.109 -5.809 5.262 1 95.19 326 ARG B O 1
ATOM 7006 N N . ILE B 1 327 ? -29.281 -7.238 3.709 1 95.56 327 ILE B N 1
ATOM 7007 C CA . ILE B 1 327 ? -29.984 -6.5 2.66 1 95.56 327 ILE B CA 1
ATOM 7008 C C . ILE B 1 327 ? -30.781 -7.465 1.793 1 95.56 327 ILE B C 1
ATOM 7010 O O . ILE B 1 327 ? -31.422 -7.055 0.819 1 95.56 327 ILE B O 1
ATOM 7014 N N . ASN B 1 328 ? -30.719 -8.758 2.152 1 91.31 328 ASN B N 1
ATOM 7015 C CA . ASN B 1 328 ? -31.547 -9.719 1.438 1 91.31 328 ASN B CA 1
ATOM 7016 C C . ASN B 1 328 ? -33.031 -9.578 1.823 1 91.31 328 ASN B C 1
ATOM 7018 O O . ASN B 1 328 ? -33.875 -10.25 1.257 1 91.31 328 ASN B O 1
ATOM 7022 N N . ASN B 1 329 ? -33.344 -8.695 2.764 1 90.62 329 ASN B N 1
ATOM 7023 C CA . ASN B 1 329 ? -34.719 -8.469 3.227 1 90.62 329 ASN B CA 1
ATOM 7024 C C . ASN B 1 329 ? -35.219 -7.09 2.805 1 90.62 329 ASN B C 1
ATOM 7026 O O . ASN B 1 329 ? -36.281 -6.641 3.279 1 90.62 329 ASN B O 1
ATOM 7030 N N . VAL B 1 330 ? -34.531 -6.387 1.975 1 91.88 330 VAL B N 1
ATOM 7031 C CA . VAL B 1 330 ? -35.031 -5.098 1.485 1 91.88 330 VAL B CA 1
ATOM 7032 C C . VAL B 1 330 ? -36.281 -5.297 0.667 1 91.88 330 VAL B C 1
ATOM 7034 O O . VAL B 1 330 ? -36.562 -6.395 0.168 1 91.88 330 VAL B O 1
ATOM 7037 N N . SER B 1 331 ? -37.062 -4.219 0.49 1 92.31 331 SER B N 1
ATOM 7038 C CA . SER B 1 331 ? -38.281 -4.305 -0.298 1 92.31 331 SER B CA 1
ATOM 7039 C C . SER B 1 331 ? -38 -4.625 -1.758 1 92.31 331 SER B C 1
ATOM 7041 O O . SER B 1 331 ? -36.906 -4.293 -2.264 1 92.31 331 SER B O 1
ATOM 7043 N N . SER B 1 332 ? -38.938 -5.23 -2.424 1 92 332 SER B N 1
ATOM 7044 C CA . SER B 1 332 ? -38.781 -5.543 -3.842 1 92 332 SER B CA 1
ATOM 7045 C C . SER B 1 332 ? -38.562 -4.281 -4.668 1 92 332 SER B C 1
ATOM 7047 O O . SER B 1 332 ? -37.781 -4.293 -5.629 1 92 332 SER B O 1
ATOM 7049 N N . ASP B 1 333 ? -39.219 -3.262 -4.234 1 94.62 333 ASP B N 1
ATOM 7050 C CA . ASP B 1 333 ? -39.062 -1.995 -4.941 1 94.62 333 ASP B CA 1
ATOM 7051 C C . ASP B 1 333 ? -37.625 -1.483 -4.84 1 94.62 333 ASP B C 1
ATOM 7053 O O . ASP B 1 333 ? -37.031 -1.035 -5.832 1 94.62 333 ASP B O 1
ATOM 7057 N N . LEU B 1 334 ? -37.094 -1.537 -3.674 1 95.12 334 LEU B N 1
ATOM 7058 C CA . LEU B 1 334 ? -35.75 -1.066 -3.49 1 95.12 334 LEU B CA 1
ATOM 7059 C C . LEU B 1 334 ? -34.75 -1.975 -4.211 1 95.12 334 LEU B C 1
ATOM 7061 O O . LEU B 1 334 ? -33.781 -1.496 -4.797 1 95.12 334 LEU B O 1
ATOM 7065 N N . GLN B 1 335 ? -34.938 -3.234 -4.117 1 95.31 335 GLN B N 1
ATOM 7066 C CA . GLN B 1 335 ? -34.094 -4.168 -4.855 1 95.31 335 GLN B CA 1
ATOM 7067 C C . GLN B 1 335 ? -34.094 -3.826 -6.344 1 95.31 335 GLN B C 1
ATOM 7069 O O . GLN B 1 335 ? -33 -3.785 -6.961 1 95.31 335 GLN B O 1
ATOM 7074 N N . ASP B 1 336 ? -35.25 -3.592 -6.863 1 95.62 336 ASP B N 1
ATOM 7075 C CA . ASP B 1 336 ? -35.344 -3.23 -8.273 1 95.62 336 ASP B CA 1
ATOM 7076 C C . ASP B 1 336 ? -34.594 -1.931 -8.57 1 95.62 336 ASP B C 1
ATOM 7078 O O . ASP B 1 336 ? -33.938 -1.813 -9.594 1 95.62 336 ASP B O 1
ATOM 7082 N N . GLU B 1 337 ? -34.781 -1.061 -7.688 1 96.5 337 GLU B N 1
ATOM 7083 C CA . GLU B 1 337 ? -34.125 0.231 -7.852 1 96.5 337 GLU B CA 1
ATOM 7084 C C . GLU B 1 337 ? -32.594 0.078 -7.855 1 96.5 337 GLU B C 1
ATOM 7086 O O . GLU B 1 337 ? -31.906 0.673 -8.688 1 96.5 337 GLU B O 1
ATOM 7091 N N . LEU B 1 338 ? -32.031 -0.641 -6.887 1 97.31 338 LEU B N 1
ATOM 7092 C CA . LEU B 1 338 ? -30.609 -0.87 -6.801 1 97.31 338 LEU B CA 1
ATOM 7093 C C . LEU B 1 338 ? -30.078 -1.51 -8.078 1 97.31 338 LEU B C 1
ATOM 7095 O O . LEU B 1 338 ? -29.062 -1.066 -8.633 1 97.31 338 LEU B O 1
ATOM 7099 N N . ILE B 1 339 ? -30.75 -2.498 -8.516 1 97.25 339 ILE B N 1
ATOM 7100 C CA . ILE B 1 339 ? -30.344 -3.252 -9.695 1 97.25 339 ILE B CA 1
ATOM 7101 C C . ILE B 1 339 ? -30.438 -2.367 -10.938 1 97.25 339 ILE B C 1
ATOM 7103 O O . ILE B 1 339 ? -29.562 -2.402 -11.805 1 97.25 339 ILE B O 1
ATOM 7107 N N . GLN B 1 340 ? -31.469 -1.585 -11.031 1 96.69 340 GLN B N 1
ATOM 7108 C CA . GLN B 1 340 ? -31.641 -0.678 -12.156 1 96.69 340 GLN B CA 1
ATOM 7109 C C . GLN B 1 340 ? -30.562 0.397 -12.172 1 96.69 340 GLN B C 1
ATOM 7111 O O . GLN B 1 340 ? -30.016 0.72 -13.234 1 96.69 340 GLN B O 1
ATOM 7116 N N . ASP B 1 341 ? -30.297 0.95 -11 1 97.12 341 ASP B N 1
ATOM 7117 C CA . ASP B 1 341 ? -29.25 1.952 -10.906 1 97.12 341 ASP B CA 1
ATOM 7118 C C . ASP B 1 341 ? -27.906 1.386 -11.375 1 97.12 341 ASP B C 1
ATOM 7120 O O . ASP B 1 341 ? -27.188 2.029 -12.141 1 97.12 341 ASP B O 1
ATOM 7124 N N . LEU B 1 342 ? -27.594 0.218 -10.898 1 97.94 342 LEU B N 1
ATOM 7125 C CA . LEU B 1 342 ? -26.344 -0.437 -11.25 1 97.94 342 LEU B CA 1
ATOM 7126 C C . LEU B 1 342 ? -26.297 -0.745 -12.742 1 97.94 342 LEU B C 1
ATOM 7128 O O . LEU B 1 342 ? -25.281 -0.469 -13.406 1 97.94 342 LEU B O 1
ATOM 7132 N N . GLY B 1 343 ? -27.375 -1.267 -13.266 1 97.38 343 GLY B N 1
ATOM 7133 C CA . GLY B 1 343 ? -27.453 -1.583 -14.68 1 97.38 343 GLY B CA 1
ATOM 7134 C C . GLY B 1 343 ? -27.328 -0.363 -15.57 1 97.38 343 GLY B C 1
ATOM 7135 O O . GLY B 1 343 ? -26.656 -0.411 -16.609 1 97.38 343 GLY B O 1
ATOM 7136 N N . SER B 1 344 ? -27.969 0.671 -15.164 1 96.06 344 SER B N 1
ATOM 7137 C CA . SER B 1 344 ? -27.906 1.915 -15.93 1 96.06 344 SER B CA 1
ATOM 7138 C C . SER B 1 344 ? -26.469 2.426 -16.016 1 96.06 344 SER B C 1
ATOM 7140 O O . SER B 1 344 ? -26.016 2.842 -17.094 1 96.06 344 SER B O 1
ATOM 7142 N N . TYR B 1 345 ? -25.766 2.408 -14.953 1 96.19 345 TYR B N 1
ATOM 7143 C CA . TYR B 1 345 ? -24.391 2.861 -14.984 1 96.19 345 TYR B CA 1
ATOM 7144 C C . TYR B 1 345 ? -23.516 1.914 -15.805 1 96.19 345 TYR B C 1
ATOM 7146 O O . TYR B 1 345 ? -22.672 2.355 -16.578 1 96.19 345 TYR B O 1
ATOM 7154 N N . MET B 1 346 ? -23.703 0.632 -15.602 1 97 346 MET B N 1
ATOM 7155 C CA . MET B 1 346 ? -22.906 -0.391 -16.266 1 97 346 MET B CA 1
ATOM 7156 C C . MET B 1 346 ? -23.125 -0.347 -17.781 1 97 346 MET B C 1
ATOM 7158 O O . MET B 1 346 ? -22.297 -0.85 -18.547 1 97 346 MET B O 1
ATOM 7162 N N . SER B 1 347 ? -24.156 0.258 -18.203 1 96.25 347 SER B N 1
ATOM 7163 C CA . SER B 1 347 ? -24.453 0.348 -19.625 1 96.25 347 SER B CA 1
ATOM 7164 C C . SER B 1 347 ? -23.656 1.461 -20.281 1 96.25 347 SER B C 1
ATOM 7166 O O . SER B 1 347 ? -23.531 1.498 -21.516 1 96.25 347 SER B O 1
ATOM 7168 N N . SER B 1 348 ? -23.094 2.295 -19.453 1 92.81 348 SER B N 1
ATOM 7169 C CA . SER B 1 348 ? -22.234 3.352 -19.969 1 92.81 348 SER B CA 1
ATOM 7170 C C . SER B 1 348 ? -20.781 2.893 -20.047 1 92.81 348 SER B C 1
ATOM 7172 O O . SER B 1 348 ? -20.422 1.84 -19.516 1 92.81 348 SER B O 1
ATOM 7174 N N . GLU B 1 349 ? -20.016 3.693 -20.797 1 90.75 349 GLU B N 1
ATOM 7175 C CA . GLU B 1 349 ? -18.578 3.4 -20.844 1 90.75 349 GLU B CA 1
ATOM 7176 C C . GLU B 1 349 ? -17.938 3.631 -19.484 1 90.75 349 GLU B C 1
ATOM 7178 O O . GLU B 1 349 ? -18.094 4.695 -18.891 1 90.75 349 GLU B O 1
ATOM 7183 N N . LEU B 1 350 ? -17.297 2.568 -19 1 91.5 350 LEU B N 1
ATOM 7184 C CA . LEU B 1 350 ? -16.594 2.672 -17.734 1 91.5 350 LEU B CA 1
ATOM 7185 C C . LEU B 1 350 ? -15.148 3.102 -17.938 1 91.5 350 LEU B C 1
ATOM 7187 O O . LEU B 1 350 ? -14.477 2.607 -18.844 1 91.5 350 LEU B O 1
ATOM 7191 N N . ASN B 1 351 ? -14.75 4.141 -17.219 1 90.12 351 ASN B N 1
ATOM 7192 C CA . ASN B 1 351 ? -13.367 4.605 -17.156 1 90.12 351 ASN B CA 1
ATOM 7193 C C . ASN B 1 351 ? -12.883 4.785 -15.727 1 90.12 351 ASN B C 1
ATOM 7195 O O . ASN B 1 351 ? -13.133 5.824 -15.109 1 90.12 351 ASN B O 1
ATOM 7199 N N . PRO B 1 352 ? -12.133 3.828 -15.273 1 89.31 352 PRO B N 1
ATOM 7200 C CA . PRO B 1 352 ? -11.742 3.867 -13.859 1 89.31 352 PRO B CA 1
ATOM 7201 C C . PRO B 1 352 ? -10.758 4.988 -13.555 1 89.31 352 PRO B C 1
ATOM 7203 O O . PRO B 1 352 ? -10.469 5.266 -12.391 1 89.31 352 PRO B O 1
ATOM 7206 N N . TYR B 1 353 ? -10.258 5.66 -14.555 1 87.94 353 TYR B N 1
ATOM 7207 C CA . TYR B 1 353 ? -9.258 6.703 -14.352 1 87.94 353 TYR B CA 1
ATOM 7208 C C . TYR B 1 353 ? -9.914 8.07 -14.211 1 87.94 353 TYR B C 1
ATOM 7210 O O . TYR B 1 353 ? -9.242 9.062 -13.922 1 87.94 353 TYR B O 1
ATOM 7218 N N . LEU B 1 354 ? -11.188 7.98 -14.375 1 89.06 354 LEU B N 1
ATOM 7219 C CA . LEU B 1 354 ? -11.938 9.219 -14.203 1 89.06 354 LEU B CA 1
ATOM 7220 C C . LEU B 1 354 ? -12.562 9.289 -12.812 1 89.06 354 LEU B C 1
ATOM 7222 O O . LEU B 1 354 ? -12.906 8.266 -12.227 1 89.06 354 LEU B O 1
ATOM 7226 N N . GLY B 1 355 ? -12.594 10.391 -12.25 1 91.44 355 GLY B N 1
ATOM 7227 C CA . GLY B 1 355 ? -13.219 10.594 -10.953 1 91.44 355 GLY B CA 1
ATOM 7228 C C . GLY B 1 355 ? -12.227 10.625 -9.812 1 91.44 355 GLY B C 1
ATOM 7229 O O . GLY B 1 355 ? -11.031 10.398 -10.008 1 91.44 355 GLY B O 1
ATOM 7230 N N . THR B 1 356 ? -12.766 10.836 -8.648 1 96.88 356 THR B N 1
ATOM 7231 C CA . THR B 1 356 ? -11.953 10.953 -7.445 1 96.88 356 THR B CA 1
ATOM 7232 C C . THR B 1 356 ? -11.5 9.578 -6.957 1 96.88 356 THR B C 1
ATOM 7234 O O . THR B 1 356 ? -12.297 8.641 -6.906 1 96.88 356 THR B O 1
ATOM 7237 N N . ASP B 1 357 ? -10.141 9.445 -6.738 1 96.75 357 ASP B N 1
ATOM 7238 C CA . ASP B 1 357 ? -9.648 8.281 -6.008 1 96.75 357 ASP B CA 1
ATOM 7239 C C . ASP B 1 357 ? -10.062 8.336 -4.539 1 96.75 357 ASP B C 1
ATOM 7241 O O . ASP B 1 357 ? -9.266 8.727 -3.678 1 96.75 357 ASP B O 1
ATOM 7245 N N . TRP B 1 358 ? -11.25 7.871 -4.227 1 98.38 358 TRP B N 1
ATOM 7246 C CA . TRP B 1 358 ? -11.82 7.965 -2.885 1 98.38 358 TRP B CA 1
ATOM 7247 C C . TRP B 1 358 ? -11.031 7.109 -1.901 1 98.38 358 TRP B C 1
ATOM 7249 O O . TRP B 1 358 ? -10.961 7.426 -0.711 1 98.38 358 TRP B O 1
ATOM 7259 N N . GLN B 1 359 ? -10.469 6.016 -2.398 1 97.81 359 GLN B N 1
ATOM 7260 C CA . GLN B 1 359 ? -9.656 5.195 -1.506 1 97.81 359 GLN B CA 1
ATOM 7261 C C . GLN B 1 359 ? -8.398 5.941 -1.06 1 97.81 359 GLN B C 1
ATOM 7263 O O . GLN B 1 359 ? -7.98 5.828 0.094 1 97.81 359 GLN B O 1
ATOM 7268 N N . LEU B 1 360 ? -7.781 6.68 -1.952 1 97.5 360 LEU B N 1
ATOM 7269 C CA . LEU B 1 360 ? -6.637 7.5 -1.571 1 97.5 360 LEU B CA 1
ATOM 7270 C C . LEU B 1 360 ? -7.035 8.539 -0.527 1 97.5 360 LEU B C 1
ATOM 7272 O O . LEU B 1 360 ? -6.312 8.75 0.451 1 97.5 360 LEU B O 1
ATOM 7276 N N . VAL B 1 361 ? -8.172 9.203 -0.716 1 98.56 361 VAL B N 1
ATOM 7277 C CA . VAL B 1 361 ? -8.664 10.195 0.239 1 98.56 361 VAL B CA 1
ATOM 7278 C C . VAL B 1 361 ? -8.852 9.547 1.607 1 98.56 361 VAL B C 1
ATOM 7280 O O . VAL B 1 361 ? -8.391 10.07 2.621 1 98.56 361 VAL B O 1
ATOM 7283 N N . ALA B 1 362 ? -9.484 8.398 1.621 1 98.38 362 ALA B N 1
ATOM 7284 C CA . ALA B 1 362 ? -9.742 7.695 2.873 1 98.38 362 ALA B CA 1
ATOM 7285 C C . ALA B 1 362 ? -8.438 7.258 3.533 1 98.38 362 ALA B C 1
ATOM 7287 O O . ALA B 1 362 ? -8.289 7.359 4.754 1 98.38 362 ALA B O 1
ATOM 7288 N N . ASP B 1 363 ? -7.488 6.777 2.719 1 97.5 363 ASP B N 1
ATOM 7289 C CA . ASP B 1 363 ? -6.191 6.355 3.24 1 97.5 363 ASP B CA 1
ATOM 7290 C C . ASP B 1 363 ? -5.477 7.516 3.936 1 97.5 363 ASP B C 1
ATOM 7292 O O . ASP B 1 363 ? -4.895 7.336 5.008 1 97.5 363 ASP B O 1
ATOM 7296 N N . GLU B 1 364 ? -5.477 8.664 3.32 1 97.69 364 GLU B N 1
ATOM 7297 C CA . GLU B 1 364 ? -4.809 9.836 3.895 1 97.69 364 GLU B CA 1
ATOM 7298 C C . GLU B 1 364 ? -5.41 10.203 5.25 1 97.69 364 GLU B C 1
ATOM 7300 O O . GLU B 1 364 ? -4.695 10.617 6.16 1 97.69 364 GLU B O 1
ATOM 7305 N N . ILE B 1 365 ? -6.676 10.062 5.363 1 98.38 365 ILE B N 1
ATOM 7306 C CA . ILE B 1 365 ? -7.367 10.359 6.613 1 98.38 365 ILE B CA 1
ATOM 7307 C C . ILE B 1 365 ? -6.965 9.344 7.68 1 98.38 365 ILE B C 1
ATOM 7309 O O . ILE B 1 365 ? -6.555 9.719 8.781 1 98.38 365 ILE B O 1
ATOM 7313 N N . ILE B 1 366 ? -6.992 8.07 7.312 1 97.56 366 ILE B N 1
ATOM 7314 C CA . ILE B 1 366 ? -6.738 6.984 8.258 1 97.56 366 ILE B CA 1
ATOM 7315 C C . ILE B 1 366 ? -5.273 7.016 8.688 1 97.56 366 ILE B C 1
ATOM 7317 O O . ILE B 1 366 ? -4.969 6.863 9.875 1 97.56 366 ILE B O 1
ATOM 7321 N N . ASP B 1 367 ? -4.422 7.207 7.785 1 96.12 367 ASP B N 1
ATOM 7322 C CA . ASP B 1 367 ? -2.988 7.156 8.055 1 96.12 367 ASP B CA 1
ATOM 7323 C C . ASP B 1 367 ? -2.574 8.273 9.016 1 96.12 367 ASP B C 1
ATOM 7325 O O . ASP B 1 367 ? -1.665 8.102 9.828 1 96.12 367 ASP B O 1
ATOM 7329 N N . LYS B 1 368 ? -3.254 9.391 8.898 1 97.06 368 LYS B N 1
ATOM 7330 C CA . LYS B 1 368 ? -2.924 10.539 9.742 1 97.06 368 LYS B CA 1
ATOM 7331 C C . LYS B 1 368 ? -3.682 10.484 11.062 1 97.06 368 LYS B C 1
ATOM 7333 O O . LYS B 1 368 ? -3.088 10.648 12.133 1 97.06 368 LYS B O 1
ATOM 7338 N N . LEU B 1 369 ? -4.957 10.25 11.047 1 98 369 LEU B N 1
ATOM 7339 C CA . LEU B 1 369 ? -5.816 10.562 12.188 1 98 369 LEU B CA 1
ATOM 7340 C C . LEU B 1 369 ? -6.004 9.336 13.07 1 98 369 LEU B C 1
ATOM 7342 O O . LEU B 1 369 ? -6.203 9.461 14.281 1 98 369 LEU B O 1
ATOM 7346 N N . ALA B 1 370 ? -5.91 8.133 12.508 1 97.62 370 ALA B N 1
ATOM 7347 C CA . ALA B 1 370 ? -6.137 6.941 13.32 1 97.62 370 ALA B CA 1
ATOM 7348 C C . ALA B 1 370 ? -5.098 6.824 14.43 1 97.62 370 ALA B C 1
ATOM 7350 O O . ALA B 1 370 ? -5.445 6.672 15.602 1 97.62 370 ALA B O 1
ATOM 7351 N N . PRO B 1 371 ? -3.818 6.914 14.117 1 96.94 371 PRO B N 1
ATOM 7352 C CA . PRO B 1 371 ? -2.84 6.848 15.211 1 96.94 371 PRO B CA 1
ATOM 7353 C C . PRO B 1 371 ? -3.006 7.984 16.219 1 96.94 371 PRO B C 1
ATOM 7355 O O . PRO B 1 371 ? -2.807 7.777 17.422 1 96.94 371 PRO B O 1
ATOM 7358 N N . MET B 1 372 ? -3.328 9.156 15.734 1 97.56 372 MET B N 1
ATOM 7359 C CA . MET B 1 372 ? -3.523 10.297 16.625 1 97.56 372 MET B CA 1
ATOM 7360 C C . MET B 1 372 ? -4.672 10.039 17.594 1 97.56 372 MET B C 1
ATOM 7362 O O . MET B 1 372 ? -4.539 10.266 18.797 1 97.56 372 MET B O 1
ATOM 7366 N N . LEU B 1 373 ? -5.773 9.562 17.078 1 98.44 373 LEU B N 1
ATOM 7367 C CA . LEU B 1 373 ? -6.938 9.281 17.906 1 98.44 373 LEU B CA 1
ATOM 7368 C C . LEU B 1 373 ? -6.629 8.195 18.938 1 98.44 373 LEU B C 1
ATOM 7370 O O . LEU B 1 373 ? -7.059 8.281 20.078 1 98.44 373 LEU B O 1
ATOM 7374 N N . LYS B 1 374 ? -5.918 7.207 18.484 1 97.12 374 LYS B N 1
ATOM 7375 C CA . LYS B 1 374 ? -5.535 6.137 19.391 1 97.12 374 LYS B CA 1
ATOM 7376 C C . LYS B 1 374 ? -4.656 6.668 20.531 1 97.12 374 LYS B C 1
ATOM 7378 O O . LYS B 1 374 ? -4.848 6.309 21.688 1 97.12 374 LYS B O 1
ATOM 7383 N N . GLN B 1 375 ? -3.725 7.512 20.266 1 97.38 375 GLN B N 1
ATOM 7384 C CA . GLN B 1 375 ? -2.83 8.078 21.266 1 97.38 375 GLN B CA 1
ATOM 7385 C C . GLN B 1 375 ? -3.586 8.992 22.234 1 97.38 375 GLN B C 1
ATOM 7387 O O . GLN B 1 375 ? -3.314 9 23.438 1 97.38 375 GLN B O 1
ATOM 7392 N N . LEU B 1 376 ? -4.48 9.773 21.688 1 98.5 376 LEU B N 1
ATOM 7393 C CA . LEU B 1 376 ? -5.316 10.617 22.547 1 98.5 376 LEU B CA 1
ATOM 7394 C C . LEU B 1 376 ? -6.152 9.773 23.484 1 98.5 376 LEU B C 1
ATOM 7396 O O . LEU B 1 376 ? -6.262 10.086 24.672 1 98.5 376 LEU B O 1
ATOM 7400 N N . ASN B 1 377 ? -6.703 8.719 22.953 1 97.94 377 ASN B N 1
ATOM 7401 C CA . ASN B 1 377 ? -7.504 7.812 23.766 1 97.94 377 ASN B CA 1
ATOM 7402 C C . ASN B 1 377 ? -6.672 7.18 24.875 1 97.94 377 ASN B C 1
ATOM 7404 O O . ASN B 1 377 ? -7.133 7.062 26.016 1 97.94 377 ASN B O 1
ATOM 7408 N N . ASP B 1 378 ? -5.488 6.781 24.531 1 96.31 378 ASP B N 1
ATOM 7409 C CA . ASP B 1 378 ? -4.59 6.188 25.516 1 96.31 378 ASP B CA 1
ATOM 7410 C C . ASP B 1 378 ? -4.25 7.191 26.625 1 96.31 378 ASP B C 1
ATOM 7412 O O . ASP B 1 378 ? -4.18 6.828 27.797 1 96.31 378 ASP B O 1
ATOM 7416 N N . SER B 1 379 ? -4.066 8.398 26.25 1 97 379 SER B N 1
ATOM 7417 C CA . SER B 1 379 ? -3.715 9.445 27.203 1 97 379 SER B CA 1
ATOM 7418 C C . SER B 1 379 ? -4.879 9.758 28.141 1 97 379 SER B C 1
ATOM 7420 O O . SER B 1 379 ? -4.68 10 29.328 1 97 379 SER B O 1
ATOM 7422 N N . LEU B 1 380 ? -6.043 9.703 27.688 1 97.88 380 LEU B N 1
ATOM 7423 C CA . LEU B 1 380 ? -7.227 10.07 28.453 1 97.88 380 LEU B CA 1
ATOM 7424 C C . LEU B 1 380 ? -7.723 8.883 29.281 1 97.88 380 LEU B C 1
ATOM 7426 O O . LEU B 1 380 ? -8.391 9.07 30.297 1 97.88 380 LEU B O 1
ATOM 7430 N N . SER B 1 381 ? -7.422 7.699 28.781 1 94.62 381 SER B N 1
ATOM 7431 C CA . SER B 1 381 ? -7.965 6.488 29.391 1 94.62 381 SER B CA 1
ATOM 7432 C C . SER B 1 381 ? -7.469 6.312 30.812 1 94.62 381 SER B C 1
ATOM 7434 O O . SER B 1 381 ? -8.062 5.57 31.609 1 94.62 381 SER B O 1
ATOM 7436 N N . ASN B 1 382 ? -6.473 7.035 31.203 1 88.88 382 ASN B N 1
ATOM 7437 C CA . ASN B 1 382 ? -5.914 6.938 32.562 1 88.88 382 ASN B CA 1
ATOM 7438 C C . ASN B 1 382 ? -6.676 7.816 33.531 1 88.88 382 ASN B C 1
ATOM 7440 O O . ASN B 1 382 ? -6.43 7.762 34.75 1 88.88 382 ASN B O 1
ATOM 7444 N N . LEU B 1 383 ? -7.625 8.531 33.125 1 95.88 383 LEU B N 1
ATOM 7445 C CA . LEU B 1 383 ? -8.359 9.461 33.969 1 95.88 383 LEU B CA 1
ATOM 7446 C C . LEU B 1 383 ? -9.609 8.812 34.562 1 95.88 383 LEU B C 1
ATOM 7448 O O . LEU B 1 383 ? -10.242 7.992 33.875 1 95.88 383 LEU B O 1
ATOM 7452 N N . SER B 1 384 ? -9.914 9.078 35.781 1 95.44 384 SER B N 1
ATOM 7453 C CA . SER B 1 384 ? -11.148 8.695 36.469 1 95.44 384 SER B CA 1
ATOM 7454 C C . SER B 1 384 ? -11.617 9.805 37.375 1 95.44 384 SER B C 1
ATOM 7456 O O . SER B 1 384 ? -10.945 10.828 37.531 1 95.44 384 SER B O 1
ATOM 7458 N N . GLN B 1 385 ? -12.781 9.602 38 1 94.19 385 GLN B N 1
ATOM 7459 C CA . GLN B 1 385 ? -13.328 10.586 38.938 1 94.19 385 GLN B CA 1
ATOM 7460 C C . GLN B 1 385 ? -12.43 10.758 40.156 1 94.19 385 GLN B C 1
ATOM 7462 O O . GLN B 1 385 ? -12.445 11.812 40.812 1 94.19 385 GLN B O 1
ATOM 7467 N N . SER B 1 386 ? -11.555 9.789 40.406 1 95 386 SER B N 1
ATOM 7468 C CA . SER B 1 386 ? -10.695 9.828 41.594 1 95 386 SER B CA 1
ATOM 7469 C C . SER B 1 386 ? -9.305 10.352 41.25 1 95 386 SER B C 1
ATOM 7471 O O . SER B 1 386 ? -8.438 10.461 42.094 1 95 386 SER B O 1
ATOM 7473 N N . SER B 1 387 ? -9.117 10.703 39.938 1 95.88 387 SER B N 1
ATOM 7474 C CA . SER B 1 387 ? -7.797 11.156 39.531 1 95.88 387 SER B CA 1
ATOM 7475 C C . SER B 1 387 ? -7.391 12.438 40.25 1 95.88 387 SER B C 1
ATOM 7477 O O . SER B 1 387 ? -8.211 13.344 40.406 1 95.88 387 SER B O 1
ATOM 7479 N N . LYS B 1 388 ? -6.121 12.469 40.656 1 96 388 LYS B N 1
ATOM 7480 C CA . LYS B 1 388 ? -5.551 13.641 41.312 1 96 388 LYS B CA 1
ATOM 7481 C C . LYS B 1 388 ? -4.98 14.625 40.312 1 96 388 LYS B C 1
ATOM 7483 O O . LYS B 1 388 ? -4.977 14.352 39.094 1 96 388 LYS B O 1
ATOM 7488 N N . ASP B 1 389 ? -4.59 15.766 40.781 1 96.44 389 ASP B N 1
ATOM 7489 C CA . ASP B 1 389 ? -4.125 16.844 39.938 1 96.44 389 ASP B CA 1
ATOM 7490 C C . ASP B 1 389 ? -2.949 16.406 39.062 1 96.44 389 ASP B C 1
ATOM 7492 O O . ASP B 1 389 ? -2.854 16.781 37.875 1 96.44 389 ASP B O 1
ATOM 7496 N N . GLU B 1 390 ? -2.119 15.547 39.625 1 95.75 390 GLU B N 1
ATOM 7497 C CA . GLU B 1 390 ? -0.943 15.102 38.875 1 95.75 390 GLU B CA 1
ATOM 7498 C C . GLU B 1 390 ? -1.338 14.281 37.656 1 95.75 390 GLU B C 1
ATOM 7500 O O . GLU B 1 390 ? -0.765 14.445 36.594 1 95.75 390 GLU B O 1
ATOM 7505 N N . GLU B 1 391 ? -2.297 13.406 37.812 1 96.31 391 GLU B N 1
ATOM 7506 C CA . GLU B 1 391 ? -2.775 12.562 36.719 1 96.31 391 GLU B CA 1
ATOM 7507 C C . GLU B 1 391 ? -3.518 13.383 35.656 1 96.31 391 GLU B C 1
ATOM 7509 O O . GLU B 1 391 ? -3.375 13.141 34.469 1 96.31 391 GLU B O 1
ATOM 7514 N N . ILE B 1 392 ? -4.27 14.32 36.156 1 97.69 392 ILE B N 1
ATOM 7515 C CA . ILE B 1 392 ? -5.012 15.219 35.281 1 97.69 392 ILE B CA 1
ATOM 7516 C C . ILE B 1 392 ? -4.035 16.016 34.406 1 97.69 392 ILE B C 1
ATOM 7518 O O . ILE B 1 392 ? -4.211 16.125 33.188 1 97.69 392 ILE B O 1
ATOM 7522 N N . LEU B 1 393 ? -3.061 16.547 35.062 1 97.62 393 LEU B N 1
ATOM 7523 C CA . LEU B 1 393 ? -2.08 17.391 34.406 1 97.62 393 LEU B CA 1
ATOM 7524 C C . LEU B 1 393 ? -1.277 16.578 33.375 1 97.62 393 LEU B C 1
ATOM 7526 O O . LEU B 1 393 ? -0.994 17.062 32.281 1 97.62 393 LEU B O 1
ATOM 7530 N N . GLU B 1 394 ? -0.902 15.375 33.719 1 96.81 394 GLU B N 1
ATOM 7531 C CA . GLU B 1 394 ? -0.144 14.516 32.812 1 96.81 394 GLU B CA 1
ATOM 7532 C C . GLU B 1 394 ? -0.947 14.195 31.562 1 96.81 394 GLU B C 1
ATOM 7534 O O . GLU B 1 394 ? -0.437 14.312 30.453 1 96.81 394 GLU B O 1
ATOM 7539 N N . SER B 1 395 ? -2.16 13.758 31.703 1 97.75 395 SER B N 1
ATOM 7540 C CA . SER B 1 395 ? -3.033 13.43 30.578 1 97.75 395 SER B CA 1
ATOM 7541 C C . SER B 1 395 ? -3.248 14.641 29.672 1 97.75 395 SER B C 1
ATOM 7543 O O . SER B 1 395 ? -3.17 14.531 28.453 1 97.75 395 SER B O 1
ATOM 7545 N N . ALA B 1 396 ? -3.494 15.766 30.312 1 98.31 396 ALA B N 1
ATOM 7546 C CA . ALA B 1 396 ? -3.742 16.984 29.562 1 98.31 396 ALA B CA 1
ATOM 7547 C C . ALA B 1 396 ? -2.488 17.438 28.812 1 98.31 396 ALA B C 1
ATOM 7549 O O . ALA B 1 396 ? -2.574 17.922 27.688 1 98.31 396 ALA B O 1
ATOM 7550 N N . THR B 1 397 ? -1.36 17.312 29.469 1 98.06 397 THR B N 1
ATOM 7551 C CA . THR B 1 397 ? -0.103 17.703 28.844 1 98.06 397 THR B CA 1
ATOM 7552 C C . THR B 1 397 ? 0.162 16.828 27.609 1 98.06 397 THR B C 1
ATOM 7554 O O . THR B 1 397 ? 0.519 17.344 26.547 1 98.06 397 THR B O 1
ATOM 7557 N N . ASN B 1 398 ? -0.051 15.531 27.75 1 97.5 398 ASN B N 1
ATOM 7558 C CA . ASN B 1 398 ? 0.125 14.625 26.625 1 97.5 398 ASN B CA 1
ATOM 7559 C C . ASN B 1 398 ? -0.795 14.984 25.453 1 97.5 398 ASN B C 1
ATOM 7561 O O . ASN B 1 398 ? -0.361 15.023 24.312 1 97.5 398 ASN B O 1
ATOM 7565 N N . CYS B 1 399 ? -2.025 15.242 25.766 1 98.44 399 CYS B N 1
ATOM 7566 C CA . CYS B 1 399 ? -2.998 15.594 24.734 1 98.44 399 CYS B CA 1
ATOM 7567 C C . CYS B 1 399 ? -2.633 16.922 24.062 1 98.44 399 CYS B C 1
ATOM 7569 O O . CYS B 1 399 ? -2.762 17.062 22.859 1 98.44 399 CYS B O 1
ATOM 7571 N N . SER B 1 400 ? -2.219 17.891 24.891 1 98.12 400 SER B N 1
ATOM 7572 C CA . SER B 1 400 ? -1.847 19.203 24.359 1 98.12 400 SER B CA 1
ATOM 7573 C C . SER B 1 400 ? -0.652 19.094 23.422 1 98.12 400 SER B C 1
ATOM 7575 O O . SER B 1 400 ? -0.633 19.734 22.359 1 98.12 400 SER B O 1
ATOM 7577 N N . VAL B 1 401 ? 0.316 18.297 23.781 1 97.5 401 VAL B N 1
ATOM 7578 C CA . VAL B 1 401 ? 1.508 18.109 22.969 1 97.5 401 VAL B CA 1
ATOM 7579 C C . VAL B 1 401 ? 1.126 17.422 21.656 1 97.5 401 VAL B C 1
ATOM 7581 O O . VAL B 1 401 ? 1.533 17.875 20.578 1 97.5 401 VAL B O 1
ATOM 7584 N N . LEU B 1 402 ? 0.307 16.422 21.672 1 97.38 402 LEU B N 1
ATOM 7585 C CA . LEU B 1 402 ? -0.063 15.602 20.516 1 97.38 402 LEU B CA 1
ATOM 7586 C C . LEU B 1 402 ? -0.889 16.406 19.516 1 97.38 402 LEU B C 1
ATOM 7588 O O . LEU B 1 402 ? -0.825 16.172 18.312 1 97.38 402 LEU B O 1
ATOM 7592 N N . THR B 1 403 ? -1.67 17.359 19.984 1 98.06 403 THR B N 1
ATOM 7593 C CA . THR B 1 403 ? -2.611 18.062 19.109 1 98.06 403 THR B CA 1
ATOM 7594 C C . THR B 1 403 ? -2.053 19.406 18.688 1 98.06 403 THR B C 1
ATOM 7596 O O . THR B 1 403 ? -2.631 20.094 17.828 1 98.06 403 THR B O 1
ATOM 7599 N N . SER B 1 404 ? -0.94 19.859 19.281 1 96.25 404 SER B N 1
ATOM 7600 C CA . SER B 1 404 ? -0.432 21.219 19.125 1 96.25 404 SER B CA 1
ATOM 7601 C C . SER B 1 404 ? -0.252 21.578 17.656 1 96.25 404 SER B C 1
ATOM 7603 O O . SER B 1 404 ? -0.863 22.531 17.156 1 96.25 404 SER B O 1
ATOM 7605 N N . ASP B 1 405 ? 0.512 20.781 16.906 1 94.38 405 ASP B N 1
ATOM 7606 C CA . ASP B 1 405 ? 0.815 21.109 15.523 1 94.38 405 ASP B CA 1
ATOM 7607 C C . ASP B 1 405 ? -0.421 20.953 14.641 1 94.38 405 ASP B C 1
ATOM 7609 O O . ASP B 1 405 ? -0.605 21.703 13.68 1 94.38 405 ASP B O 1
ATOM 7613 N N . PHE B 1 406 ? -1.22 19.953 14.898 1 96.94 406 PHE B N 1
ATOM 7614 C CA . PHE B 1 406 ? -2.434 19.734 14.125 1 96.94 406 PHE B CA 1
ATOM 7615 C C . PHE B 1 406 ? -3.348 20.953 14.188 1 96.94 406 PHE B C 1
ATOM 7617 O O . PHE B 1 406 ? -3.885 21.391 13.172 1 96.94 406 PHE B O 1
ATOM 7624 N N . VAL B 1 407 ? -3.527 21.531 15.422 1 97.69 407 VAL B N 1
ATOM 7625 C CA . VAL B 1 407 ? -4.449 22.641 15.625 1 97.69 407 VAL B CA 1
ATOM 7626 C C . VAL B 1 407 ? -3.824 23.938 15.102 1 97.69 407 VAL B C 1
ATOM 7628 O O . VAL B 1 407 ? -4.473 24.703 14.383 1 97.69 407 VAL B O 1
ATOM 7631 N N . ARG B 1 408 ? -2.572 24.234 15.391 1 95.25 408 ARG B N 1
ATOM 7632 C CA . ARG B 1 408 ? -1.905 25.484 15.039 1 95.25 408 ARG B CA 1
ATOM 7633 C C . ARG B 1 408 ? -1.829 25.656 13.523 1 95.25 408 ARG B C 1
ATOM 7635 O O . ARG B 1 408 ? -1.882 26.766 13.016 1 95.25 408 ARG B O 1
ATOM 7642 N N . ARG B 1 409 ? -1.764 24.547 12.789 1 95.12 409 ARG B N 1
ATOM 7643 C CA . ARG B 1 409 ? -1.623 24.641 11.344 1 95.12 409 ARG B CA 1
ATOM 7644 C C . ARG B 1 409 ? -2.861 25.266 10.703 1 95.12 409 ARG B C 1
ATOM 7646 O O . ARG B 1 409 ? -2.795 25.781 9.594 1 95.12 409 ARG B O 1
ATOM 7653 N N . PHE B 1 410 ? -4.008 25.188 11.461 1 97.81 410 PHE B N 1
ATOM 7654 C CA . PHE B 1 410 ? -5.25 25.688 10.898 1 97.81 410 PHE B CA 1
ATOM 7655 C C . PHE B 1 410 ? -5.703 26.953 11.617 1 97.81 410 PHE B C 1
ATOM 7657 O O . PHE B 1 410 ? -6.543 27.703 11.109 1 97.81 410 PHE B O 1
ATOM 7664 N N . ALA B 1 411 ? -5.234 27.156 12.852 1 97.75 411 ALA B N 1
ATOM 7665 C CA . ALA B 1 411 ? -5.703 28.266 13.672 1 97.75 411 ALA B CA 1
ATOM 7666 C C . ALA B 1 411 ? -4.961 29.547 13.336 1 97.75 411 ALA B C 1
ATOM 7668 O O . ALA B 1 411 ? -3.938 29.859 13.953 1 97.75 411 ALA B O 1
ATOM 7669 N N . ASP B 1 412 ? -5.527 30.344 12.547 1 97.5 412 ASP B N 1
ATOM 7670 C CA . ASP B 1 412 ? -4.902 31.547 12.031 1 97.5 412 ASP B CA 1
ATOM 7671 C C . ASP B 1 412 ? -4.707 32.594 13.133 1 97.5 412 ASP B C 1
ATOM 7673 O O . ASP B 1 412 ? -5.68 33.156 13.641 1 97.5 412 ASP B O 1
ATOM 7677 N N . PHE B 1 413 ? -3.521 32.844 13.43 1 95.94 413 PHE B N 1
ATOM 7678 C CA . PHE B 1 413 ? -3.148 33.75 14.516 1 95.94 413 PHE B CA 1
ATOM 7679 C C . PHE B 1 413 ? -3.676 35.156 14.258 1 95.94 413 PHE B C 1
ATOM 7681 O O . PHE B 1 413 ? -3.92 35.906 15.195 1 95.94 413 PHE B O 1
ATOM 7688 N N . ASP B 1 414 ? -3.857 35.531 13.047 1 95.75 414 ASP B N 1
ATOM 7689 C CA . ASP B 1 414 ? -4.293 36.875 12.672 1 95.75 414 ASP B CA 1
ATOM 7690 C C . ASP B 1 414 ? -5.762 37.094 13.039 1 95.75 414 ASP B C 1
ATOM 7692 O O . ASP B 1 414 ? -6.23 38.219 13.078 1 95.75 414 ASP B O 1
ATOM 7696 N N . ILE B 1 415 ? -6.445 35.969 13.219 1 97.19 415 ILE B N 1
ATOM 7697 C CA . ILE B 1 415 ? -7.82 36.094 13.695 1 97.19 415 ILE B CA 1
ATOM 7698 C C . ILE B 1 415 ? -7.828 36.219 15.219 1 97.19 415 ILE B C 1
ATOM 7700 O O . ILE B 1 415 ? -7.594 35.219 15.914 1 97.19 415 ILE B O 1
ATOM 7704 N N . LYS B 1 416 ? -8.172 37.312 15.742 1 94.94 416 LYS B N 1
ATOM 7705 C CA . LYS B 1 416 ? -7.98 37.594 17.156 1 94.94 416 LYS B CA 1
ATOM 7706 C C . LYS B 1 416 ? -9.078 36.969 18 1 94.94 416 LYS B C 1
ATOM 7708 O O . LYS B 1 416 ? -8.828 36.531 19.125 1 94.94 416 LYS B O 1
ATOM 7713 N N . ASP B 1 417 ? -10.273 36.969 17.469 1 96.25 417 ASP B N 1
ATOM 7714 C CA . ASP B 1 417 ? -11.336 36.25 18.188 1 96.25 417 ASP B CA 1
ATOM 7715 C C . ASP B 1 417 ? -11.102 34.75 18.188 1 96.25 417 ASP B C 1
ATOM 7717 O O . ASP B 1 417 ? -11.211 34.094 17.141 1 96.25 417 ASP B O 1
ATOM 7721 N N . LYS B 1 418 ? -10.875 34.219 19.297 1 92.56 418 LYS B N 1
ATOM 7722 C CA . LYS B 1 418 ? -10.477 32.812 19.422 1 92.56 418 LYS B CA 1
ATOM 7723 C C . LYS B 1 418 ? -11.586 31.875 18.938 1 92.56 418 LYS B C 1
ATOM 7725 O O . LYS B 1 418 ? -11.32 30.828 18.359 1 92.56 418 LYS B O 1
ATOM 7730 N N . HIS B 1 419 ? -12.812 32.25 19.281 1 95.06 419 HIS B N 1
ATOM 7731 C CA . HIS B 1 419 ? -13.938 31.406 18.875 1 95.06 419 HIS B CA 1
ATOM 7732 C C . HIS B 1 419 ? -14.047 31.359 17.344 1 95.06 419 HIS B C 1
ATOM 7734 O O . HIS B 1 419 ? -14.195 30.266 16.766 1 95.06 419 HIS B O 1
ATOM 7740 N N . VAL B 1 420 ? -13.984 32.469 16.703 1 97.44 420 VAL B N 1
ATOM 7741 C CA . VAL B 1 420 ? -14.039 32.562 15.242 1 97.44 420 VAL B CA 1
ATOM 7742 C C . VAL B 1 420 ? -12.836 31.828 14.641 1 97.44 420 VAL B C 1
ATOM 7744 O O . VAL B 1 420 ? -12.969 31.109 13.648 1 97.44 420 VAL B O 1
ATOM 7747 N N . ARG B 1 421 ? -11.664 32.062 15.281 1 97.5 421 ARG B N 1
ATOM 7748 C CA . ARG B 1 421 ? -10.422 31.422 14.844 1 97.5 421 ARG B CA 1
ATOM 7749 C C . ARG B 1 421 ? -10.562 29.906 14.797 1 97.5 421 ARG B C 1
ATOM 7751 O O . ARG B 1 421 ? -10.234 29.281 13.789 1 97.5 421 ARG B O 1
ATOM 7758 N N . PHE B 1 422 ? -11.148 29.297 15.797 1 97.25 422 PHE B N 1
ATOM 7759 C CA . PHE B 1 422 ? -11.227 27.844 15.906 1 97.25 422 PHE B CA 1
ATOM 7760 C C . PHE B 1 422 ? -12.336 27.297 15.023 1 97.25 422 PHE B C 1
ATOM 7762 O O . PHE B 1 422 ? -12.211 26.203 14.469 1 97.25 422 PHE B O 1
ATOM 7769 N N . GLU B 1 423 ? -13.453 28.031 14.906 1 97.5 423 GLU B N 1
ATOM 7770 C CA . GLU B 1 423 ? -14.516 27.594 14 1 97.5 423 GLU B CA 1
ATOM 7771 C C . GLU B 1 423 ? -14.023 27.547 12.555 1 97.5 423 GLU B C 1
ATOM 7773 O O . GLU B 1 423 ? -14.305 26.594 11.828 1 97.5 423 GLU B O 1
ATOM 7778 N N . LYS B 1 424 ? -13.328 28.578 12.188 1 97.88 424 LYS B N 1
ATOM 7779 C CA . LYS B 1 424 ? -12.758 28.609 10.836 1 97.88 424 LYS B CA 1
ATOM 7780 C C . LYS B 1 424 ? -11.711 27.516 10.656 1 97.88 424 LYS B C 1
ATOM 7782 O O . LYS B 1 424 ? -11.641 26.891 9.602 1 97.88 424 LYS B O 1
ATOM 7787 N N . ALA B 1 425 ? -10.891 27.328 11.688 1 98.5 425 ALA B N 1
ATOM 7788 C CA . ALA B 1 425 ? -9.852 26.297 11.648 1 98.5 425 ALA B CA 1
ATOM 7789 C C . ALA B 1 425 ? -10.445 24.906 11.43 1 98.5 425 ALA B C 1
ATOM 7791 O O . ALA B 1 425 ? -9.945 24.141 10.609 1 98.5 425 ALA B O 1
ATOM 7792 N N . LYS B 1 426 ? -11.508 24.594 12.117 1 98.56 426 LYS B N 1
ATOM 7793 C CA . LYS B 1 426 ? -12.164 23.281 11.992 1 98.56 426 LYS B CA 1
ATOM 7794 C C . LYS B 1 426 ? -12.703 23.078 10.586 1 98.56 426 LYS B C 1
ATOM 7796 O O . LYS B 1 426 ? -12.586 21.984 10.023 1 98.56 426 LYS B O 1
ATOM 7801 N N . LYS B 1 427 ? -13.297 24.125 10.047 1 98.19 427 LYS B N 1
ATOM 7802 C CA . LYS B 1 427 ? -13.828 24.047 8.688 1 98.19 427 LYS B CA 1
ATOM 7803 C C . LYS B 1 427 ? -12.711 23.812 7.676 1 98.19 427 LYS B C 1
ATOM 7805 O O . LYS B 1 427 ? -12.867 22.984 6.77 1 98.19 427 LYS B O 1
ATOM 7810 N N . GLN B 1 428 ? -11.633 24.516 7.867 1 98.12 428 GLN B N 1
ATOM 7811 C CA . GLN B 1 428 ? -10.5 24.359 6.961 1 98.12 428 GLN B CA 1
ATOM 7812 C C . GLN B 1 428 ? -9.875 22.969 7.086 1 98.12 428 GLN B C 1
ATOM 7814 O O . GLN B 1 428 ? -9.516 22.359 6.082 1 98.12 428 GLN B O 1
ATOM 7819 N N . ALA B 1 429 ? -9.734 22.484 8.281 1 98.56 429 ALA B N 1
ATOM 7820 C CA . ALA B 1 429 ? -9.195 21.156 8.516 1 98.56 429 ALA B CA 1
ATOM 7821 C C . ALA B 1 429 ? -10.078 20.094 7.863 1 98.56 429 ALA B C 1
ATOM 7823 O O . ALA B 1 429 ? -9.57 19.188 7.188 1 98.56 429 ALA B O 1
ATOM 7824 N N . THR B 1 430 ? -11.383 20.203 8.055 1 98.69 430 THR B N 1
ATOM 7825 C CA . THR B 1 430 ? -12.328 19.25 7.477 1 98.69 430 THR B CA 1
ATOM 7826 C C . THR B 1 430 ? -12.203 19.219 5.957 1 98.69 430 THR B C 1
ATOM 7828 O O . THR B 1 430 ? -12.125 18.156 5.355 1 98.69 430 THR B O 1
ATOM 7831 N N . TYR B 1 431 ? -12.141 20.359 5.375 1 98.5 431 TYR B N 1
ATOM 7832 C CA . TYR B 1 431 ? -12.07 20.422 3.92 1 98.5 431 TYR B CA 1
ATOM 7833 C C . TYR B 1 431 ? -10.758 19.844 3.408 1 98.5 431 TYR B C 1
ATOM 7835 O O . TYR B 1 431 ? -10.75 19.062 2.449 1 98.5 431 TYR B O 1
ATOM 7843 N N . GLN B 1 432 ? -9.656 20.219 4.012 1 98.19 432 GLN B N 1
ATOM 7844 C CA . GLN B 1 432 ? -8.359 19.828 3.484 1 98.19 432 GLN B CA 1
ATOM 7845 C C . GLN B 1 432 ? -8.18 18.312 3.539 1 98.19 432 GLN B C 1
ATOM 7847 O O . GLN B 1 432 ? -7.52 17.719 2.678 1 98.19 432 GLN B O 1
ATOM 7852 N N . TYR B 1 433 ? -8.844 17.641 4.426 1 98.38 433 TYR B N 1
ATOM 7853 C CA . TYR B 1 433 ? -8.719 16.188 4.512 1 98.38 433 TYR B CA 1
ATOM 7854 C C . TYR B 1 433 ? -9.773 15.492 3.658 1 98.38 433 TYR B C 1
ATOM 7856 O O . TYR B 1 433 ? -9.562 14.375 3.18 1 98.38 433 TYR B O 1
ATOM 7864 N N . SER B 1 434 ? -10.906 16.156 3.395 1 98.62 434 SER B N 1
ATOM 7865 C CA . SER B 1 434 ? -12.031 15.438 2.791 1 98.62 434 SER B CA 1
ATOM 7866 C C . SER B 1 434 ? -12.25 15.883 1.348 1 98.62 434 SER B C 1
ATOM 7868 O O . SER B 1 434 ? -13.07 15.297 0.632 1 98.62 434 SER B O 1
ATOM 7870 N N . HIS B 1 435 ? -11.594 16.906 0.888 1 98.19 435 HIS B N 1
ATOM 7871 C CA . HIS B 1 435 ? -11.914 17.484 -0.416 1 98.19 435 HIS B CA 1
ATOM 7872 C C . HIS B 1 435 ? -11.789 16.438 -1.52 1 98.19 435 HIS B C 1
ATOM 7874 O O . HIS B 1 435 ? -10.922 15.562 -1.459 1 98.19 435 HIS B O 1
ATOM 7880 N N . PRO B 1 436 ? -12.672 16.469 -2.525 1 97.94 436 PRO B N 1
ATOM 7881 C CA . PRO B 1 436 ? -12.516 15.578 -3.672 1 97.94 436 PRO B CA 1
ATOM 7882 C C . PRO B 1 436 ? -11.289 15.898 -4.516 1 97.94 436 PRO B C 1
ATOM 7884 O O . PRO B 1 436 ? -10.891 17.062 -4.609 1 97.94 436 PRO B O 1
ATOM 7887 N N . LEU B 1 437 ? -10.711 14.922 -5.109 1 97.19 437 LEU B N 1
ATOM 7888 C CA . LEU B 1 437 ? -9.523 15.117 -5.938 1 97.19 437 LEU B CA 1
ATOM 7889 C C . LEU B 1 437 ? -9.906 15.578 -7.34 1 97.19 437 LEU B C 1
ATOM 7891 O O . LEU B 1 437 ? -9.094 16.172 -8.047 1 97.19 437 LEU B O 1
ATOM 7895 N N . GLN B 1 438 ? -11.07 15.234 -7.738 1 95.88 438 GLN B N 1
ATOM 7896 C CA . GLN B 1 438 ? -11.688 15.695 -8.977 1 95.88 438 GLN B CA 1
ATOM 7897 C C . GLN B 1 438 ? -13.086 16.25 -8.727 1 95.88 438 GLN B C 1
ATOM 7899 O O . GLN B 1 438 ? -13.609 16.141 -7.613 1 95.88 438 GLN B O 1
ATOM 7904 N N . HIS B 1 439 ? -13.625 16.859 -9.766 1 95.44 439 HIS B N 1
ATOM 7905 C CA . HIS B 1 439 ? -15 17.328 -9.641 1 95.44 439 HIS B CA 1
ATOM 7906 C C . HIS B 1 439 ? -15.953 16.172 -9.359 1 95.44 439 HIS B C 1
ATOM 7908 O O . HIS B 1 439 ? -15.727 15.055 -9.82 1 95.44 439 HIS B O 1
ATOM 7914 N N . LEU B 1 440 ? -16.953 16.453 -8.477 1 97.06 440 LEU B N 1
ATOM 7915 C CA . LEU B 1 440 ? -17.984 15.453 -8.242 1 97.06 440 LEU B CA 1
ATOM 7916 C C . LEU B 1 440 ? -18.859 15.266 -9.484 1 97.06 440 LEU B C 1
ATOM 7918 O O . LEU B 1 440 ? -19.469 16.219 -9.969 1 97.06 440 LEU B O 1
ATOM 7922 N N . GLN B 1 441 ? -18.984 14.008 -9.984 1 95.19 441 GLN B N 1
ATOM 7923 C CA . GLN B 1 441 ? -19.547 13.781 -11.305 1 95.19 441 GLN B CA 1
ATOM 7924 C C . GLN B 1 441 ? -20.828 12.953 -11.219 1 95.19 441 GLN B C 1
ATOM 7926 O O . GLN B 1 441 ? -21.516 12.75 -12.227 1 95.19 441 GLN B O 1
ATOM 7931 N N . SER B 1 442 ? -21.125 12.438 -10.055 1 95.44 442 SER B N 1
ATOM 7932 C CA . SER B 1 442 ? -22.297 11.562 -9.906 1 95.44 442 SER B CA 1
ATOM 7933 C C . SER B 1 442 ? -22.906 11.695 -8.508 1 95.44 442 SER B C 1
ATOM 7935 O O . SER B 1 442 ? -22.297 12.273 -7.609 1 95.44 442 SER B O 1
ATOM 7937 N N . GLU B 1 443 ? -24.094 11.164 -8.359 1 95.25 443 GLU B N 1
ATOM 7938 C CA . GLU B 1 443 ? -24.734 11.125 -7.051 1 95.25 443 GLU B CA 1
ATOM 7939 C C . GLU B 1 443 ? -23.938 10.273 -6.07 1 95.25 443 GLU B C 1
ATOM 7941 O O . GLU B 1 443 ? -23.891 10.57 -4.875 1 95.25 443 GLU B O 1
ATOM 7946 N N . SER B 1 444 ? -23.328 9.266 -6.621 1 96.69 444 SER B N 1
ATOM 7947 C CA . SER B 1 444 ? -22.484 8.406 -5.793 1 96.69 444 SER B CA 1
ATOM 7948 C C . SER B 1 444 ? -21.281 9.164 -5.27 1 96.69 444 SER B C 1
ATOM 7950 O O . SER B 1 444 ? -20.891 9.016 -4.109 1 96.69 444 SER B O 1
ATOM 7952 N N . ASP B 1 445 ? -20.688 10.008 -6.07 1 96.94 445 ASP B N 1
ATOM 7953 C CA . ASP B 1 445 ? -19.609 10.875 -5.621 1 96.94 445 ASP B CA 1
ATOM 7954 C C . ASP B 1 445 ? -20.047 11.742 -4.445 1 96.94 445 ASP B C 1
ATOM 7956 O O . ASP B 1 445 ? -19.328 11.867 -3.455 1 96.94 445 ASP B O 1
ATOM 7960 N N . VAL B 1 446 ? -21.156 12.305 -4.625 1 97.69 446 VAL B N 1
ATOM 7961 C CA . VAL B 1 446 ? -21.656 13.227 -3.611 1 97.69 446 VAL B CA 1
ATOM 7962 C C . VAL B 1 446 ? -21.922 12.469 -2.312 1 97.69 446 VAL B C 1
ATOM 7964 O O . VAL B 1 446 ? -21.609 12.961 -1.226 1 97.69 446 VAL B O 1
ATOM 7967 N N . LEU B 1 447 ? -22.516 11.312 -2.436 1 98.12 447 LEU B N 1
ATOM 7968 C CA . LEU B 1 447 ? -22.781 10.484 -1.264 1 98.12 447 LEU B CA 1
ATOM 7969 C C . LEU B 1 447 ? -21.484 10.125 -0.54 1 98.12 447 LEU B C 1
ATOM 7971 O O . LEU B 1 447 ? -21.406 10.266 0.682 1 98.12 447 LEU B O 1
ATOM 7975 N N . ILE B 1 448 ? -20.5 9.625 -1.274 1 98.69 448 ILE B N 1
ATOM 7976 C CA . ILE B 1 448 ? -19.203 9.242 -0.702 1 98.69 448 ILE B CA 1
ATOM 7977 C C . ILE B 1 448 ? -18.531 10.461 -0.078 1 98.69 448 ILE B C 1
ATOM 7979 O O . ILE B 1 448 ? -18.094 10.406 1.072 1 98.69 448 ILE B O 1
ATOM 7983 N N . TRP B 1 449 ? -18.547 11.531 -0.811 1 98.75 449 TRP B N 1
ATOM 7984 C CA . TRP B 1 449 ? -17.906 12.758 -0.338 1 98.75 449 TRP B CA 1
ATOM 7985 C C . TRP B 1 449 ? -18.594 13.273 0.925 1 98.75 449 TRP B C 1
ATOM 7987 O O . TRP B 1 449 ? -17.922 13.672 1.88 1 98.75 449 TRP B O 1
ATOM 7997 N N . SER B 1 450 ? -19.875 13.297 0.94 1 98.75 450 SER B N 1
ATOM 7998 C CA . SER B 1 450 ? -20.609 13.75 2.111 1 98.75 450 SER B CA 1
ATOM 7999 C C . SER B 1 450 ? -20.312 12.883 3.326 1 98.75 450 SER B C 1
ATOM 8001 O O . SER B 1 450 ? -20.203 13.383 4.445 1 98.75 450 SER B O 1
ATOM 8003 N N . SER B 1 451 ? -20.219 11.609 3.086 1 98.81 451 SER B N 1
ATOM 8004 C CA . SER B 1 451 ? -19.891 10.68 4.16 1 98.81 451 SER B CA 1
ATOM 8005 C C . SER B 1 451 ? -18.5 10.945 4.715 1 98.81 451 SER B C 1
ATOM 8007 O O . SER B 1 451 ? -18.312 11.047 5.93 1 98.81 451 SER B O 1
ATOM 8009 N N . ILE B 1 452 ? -17.516 11.094 3.818 1 98.81 452 ILE B N 1
ATOM 8010 C CA . ILE B 1 452 ? -16.141 11.344 4.211 1 98.81 452 ILE B CA 1
ATOM 8011 C C . ILE B 1 452 ? -16.047 12.68 4.941 1 98.81 452 ILE B C 1
ATOM 8013 O O . ILE B 1 452 ? -15.359 12.789 5.961 1 98.81 452 ILE B O 1
ATOM 8017 N N . THR B 1 453 ? -16.75 13.648 4.445 1 98.81 453 THR B N 1
ATOM 8018 C CA . THR B 1 453 ? -16.734 14.977 5.051 1 98.81 453 THR B CA 1
ATOM 8019 C C . THR B 1 453 ? -17.344 14.938 6.453 1 98.81 453 THR B C 1
ATOM 8021 O O . THR B 1 453 ? -16.797 15.547 7.383 1 98.81 453 THR B O 1
ATOM 8024 N N . HIS B 1 454 ? -18.406 14.258 6.586 1 98.5 454 HIS B N 1
ATOM 8025 C CA . HIS B 1 454 ? -19.078 14.148 7.879 1 98.5 454 HIS B CA 1
ATOM 8026 C C . HIS B 1 454 ? -18.172 13.477 8.906 1 98.5 454 HIS B C 1
ATOM 8028 O O . HIS B 1 454 ? -18.031 13.969 10.031 1 98.5 454 HIS B O 1
ATOM 8034 N N . ILE B 1 455 ? -17.578 12.367 8.562 1 98.31 455 ILE B N 1
ATOM 8035 C CA . ILE B 1 455 ? -16.688 11.633 9.445 1 98.31 455 ILE B CA 1
ATOM 8036 C C . ILE B 1 455 ? -15.492 12.516 9.82 1 98.31 455 ILE B C 1
ATOM 8038 O O . ILE B 1 455 ? -15.102 12.586 10.984 1 98.31 455 ILE B O 1
ATOM 8042 N N . THR B 1 456 ? -14.945 13.164 8.836 1 98.69 456 THR B N 1
ATOM 8043 C CA . THR B 1 456 ? -13.781 14.016 9.055 1 98.69 456 THR B CA 1
ATOM 8044 C C . THR B 1 456 ? -14.125 15.172 9.992 1 98.69 456 THR B C 1
ATOM 8046 O O . THR B 1 456 ? -13.352 15.508 10.883 1 98.69 456 THR B O 1
ATOM 8049 N N . SER B 1 457 ? -15.266 15.734 9.75 1 98.56 457 SER B N 1
ATOM 8050 C CA . SER B 1 457 ? -15.711 16.828 10.602 1 98.56 457 SER B CA 1
ATOM 8051 C C . SER B 1 457 ? -15.836 16.391 12.055 1 98.56 457 SER B C 1
ATOM 8053 O O . SER B 1 457 ? -15.406 17.109 12.961 1 98.56 457 SER B O 1
ATOM 8055 N N . LYS B 1 458 ? -16.391 15.25 12.305 1 98.5 458 LYS B N 1
ATOM 8056 C CA . LYS B 1 458 ? -16.547 14.734 13.664 1 98.5 458 LYS B CA 1
ATOM 8057 C C . LYS B 1 458 ? -15.203 14.477 14.32 1 98.5 458 LYS B C 1
ATOM 8059 O O . LYS B 1 458 ? -15.016 14.766 15.508 1 98.5 458 LYS B O 1
ATOM 8064 N N . VAL B 1 459 ? -14.312 13.914 13.555 1 98.81 459 VAL B N 1
ATOM 8065 C CA . VAL B 1 459 ? -12.977 13.633 14.07 1 98.81 459 VAL B CA 1
ATOM 8066 C C . VAL B 1 459 ? -12.266 14.938 14.406 1 98.81 459 VAL B C 1
ATOM 8068 O O . VAL B 1 459 ? -11.68 15.078 15.484 1 98.81 459 VAL B O 1
ATOM 8071 N N . VAL B 1 460 ? -12.344 15.906 13.5 1 98.75 460 VAL B N 1
ATOM 8072 C CA . VAL B 1 460 ? -11.711 17.219 13.695 1 98.75 460 VAL B CA 1
ATOM 8073 C C . VAL B 1 460 ? -12.297 17.891 14.93 1 98.75 460 VAL B C 1
ATOM 8075 O O . VAL B 1 460 ? -11.562 18.406 15.773 1 98.75 460 VAL B O 1
ATOM 8078 N N . ASP B 1 461 ? -13.609 17.875 15.078 1 98.5 461 ASP B N 1
ATOM 8079 C CA . ASP B 1 461 ? -14.273 18.453 16.234 1 98.5 461 ASP B CA 1
ATOM 8080 C C . ASP B 1 461 ? -13.75 17.828 17.531 1 98.5 461 ASP B C 1
ATOM 8082 O O . ASP B 1 461 ? -13.508 18.547 18.516 1 98.5 461 ASP B O 1
ATOM 8086 N N . THR B 1 462 ? -13.625 16.562 17.5 1 98.62 462 THR B N 1
ATOM 8087 C CA . THR B 1 462 ? -13.164 15.828 18.688 1 98.62 462 THR B CA 1
ATOM 8088 C C . THR B 1 462 ? -11.734 16.234 19.047 1 98.62 462 THR B C 1
ATOM 8090 O O . THR B 1 462 ? -11.43 16.484 20.203 1 98.62 462 THR B O 1
ATOM 8093 N N . ILE B 1 463 ? -10.852 16.328 18.078 1 98.69 463 ILE B N 1
ATOM 8094 C CA . ILE B 1 463 ? -9.453 16.703 18.297 1 98.69 463 ILE B CA 1
ATOM 8095 C C . ILE B 1 463 ? -9.375 18.125 18.844 1 98.69 463 ILE B C 1
ATOM 8097 O O . ILE B 1 463 ? -8.664 18.375 19.812 1 98.69 463 ILE B O 1
ATOM 8101 N N . PHE B 1 464 ? -10.141 19.031 18.281 1 98.5 464 PHE B N 1
ATOM 8102 C CA . PHE B 1 464 ? -10.117 20.438 18.703 1 98.5 464 PHE B CA 1
ATOM 8103 C C . PHE B 1 464 ? -10.672 20.578 20.109 1 98.5 464 PHE B C 1
ATOM 8105 O O . PHE B 1 464 ? -10.188 21.391 20.891 1 98.5 464 PHE B O 1
ATOM 8112 N N . GLU B 1 465 ? -11.672 19.812 20.438 1 98.12 465 GLU B N 1
ATOM 8113 C CA . GLU B 1 465 ? -12.234 19.828 21.781 1 98.12 465 GLU B CA 1
ATOM 8114 C C . GLU B 1 465 ? -11.219 19.359 22.812 1 98.12 465 GLU B C 1
ATOM 8116 O O . GLU B 1 465 ? -11.047 19.984 23.859 1 98.12 465 GLU B O 1
ATOM 8121 N N . ILE B 1 466 ? -10.602 18.266 22.516 1 98.62 466 ILE B N 1
ATOM 8122 C CA . ILE B 1 466 ? -9.586 17.719 23.406 1 98.62 466 ILE B CA 1
ATOM 8123 C C . ILE B 1 466 ? -8.445 18.719 23.578 1 98.62 466 ILE B C 1
ATOM 8125 O O . ILE B 1 466 ? -7.969 18.953 24.688 1 98.62 466 ILE B O 1
ATOM 8129 N N . SER B 1 467 ? -8.016 19.312 22.469 1 98.25 467 SER B N 1
ATOM 8130 C CA . SER B 1 467 ? -6.961 20.312 22.5 1 98.25 467 SER B CA 1
ATOM 8131 C C . SER B 1 467 ? -7.344 21.5 23.391 1 98.25 467 SER B C 1
ATOM 8133 O O . SER B 1 467 ? -6.543 21.953 24.203 1 98.25 467 SER B O 1
ATOM 8135 N N . LYS B 1 468 ? -8.562 21.984 23.266 1 97.38 468 LYS B N 1
ATOM 8136 C CA . LYS B 1 468 ? -9.062 23.125 24.031 1 97.38 468 LYS B CA 1
ATOM 8137 C C . LYS B 1 468 ? -9.07 22.812 25.516 1 97.38 468 LYS B C 1
ATOM 8139 O O . LYS B 1 468 ? -8.531 23.578 26.328 1 97.38 468 LYS B O 1
ATOM 8144 N N . HIS B 1 469 ? -9.664 21.703 25.906 1 98.06 469 HIS B N 1
ATOM 8145 C CA . HIS B 1 469 ? -9.789 21.359 27.312 1 98.06 469 HIS B CA 1
ATOM 8146 C C . HIS B 1 469 ? -8.422 21.047 27.922 1 98.06 469 HIS B C 1
ATOM 8148 O O . HIS B 1 469 ? -8.148 21.469 29.047 1 98.06 469 HIS B O 1
ATOM 8154 N N . SER B 1 470 ? -7.602 20.328 27.188 1 98.25 470 SER B N 1
ATOM 8155 C CA . SER B 1 470 ? -6.27 20.016 27.688 1 98.25 470 SER B CA 1
ATOM 8156 C C . SER B 1 470 ? -5.41 21.266 27.812 1 98.25 470 SER B C 1
ATOM 8158 O O . SER B 1 470 ? -4.645 21.406 28.766 1 98.25 470 SER B O 1
ATOM 8160 N N . GLY B 1 471 ? -5.508 22.172 26.828 1 97.44 471 GLY B N 1
ATOM 8161 C CA . GLY B 1 471 ? -4.777 23.422 26.891 1 97.44 471 GLY B CA 1
ATOM 8162 C C . GLY B 1 471 ? -5.113 24.25 28.125 1 97.44 471 GLY B C 1
ATOM 8163 O O . GLY B 1 471 ? -4.227 24.812 28.766 1 97.44 471 GLY B O 1
ATOM 8164 N N . LYS B 1 472 ? -6.359 24.281 28.5 1 97.38 472 LYS B N 1
ATOM 8165 C CA . LYS B 1 472 ? -6.785 25 29.703 1 97.38 472 LYS B CA 1
ATOM 8166 C C . LYS B 1 472 ? -6.141 24.391 30.953 1 97.38 472 LYS B C 1
ATOM 8168 O O . LYS B 1 472 ? -5.734 25.125 31.859 1 97.38 472 LYS B O 1
ATOM 8173 N N . VAL B 1 473 ? -6.102 23.094 30.984 1 98.25 473 VAL B N 1
ATOM 8174 C CA . VAL B 1 473 ? -5.523 22.406 32.125 1 98.25 473 VAL B CA 1
ATOM 8175 C C . VAL B 1 473 ? -4.031 22.719 32.219 1 98.25 473 VAL B C 1
ATOM 8177 O O . VAL B 1 473 ? -3.512 22.984 33.312 1 98.25 473 VAL B O 1
ATOM 8180 N N . VAL B 1 474 ? -3.32 22.688 31.109 1 98.06 474 VAL B N 1
ATOM 8181 C CA . VAL B 1 474 ? -1.886 22.938 31.078 1 98.06 474 VAL B CA 1
ATOM 8182 C C . VAL B 1 474 ? -1.611 24.375 31.547 1 98.06 474 VA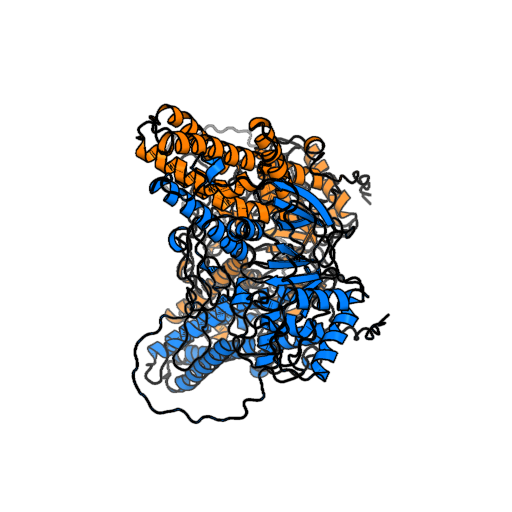L B C 1
ATOM 8184 O O . VAL B 1 474 ? -0.704 24.594 32.344 1 98.06 474 VAL B O 1
ATOM 8187 N N . ILE B 1 475 ? -2.4 25.328 31.141 1 97.25 475 ILE B N 1
ATOM 8188 C CA . ILE B 1 475 ? -2.254 26.719 31.547 1 97.25 475 ILE B CA 1
ATOM 8189 C C . ILE B 1 475 ? -2.537 26.844 33.062 1 97.25 475 ILE B C 1
ATOM 8191 O O . ILE B 1 475 ? -1.762 27.453 33.781 1 97.25 475 ILE B O 1
ATOM 8195 N N . ALA B 1 476 ? -3.598 26.234 33.531 1 97.75 476 ALA B N 1
ATOM 8196 C CA . ALA B 1 476 ? -3.963 26.281 34.938 1 97.75 476 ALA B CA 1
ATOM 8197 C C . ALA B 1 476 ? -2.879 25.641 35.812 1 97.75 476 ALA B C 1
ATOM 8199 O O . ALA B 1 476 ? -2.58 26.125 36.906 1 97.75 476 ALA B O 1
ATOM 8200 N N . GLY B 1 477 ? -2.322 24.562 35.344 1 96.94 477 GLY B N 1
ATOM 8201 C CA . GLY B 1 477 ? -1.36 23.812 36.125 1 96.94 477 GLY B CA 1
ATOM 8202 C C . GLY B 1 477 ? 0.025 24.422 36.125 1 96.94 477 GLY B C 1
ATOM 8203 O O . GLY B 1 477 ? 0.667 24.516 37.156 1 96.94 477 GLY B O 1
ATOM 8204 N N . TYR B 1 478 ? 0.466 24.891 35.031 1 95.19 478 TYR B N 1
ATOM 8205 C CA . TYR B 1 478 ? 1.87 25.281 34.906 1 95.19 478 TYR B CA 1
ATOM 8206 C C . TYR B 1 478 ? 2.031 26.797 34.969 1 95.19 478 TYR B C 1
ATOM 8208 O O . TYR B 1 478 ? 3.092 27.297 35.344 1 95.19 478 TYR B O 1
ATOM 8216 N N . VAL B 1 479 ? 1.051 27.531 34.562 1 94.5 479 VAL B N 1
ATOM 8217 C CA . VAL B 1 479 ? 1.145 28.984 34.531 1 94.5 479 VAL B CA 1
ATOM 8218 C C . VAL B 1 479 ? 0.433 29.594 35.75 1 94.5 479 VAL B C 1
ATOM 8220 O O . VAL B 1 479 ? 1.042 30.312 36.531 1 94.5 479 VAL B O 1
ATOM 8223 N N . GLU B 1 480 ? -0.821 29.234 35.938 1 95.62 480 GLU B N 1
ATOM 8224 C CA . GLU B 1 480 ? -1.635 29.812 37 1 95.62 480 GLU B CA 1
ATOM 8225 C C . GLU B 1 480 ? -1.43 29.078 38.344 1 95.62 480 GLU B C 1
ATOM 8227 O O . GLU B 1 480 ? -1.67 29.641 39.406 1 95.62 480 GLU B O 1
ATOM 8232 N N . LYS B 1 481 ? -1.056 27.844 38.25 1 94.44 481 LYS B N 1
ATOM 8233 C CA . LYS B 1 481 ? -0.811 27.016 39.406 1 94.44 481 LYS B CA 1
ATOM 8234 C C . LYS B 1 481 ? -2.041 26.953 40.312 1 94.44 481 LYS B C 1
ATOM 8236 O O . LYS B 1 481 ? -1.949 27.203 41.531 1 94.44 481 LYS B O 1
ATOM 8241 N N . THR B 1 482 ? -3.121 26.609 39.719 1 96.12 482 THR B N 1
ATOM 8242 C CA . THR B 1 482 ? -4.395 26.469 40.438 1 96.12 482 THR B CA 1
ATOM 8243 C C . THR B 1 482 ? -4.84 25.016 40.469 1 96.12 482 THR B C 1
ATOM 8245 O O . THR B 1 482 ? -4.348 24.188 39.688 1 96.12 482 THR B O 1
ATOM 8248 N N . PRO B 1 483 ? -5.758 24.672 41.406 1 95.69 483 PRO B N 1
ATOM 8249 C CA . PRO B 1 483 ? -6.281 23.312 41.406 1 95.69 483 PRO B CA 1
ATOM 8250 C C . PRO B 1 483 ? -6.969 22.922 40.094 1 95.69 483 PRO B C 1
ATOM 8252 O O . PRO B 1 483 ? -7.652 23.75 39.5 1 95.69 483 PRO B O 1
ATOM 8255 N N . LEU B 1 484 ? -6.852 21.625 39.781 1 97 484 LEU B N 1
ATOM 8256 C CA . LEU B 1 484 ? -7.25 21.188 38.438 1 97 484 LEU B CA 1
ATOM 8257 C C . LEU B 1 484 ? -8.57 20.438 38.469 1 97 484 LEU B C 1
ATOM 8259 O O . LEU B 1 484 ? -9.117 20.062 37.438 1 97 484 LEU B O 1
ATOM 8263 N N . GLY B 1 485 ? -9.148 20.234 39.625 1 94.25 485 GLY B N 1
ATOM 8264 C CA . GLY B 1 485 ? -10.359 19.453 39.812 1 94.25 485 GLY B CA 1
ATOM 8265 C C . GLY B 1 485 ? -11.516 19.922 38.969 1 94.25 485 GLY B C 1
ATOM 8266 O O . GLY B 1 485 ? -12.32 19.125 38.5 1 94.25 485 GLY B O 1
ATOM 8267 N N . LYS B 1 486 ? -11.594 21.203 38.75 1 94 486 LYS B N 1
ATOM 8268 C CA . LYS B 1 486 ? -12.734 21.766 38.031 1 94 486 LYS B CA 1
ATOM 8269 C C . LYS B 1 486 ? -12.688 21.406 36.562 1 94 486 LYS B C 1
ATOM 8271 O O . LYS B 1 486 ? -13.695 21.5 35.844 1 94 486 LYS B O 1
ATOM 8276 N N . TYR B 1 487 ? -11.508 21 36.125 1 96 487 TYR B N 1
ATOM 8277 C CA . TYR B 1 487 ? -11.352 20.672 34.688 1 96 487 TYR B CA 1
ATOM 8278 C C . TYR B 1 487 ? -11.562 19.188 34.469 1 96 487 TYR B C 1
ATOM 8280 O O . TYR B 1 487 ? -11.648 18.75 33.312 1 96 487 TYR B O 1
ATOM 8288 N N . LYS B 1 488 ? -11.648 18.391 35.438 1 95.25 488 LYS B N 1
ATOM 8289 C CA . LYS B 1 488 ? -11.711 16.938 35.344 1 95.25 488 LYS B CA 1
ATOM 8290 C C . LYS B 1 488 ? -12.93 16.469 34.562 1 95.25 488 LYS B C 1
ATOM 8292 O O . LYS B 1 488 ? -12.82 15.602 33.688 1 95.25 488 LYS B O 1
ATOM 8297 N N . ASP B 1 489 ? -14.023 17.109 34.812 1 95.88 489 ASP B N 1
ATOM 8298 C CA . ASP B 1 489 ? -15.266 16.703 34.156 1 95.88 489 ASP B CA 1
ATOM 8299 C C . ASP B 1 489 ? -15.188 16.875 32.656 1 95.88 489 ASP B C 1
ATOM 8301 O O . ASP B 1 489 ? -15.688 16.047 31.891 1 95.88 489 ASP B O 1
ATOM 8305 N N . SER B 1 490 ? -14.594 17.953 32.25 1 96.69 490 SER B N 1
ATOM 8306 C CA . SER B 1 490 ? -14.477 18.219 30.812 1 96.69 490 SER B CA 1
ATOM 8307 C C . SER B 1 490 ? -13.57 17.203 30.141 1 96.69 490 SER B C 1
ATOM 8309 O O . SER B 1 490 ? -13.836 16.766 29.016 1 96.69 490 SER B O 1
ATOM 8311 N N . LEU B 1 491 ? -12.5 16.797 30.797 1 97.69 491 LEU B N 1
ATOM 8312 C CA . LEU B 1 491 ? -11.586 15.812 30.219 1 97.69 491 LEU B CA 1
ATOM 8313 C C . LEU B 1 491 ? -12.242 14.43 30.188 1 97.69 491 LEU B C 1
ATOM 8315 O O . LEU B 1 491 ? -12.055 13.672 29.234 1 97.69 491 LEU B O 1
ATOM 8319 N N . LEU B 1 492 ? -12.969 14.125 31.266 1 97.88 492 LEU B N 1
ATOM 8320 C CA . LEU B 1 492 ? -13.68 12.852 31.297 1 97.88 492 LEU B CA 1
ATOM 8321 C C . LEU B 1 492 ? -14.75 12.805 30.219 1 97.88 492 LEU B C 1
ATOM 8323 O O . LEU B 1 492 ? -14.977 11.75 29.609 1 97.88 492 LEU B O 1
ATOM 8327 N N . ALA B 1 493 ? -15.422 13.922 30.016 1 97.69 493 ALA B N 1
ATOM 8328 C CA . ALA B 1 493 ? -16.391 14 28.922 1 97.69 493 ALA B CA 1
ATOM 8329 C C . ALA B 1 493 ? -15.711 13.805 27.578 1 97.69 493 ALA B C 1
ATOM 8331 O O . ALA B 1 493 ? -16.25 13.133 26.688 1 97.69 493 ALA B O 1
ATOM 8332 N N . SER B 1 494 ? -14.531 14.43 27.375 1 97.94 494 SER B N 1
ATOM 8333 C CA . SER B 1 494 ? -13.742 14.234 26.156 1 97.94 494 SER B CA 1
ATOM 8334 C C . SER B 1 494 ? -13.383 12.766 25.969 1 97.94 494 SER B C 1
ATOM 8336 O O . SER B 1 494 ? -13.406 12.258 24.844 1 97.94 494 SER B O 1
ATOM 8338 N N . GLN B 1 495 ? -12.977 12.133 27.016 1 98 495 GLN B N 1
ATOM 8339 C CA . GLN B 1 495 ? -12.656 10.711 26.984 1 98 495 GLN B CA 1
ATOM 8340 C C . GLN B 1 495 ? -13.844 9.883 26.5 1 98 495 GLN B C 1
ATOM 8342 O O . GLN B 1 495 ? -13.703 9.023 25.641 1 98 495 GLN B O 1
ATOM 8347 N N . GLU B 1 496 ? -14.992 10.141 27.078 1 97.69 496 GLU B N 1
ATOM 8348 C CA . GLU B 1 496 ? -16.203 9.414 26.719 1 97.69 496 GLU B CA 1
ATOM 8349 C C . GLU B 1 496 ? -16.594 9.656 25.266 1 97.69 496 GLU B C 1
ATOM 8351 O O . GLU B 1 496 ? -16.984 8.727 24.562 1 97.69 496 GLU B O 1
ATOM 8356 N N . ASN B 1 497 ? -16.516 10.898 24.891 1 97.81 497 ASN B N 1
ATOM 8357 C CA . ASN B 1 497 ? -16.844 11.258 23.516 1 97.81 497 ASN B CA 1
ATOM 8358 C C . ASN B 1 497 ? -15.914 10.562 22.531 1 97.81 497 ASN B C 1
ATOM 8360 O O . ASN B 1 497 ? -16.359 10.062 21.5 1 97.81 497 ASN B O 1
ATOM 8364 N N . LEU B 1 498 ? -14.625 10.57 22.797 1 98.5 498 LEU B N 1
ATOM 8365 C CA . LEU B 1 498 ? -13.648 9.938 21.922 1 98.5 498 LEU B CA 1
ATOM 8366 C C . LEU B 1 498 ? -13.875 8.43 21.859 1 98.5 498 LEU B C 1
ATOM 8368 O O . LEU B 1 498 ? -13.805 7.824 20.781 1 98.5 498 LEU B O 1
ATOM 8372 N N . ASN B 1 499 ? -14.102 7.848 23.016 1 97.38 499 ASN B N 1
ATOM 8373 C CA . ASN B 1 499 ? -14.383 6.414 23.062 1 97.38 499 ASN B CA 1
ATOM 8374 C C . ASN B 1 499 ? -15.586 6.055 22.203 1 97.38 499 ASN B C 1
ATOM 8376 O O . ASN B 1 499 ? -15.555 5.074 21.453 1 97.38 499 ASN B O 1
ATOM 8380 N N . SER B 1 500 ? -16.625 6.84 22.328 1 97.06 500 SER B N 1
ATOM 8381 C CA . SER B 1 500 ? -17.828 6.613 21.547 1 97.06 500 SER B CA 1
ATOM 8382 C C . SER B 1 500 ? -17.578 6.773 20.062 1 97.06 500 SER B C 1
ATOM 8384 O O . SER B 1 500 ? -18.109 6.016 19.234 1 97.06 500 SER B O 1
ATOM 8386 N N . LEU B 1 501 ? -16.828 7.766 19.719 1 98.06 501 LEU B N 1
ATOM 8387 C CA . LEU B 1 501 ? -16.469 7.996 18.328 1 98.06 501 LEU B CA 1
ATOM 8388 C C . LEU B 1 501 ? -15.68 6.824 17.766 1 98.06 501 LEU B C 1
ATOM 8390 O O . LEU B 1 501 ? -15.969 6.348 16.656 1 98.06 501 LEU B O 1
ATOM 8394 N N . LEU B 1 502 ? -14.656 6.352 18.484 1 97.62 502 LEU B N 1
ATOM 8395 C CA . LEU B 1 502 ? -13.82 5.238 18.047 1 97.62 502 LEU B CA 1
ATOM 8396 C C . LEU B 1 502 ? -14.656 3.973 17.859 1 97.62 502 LEU B C 1
ATOM 8398 O O . LEU B 1 502 ? -14.43 3.211 16.922 1 97.62 502 LEU B O 1
ATOM 8402 N N . GLU B 1 503 ? -15.609 3.787 18.734 1 95.5 503 GLU B N 1
ATOM 8403 C CA . GLU B 1 503 ? -16.5 2.635 18.609 1 95.5 503 GLU B CA 1
ATOM 8404 C C . GLU B 1 503 ? -17.359 2.725 17.359 1 95.5 503 GLU B C 1
ATOM 8406 O O . GLU B 1 503 ? -17.578 1.721 16.672 1 95.5 503 GLU B O 1
ATOM 8411 N N . THR B 1 504 ? -17.812 3.879 17.094 1 96.25 504 THR B N 1
ATOM 8412 C CA . THR B 1 504 ? -18.656 4.09 15.914 1 96.25 504 THR B CA 1
ATOM 8413 C C . THR B 1 504 ? -17.844 3.934 14.641 1 96.25 504 THR B C 1
ATOM 8415 O O . THR B 1 504 ? -18.297 3.303 13.68 1 96.25 504 THR B O 1
ATOM 8418 N N . LEU B 1 505 ? -16.625 4.562 14.578 1 96.69 505 LEU B N 1
ATOM 8419 C CA . LEU B 1 505 ? -15.781 4.492 13.398 1 96.69 505 LEU B CA 1
ATOM 8420 C C . LEU B 1 505 ? -15.328 3.061 13.133 1 96.69 505 LEU B C 1
ATOM 8422 O O . LEU B 1 505 ? -15.422 2.576 12 1 96.69 505 LEU B O 1
ATOM 8426 N N . ASN B 1 506 ? -14.844 2.328 14.219 1 94.31 506 ASN B N 1
ATOM 8427 C CA . ASN B 1 506 ? -14.406 0.936 14.164 1 94.31 506 ASN B CA 1
ATOM 8428 C C . ASN B 1 506 ? -13.523 0.67 12.953 1 94.31 506 ASN B C 1
ATOM 8430 O O . ASN B 1 506 ? -13.797 -0.238 12.164 1 94.31 506 ASN B O 1
ATOM 8434 N N . TRP B 1 507 ? -12.492 1.476 12.75 1 97.06 507 TRP B N 1
ATOM 8435 C CA . TRP B 1 507 ? -11.625 1.385 11.586 1 97.06 507 TRP B CA 1
ATOM 8436 C C . TRP B 1 507 ? -10.773 0.119 11.633 1 97.06 507 TRP B C 1
ATOM 8438 O O . TRP B 1 507 ? -10.188 -0.199 12.672 1 97.06 507 TRP B O 1
ATOM 8448 N N . PRO B 1 508 ? -10.625 -0.619 10.477 1 95.81 508 PRO B N 1
ATOM 8449 C CA . PRO B 1 508 ? -9.891 -1.885 10.398 1 95.81 508 PRO B CA 1
ATOM 8450 C C . PRO B 1 508 ? -8.414 -1.73 10.758 1 95.81 508 PRO B C 1
ATOM 8452 O O . PRO B 1 508 ? -7.777 -2.693 11.188 1 95.81 508 PRO B O 1
ATOM 8455 N N . ILE B 1 509 ? -7.879 -0.574 10.648 1 95.38 509 ILE B N 1
ATOM 8456 C CA . ILE B 1 509 ? -6.457 -0.34 10.891 1 95.38 509 ILE B CA 1
ATOM 8457 C C . ILE B 1 509 ? -6.113 -0.682 12.336 1 95.38 509 ILE B C 1
ATOM 8459 O O . ILE B 1 509 ? -4.953 -0.952 12.656 1 95.38 509 ILE B O 1
ATOM 8463 N N . TYR B 1 510 ? -7.066 -0.665 13.281 1 95.81 510 TYR B N 1
ATOM 8464 C CA . TYR B 1 510 ? -6.812 -0.906 14.695 1 95.81 510 TYR B CA 1
ATOM 8465 C C . TYR B 1 510 ? -6.688 -2.398 14.984 1 95.81 510 TYR B C 1
ATOM 8467 O O . TYR B 1 510 ? -6.312 -2.795 16.094 1 95.81 510 TYR B O 1
ATOM 8475 N N . TYR B 1 511 ? -7.023 -3.264 13.984 1 95.06 511 TYR B N 1
ATOM 8476 C CA . TYR B 1 511 ? -6.828 -4.703 14.109 1 95.06 511 TYR B CA 1
ATOM 8477 C C . TYR B 1 511 ? -5.441 -5.109 13.633 1 95.06 511 TYR B C 1
ATOM 8479 O O . TYR B 1 511 ? -5.223 -5.328 12.438 1 95.06 511 TYR B O 1
ATOM 8487 N N . GLU B 1 512 ? -4.508 -5.195 14.523 1 93.81 512 GLU B N 1
ATOM 8488 C CA . GLU B 1 512 ? -3.133 -5.566 14.219 1 93.81 512 GLU B CA 1
ATOM 8489 C C . GLU B 1 512 ? -2.756 -6.887 14.883 1 93.81 512 GLU B C 1
ATOM 8491 O O . GLU B 1 512 ? -3.41 -7.316 15.836 1 93.81 512 GLU B O 1
ATOM 8496 N N . CYS B 1 513 ? -1.741 -7.5 14.328 1 95.44 513 CYS B N 1
ATOM 8497 C CA . CYS B 1 513 ? -1.203 -8.688 14.992 1 95.44 513 CYS B CA 1
ATOM 8498 C C . CYS B 1 513 ? -0.541 -8.312 16.312 1 95.44 513 CYS B C 1
ATOM 8500 O O . CYS B 1 513 ? -0.141 -7.164 16.516 1 95.44 513 CYS B O 1
ATOM 8502 N N . ASP B 1 514 ? -0.448 -9.242 17.203 1 94.62 514 ASP B N 1
ATOM 8503 C CA . ASP B 1 514 ? 0.101 -9.016 18.531 1 94.62 514 ASP B CA 1
ATOM 8504 C C . ASP B 1 514 ? 1.611 -8.797 18.484 1 94.62 514 ASP B C 1
ATOM 8506 O O . ASP B 1 514 ? 2.201 -8.266 19.422 1 94.62 514 ASP B O 1
ATOM 8510 N N . ARG B 1 515 ? 2.164 -9.211 17.359 1 96.31 515 ARG B N 1
ATOM 8511 C CA . ARG B 1 515 ? 3.602 -9.078 17.141 1 96.31 515 ARG B CA 1
ATOM 8512 C C . ARG B 1 515 ? 3.93 -9.039 15.656 1 96.31 515 ARG B C 1
ATOM 8514 O O . ARG B 1 515 ? 3.057 -9.266 14.812 1 96.31 515 ARG B O 1
ATOM 8521 N N . LEU B 1 516 ? 5.184 -8.602 15.375 1 96.75 516 LEU B N 1
ATOM 8522 C CA . LEU B 1 516 ? 5.668 -8.719 14 1 96.75 516 LEU B CA 1
ATOM 8523 C C . LEU B 1 516 ? 5.801 -10.18 13.586 1 96.75 516 LEU B C 1
ATOM 8525 O O . LEU B 1 516 ? 6.48 -10.961 14.266 1 96.75 516 LEU B O 1
ATOM 8529 N N . CYS B 1 517 ? 5.113 -10.578 12.531 1 96.88 517 CYS B N 1
ATOM 8530 C CA . CYS B 1 517 ? 5.191 -11.953 12.055 1 96.88 517 CYS B CA 1
ATOM 8531 C C . CYS B 1 517 ? 6.527 -12.219 11.367 1 96.88 517 CYS B C 1
ATOM 8533 O O . CYS B 1 517 ? 7.066 -11.336 10.695 1 96.88 517 CYS B O 1
ATOM 8535 N N . GLY B 1 518 ? 7.02 -13.375 11.547 1 95.56 518 GLY B N 1
ATOM 8536 C CA . GLY B 1 518 ? 8.227 -13.781 10.844 1 95.56 518 GLY B CA 1
ATOM 8537 C C . GLY B 1 518 ? 8.008 -14.023 9.359 1 95.56 518 GLY B C 1
ATOM 8538 O O . GLY B 1 518 ? 6.867 -13.992 8.891 1 95.56 518 GLY B O 1
ATOM 8539 N N . TRP B 1 519 ? 9.109 -14.281 8.656 1 94.69 519 TRP B N 1
ATOM 8540 C CA . TRP B 1 519 ? 9.055 -14.492 7.211 1 94.69 519 TRP B CA 1
ATOM 8541 C C . TRP B 1 519 ? 8.289 -15.766 6.875 1 94.69 519 TRP B C 1
ATOM 8543 O O . TRP B 1 519 ? 7.816 -15.93 5.746 1 94.69 519 TRP B O 1
ATOM 8553 N N . ASN B 1 520 ? 8.203 -16.719 7.805 1 96.19 520 ASN B N 1
ATOM 8554 C CA . ASN B 1 520 ? 7.449 -17.953 7.629 1 96.19 520 ASN B CA 1
ATOM 8555 C C . ASN B 1 520 ? 6.062 -17.859 8.258 1 96.19 520 ASN B C 1
ATOM 8557 O O . ASN B 1 520 ? 5.43 -18.891 8.523 1 96.19 520 ASN B O 1
ATOM 8561 N N . GLU B 1 521 ? 5.66 -16.672 8.609 1 96.81 521 GLU B N 1
ATOM 8562 C CA . GLU B 1 521 ? 4.355 -16.422 9.227 1 96.81 521 GLU B CA 1
ATOM 8563 C C . GLU B 1 521 ? 3.584 -15.344 8.477 1 96.81 521 GLU B C 1
ATOM 8565 O O . GLU B 1 521 ? 4.164 -14.594 7.688 1 96.81 521 GLU B O 1
ATOM 8570 N N . VAL B 1 522 ? 2.283 -15.305 8.703 1 96.31 522 VAL B N 1
ATOM 8571 C CA . VAL B 1 522 ? 1.42 -14.258 8.164 1 96.31 522 VAL B CA 1
ATOM 8572 C C . VAL B 1 522 ? 0.428 -13.805 9.234 1 96.31 522 VAL B C 1
ATOM 8574 O O . VAL B 1 522 ? -0.043 -14.617 10.039 1 96.31 522 VAL B O 1
ATOM 8577 N N . CYS B 1 523 ? 0.221 -12.492 9.375 1 96.25 523 CYS B N 1
ATOM 8578 C CA . CYS B 1 523 ? -0.799 -11.961 10.273 1 96.25 523 CYS B CA 1
ATOM 8579 C C . CYS B 1 523 ? -2.195 -12.359 9.812 1 96.25 523 CYS B C 1
ATOM 8581 O O . CYS B 1 523 ? -2.693 -11.836 8.812 1 96.25 523 CYS B O 1
ATOM 8583 N N . TYR B 1 524 ? -2.859 -13.227 10.523 1 94.81 524 TYR B N 1
ATOM 8584 C CA . TYR B 1 524 ? -4.055 -13.922 10.055 1 94.81 524 TYR B CA 1
ATOM 8585 C C . TYR B 1 524 ? -5.312 -13.141 10.422 1 94.81 524 TYR B C 1
ATOM 8587 O O . TYR B 1 524 ? -5.504 -12.766 11.578 1 94.81 524 TYR B O 1
ATOM 8595 N N . THR B 1 525 ? -6.09 -12.852 9.43 1 93.12 525 THR B N 1
ATOM 8596 C CA . THR B 1 525 ? -7.461 -12.391 9.617 1 93.12 525 THR B CA 1
ATOM 8597 C C . THR B 1 525 ? -8.461 -13.492 9.281 1 93.12 525 THR B C 1
ATOM 8599 O O . THR B 1 525 ? -8.477 -14 8.156 1 93.12 525 THR B O 1
ATOM 8602 N N . PRO B 1 526 ? -9.25 -13.82 10.188 1 89.94 526 PRO B N 1
ATOM 8603 C CA . PRO B 1 526 ? -10.227 -14.883 9.914 1 89.94 526 PRO B CA 1
ATOM 8604 C C . PRO B 1 526 ? -11.156 -14.539 8.75 1 89.94 526 PRO B C 1
ATOM 8606 O O . PRO B 1 526 ? -11.57 -13.391 8.609 1 89.94 526 PRO B O 1
ATOM 8609 N N . SER B 1 527 ? -11.367 -15.523 7.914 1 85.12 527 SER B N 1
ATOM 8610 C CA . SER B 1 527 ? -12.344 -15.398 6.84 1 85.12 527 SER B CA 1
ATOM 8611 C C . SER B 1 527 ? -13.633 -16.141 7.176 1 85.12 527 SER B C 1
ATOM 8613 O O . SER B 1 527 ? -13.641 -17.031 8.031 1 85.12 527 SER B O 1
ATOM 8615 N N . TRP B 1 528 ? -14.68 -15.812 6.605 1 81.75 528 TRP B N 1
ATOM 8616 C CA . TRP B 1 528 ? -16 -16.328 6.953 1 81.75 528 TRP B CA 1
ATOM 8617 C C . TRP B 1 528 ? -16.406 -17.453 6.008 1 81.75 528 TRP B C 1
ATOM 8619 O O . TRP B 1 528 ? -17.453 -18.078 6.188 1 81.75 528 TRP B O 1
ATOM 8629 N N . GLY B 1 529 ? -15.586 -17.703 5.051 1 75.5 529 GLY B N 1
ATOM 8630 C CA . GLY B 1 529 ? -15.797 -18.828 4.152 1 75.5 529 GLY B CA 1
ATOM 8631 C C . GLY B 1 529 ? -14.805 -19.953 4.363 1 75.5 529 GLY B C 1
ATOM 8632 O O . GLY B 1 529 ? -14.188 -20.047 5.43 1 75.5 529 GLY B O 1
ATOM 8633 N N . PRO B 1 530 ? -14.875 -20.891 3.465 1 73.81 530 PRO B N 1
ATOM 8634 C CA . PRO B 1 530 ? -13.859 -21.953 3.52 1 73.81 530 PRO B CA 1
ATOM 8635 C C . PRO B 1 530 ? -12.445 -21.391 3.6 1 73.81 530 PRO B C 1
ATOM 8637 O O . PRO B 1 530 ? -12.109 -20.422 2.91 1 73.81 530 PRO B O 1
ATOM 8640 N N . ASN B 1 531 ? -11.656 -21.844 4.641 1 77.5 531 ASN B N 1
ATOM 8641 C CA . ASN B 1 531 ? -10.266 -21.422 4.789 1 77.5 531 ASN B CA 1
ATOM 8642 C C . ASN B 1 531 ? -9.406 -22.531 5.383 1 77.5 531 ASN B C 1
ATOM 8644 O O . ASN B 1 531 ? -9.938 -23.5 5.941 1 77.5 531 ASN B O 1
ATOM 8648 N N . PRO B 1 532 ? -8.188 -22.453 5.23 1 77.75 532 PRO B N 1
ATOM 8649 C CA . PRO B 1 532 ? -7.301 -23.531 5.652 1 77.75 532 PRO B CA 1
ATOM 8650 C C . PRO B 1 532 ? -7.316 -23.75 7.164 1 77.75 532 PRO B C 1
ATOM 8652 O O . PRO B 1 532 ? -6.879 -24.812 7.641 1 77.75 532 PRO B O 1
ATOM 8655 N N . LEU B 1 533 ? -7.531 -22.766 8.047 1 77.38 533 LEU B N 1
ATOM 8656 C CA . LEU B 1 533 ? -7.516 -22.922 9.5 1 77.38 533 LEU B CA 1
ATOM 8657 C C . LEU B 1 533 ? -8.891 -23.328 10.016 1 77.38 533 LEU B C 1
ATOM 8659 O O . LEU B 1 533 ? -9.023 -23.766 11.156 1 77.38 533 LEU B O 1
ATOM 8663 N N . SER B 1 534 ? -9.867 -22.922 9.477 1 63.25 534 SER B N 1
ATOM 8664 C CA . SER B 1 534 ? -11.188 -23.219 10.023 1 63.25 534 SER B CA 1
ATOM 8665 C C . SER B 1 534 ? -12.016 -24.047 9.047 1 63.25 534 SER B C 1
ATOM 8667 O O . SER B 1 534 ? -11.969 -23.812 7.84 1 63.25 534 SER B O 1
ATOM 8669 N N . SER B 1 535 ? -12.117 -25.312 9.539 1 53.06 535 SER B N 1
ATOM 8670 C CA . SER B 1 535 ? -13.211 -25.984 8.844 1 53.06 535 SER B CA 1
ATOM 8671 C C . SER B 1 535 ? -14.523 -25.234 9.008 1 53.06 535 SER B C 1
ATOM 8673 O O . SER B 1 535 ? -14.633 -24.344 9.859 1 53.06 535 SER B O 1
ATOM 8675 N N . TRP B 1 536 ? -15.438 -25.562 8.25 1 47.81 536 TRP B N 1
ATOM 8676 C CA . TRP B 1 536 ? -16.828 -25.141 8.258 1 47.81 536 TRP B CA 1
ATOM 8677 C C . TRP B 1 536 ? -17.422 -25.234 9.656 1 47.81 536 TRP B C 1
ATOM 8679 O O . TRP B 1 536 ? -17.156 -26.203 10.383 1 47.81 536 TRP B O 1
ATOM 8689 N N . GLY B 1 537 ? -17.734 -24.031 10.453 1 45.97 537 GLY B N 1
ATOM 8690 C CA . GLY B 1 537 ? -18.531 -24.125 11.656 1 45.97 537 GLY B CA 1
ATOM 8691 C C . GLY B 1 537 ? -18.203 -23.047 12.672 1 45.97 537 GLY B C 1
ATOM 8692 O O . GLY B 1 537 ? -17.562 -22.047 12.344 1 45.97 537 GLY B O 1
ATOM 8693 N N . LYS B 1 538 ? -18.719 -23.125 14 1 52.81 538 LYS B N 1
ATOM 8694 C CA . LYS B 1 538 ? -18.859 -22.234 15.141 1 52.81 538 LYS B CA 1
ATOM 8695 C C . LYS B 1 538 ? -17.5 -21.75 15.648 1 52.81 538 LYS B C 1
ATOM 8697 O O . LYS B 1 538 ? -17.391 -20.641 16.172 1 52.81 538 LYS B O 1
ATOM 8702 N N . ASP B 1 539 ? -16.391 -22.453 15.469 1 58.16 539 ASP B N 1
ATOM 8703 C CA . ASP B 1 539 ? -15.156 -22.094 16.156 1 58.16 539 ASP B CA 1
ATOM 8704 C C . ASP B 1 539 ? -14.047 -21.734 15.156 1 58.16 539 ASP B C 1
ATOM 8706 O O . ASP B 1 539 ? -13.094 -22.5 14.992 1 58.16 539 ASP B O 1
ATOM 8710 N N . VAL B 1 540 ? -14.367 -20.547 14.5 1 70.81 540 VAL B N 1
ATOM 8711 C CA . VAL B 1 540 ? -13.359 -20.094 13.555 1 70.81 540 VAL B CA 1
ATOM 8712 C C . VAL B 1 540 ? -12.156 -19.516 14.305 1 70.81 540 VAL B C 1
ATOM 8714 O O . VAL B 1 540 ? -12.32 -18.734 15.242 1 70.81 540 VAL B O 1
ATOM 8717 N N . PHE B 1 541 ? -11.031 -20.125 14.07 1 84.19 541 PHE B N 1
ATOM 8718 C CA . PHE B 1 541 ? -9.789 -19.625 14.656 1 84.19 541 PHE B CA 1
ATOM 8719 C C . PHE B 1 541 ? -9.727 -18.109 14.555 1 84.19 541 PHE B C 1
ATOM 8721 O O . PHE B 1 541 ? -9.953 -17.531 13.477 1 84.19 541 PHE B O 1
ATOM 8728 N N . GLY B 1 542 ? -9.531 -17.453 15.656 1 88.88 542 GLY B N 1
ATOM 8729 C CA . GLY B 1 542 ? -9.375 -16.016 15.656 1 88.88 542 GLY B CA 1
ATOM 8730 C C . GLY B 1 542 ? -10.672 -15.266 15.891 1 88.88 542 GLY B C 1
ATOM 8731 O O . GLY B 1 542 ? -10.703 -14.031 15.828 1 88.88 542 GLY B O 1
ATOM 8732 N N . THR B 1 543 ? -11.812 -15.977 16.156 1 91 543 THR B N 1
ATOM 8733 C CA . THR B 1 543 ? -13.094 -15.336 16.422 1 91 543 THR B CA 1
ATOM 8734 C C . THR B 1 543 ? -13.656 -15.766 17.766 1 91 543 THR B C 1
ATOM 8736 O O . THR B 1 543 ? -13.203 -16.766 18.344 1 91 543 THR B O 1
ATOM 8739 N N . ILE B 1 544 ? -14.531 -14.969 18.328 1 89.25 544 ILE B N 1
ATOM 8740 C CA . ILE B 1 544 ? -15.203 -15.289 19.578 1 89.25 544 ILE B CA 1
ATOM 8741 C C . ILE B 1 544 ? -16.672 -14.883 19.5 1 89.25 544 ILE B C 1
ATOM 8743 O O . ILE B 1 544 ? -17.016 -13.898 18.844 1 89.25 544 ILE B O 1
ATOM 8747 N N . THR B 1 545 ? -17.484 -15.68 20.016 1 88.31 545 THR B N 1
ATOM 8748 C CA . THR B 1 545 ? -18.875 -15.312 20.234 1 88.31 545 THR B CA 1
ATOM 8749 C C . THR B 1 545 ? -19.094 -14.898 21.688 1 88.31 545 THR B C 1
ATOM 8751 O O . THR B 1 545 ? -19.016 -15.727 22.594 1 88.31 545 THR B O 1
ATOM 8754 N N . LYS B 1 546 ? -19.328 -13.633 21.844 1 84.06 546 LYS B N 1
ATOM 8755 C CA . LYS B 1 546 ? -19.531 -13.141 23.188 1 84.06 546 LYS B CA 1
ATOM 8756 C C . LYS B 1 546 ? -20.859 -13.633 23.766 1 84.06 546 LYS B C 1
ATOM 8758 O O . LYS B 1 546 ? -21.75 -14.016 23.016 1 84.06 546 LYS B O 1
ATOM 8763 N N . GLU B 1 547 ? -20.906 -13.656 25.109 1 85 547 GLU B N 1
ATOM 8764 C CA . GLU B 1 547 ? -22.125 -14.07 25.781 1 85 547 GLU B CA 1
ATOM 8765 C C . GLU B 1 547 ? -23.328 -13.25 25.312 1 85 547 GLU B C 1
ATOM 8767 O O . GLU B 1 547 ? -23.25 -12.023 25.266 1 85 547 GLU B O 1
ATOM 8772 N N . GLY B 1 548 ? -24.297 -13.914 24.906 1 85.31 548 GLY B N 1
ATOM 8773 C CA . GLY B 1 548 ? -25.5 -13.234 24.484 1 85.31 548 GLY B CA 1
ATOM 8774 C C . GLY B 1 548 ? -25.531 -12.93 23 1 85.31 548 GLY B C 1
ATOM 8775 O O . GLY B 1 548 ? -26.562 -12.508 22.469 1 85.31 548 GLY B O 1
ATOM 8776 N N . GLU B 1 549 ? -24.359 -13.188 22.359 1 84.56 549 GLU B N 1
ATOM 8777 C CA . GLU B 1 549 ? -24.328 -12.914 20.922 1 84.56 549 GLU B CA 1
ATOM 8778 C C . GLU B 1 549 ? -24.484 -14.203 20.109 1 84.56 549 GLU B C 1
ATOM 8780 O O . GLU B 1 549 ? -24.203 -15.297 20.609 1 84.56 549 GLU B O 1
ATOM 8785 N N . THR B 1 550 ? -25.047 -14.055 18.938 1 81.56 550 THR B N 1
ATOM 8786 C CA . THR B 1 550 ? -25.25 -15.203 18.062 1 81.56 550 THR B CA 1
ATOM 8787 C C . THR B 1 550 ? -24.219 -15.227 16.938 1 81.56 550 THR B C 1
ATOM 8789 O O . THR B 1 550 ? -24.125 -16.203 16.188 1 81.56 550 THR B O 1
ATOM 8792 N N . ARG B 1 551 ? -23.5 -14.141 16.906 1 88.94 551 ARG B N 1
ATOM 8793 C CA . ARG B 1 551 ? -22.547 -14.016 15.82 1 88.94 551 ARG B CA 1
ATOM 8794 C C . ARG B 1 551 ? -21.125 -13.922 16.344 1 88.94 551 ARG B C 1
ATOM 8796 O O . ARG B 1 551 ? -20.844 -13.148 17.266 1 88.94 551 ARG B O 1
ATOM 8803 N N . ALA B 1 552 ? -20.266 -14.836 15.781 1 89.31 552 ALA B N 1
ATOM 8804 C CA . ALA B 1 552 ? -18.844 -14.727 16.109 1 89.31 552 ALA B CA 1
ATOM 8805 C C . ALA B 1 552 ? -18.25 -13.453 15.523 1 89.31 552 ALA B C 1
ATOM 8807 O O . ALA B 1 552 ? -18.672 -12.984 14.469 1 89.31 552 ALA B O 1
ATOM 8808 N N . ARG B 1 553 ? -17.312 -12.922 16.25 1 92.31 553 ARG B N 1
ATOM 8809 C CA . ARG B 1 553 ? -16.641 -11.711 15.812 1 92.31 553 ARG B CA 1
ATOM 8810 C C . ARG B 1 553 ? -15.125 -11.898 15.836 1 92.31 553 ARG B C 1
ATOM 8812 O O . ARG B 1 553 ? -14.602 -12.664 16.641 1 92.31 553 ARG B O 1
ATOM 8819 N N . VAL B 1 554 ? -14.414 -11.242 14.938 1 93.06 554 VAL B N 1
ATOM 8820 C CA . VAL B 1 554 ? -12.961 -11.305 14.906 1 93.06 554 VAL B CA 1
ATOM 8821 C C . VAL B 1 554 ? -12.383 -10.719 16.188 1 93.06 554 VAL B C 1
ATOM 8823 O O . VAL B 1 554 ? -12.852 -9.68 16.672 1 93.06 554 VAL B O 1
ATOM 8826 N N . VAL B 1 555 ? -11.453 -11.406 16.688 1 92 555 VAL B N 1
ATOM 8827 C CA . VAL B 1 555 ? -10.836 -10.977 17.938 1 92 555 VAL B CA 1
ATOM 8828 C C . VAL B 1 555 ? -9.57 -10.172 17.656 1 92 555 VAL B C 1
ATOM 8830 O O . VAL B 1 555 ? -8.844 -10.477 16.703 1 92 555 VAL B O 1
ATOM 8833 N N . SER B 1 556 ? -9.297 -9.125 18.406 1 92.44 556 SER B N 1
ATOM 8834 C CA . SER B 1 556 ? -8.055 -8.359 18.422 1 92.44 556 SER B CA 1
ATOM 8835 C C . SER B 1 556 ? -7.258 -8.609 19.703 1 92.44 556 SER B C 1
ATOM 8837 O O . SER B 1 556 ? -7.832 -8.672 20.781 1 92.44 556 SER B O 1
ATOM 8839 N N . PRO B 1 557 ? -5.91 -8.727 19.672 1 95.31 557 PRO B N 1
ATOM 8840 C CA . PRO B 1 557 ? -5.109 -8.633 18.453 1 95.31 557 PRO B CA 1
ATOM 8841 C C . PRO B 1 557 ? -5.199 -9.891 17.578 1 95.31 557 PRO B C 1
ATOM 8843 O O . PRO B 1 557 ? -5.543 -10.961 18.078 1 95.31 557 PRO B O 1
ATOM 8846 N N . LEU B 1 558 ? -4.902 -9.711 16.312 1 96.25 558 LEU B N 1
ATOM 8847 C CA . LEU B 1 558 ? -4.777 -10.836 15.391 1 96.25 558 LEU B CA 1
ATOM 8848 C C . LEU B 1 558 ? -3.539 -11.672 15.719 1 96.25 558 LEU B C 1
ATOM 8850 O O . LEU B 1 558 ? -2.701 -11.258 16.516 1 96.25 558 LEU B O 1
ATOM 8854 N N . GLN B 1 559 ? -3.492 -12.828 15.141 1 95.25 559 GLN B N 1
ATOM 8855 C CA . GLN B 1 559 ? -2.4 -13.742 15.469 1 95.25 559 GLN B CA 1
ATOM 8856 C C . GLN B 1 559 ? -1.588 -14.094 14.227 1 95.25 559 GLN B C 1
ATOM 8858 O O . GLN B 1 559 ? -2.135 -14.188 13.125 1 95.25 559 GLN B O 1
ATOM 8863 N N . CYS B 1 560 ? -0.249 -14.25 14.406 1 96.5 560 CYS B N 1
ATOM 8864 C CA . CYS B 1 560 ? 0.604 -14.789 13.352 1 96.5 560 CYS B CA 1
ATOM 8865 C C . CYS B 1 560 ? 0.398 -16.297 13.195 1 96.5 560 CYS B C 1
ATOM 8867 O O . CYS B 1 560 ? 0.426 -17.031 14.172 1 96.5 560 CYS B O 1
ATOM 8869 N N . ILE B 1 561 ? 0.228 -16.719 11.984 1 95.62 561 ILE B N 1
ATOM 8870 C CA . ILE B 1 561 ? 0.063 -18.156 11.758 1 95.62 561 ILE B CA 1
ATOM 8871 C C . ILE B 1 561 ? 1.135 -18.641 10.789 1 95.62 561 ILE B C 1
ATOM 8873 O O . ILE B 1 561 ? 1.7 -17.859 10.023 1 95.62 561 ILE B O 1
ATOM 8877 N N . SER B 1 562 ? 1.445 -19.875 10.82 1 96.19 562 SER B N 1
ATOM 8878 C CA . SER B 1 562 ? 2.402 -20.547 9.961 1 96.19 562 SER B CA 1
ATOM 8879 C C . SER B 1 562 ? 1.835 -21.875 9.43 1 96.19 562 SER B C 1
ATOM 8881 O O . SER B 1 562 ? 0.674 -22.188 9.688 1 96.19 562 SER B O 1
ATOM 8883 N N . VAL B 1 563 ? 2.639 -22.547 8.648 1 95.44 563 VAL B N 1
ATOM 8884 C CA . VAL B 1 563 ? 2.266 -23.875 8.164 1 95.44 563 VAL B CA 1
ATOM 8885 C C . VAL B 1 563 ? 1.975 -24.797 9.352 1 95.44 563 VAL B C 1
ATOM 8887 O O . VAL B 1 563 ? 1.052 -25.609 9.297 1 95.44 563 VAL B O 1
ATOM 8890 N N . ASP B 1 564 ? 2.689 -24.625 10.422 1 94.31 564 ASP B N 1
ATOM 8891 C CA . ASP B 1 564 ? 2.523 -25.469 11.602 1 94.31 564 ASP B CA 1
ATOM 8892 C C . ASP B 1 564 ? 1.169 -25.234 12.258 1 94.31 564 ASP B C 1
ATOM 8894 O O . ASP B 1 564 ? 0.576 -26.156 12.828 1 94.31 564 ASP B O 1
ATOM 8898 N N . THR B 1 565 ? 0.702 -23.984 12.203 1 92.94 565 THR B N 1
ATOM 8899 C CA . THR B 1 565 ? -0.614 -23.688 12.758 1 92.94 565 THR B CA 1
ATOM 8900 C C . THR B 1 565 ? -1.704 -24.422 11.992 1 92.94 565 THR B C 1
ATOM 8902 O O . THR B 1 565 ? -2.691 -24.875 12.586 1 92.94 565 THR B O 1
ATOM 8905 N N . ILE B 1 566 ? -1.528 -24.547 10.719 1 89.81 566 ILE B N 1
ATOM 8906 C CA . ILE B 1 566 ? -2.508 -25.219 9.875 1 89.81 566 ILE B CA 1
ATOM 8907 C C . ILE B 1 566 ? -2.439 -26.719 10.102 1 89.81 566 ILE B C 1
ATOM 8909 O O . ILE B 1 566 ? -3.469 -27.406 10.125 1 89.81 566 ILE B O 1
ATOM 8913 N N . LEU B 1 567 ? -1.25 -27.234 10.344 1 91 567 LEU B N 1
ATOM 8914 C CA . LEU B 1 567 ? -1.067 -28.656 10.609 1 91 567 LEU B CA 1
ATOM 8915 C C . LEU B 1 567 ? -1.715 -29.047 11.93 1 91 567 LEU B C 1
ATOM 8917 O O . LEU B 1 567 ? -2.279 -30.141 12.039 1 91 567 LEU B O 1
#